Protein AF-0000000066225248 (afdb_homodimer)

Secondary structure (DSSP, 8-state):
-HHHHHHHHHHHHHHHHHHSS--HHHHHHHHHHH-GGGGGGHHHHHHHHHHHHHHHHTS-HHHHHHHHHHHHHS------PPPPPTT--TTT-EEEE---SSS--BHHHHHHHHHHHHHHHHTT-EEEEEE----TTT--HHHHHHHHHHHHHHHHHHHHHH--S--S-SEEEEGGGGHHHHHHHHHHHHHTTSEEEE---HHHHHHHHHHT---GGGG--HHHHHHHHHHHHTT-S-TTT-EEEE---TT-SSGGGSS-EEEEE--S-BTTTBTS--EEE-HHHHHHHHHHHTT-SEEEEEGGGTTHHHHHHHHHHHHTPPP-EEEEE--EEETTB---HHHHHHHHHHTSSS-TT-TTS-BHHHHHHHT--HHHHHHHHHHH-S-SS-EEEPHHHHHHHHHHHHTTTSEEE-EEESEEEEEEET--S-EEEEEESSSS---EEEEEE-SSEEEEEGGGGTT--TT-EEEETTTEEEEEEEE-SSEEEEEE-S-S--TTPEEE--EETTTPEEEEEEEEEETTEEEEEEEEE-GGGGGPPTT-EEEETTTEEEEEEETTTTEEEEEE-/-HHHHHHHHHHHHHHHHHHSS--HHHHHHHHHHH-GGGGGGHHHHHHHHHHHHHHHHTS-HHHHHHHHHHHHHS------PPPPPTT--TTT-EEEE---SSS--BHHHHHHHHHHHHHHHHTT-EEEEEE----TTT--HHHHHHHHHHHHHHHHHHHHHH--S--S-SEEEEGGGGHHHHHHHHHHHHHTTSEEEE---HHHHHHHHHHT---GGGG--HHHHHHHHHHHHTT-S-TTT-EEEE---TT-SSGGGSS-EEEEE--S-BTTTBTS--EEE-HHHHHHHHHHHTT-SEEEEEGGGTTHHHHHHHHHHHHTPPP-EEEEE--EEETTB---HHHHHHHHHHTSSS-TT-TTS-BHHHHHHHT--HHHHHHHHHHH-S-SS-EEEPHHHHHHHHHHHHTTTSEEE-EEESEEEEEEET--S-EEEEEESSSS---EEEEEE-SSEEEEEGGGGTT--TT-EEEETTTEEEEEEEE-SSEEEEEE-S-S--TTPEEE--EETTTPEEEEEEEEEETTEEEEEEEEE-GGGGGPPTT-EEEETTTEEEEEEETTTTEEEEEE-

Nearest PDB structures (foldseek):
  7wrs-assembly1_A  TM=8.836E-01  e=4.972E-48  Gallus gallus
  4h3s-assembly1_A  TM=8.922E-01  e=8.919E-45  Saccharomyces cerevisiae S288C
  8uk6-assembly1_A  TM=8.941E-01  e=6.406E-44  Candida albicans
  7wru-assembly1_A  TM=8.417E-01  e=7.170E-44  Gallus gallus
  1nyl-assembly1_A  TM=8.772E-01  e=3.496E-42  Escherichia coli

Sequence (1138 aa):
MEDVKELIVRLAAENALKYGKADTKAVIGKILYMRPDLKQNVRELIPLVEEAVRAVNEMPKEALEGIVGEVKKEKKEEVRKWPDLPKAERGKVVTRVAPEPNGYPTLGHAKGLLVPFIYARLYDGKFLLRFEDTNPRVERLEYYEAIRNEFSRLLEACEEELGLSPGRWDEEIIESYHLEEMYSLAKKLIEAGKAYVCTCPAAEVRKRRKLGISCDHRDQPIEKNLELWEKMLNGGFREGEAHLRLKTDMSHPNVTMRDPGIFRVIEAEHPIHGDKYRVYPVYDFSVSVMDSLTGVTHAFRSKEFEPHVDVQRHIVRALGLREYEMIQFGRITVEGIPLSKRYIRPLVESGILEGWDDPRIPTLRGLFRRGINPRAIVRFFYELGPSKVDATVNMEAIASINRKILDPIAERYMFVPNPIKAKIEGLTPPVIAQVEVHPDSKRKREIRLDESEVFIASSDLEGLKPGDELRLRGLVNVTIRSVNPDEVSLRVSEEQRVKGVKIIQWAPVRNGVPARLFVPESPYSFRMLGGYGEPALRGIKEGEIVQFVRVGFARLDRRDPLTFILSHDMEDVKELIVRLAAENALKYGKADTKAVIGKILYMRPDLKQNVRELIPLVEEAVRAVNEMPKEALEGIVGEVKKEKKEEVRKWPDLPKAERGKVVTRVAPEPNGYPTLGHAKGLLVPFIYARLYDGKFLLRFEDTNPRVERLEYYEAIRNEFSRLLEACEEELGLSPGRWDEEIIESYHLEEMYSLAKKLIEAGKAYVCTCPAAEVRKRRKLGISCDHRDQPIEKNLELWEKMLNGGFREGEAHLRLKTDMSHPNVTMRDPGIFRVIEAEHPIHGDKYRVYPVYDFSVSVMDSLTGVTHAFRSKEFEPHVDVQRHIVRALGLREYEMIQFGRITVEGIPLSKRYIRPLVESGILEGWDDPRIPTLRGLFRRGINPRAIVRFFYELGPSKVDATVNMEAIASINRKILDPIAERYMFVPNPIKAKIEGLTPPVIAQVEVHPDSKRKREIRLDESEVFIASSDLEGLKPGDELRLRGLVNVTIRSVNPDEVSLRVSEEQRVKGVKIIQWAPVRNGVPARLFVPESPYSFRMLGGYGEPALRGIKEGEIVQFVRVGFARLDRRDPLTFILSHD

pLDDT: mean 91.94, std 10.42, range [29.44, 98.88]

Solvent-accessible surface area (backbone atoms only — not comparable to full-atom values): 59260 Å² total; per-residue (Å²): 112,69,68,56,52,54,49,44,40,40,48,20,26,48,38,16,69,74,66,72,50,33,47,54,68,60,37,49,51,52,44,41,68,76,38,57,82,45,60,86,46,40,82,69,42,49,61,55,40,46,52,35,22,55,54,46,59,69,47,55,70,69,58,35,46,47,57,43,40,51,49,52,59,62,53,40,78,67,67,74,73,74,81,82,65,83,92,64,46,79,57,63,34,18,20,40,33,65,53,54,30,57,49,76,52,29,58,58,49,46,52,55,44,46,50,32,44,52,53,12,44,74,30,58,32,40,31,32,39,31,38,49,57,57,52,35,82,57,38,42,66,68,19,49,54,46,43,54,54,56,50,44,49,39,30,41,22,33,21,72,70,70,66,41,71,73,34,59,67,76,45,80,43,59,50,60,82,44,48,69,60,51,49,51,52,49,52,49,34,26,74,69,65,38,32,31,50,37,63,61,53,65,72,56,50,55,52,27,40,75,70,37,47,83,62,79,46,71,75,52,53,53,68,56,31,54,51,50,49,52,33,47,70,70,62,69,50,55,63,66,45,41,31,36,24,39,62,56,51,42,75,45,87,54,60,66,39,26,42,36,68,33,32,37,39,48,88,44,57,26,73,88,61,36,73,76,58,45,61,31,48,32,68,58,45,47,54,35,50,49,36,34,75,70,53,34,39,42,45,65,43,50,49,88,50,56,74,49,49,62,44,24,51,48,52,28,57,75,68,67,47,62,81,57,45,80,44,58,22,30,49,65,44,44,69,69,42,82,79,47,63,83,65,48,50,58,36,36,76,49,51,57,25,89,40,79,51,29,55,48,40,64,24,46,59,0,33,46,61,16,51,49,48,48,41,24,56,42,51,49,47,60,70,65,48,74,48,61,61,68,41,75,42,51,69,64,61,44,45,53,46,29,45,68,63,40,57,85,70,28,45,45,42,39,50,17,51,46,54,37,47,29,38,35,43,88,54,72,56,72,42,74,23,51,36,64,31,34,94,87,47,90,50,60,45,79,46,79,33,80,53,45,44,32,26,30,34,54,73,74,48,65,93,59,52,68,70,41,61,36,28,41,64,46,68,49,30,28,26,35,64,42,84,50,76,74,41,31,37,30,29,57,39,90,65,68,84,63,86,90,52,57,69,38,60,45,14,46,64,89,60,30,35,64,36,34,36,38,37,63,72,41,71,31,31,36,35,40,37,11,31,30,14,31,58,70,62,77,72,62,52,73,70,42,58,31,26,33,56,100,63,24,33,27,12,30,70,41,72,84,48,34,29,28,24,45,51,45,111,111,68,68,56,52,53,48,43,40,41,47,21,24,47,38,16,69,75,66,73,50,34,48,54,67,60,37,50,51,52,46,42,68,75,38,58,82,44,59,87,48,42,82,68,42,48,62,56,39,47,51,33,24,54,54,46,57,68,46,54,70,68,58,36,44,46,58,42,41,50,51,52,57,61,52,43,78,66,68,76,74,74,81,81,65,83,92,65,47,78,58,64,33,18,20,42,34,66,53,56,30,58,50,77,52,29,59,60,49,46,52,55,44,47,51,35,45,52,52,12,46,76,30,57,33,40,31,31,40,32,38,49,57,55,51,35,81,57,39,41,65,68,19,50,51,46,42,53,53,55,50,43,48,38,30,41,23,33,22,71,70,71,66,42,71,74,35,57,67,74,46,80,43,59,49,59,80,45,48,68,60,52,48,52,52,49,51,52,32,25,74,69,66,38,32,32,51,37,62,59,52,64,71,57,50,56,53,27,39,73,69,37,47,82,62,78,45,71,76,52,54,52,68,57,31,53,51,50,50,51,33,48,72,70,62,70,50,57,62,66,45,44,31,36,23,38,64,57,50,43,76,44,88,53,60,67,41,25,42,36,68,34,32,36,39,48,89,45,58,26,71,86,61,37,74,78,58,45,60,33,50,32,67,60,46,48,55,37,51,48,37,33,77,72,54,34,39,41,43,66,42,50,50,88,50,57,75,49,49,61,43,24,52,48,54,29,57,73,68,69,48,60,82,58,46,79,44,57,21,31,48,67,43,45,69,69,43,82,78,48,61,84,64,49,48,58,36,34,76,49,51,58,26,90,41,78,50,30,55,48,40,63,24,47,59,0,33,46,60,18,49,48,49,49,42,24,56,43,51,48,48,61,72,65,48,74,47,61,61,67,43,76,40,50,71,62,60,45,44,54,46,28,44,67,62,40,58,85,71,28,47,44,44,40,52,16,52,47,54,37,45,29,38,38,44,86,55,71,56,72,42,75,23,51,37,64,30,35,97,86,46,90,51,60,44,78,46,78,33,78,52,45,44,32,28,30,33,52,76,76,51,63,93,61,51,69,70,41,61,37,28,40,63,45,68,49,30,28,27,34,63,41,85,49,74,73,41,30,36,30,29,56,39,89,66,70,83,64,85,90,52,59,70,37,62,47,14,44,65,90,62,31,35,65,35,35,35,38,36,65,74,38,69,32,27,36,34,40,36,10,31,32,15,31,59,72,62,77,73,62,53,73,70,42,58,32,26,32,59,101,62,23,34,29,11,30,70,40,71,86,48,32,30,26,23,46,50,44,111

InterPro domains:
  IPR000924 Glutamyl/glutaminyl-tRNA synthetase [PR00987] (96-108)
  IPR000924 Glutamyl/glutaminyl-tRNA synthetase [PR00987] (110-121)
  IPR000924 Glutamyl/glutaminyl-tRNA synthetase [PR00987] (125-138)
  IPR000924 Glutamyl/glutaminyl-tRNA synthetase [PR00987] (281-291)
  IPR000924 Glutamyl/glutaminyl-tRNA synthetase [PR00987] (297-305)
  IPR001412 Aminoacyl-tRNA synthetase, class I, conserved site [PS00178] (99-110)
  IPR004526 Glutamyl-tRNA synthetase, archaeal/eukaryotic cytosolic [MF_02076] (8-567)
  IPR004526 Glutamyl-tRNA synthetase, archaeal/eukaryotic cytosolic [TIGR00463] (4-560)
  IPR011035 Large ribosomal subunit protein bL25/Gln-tRNA synthetase, anti-codon-binding domain superfamily [SSF50715] (410-560)
  IPR014729 Rossmann-like alpha/beta/alpha sandwich fold [G3DSA:3.40.50.620] (60-413)
  IPR020056 Large ribosomal subunit protein bL25/Gln-tRNA synthetase, N-terminal [G3DSA:2.40.240.10] (419-507)
  IPR020058 Glutamyl/glutaminyl-tRNA synthetase, class Ib, catalytic domain [PF00749] (92-407)
  IPR020059 Glutamyl/glutaminyl-tRNA synthetase, class Ib, anti-codon binding domain [PF03950] (410-487)
  IPR049437 tRNA synthetases class I (E and Q), anti-codon binding domain [PF20974] (503-557)
  IPR050132 Glutamine/Glutamate--tRNA Ligase [PTHR43097] (55-559)

Structure (mmCIF, N/CA/C/O backbone):
data_AF-0000000066225248-model_v1
#
loop_
_entity.id
_entity.type
_entity.pdbx_description
1 polymer 'Glutamate--tRNA ligase'
#
loop_
_atom_site.group_PDB
_atom_site.id
_atom_site.type_symbol
_atom_site.label_atom_id
_atom_site.label_alt_id
_atom_site.label_comp_id
_atom_site.label_asym_id
_atom_site.label_entity_id
_atom_site.label_seq_id
_atom_site.pdbx_PDB_ins_code
_atom_site.Cartn_x
_atom_site.Cartn_y
_atom_site.Cartn_z
_atom_site.occupancy
_atom_site.B_iso_or_equiv
_atom_site.auth_seq_id
_atom_site.auth_comp_id
_atom_site.auth_asym_id
_atom_site.auth_atom_id
_atom_site.pdbx_PDB_model_num
ATOM 1 N N . MET A 1 1 ? 25 -49.719 12.93 1 54.5 1 MET A N 1
ATOM 2 C CA . MET A 1 1 ? 25.766 -49.375 14.117 1 54.5 1 MET A CA 1
ATOM 3 C C . MET A 1 1 ? 26.984 -48.531 13.75 1 54.5 1 MET A C 1
ATOM 5 O O . MET A 1 1 ? 27.391 -47.656 14.516 1 54.5 1 MET A O 1
ATOM 9 N N . GLU A 1 2 ? 27.531 -48.812 12.609 1 56.44 2 GLU A N 1
ATOM 10 C CA . GLU A 1 2 ? 28.734 -48.094 12.211 1 56.44 2 GLU A CA 1
ATOM 11 C C . GLU A 1 2 ? 28.422 -46.625 11.867 1 56.44 2 GLU A C 1
ATOM 13 O O . GLU A 1 2 ? 29.172 -45.719 12.234 1 56.44 2 GLU A O 1
ATOM 18 N N . ASP A 1 3 ? 27.234 -46.375 11.273 1 66.5 3 ASP A N 1
ATOM 19 C CA . ASP A 1 3 ? 26.797 -45.062 10.867 1 66.5 3 ASP A CA 1
ATOM 20 C C . ASP A 1 3 ? 26.5 -44.188 12.078 1 66.5 3 ASP A C 1
ATOM 22 O O . ASP A 1 3 ? 26.766 -42.969 12.062 1 66.5 3 ASP A O 1
ATOM 26 N N . VAL A 1 4 ? 26.109 -44.781 13.086 1 75.69 4 VAL A N 1
ATOM 27 C CA . VAL A 1 4 ? 25.797 -44.031 14.312 1 75.69 4 VAL A CA 1
ATOM 28 C C . VAL A 1 4 ? 27.078 -43.625 15.016 1 75.69 4 VAL A C 1
ATOM 30 O O . VAL A 1 4 ? 27.172 -42.531 15.57 1 75.69 4 VAL A O 1
ATOM 33 N N . LYS A 1 5 ? 28.109 -44.5 14.867 1 80.19 5 LYS A N 1
ATOM 34 C CA . LYS A 1 5 ? 29.391 -44.188 15.508 1 80.19 5 LYS A CA 1
ATOM 35 C C . LYS A 1 5 ? 30.062 -43 14.844 1 80.19 5 LYS A C 1
ATOM 37 O O . LYS A 1 5 ? 30.625 -42.125 15.523 1 80.19 5 LYS A O 1
ATOM 42 N N . GLU A 1 6 ? 29.891 -42.969 13.555 1 77.44 6 GLU A N 1
ATOM 43 C CA . GLU A 1 6 ? 30.469 -41.844 12.844 1 77.44 6 GLU A CA 1
ATOM 44 C C . GLU A 1 6 ? 29.734 -40.531 13.164 1 77.44 6 GLU A C 1
ATOM 46 O O . GLU A 1 6 ? 30.375 -39.5 13.328 1 77.44 6 GLU A O 1
ATOM 51 N N . LEU A 1 7 ? 28.453 -40.656 13.242 1 80.38 7 LEU A N 1
ATOM 52 C CA . LEU A 1 7 ? 27.641 -39.531 13.609 1 80.38 7 LEU A CA 1
ATOM 53 C C . LEU A 1 7 ? 28 -39.031 15.008 1 80.38 7 LEU A C 1
ATOM 55 O O . LEU A 1 7 ? 28.109 -37.812 15.242 1 80.38 7 LEU A O 1
ATOM 59 N N . ILE A 1 8 ? 28.188 -39.906 15.875 1 85.56 8 ILE A N 1
ATOM 60 C CA . ILE A 1 8 ? 28.516 -39.594 17.266 1 85.56 8 ILE A CA 1
ATOM 61 C C . ILE A 1 8 ? 29.844 -38.844 17.312 1 85.56 8 ILE A C 1
ATOM 63 O O . ILE A 1 8 ? 29.953 -37.812 17.969 1 85.56 8 ILE A O 1
ATOM 67 N N . VAL A 1 9 ? 30.797 -39.312 16.547 1 83.75 9 VAL A N 1
ATOM 68 C CA . VAL A 1 9 ? 32.125 -38.719 16.547 1 83.75 9 VAL A CA 1
ATOM 69 C C . VAL A 1 9 ? 32.062 -37.312 15.938 1 83.75 9 VAL A C 1
ATOM 71 O O . VAL A 1 9 ? 32.656 -36.375 16.469 1 83.75 9 VAL A O 1
ATOM 74 N N . ARG A 1 10 ? 31.297 -37.25 14.938 1 80.81 10 ARG A N 1
ATOM 75 C CA . ARG A 1 10 ? 31.156 -35.969 14.25 1 80.81 10 ARG A CA 1
ATOM 76 C C . ARG A 1 10 ? 30.5 -34.938 15.156 1 80.81 10 ARG A C 1
ATOM 78 O O . ARG A 1 10 ? 30.969 -33.812 15.273 1 80.81 10 ARG A O 1
ATOM 85 N N . LEU A 1 11 ? 29.406 -35.281 15.727 1 85.31 11 LEU A N 1
ATOM 86 C CA . LEU A 1 11 ? 28.688 -34.344 16.578 1 85.31 11 LEU A CA 1
ATOM 87 C C . LEU A 1 11 ? 29.5 -34 17.812 1 85.31 11 LEU A C 1
ATOM 89 O O . LEU A 1 11 ? 29.469 -32.844 18.281 1 85.31 11 LEU A O 1
ATOM 93 N N . ALA A 1 12 ? 30.281 -34.906 18.234 1 87.81 12 ALA A N 1
ATOM 94 C CA . ALA A 1 12 ? 31.188 -34.625 19.344 1 87.81 12 ALA A CA 1
ATOM 95 C C . ALA A 1 12 ? 32.281 -33.656 18.953 1 87.81 12 ALA A C 1
ATOM 97 O O . ALA A 1 12 ? 32.625 -32.75 19.703 1 87.81 12 ALA A O 1
ATOM 98 N N . ALA A 1 13 ? 32.812 -33.875 17.719 1 85.5 13 ALA A N 1
ATOM 99 C CA . ALA A 1 13 ? 33.844 -33 17.219 1 85.5 13 ALA A CA 1
ATOM 100 C C . ALA A 1 13 ? 33.312 -31.578 17.016 1 85.5 13 ALA A C 1
ATOM 102 O O . ALA A 1 13 ? 34 -30.594 17.359 1 85.5 13 ALA A O 1
ATOM 103 N N . GLU A 1 14 ? 32.156 -31.469 16.484 1 82.38 14 GLU A N 1
ATOM 104 C CA . GLU A 1 14 ? 31.5 -30.172 16.297 1 82.38 14 GLU A CA 1
ATOM 105 C C . GLU A 1 14 ? 31.281 -29.453 17.625 1 82.38 14 GLU A C 1
ATOM 107 O O . GLU A 1 14 ? 31.516 -28.25 17.734 1 82.38 14 GLU A O 1
ATOM 112 N N . ASN A 1 15 ? 30.844 -30.172 18.531 1 83.19 15 ASN A N 1
ATOM 113 C CA . ASN A 1 15 ? 30.609 -29.625 19.875 1 83.19 15 ASN A CA 1
ATOM 114 C C . ASN A 1 15 ? 31.922 -29.172 20.531 1 83.19 15 ASN A C 1
ATOM 116 O O . ASN A 1 15 ? 31.969 -28.125 21.172 1 83.19 15 ASN A O 1
ATOM 120 N N . ALA A 1 16 ? 32.938 -29.906 20.266 1 86.19 16 ALA A N 1
ATOM 121 C CA . ALA A 1 16 ? 34.25 -29.578 20.812 1 86.19 16 ALA A CA 1
ATOM 122 C C . ALA A 1 16 ? 34.844 -28.328 20.172 1 86.19 16 ALA A C 1
ATOM 124 O O . ALA A 1 16 ? 35.438 -27.484 20.844 1 86.19 16 ALA A O 1
ATOM 125 N N . LEU A 1 17 ? 34.625 -28.266 18.906 1 81.31 17 LEU A N 1
ATOM 126 C CA . LEU A 1 17 ? 35.156 -27.094 18.203 1 81.31 17 LEU A CA 1
ATOM 127 C C . LEU A 1 17 ? 34.406 -25.828 18.609 1 81.31 17 LEU A C 1
ATOM 129 O O . LEU A 1 17 ? 35 -24.75 18.703 1 81.31 17 LEU A O 1
ATOM 133 N N . LYS A 1 18 ? 33.156 -25.969 18.828 1 81.19 18 LYS A N 1
ATOM 134 C CA . LYS A 1 18 ? 32.312 -24.828 19.141 1 81.19 18 LYS A CA 1
ATOM 135 C C . LYS A 1 18 ? 32.5 -24.375 20.594 1 81.19 18 LYS A C 1
ATOM 137 O O . LYS A 1 18 ? 32.5 -23.188 20.875 1 81.19 18 LYS A O 1
ATOM 142 N N . TYR A 1 19 ? 32.719 -25.312 21.469 1 81.81 19 TYR A N 1
ATOM 143 C CA . TYR A 1 19 ? 32.656 -24.953 22.875 1 81.81 19 TYR A CA 1
ATOM 144 C C . TYR A 1 19 ? 34 -25.25 23.562 1 81.81 19 TYR A C 1
ATOM 146 O O . TYR A 1 19 ? 34.125 -25.109 24.781 1 81.81 19 TYR A O 1
ATOM 154 N N . GLY A 1 20 ? 35.031 -25.719 22.641 1 83.88 20 GLY A N 1
ATOM 155 C CA . GLY A 1 20 ? 36.375 -26.016 23.156 1 83.88 20 GLY A CA 1
ATOM 156 C C . GLY A 1 20 ? 36.531 -27.438 23.625 1 83.88 20 GLY A C 1
ATOM 157 O O . GLY A 1 20 ? 37.562 -28.062 23.406 1 83.88 20 GLY A O 1
ATOM 158 N N . LYS A 1 21 ? 35.469 -27.984 24.406 1 83.31 21 LYS A N 1
ATOM 159 C CA . LYS A 1 21 ? 35.375 -29.375 24.844 1 83.31 21 LYS A CA 1
ATOM 160 C C . LYS A 1 21 ? 33.969 -29.922 24.594 1 83.31 21 LYS A C 1
ATOM 162 O O . LYS A 1 21 ? 32.969 -29.234 24.812 1 83.31 21 LYS A O 1
ATOM 167 N N . ALA A 1 22 ? 33.938 -31.234 24.078 1 85.5 22 ALA A N 1
ATOM 168 C CA . ALA A 1 22 ? 32.625 -31.859 23.812 1 85.5 22 ALA A CA 1
ATOM 169 C C . ALA A 1 22 ? 31.953 -32.312 25.109 1 85.5 22 ALA A C 1
ATOM 171 O O . ALA A 1 22 ? 32.625 -32.844 26 1 85.5 22 ALA A O 1
ATOM 172 N N . ASP A 1 23 ? 30.734 -31.984 25.219 1 88.62 23 ASP A N 1
ATOM 173 C CA . ASP A 1 23 ? 29.922 -32.375 26.359 1 88.62 23 ASP A CA 1
ATOM 174 C C . ASP A 1 23 ? 29.031 -33.562 26.016 1 88.62 23 ASP A C 1
ATOM 176 O O . ASP A 1 23 ? 28.328 -33.562 25 1 88.62 23 ASP A O 1
ATOM 180 N N . THR A 1 24 ? 29.156 -34.625 26.828 1 86.88 24 THR A N 1
ATOM 181 C CA . THR A 1 24 ? 28.453 -35.875 26.562 1 86.88 24 THR A CA 1
ATOM 182 C C . THR A 1 24 ? 26.938 -35.656 26.5 1 86.88 24 THR A C 1
ATOM 184 O O . THR A 1 24 ? 26.266 -36.156 25.609 1 86.88 24 THR A O 1
ATOM 187 N N . LYS A 1 25 ? 26.406 -34.812 27.375 1 82.25 25 LYS A N 1
ATOM 188 C CA . LYS A 1 25 ? 24.953 -34.594 27.422 1 82.25 25 LYS A CA 1
ATOM 189 C C . LYS A 1 25 ? 24.5 -33.781 26.203 1 82.25 25 LYS A C 1
ATOM 191 O O . LYS A 1 25 ? 23.453 -34.094 25.609 1 82.25 25 LYS A O 1
ATOM 196 N N . ALA A 1 26 ? 25.281 -32.875 25.844 1 84.5 26 ALA A N 1
ATOM 197 C CA . ALA A 1 26 ? 24.984 -32.062 24.672 1 84.5 26 ALA A CA 1
ATOM 198 C C . ALA A 1 26 ? 25.031 -32.875 23.391 1 84.5 26 ALA A C 1
ATOM 200 O O . ALA A 1 26 ? 24.172 -32.719 22.516 1 84.5 26 ALA A O 1
ATOM 201 N N . VAL A 1 27 ? 25.922 -33.719 23.297 1 86.38 27 VAL A N 1
ATOM 202 C CA . VAL A 1 27 ? 26.094 -34.562 22.109 1 86.38 27 VAL A CA 1
ATOM 203 C C . VAL A 1 27 ? 24.984 -35.594 22.047 1 86.38 27 VAL A C 1
ATOM 205 O O . VAL A 1 27 ? 24.406 -35.844 20.984 1 86.38 27 VAL A O 1
ATOM 208 N N . ILE A 1 28 ? 24.609 -36.156 23.172 1 84.81 28 ILE A N 1
ATOM 209 C CA . ILE A 1 28 ? 23.5 -37.094 23.234 1 84.81 28 ILE A CA 1
ATOM 210 C C . ILE A 1 28 ? 22.203 -36.406 22.828 1 84.81 28 ILE A C 1
ATOM 212 O O . ILE A 1 28 ? 21.422 -36.938 22.016 1 84.81 28 ILE A O 1
ATOM 216 N N . GLY A 1 29 ? 21.984 -35.281 23.344 1 81.19 29 GLY A N 1
ATOM 217 C CA . GLY A 1 29 ? 20.797 -34.531 22.984 1 81.19 29 GLY A CA 1
ATOM 218 C C . GLY A 1 29 ? 20.703 -34.25 21.5 1 81.19 29 GLY A C 1
ATOM 219 O O . GLY A 1 29 ? 19.641 -34.406 20.906 1 81.19 29 GLY A O 1
ATOM 220 N N . LYS A 1 30 ? 21.766 -33.875 20.938 1 81.12 30 LYS A N 1
ATOM 221 C CA . LYS A 1 30 ? 21.797 -33.562 19.516 1 81.12 30 LYS A CA 1
ATOM 222 C C . LYS A 1 30 ? 21.625 -34.812 18.672 1 81.12 30 LYS A C 1
ATOM 224 O O . LYS A 1 30 ? 20.953 -34.781 17.641 1 81.12 30 LYS A O 1
ATOM 229 N N . ILE A 1 31 ? 22.125 -35.938 19.094 1 79.81 31 ILE A N 1
ATOM 230 C CA . ILE A 1 31 ? 21.969 -37.219 18.406 1 79.81 31 ILE A CA 1
ATOM 231 C C . ILE A 1 31 ? 20.516 -37.656 18.453 1 79.81 31 ILE A C 1
ATOM 233 O O . ILE A 1 31 ? 19.938 -38.062 17.453 1 79.81 31 ILE A O 1
ATOM 237 N N . LEU A 1 32 ? 19.969 -37.469 19.625 1 81.19 32 LEU A N 1
ATOM 238 C CA . LEU A 1 32 ? 18.594 -37.875 19.781 1 81.19 32 LEU A CA 1
ATOM 239 C C . LEU A 1 32 ? 17.641 -36.938 19.031 1 81.19 32 LEU A C 1
ATOM 241 O O . LEU A 1 32 ? 16.562 -37.375 18.594 1 81.19 32 LEU A O 1
ATOM 245 N N . TYR A 1 33 ? 18.078 -35.781 18.938 1 78 33 TYR A N 1
ATOM 246 C CA . TYR A 1 33 ? 17.344 -34.812 18.125 1 78 33 TYR A CA 1
ATOM 247 C C . TYR A 1 33 ? 17.422 -35.156 16.656 1 78 33 TYR A C 1
ATOM 249 O O . TYR A 1 33 ? 16.406 -35.125 15.938 1 78 33 TYR A O 1
ATOM 257 N N . MET A 1 34 ? 18.5 -35.656 16.125 1 73.94 34 MET A N 1
ATOM 258 C CA . MET A 1 34 ? 18.75 -35.969 14.727 1 73.94 34 MET A CA 1
ATOM 259 C C . MET A 1 34 ? 18.281 -37.375 14.383 1 73.94 34 MET A C 1
ATOM 261 O O . MET A 1 34 ? 17.859 -37.625 13.258 1 73.94 34 MET A O 1
ATOM 265 N N . ARG A 1 35 ? 18.359 -38.219 15.383 1 75.69 35 ARG A N 1
ATOM 266 C CA . ARG A 1 35 ? 17.969 -39.625 15.219 1 75.69 35 ARG A CA 1
ATOM 267 C C . ARG A 1 35 ? 17.062 -40.094 16.359 1 75.69 35 ARG A C 1
ATOM 269 O O . ARG A 1 35 ? 17.5 -40.75 17.281 1 75.69 35 ARG A O 1
ATOM 276 N N . PRO A 1 36 ? 15.828 -39.75 16.188 1 76.44 36 PRO A N 1
ATOM 277 C CA . PRO A 1 36 ? 14.883 -40.062 17.266 1 76.44 36 PRO A CA 1
ATOM 278 C C . PRO A 1 36 ? 14.695 -41.562 17.438 1 76.44 36 PRO A C 1
ATOM 280 O O . PRO A 1 36 ? 14.266 -42.031 18.5 1 76.44 36 PRO A O 1
ATOM 283 N N . ASP A 1 37 ? 14.977 -42.344 16.453 1 75.69 37 ASP A N 1
ATOM 284 C CA . ASP A 1 37 ? 14.859 -43.781 16.516 1 75.69 37 ASP A CA 1
ATOM 285 C C . ASP A 1 37 ? 15.805 -44.375 17.562 1 75.69 37 ASP A C 1
ATOM 287 O O . ASP A 1 37 ? 15.578 -45.469 18.047 1 75.69 37 ASP A O 1
ATOM 291 N N . LEU A 1 38 ? 16.641 -43.562 17.953 1 77 38 LEU A N 1
ATOM 292 C CA . LEU A 1 38 ? 17.641 -44.094 18.891 1 77 38 LEU A CA 1
ATOM 293 C C . LEU A 1 38 ? 17.234 -43.812 20.328 1 77 38 LEU A C 1
ATOM 295 O O . LEU A 1 38 ? 17.938 -44.156 21.266 1 77 38 LEU A O 1
ATOM 299 N N . LYS A 1 39 ? 16.125 -43.312 20.516 1 77.56 39 LYS A N 1
ATOM 300 C CA . LYS A 1 39 ? 15.602 -43.031 21.844 1 77.56 39 LYS A CA 1
ATOM 301 C C . LYS A 1 39 ? 15.352 -44.281 22.641 1 77.56 39 LYS A C 1
ATOM 303 O O . LYS A 1 39 ? 15.547 -44.312 23.859 1 77.56 39 LYS A O 1
ATOM 308 N N . GLN A 1 40 ? 14.945 -45.312 21.938 1 73.88 40 GLN A N 1
ATOM 309 C CA . GLN A 1 40 ? 14.664 -46.594 22.609 1 73.88 40 GLN A CA 1
ATOM 310 C C . GLN A 1 40 ? 15.945 -47.312 23.031 1 73.88 40 GLN A C 1
ATOM 312 O O . GLN A 1 40 ? 15.938 -48.125 23.938 1 73.88 40 GLN A O 1
ATOM 317 N N . ASN A 1 41 ? 17.078 -46.938 22.469 1 75.38 41 ASN A N 1
ATOM 318 C CA . ASN A 1 41 ? 18.344 -47.594 22.734 1 75.38 41 ASN A CA 1
ATOM 319 C C . ASN A 1 41 ? 19.359 -46.656 23.375 1 75.38 41 ASN A C 1
ATOM 321 O O . ASN A 1 41 ? 20.562 -46.812 23.188 1 75.38 41 ASN A O 1
ATOM 325 N N . VAL A 1 42 ? 18.828 -45.75 24 1 77.5 42 VAL A N 1
ATOM 326 C CA . VAL A 1 42 ? 19.656 -44.656 24.547 1 77.5 42 VAL A CA 1
ATOM 327 C C . VAL A 1 42 ? 20.672 -45.219 25.516 1 77.5 42 VAL A C 1
ATOM 329 O O . VAL A 1 42 ? 21.797 -44.719 25.609 1 77.5 42 VAL A O 1
ATOM 332 N N . ARG A 1 43 ? 20.406 -46.281 26.266 1 80.88 43 ARG A N 1
ATOM 333 C CA . ARG A 1 43 ? 21.281 -46.875 27.266 1 80.88 43 ARG A CA 1
ATOM 334 C C . ARG A 1 43 ? 22.547 -47.438 26.609 1 80.88 43 ARG A C 1
ATOM 336 O O . ARG A 1 43 ? 23.625 -47.406 27.203 1 80.88 43 ARG A O 1
ATOM 343 N N . GLU A 1 44 ? 22.359 -47.875 25.359 1 80.31 44 GLU A N 1
ATOM 344 C CA . GLU A 1 44 ? 23.484 -48.438 24.609 1 80.31 44 GLU A CA 1
ATOM 345 C C . GLU A 1 44 ? 24.281 -47.312 23.922 1 80.31 44 GLU A C 1
ATOM 347 O O . GLU A 1 44 ? 25.469 -47.5 23.625 1 80.31 44 GLU A O 1
ATOM 352 N N . LEU A 1 45 ? 23.594 -46.25 23.781 1 80.75 45 LEU A N 1
ATOM 353 C CA . LEU A 1 45 ? 24.172 -45.094 23.094 1 80.75 45 LEU A CA 1
ATOM 354 C C . LEU A 1 45 ? 25.109 -44.312 24.016 1 80.75 45 LEU A C 1
ATOM 356 O O . LEU A 1 45 ? 26.141 -43.781 23.578 1 80.75 45 LEU A O 1
ATOM 360 N N . ILE A 1 46 ? 24.766 -44.281 25.219 1 82.31 46 ILE A N 1
ATOM 361 C CA . ILE A 1 46 ? 25.438 -43.438 26.188 1 82.31 46 ILE A CA 1
ATOM 362 C C . ILE A 1 46 ? 26.906 -43.844 26.297 1 82.31 46 ILE A C 1
ATOM 364 O O . ILE A 1 46 ? 27.797 -43 26.188 1 82.31 46 ILE A O 1
ATOM 368 N N . PRO A 1 47 ? 27.234 -45.156 26.391 1 84.12 47 PRO A N 1
ATOM 369 C CA . PRO A 1 47 ? 28.656 -45.531 26.469 1 84.12 47 PRO A CA 1
ATOM 370 C C . PRO A 1 47 ? 29.406 -45.188 25.188 1 84.12 47 PRO A C 1
ATOM 372 O O . PRO A 1 47 ? 30.578 -44.781 25.234 1 84.12 47 PRO A O 1
ATOM 375 N N . LEU A 1 48 ? 28.797 -45.219 24.047 1 84 48 LEU A N 1
ATOM 376 C CA . LEU A 1 48 ? 29.422 -44.906 22.766 1 84 48 LEU A CA 1
ATOM 377 C C . LEU A 1 48 ? 29.719 -43.438 22.656 1 84 48 LEU A C 1
ATOM 379 O O . LEU A 1 48 ? 30.781 -43.031 22.156 1 84 48 LEU A O 1
ATOM 383 N N . VAL A 1 49 ? 28.781 -42.656 23.172 1 87.31 49 VAL A N 1
ATOM 384 C CA . VAL A 1 49 ? 28.953 -41.219 23.141 1 87.31 49 VAL A CA 1
ATOM 385 C C . VAL A 1 49 ? 30.047 -40.781 24.109 1 87.31 49 VAL A C 1
ATOM 387 O O . VAL A 1 49 ? 30.891 -39.938 23.781 1 87.31 49 VAL A O 1
ATOM 390 N N . GLU A 1 50 ? 30.031 -41.344 25.203 1 84.75 50 GLU A N 1
ATOM 391 C CA . GLU A 1 50 ? 31.047 -41.031 26.203 1 84.75 50 GLU A CA 1
ATOM 392 C C . GLU A 1 50 ? 32.438 -41.375 25.688 1 84.75 50 GLU A C 1
ATOM 394 O O . GLU A 1 50 ? 33.375 -40.594 25.906 1 84.75 50 GLU A O 1
ATOM 399 N N . GLU A 1 51 ? 32.562 -42.531 25.016 1 84.31 51 GLU A N 1
ATOM 400 C CA . GLU A 1 51 ? 33.844 -42.938 24.438 1 84.31 51 GLU A CA 1
ATOM 401 C C . GLU A 1 51 ? 34.281 -41.969 23.344 1 84.31 51 GLU A C 1
ATOM 403 O O . GLU A 1 51 ? 35.438 -41.562 23.281 1 84.31 51 GLU A O 1
ATOM 408 N N . ALA A 1 52 ? 33.344 -41.562 22.531 1 86.69 52 ALA A N 1
ATOM 409 C CA . ALA A 1 52 ? 33.656 -40.625 21.438 1 86.69 52 ALA A CA 1
ATOM 410 C C . ALA A 1 52 ? 34.031 -39.25 21.984 1 86.69 52 ALA A C 1
ATOM 412 O O . ALA A 1 52 ? 34.969 -38.625 21.484 1 86.69 52 ALA A O 1
ATOM 413 N N . VAL A 1 53 ? 33.312 -38.812 22.969 1 88.88 53 VAL A N 1
ATOM 414 C CA . VAL A 1 53 ? 33.594 -37.5 23.578 1 88.88 53 VAL A CA 1
ATOM 415 C C . VAL A 1 53 ? 34.969 -37.5 24.219 1 88.88 53 VAL A C 1
ATOM 417 O O . VAL A 1 53 ? 35.719 -36.531 24.078 1 88.88 53 VAL A O 1
ATOM 420 N N . ARG A 1 54 ? 35.281 -38.594 24.875 1 84.38 54 ARG A N 1
ATOM 421 C CA . ARG A 1 54 ? 36.625 -38.719 25.469 1 84.38 54 ARG A CA 1
ATOM 422 C C . ARG A 1 54 ? 37.719 -38.688 24.391 1 84.38 54 ARG A C 1
ATOM 424 O O . ARG A 1 54 ? 38.719 -38 24.562 1 84.38 54 ARG A O 1
ATOM 431 N N . ALA A 1 55 ? 37.469 -39.406 23.312 1 84.62 55 ALA A N 1
ATOM 432 C CA . ALA A 1 55 ? 38.469 -39.469 22.234 1 84.62 55 ALA A CA 1
ATOM 433 C C . ALA A 1 55 ? 38.625 -38.094 21.578 1 84.62 55 ALA A C 1
ATOM 435 O O . ALA A 1 55 ? 39.75 -37.656 21.312 1 84.62 55 ALA A O 1
ATOM 436 N N . VAL A 1 56 ? 37.5 -37.406 21.375 1 85.94 56 VAL A N 1
ATOM 437 C CA . VAL A 1 56 ? 37.469 -36.094 20.672 1 85.94 56 VAL A CA 1
ATOM 438 C C . VAL A 1 56 ? 38.125 -35.031 21.562 1 85.94 56 VAL A C 1
ATOM 440 O O . VAL A 1 56 ? 38.844 -34.156 21.062 1 85.94 56 VAL A O 1
ATOM 443 N N . ASN A 1 57 ? 37.875 -35.094 22.797 1 84.44 57 ASN A N 1
ATOM 444 C CA . ASN A 1 57 ? 38.406 -34.094 23.719 1 84.44 57 ASN A CA 1
ATOM 445 C C . ASN A 1 57 ? 39.906 -34.219 23.891 1 84.44 57 ASN A C 1
ATOM 447 O O . ASN A 1 57 ? 40.562 -33.281 24.375 1 84.44 57 ASN A O 1
ATOM 451 N N . GLU A 1 58 ? 40.406 -35.344 23.453 1 81.94 58 GLU A N 1
ATOM 452 C CA . GLU A 1 58 ? 41.844 -35.562 23.531 1 81.94 58 GLU A CA 1
ATOM 453 C C . GLU A 1 58 ? 42.531 -35.25 22.203 1 81.94 58 GLU A C 1
ATOM 455 O O . GLU A 1 58 ? 43.781 -35.25 22.109 1 81.94 58 GLU A O 1
ATOM 460 N N . MET A 1 59 ? 41.812 -34.969 21.172 1 80.5 59 MET A N 1
ATOM 461 C CA . MET A 1 59 ? 42.344 -34.688 19.859 1 80.5 59 MET A CA 1
ATOM 462 C C . MET A 1 59 ? 42.719 -33.188 19.734 1 80.5 59 MET A C 1
ATOM 464 O O . MET A 1 59 ? 42.031 -32.344 20.344 1 80.5 59 MET A O 1
ATOM 468 N N . PRO A 1 60 ? 43.781 -32.906 19.047 1 80.31 60 PRO A N 1
ATOM 469 C CA . PRO A 1 60 ? 44.094 -31.5 18.812 1 80.31 60 PRO A CA 1
ATOM 470 C C . PRO A 1 60 ? 43.094 -30.812 17.906 1 80.31 60 PRO A C 1
ATOM 472 O O . PRO A 1 60 ? 42.375 -31.469 17.141 1 80.31 60 PRO A O 1
ATOM 475 N N . LYS A 1 61 ? 43.031 -29.5 17.969 1 76.81 61 LYS A N 1
ATOM 476 C CA . LYS A 1 61 ? 42.031 -28.688 17.25 1 76.81 61 LYS A CA 1
ATOM 477 C C . LYS A 1 61 ? 42.094 -28.938 15.75 1 76.81 61 LYS A C 1
ATOM 479 O O . LYS A 1 61 ? 41.062 -28.984 15.078 1 76.81 61 LYS A O 1
ATOM 484 N N . GLU A 1 62 ? 43.188 -29.078 15.203 1 74.69 62 GLU A N 1
ATOM 485 C CA . GLU A 1 62 ? 43.375 -29.297 13.773 1 74.69 62 GLU A CA 1
ATOM 486 C C . GLU A 1 62 ? 42.75 -30.625 13.336 1 74.69 62 GLU A C 1
ATOM 488 O O . GLU A 1 62 ? 42.156 -30.703 12.266 1 74.69 62 GLU A O 1
ATOM 493 N N . ALA A 1 63 ? 42.844 -31.672 14.102 1 77.25 63 ALA A N 1
ATOM 494 C CA . ALA A 1 63 ? 42.25 -32.969 13.812 1 77.25 63 ALA A CA 1
ATOM 495 C C . ALA A 1 63 ? 40.719 -32.906 13.922 1 77.25 63 ALA A C 1
ATOM 497 O O . ALA A 1 63 ? 40.031 -33.531 13.125 1 77.25 63 ALA A O 1
ATOM 498 N N . LEU A 1 64 ? 40.312 -32.125 14.883 1 77.56 64 LEU A N 1
ATOM 499 C CA . LEU A 1 64 ? 38.875 -31.922 15.039 1 77.56 64 LEU A CA 1
ATOM 500 C C . LEU A 1 64 ? 38.281 -31.188 13.836 1 77.56 64 LEU A C 1
ATOM 502 O O . LEU A 1 64 ? 37.219 -31.547 13.359 1 77.56 64 LEU A O 1
ATOM 506 N N . GLU A 1 65 ? 39 -30.219 13.391 1 75.62 65 GLU A N 1
ATOM 507 C CA . GLU A 1 65 ? 38.594 -29.5 12.188 1 75.62 65 GLU A CA 1
ATOM 508 C C . GLU A 1 65 ? 38.625 -30.422 10.969 1 75.62 65 GLU A C 1
ATOM 510 O O . GLU A 1 65 ? 37.781 -30.281 10.078 1 75.62 65 GLU A O 1
ATOM 515 N N . GLY A 1 66 ? 39.531 -31.234 10.797 1 70.56 66 GLY A N 1
ATOM 516 C CA . GLY A 1 66 ? 39.562 -32.25 9.766 1 70.56 66 GLY A CA 1
ATOM 517 C C . GLY A 1 66 ? 38.375 -33.188 9.789 1 70.56 66 GLY A C 1
ATOM 518 O O . GLY A 1 66 ? 37.812 -33.531 8.742 1 70.56 66 GLY A O 1
ATOM 519 N N . ILE A 1 67 ? 38.031 -33.656 10.961 1 71.19 67 ILE A N 1
ATOM 520 C CA . ILE A 1 67 ? 36.875 -34.531 11.133 1 71.19 67 ILE A CA 1
ATOM 521 C C . ILE A 1 67 ? 35.594 -33.781 10.758 1 71.19 67 ILE A C 1
ATOM 523 O O . ILE A 1 67 ? 34.719 -34.344 10.086 1 71.19 67 ILE A O 1
ATOM 527 N N . VAL A 1 68 ? 35.594 -32.469 11.258 1 68.38 68 VAL A N 1
ATOM 528 C CA . VAL A 1 68 ? 34.406 -31.656 10.953 1 68.38 68 VAL A CA 1
ATOM 529 C C . VAL A 1 68 ? 34.5 -31.156 9.516 1 68.38 68 VAL A C 1
ATOM 531 O O . VAL A 1 68 ? 33.469 -31.062 8.82 1 68.38 68 VAL A O 1
ATOM 534 N N . GLY A 1 69 ? 35.562 -30.641 9.039 1 56.16 69 GLY A N 1
ATOM 535 C CA . GLY A 1 69 ? 35.812 -30.172 7.684 1 56.16 69 GLY A CA 1
ATOM 536 C C . GLY A 1 69 ? 35.656 -31.266 6.641 1 56.16 69 GLY A C 1
ATOM 537 O O . GLY A 1 69 ? 35.219 -31.016 5.523 1 56.16 69 GLY A O 1
ATOM 538 N N . GLU A 1 70 ? 36.312 -32.375 6.789 1 46.59 70 GLU A N 1
ATOM 539 C CA . GLU A 1 70 ? 36.125 -33.5 5.863 1 46.59 70 GLU A CA 1
ATOM 540 C C . GLU A 1 70 ? 34.625 -33.812 5.652 1 46.59 70 GLU A C 1
ATOM 542 O O . GLU A 1 70 ? 34.219 -34.188 4.555 1 46.59 70 GLU A O 1
ATOM 547 N N . VAL A 1 71 ? 33.938 -33.688 6.684 1 40 71 VAL A N 1
ATOM 548 C CA . VAL A 1 71 ? 32.5 -33.875 6.465 1 40 71 VAL A CA 1
ATOM 549 C C . VAL A 1 71 ? 31.891 -32.656 5.789 1 40 71 VAL A C 1
ATOM 551 O O . VAL A 1 71 ? 30.953 -32.781 5.012 1 40 71 VAL A O 1
ATOM 554 N N . LYS A 1 72 ? 32.281 -31.438 6.125 1 39.44 72 LYS A N 1
ATOM 555 C CA . LYS A 1 72 ? 31.797 -30.281 5.391 1 39.44 72 LYS A CA 1
ATOM 556 C C . LYS A 1 72 ? 32.25 -30.328 3.932 1 39.44 72 LYS A C 1
ATOM 558 O O . LYS A 1 72 ? 31.516 -29.844 3.045 1 39.44 72 LYS A O 1
ATOM 563 N N . LYS A 1 73 ? 33.5 -30.406 3.738 1 38.34 73 LYS A N 1
ATOM 564 C CA . LYS A 1 73 ? 33.969 -30.531 2.363 1 38.34 73 LYS A CA 1
ATOM 565 C C . LYS A 1 73 ? 33.344 -31.75 1.671 1 38.34 73 LYS A C 1
ATOM 567 O O . LYS A 1 73 ? 33.188 -31.75 0.449 1 38.34 73 LYS A O 1
ATOM 572 N N . GLU A 1 74 ? 33.438 -32.781 2.268 1 29.44 74 GLU A N 1
ATOM 573 C CA . GLU A 1 74 ? 32.688 -33.844 1.591 1 29.44 74 GLU A CA 1
ATOM 574 C C . GLU A 1 74 ? 31.203 -33.531 1.55 1 29.44 74 GLU A C 1
ATOM 576 O O . GLU A 1 74 ? 30.391 -34.375 1.129 1 29.44 74 GLU A O 1
ATOM 581 N N . LYS A 1 75 ? 30.734 -32.625 2.545 1 37.59 75 LYS A N 1
ATOM 582 C CA . LYS A 1 75 ? 29.422 -32.281 2.016 1 37.59 75 LYS A CA 1
ATOM 583 C C . LYS A 1 75 ? 29.531 -31.656 0.626 1 37.59 75 LYS A C 1
ATOM 585 O O . LYS A 1 75 ? 29.688 -30.438 0.496 1 37.59 75 LYS A O 1
ATOM 590 N N . LYS A 1 76 ? 30.547 -31.828 0.019 1 34.59 76 LYS A N 1
ATOM 591 C CA . LYS A 1 76 ? 30.375 -31.75 -1.428 1 34.59 76 LYS A CA 1
ATOM 592 C C . LYS A 1 76 ? 28.922 -32 -1.826 1 34.59 76 LYS A C 1
ATOM 594 O O . LYS A 1 76 ? 28.234 -32.812 -1.207 1 34.59 76 LYS A O 1
ATOM 599 N N . GLU A 1 77 ? 28.359 -30.969 -2.477 1 38.81 77 GLU A N 1
ATOM 600 C CA . GLU A 1 77 ? 27.031 -31.016 -3.107 1 38.81 77 GLU A CA 1
ATOM 601 C C . GLU A 1 77 ? 26.688 -32.438 -3.553 1 38.81 77 GLU A C 1
ATOM 603 O O . GLU A 1 77 ? 27.266 -32.938 -4.504 1 38.81 77 GLU A O 1
ATOM 608 N N . GLU A 1 78 ? 26.703 -33.25 -2.65 1 39.75 78 GLU A N 1
ATOM 609 C CA . GLU A 1 78 ? 26.125 -34.5 -3.148 1 39.75 78 GLU A CA 1
ATOM 610 C C . GLU A 1 78 ? 25.062 -34.219 -4.219 1 39.75 78 GLU A C 1
ATOM 612 O O . GLU A 1 78 ? 24 -33.688 -3.924 1 39.75 78 GLU A O 1
ATOM 617 N N . VAL A 1 79 ? 25.531 -33.688 -5.219 1 48.69 79 VAL A N 1
ATOM 618 C CA . VAL A 1 79 ? 24.625 -33.625 -6.367 1 48.69 79 VAL A CA 1
ATOM 619 C C . VAL A 1 79 ? 23.703 -34.844 -6.348 1 48.69 79 VAL A C 1
ATOM 621 O O . VAL A 1 79 ? 24.156 -36 -6.438 1 48.69 79 VAL A O 1
ATOM 624 N N . ARG A 1 80 ? 22.703 -34.719 -5.504 1 63.38 80 ARG A N 1
ATOM 625 C CA . ARG A 1 80 ? 21.656 -35.719 -5.551 1 63.38 80 ARG A CA 1
ATOM 626 C C . ARG A 1 80 ? 21.484 -36.25 -6.965 1 63.38 80 ARG A C 1
ATOM 628 O O . ARG A 1 80 ? 21.141 -35.5 -7.883 1 63.38 80 ARG A O 1
ATOM 635 N N . LYS A 1 81 ? 22.078 -37.344 -7.156 1 80.75 81 LYS A N 1
ATOM 636 C CA . LYS A 1 81 ? 21.875 -38 -8.438 1 80.75 81 LYS A CA 1
ATOM 637 C C . LYS A 1 81 ? 20.422 -38.438 -8.617 1 80.75 81 LYS A C 1
ATOM 639 O O . LYS A 1 81 ? 19.859 -39.094 -7.734 1 80.75 81 LYS A O 1
ATOM 644 N N . TRP A 1 82 ? 19.781 -37.812 -9.672 1 93.38 82 TRP A N 1
ATOM 645 C CA . TRP A 1 82 ? 18.406 -38.188 -10 1 93.38 82 TRP A CA 1
ATOM 646 C C . TRP A 1 82 ? 18.328 -39.656 -10.43 1 93.38 82 TRP A C 1
ATOM 648 O O . TRP A 1 82 ? 19.297 -40.188 -10.969 1 93.38 82 TRP A O 1
ATOM 658 N N . PRO A 1 83 ? 17.297 -40.344 -10.055 1 93.25 83 PRO A N 1
ATOM 659 C CA . PRO A 1 83 ? 17.141 -41.719 -10.508 1 93.25 83 PRO A CA 1
ATOM 660 C C . PRO A 1 83 ? 17.219 -41.844 -12.031 1 93.25 83 PRO A C 1
ATOM 662 O O . PRO A 1 83 ? 16.828 -40.938 -12.758 1 93.25 83 PRO A O 1
ATOM 665 N N . ASP A 1 84 ? 17.641 -43.031 -12.461 1 94.81 84 ASP A N 1
ATOM 666 C CA . ASP A 1 84 ? 17.734 -43.281 -13.898 1 94.81 84 ASP A CA 1
ATOM 667 C C . ASP A 1 84 ? 16.359 -43.438 -14.523 1 94.81 84 ASP A C 1
ATOM 669 O O . ASP A 1 84 ? 15.43 -43.938 -13.883 1 94.81 84 ASP A O 1
ATOM 673 N N . LEU A 1 85 ? 16.297 -43.031 -15.75 1 96.25 85 LEU A N 1
ATOM 674 C CA . LEU A 1 85 ? 15.055 -43.188 -16.5 1 96.25 85 LEU A CA 1
ATOM 675 C C . LEU A 1 85 ? 14.93 -44.625 -17.016 1 96.25 85 LEU A C 1
ATOM 677 O O . LEU A 1 85 ? 15.922 -45.219 -17.453 1 96.25 85 LEU A O 1
ATOM 681 N N . PRO A 1 86 ? 13.758 -45.094 -16.938 1 95.44 86 PRO A N 1
ATOM 682 C CA . PRO A 1 86 ? 13.57 -46.438 -17.484 1 95.44 86 PRO A CA 1
ATOM 683 C C . PRO A 1 86 ? 13.773 -46.5 -19 1 95.44 86 PRO A C 1
ATOM 685 O O . PRO A 1 86 ? 13.266 -45.656 -19.734 1 95.44 86 PRO A O 1
ATOM 688 N N . LYS A 1 87 ? 14.5 -47.469 -19.469 1 95.25 87 LYS A N 1
ATOM 689 C CA . LYS A 1 87 ? 14.688 -47.781 -20.875 1 95.25 87 LYS A CA 1
ATOM 690 C C . LYS A 1 87 ? 15.359 -46.594 -21.609 1 95.25 87 LYS A C 1
ATOM 692 O O . LYS A 1 87 ? 15.203 -46.438 -22.812 1 95.25 87 LYS A O 1
ATOM 697 N N . ALA A 1 88 ? 16.047 -45.812 -20.875 1 96.62 88 ALA A N 1
ATOM 698 C CA . ALA A 1 88 ? 16.656 -44.625 -21.484 1 96.62 88 ALA A CA 1
ATOM 699 C C . ALA A 1 88 ? 18 -44.969 -22.141 1 96.62 88 ALA A C 1
ATOM 701 O O . ALA A 1 88 ? 18.766 -45.781 -21.594 1 96.62 88 ALA A O 1
ATOM 702 N N . GLU A 1 89 ? 18.172 -44.406 -23.359 1 96.12 89 GLU A N 1
ATOM 703 C CA . GLU A 1 89 ? 19.438 -44.469 -24.062 1 96.12 89 GLU A CA 1
ATOM 704 C C . GLU A 1 89 ? 20 -43.094 -24.312 1 96.12 89 GLU A C 1
ATOM 706 O O . GLU A 1 89 ? 19.312 -42.188 -24.828 1 96.12 89 GLU A O 1
ATOM 711 N N . ARG A 1 90 ? 21.266 -43 -23.953 1 96.06 90 ARG A N 1
ATOM 712 C CA . ARG A 1 90 ? 21.906 -41.688 -24.109 1 96.06 90 ARG A CA 1
ATOM 713 C C . ARG A 1 90 ? 21.859 -41.219 -25.562 1 96.06 90 ARG A C 1
ATOM 715 O O . ARG A 1 90 ? 22.094 -42 -26.484 1 96.06 90 ARG A O 1
ATOM 722 N N . GLY A 1 91 ? 21.391 -40.031 -25.703 1 97.06 91 GLY A N 1
ATOM 723 C CA . GLY A 1 91 ? 21.328 -39.438 -27.031 1 97.06 91 GLY A CA 1
ATOM 724 C C . GLY A 1 91 ? 19.984 -39.625 -27.703 1 97.06 91 GLY A C 1
ATOM 725 O O . GLY A 1 91 ? 19.688 -39 -28.719 1 97.06 91 GLY A O 1
ATOM 726 N N . LYS A 1 92 ? 19.141 -40.438 -27.094 1 97.62 92 LYS A N 1
ATOM 727 C CA . LYS A 1 92 ? 17.891 -40.781 -27.766 1 97.62 92 LYS A CA 1
ATOM 728 C C . LYS A 1 92 ? 16.688 -40.344 -26.938 1 97.62 92 LYS A C 1
ATOM 730 O O . LYS A 1 92 ? 15.539 -40.438 -27.391 1 97.62 92 LYS A O 1
ATOM 735 N N . VAL A 1 93 ? 16.938 -39.812 -25.781 1 98.38 93 VAL A N 1
ATOM 736 C CA . VAL A 1 93 ? 15.852 -39.406 -24.906 1 98.38 93 VAL A CA 1
ATOM 737 C C . VAL A 1 93 ? 15.219 -38.125 -25.422 1 98.38 93 VAL A C 1
ATOM 739 O O . VAL A 1 93 ? 15.914 -37.156 -25.719 1 98.38 93 VAL A O 1
ATOM 742 N N . VAL A 1 94 ? 13.914 -38.125 -25.625 1 98.75 94 VAL A N 1
ATOM 743 C CA . VAL A 1 94 ? 13.141 -36.938 -26 1 98.75 94 VAL A CA 1
ATOM 744 C C . VAL A 1 94 ? 12.055 -36.688 -24.953 1 98.75 94 VAL A C 1
ATOM 746 O O . VAL A 1 94 ? 11.219 -37.562 -24.703 1 98.75 94 VAL A O 1
ATOM 749 N N . THR A 1 95 ? 12.164 -35.562 -24.25 1 98.75 95 THR A N 1
ATOM 750 C CA . THR A 1 95 ? 11.133 -35.156 -23.297 1 98.75 95 THR A CA 1
ATOM 751 C C . THR A 1 95 ? 10.484 -33.844 -23.75 1 98.75 95 THR A C 1
ATOM 753 O O . THR A 1 95 ? 10.844 -33.281 -24.781 1 98.75 95 THR A O 1
ATOM 756 N N . ARG A 1 96 ? 9.422 -33.438 -22.984 1 98.69 96 ARG A N 1
ATOM 757 C CA . ARG A 1 96 ? 8.758 -32.188 -23.359 1 98.69 96 ARG A CA 1
ATOM 758 C C . ARG A 1 96 ? 8.047 -31.578 -22.172 1 98.69 96 ARG A C 1
ATOM 760 O O . ARG A 1 96 ? 7.719 -32.25 -21.203 1 98.69 96 ARG A O 1
ATOM 767 N N . VAL A 1 97 ? 7.875 -30.297 -22.266 1 98.44 97 VAL A N 1
ATOM 768 C CA . VAL A 1 97 ? 6.863 -29.578 -21.484 1 98.44 97 VAL A CA 1
ATOM 769 C C . VAL A 1 97 ? 5.707 -29.172 -22.406 1 98.44 97 VAL A C 1
ATOM 771 O O . VAL A 1 97 ? 5.93 -28.75 -23.531 1 98.44 97 VAL A O 1
ATOM 774 N N . ALA A 1 98 ? 4.539 -29.406 -21.891 1 97.81 98 ALA A N 1
ATOM 775 C CA . ALA A 1 98 ? 3.383 -29.219 -22.75 1 97.81 98 ALA A CA 1
ATOM 776 C C . ALA A 1 98 ? 2.334 -28.328 -22.078 1 97.81 98 ALA A C 1
ATOM 778 O O . ALA A 1 98 ? 1.229 -28.797 -21.781 1 97.81 98 ALA A O 1
ATOM 779 N N . PRO A 1 99 ? 2.59 -27.062 -21.953 1 97.44 99 PRO A N 1
ATOM 780 C CA . PRO A 1 99 ? 1.64 -26.156 -21.297 1 97.44 99 PRO A CA 1
ATOM 781 C C . PRO A 1 99 ? 0.457 -25.797 -22.188 1 97.44 99 PRO A C 1
ATOM 783 O O . PRO A 1 99 ? 0.61 -25.703 -23.406 1 97.44 99 PRO A O 1
ATOM 786 N N . GLU A 1 100 ? -0.735 -25.703 -21.609 1 96.75 100 GLU A N 1
ATOM 787 C CA . GLU A 1 100 ? -1.852 -25.016 -22.234 1 96.75 100 GLU A CA 1
ATOM 788 C C . GLU A 1 100 ? -1.735 -23.5 -22.062 1 96.75 100 GLU A C 1
ATOM 790 O O . GLU A 1 100 ? -1.509 -23.016 -20.953 1 96.75 100 GLU A O 1
ATOM 795 N N . PRO A 1 101 ? -1.807 -22.703 -23.172 1 97.75 101 PRO A N 1
ATOM 796 C CA . PRO A 1 101 ? -1.688 -21.25 -23.031 1 97.75 101 PRO A CA 1
ATOM 797 C C . PRO A 1 101 ? -2.965 -20.609 -22.516 1 97.75 101 PRO A C 1
ATOM 799 O O . PRO A 1 101 ? -3.576 -19.781 -23.203 1 97.75 101 PRO A O 1
ATOM 802 N N . ASN A 1 102 ? -3.33 -20.891 -21.328 1 95.62 102 ASN A N 1
ATOM 803 C CA . ASN A 1 102 ? -4.57 -20.422 -20.734 1 95.62 102 ASN A CA 1
ATOM 804 C C . ASN A 1 102 ? -4.301 -19.625 -19.453 1 95.62 102 ASN A C 1
ATOM 806 O O . ASN A 1 102 ? -5.223 -19.359 -18.672 1 95.62 102 ASN A O 1
ATOM 810 N N . GLY A 1 103 ? -3.07 -19.25 -19.219 1 94.94 103 GLY A N 1
ATOM 811 C CA . GLY A 1 103 ? -2.732 -18.484 -18.031 1 94.94 103 GLY A CA 1
ATOM 812 C C . GLY A 1 103 ? -1.239 -18.297 -17.859 1 94.94 103 GLY A C 1
ATOM 813 O O . GLY A 1 103 ? -0.442 -18.797 -18.641 1 94.94 103 GLY A O 1
ATOM 814 N N . TYR A 1 104 ? -0.911 -17.547 -16.781 1 96.81 104 TYR A N 1
ATOM 815 C CA . TYR A 1 104 ? 0.487 -17.297 -16.453 1 96.81 104 TYR A CA 1
ATOM 816 C C . TYR A 1 104 ? 1.064 -18.453 -15.617 1 96.81 104 TYR A C 1
ATOM 818 O O . TYR A 1 104 ? 0.397 -18.969 -14.727 1 96.81 104 TYR A O 1
ATOM 826 N N . PRO A 1 105 ? 2.287 -18.812 -15.953 1 96.94 105 PRO A N 1
ATOM 827 C CA . PRO A 1 105 ? 2.875 -19.938 -15.234 1 96.94 105 PRO A CA 1
ATOM 828 C C . PRO A 1 105 ? 3.133 -19.625 -13.758 1 96.94 105 PRO A C 1
ATOM 830 O O . PRO A 1 105 ? 3.502 -18.5 -13.422 1 96.94 105 PRO A O 1
ATOM 833 N N . THR A 1 106 ? 2.947 -20.578 -12.93 1 95.25 106 THR A N 1
ATOM 834 C CA . THR A 1 106 ? 3.195 -20.5 -11.5 1 95.25 106 THR A CA 1
ATOM 835 C C . THR A 1 106 ? 4.375 -21.391 -11.102 1 95.25 106 THR A C 1
ATOM 837 O O . THR A 1 106 ? 4.992 -22.031 -11.953 1 95.25 106 THR A O 1
ATOM 840 N N . LEU A 1 107 ? 4.648 -21.453 -9.852 1 94.06 107 LEU A N 1
ATOM 841 C CA . LEU A 1 107 ? 5.719 -22.281 -9.312 1 94.06 107 LEU A CA 1
ATOM 842 C C . LEU A 1 107 ? 5.461 -23.75 -9.609 1 94.06 107 LEU A C 1
ATOM 844 O O . LEU A 1 107 ? 6.402 -24.531 -9.812 1 94.06 107 LEU A O 1
ATOM 848 N N . GLY A 1 108 ? 4.227 -24.125 -9.633 1 90.94 108 GLY A N 1
ATOM 849 C CA . GLY A 1 108 ? 3.879 -25.484 -10.008 1 90.94 108 GLY A CA 1
ATOM 850 C C . GLY A 1 108 ? 4.312 -25.844 -11.414 1 90.94 108 GLY A C 1
ATOM 851 O O . GLY A 1 108 ? 4.797 -26.953 -11.656 1 90.94 108 GLY A O 1
ATOM 852 N N . HIS A 1 109 ? 4.191 -24.938 -12.32 1 94.81 109 HIS A N 1
ATOM 853 C CA . HIS A 1 109 ? 4.605 -25.156 -13.703 1 94.81 109 HIS A CA 1
ATOM 854 C C . HIS A 1 109 ? 6.121 -25.297 -13.805 1 94.81 109 HIS A C 1
ATOM 856 O O . HIS A 1 109 ? 6.633 -25.938 -14.727 1 94.81 109 HIS A O 1
ATOM 862 N N . ALA A 1 110 ? 6.781 -24.672 -12.844 1 96.06 110 ALA A N 1
ATOM 863 C CA . ALA A 1 110 ? 8.242 -24.734 -12.859 1 96.06 110 ALA A CA 1
ATOM 864 C C . ALA A 1 110 ? 8.734 -26.172 -12.695 1 96.06 110 ALA A C 1
ATOM 866 O O . ALA A 1 110 ? 9.672 -26.578 -13.383 1 96.06 110 ALA A O 1
ATOM 867 N N . LYS A 1 111 ? 8.125 -26.875 -11.797 1 94.62 111 LYS A N 1
ATOM 868 C CA . LYS A 1 111 ? 8.508 -28.281 -11.625 1 94.62 111 LYS A CA 1
ATOM 869 C C . LYS A 1 111 ? 8.258 -29.078 -12.898 1 94.62 111 LYS A C 1
ATOM 871 O O . LYS A 1 111 ? 9.102 -29.859 -13.32 1 94.62 111 LYS A O 1
ATOM 876 N N . GLY A 1 112 ? 7.094 -28.844 -13.492 1 95.88 112 GLY A N 1
ATOM 877 C CA . GLY A 1 112 ? 6.73 -29.516 -14.727 1 95.88 112 GLY A CA 1
ATOM 878 C C . GLY A 1 112 ? 7.672 -29.203 -15.875 1 95.88 112 GLY A C 1
ATOM 879 O O . GLY A 1 112 ? 7.859 -30.016 -16.766 1 95.88 112 GLY A O 1
ATOM 880 N N . LEU A 1 113 ? 8.266 -28.078 -15.828 1 98.19 113 LEU A N 1
ATOM 881 C CA . LEU A 1 113 ? 9.234 -27.641 -16.828 1 98.19 113 LEU A CA 1
ATOM 882 C C . LEU A 1 113 ? 10.609 -28.234 -16.562 1 98.19 113 LEU A C 1
ATOM 884 O O . LEU A 1 113 ? 11.242 -28.781 -17.469 1 98.19 113 LEU A O 1
ATOM 888 N N . LEU A 1 114 ? 11.039 -28.188 -15.328 1 98.06 114 LEU A N 1
ATOM 889 C CA . LEU A 1 114 ? 12.438 -28.438 -15 1 98.06 114 LEU A CA 1
ATOM 890 C C . LEU A 1 114 ? 12.734 -29.922 -14.961 1 98.06 114 LEU A C 1
ATOM 892 O O . LEU A 1 114 ? 13.82 -30.359 -15.352 1 98.06 114 LEU A O 1
ATOM 896 N N . VAL A 1 115 ? 11.812 -30.734 -14.531 1 97.25 115 VAL A N 1
ATOM 897 C CA . VAL A 1 115 ? 12.055 -32.188 -14.391 1 97.25 115 VAL A CA 1
ATOM 898 C C . VAL A 1 115 ? 12.336 -32.781 -15.766 1 97.25 115 VAL A C 1
ATOM 900 O O . VAL A 1 115 ? 13.398 -33.375 -15.992 1 97.25 115 VAL A O 1
ATOM 903 N N . PRO A 1 116 ? 11.414 -32.594 -16.703 1 98.19 116 PRO A N 1
ATOM 904 C CA . PRO A 1 116 ? 11.719 -33.156 -18.016 1 98.19 116 PRO A CA 1
ATOM 905 C C . PRO A 1 116 ? 12.945 -32.531 -18.672 1 98.19 116 PRO A C 1
ATOM 907 O O . PRO A 1 116 ? 13.703 -33.219 -19.375 1 98.19 116 PRO A O 1
ATOM 910 N N . PHE A 1 117 ? 13.18 -31.25 -18.5 1 98.56 117 PHE A N 1
ATOM 911 C CA . PHE A 1 117 ? 14.328 -30.562 -19.094 1 98.56 117 PHE A CA 1
ATOM 912 C C . PHE A 1 117 ? 15.633 -31.141 -18.562 1 98.56 117 PHE A C 1
ATOM 914 O O . PHE A 1 117 ? 16.531 -31.453 -19.344 1 98.56 117 PHE A O 1
ATOM 921 N N . ILE A 1 118 ? 15.727 -31.25 -17.25 1 98 118 ILE A N 1
ATOM 922 C CA . ILE A 1 118 ? 16.938 -31.75 -16.609 1 98 118 ILE A CA 1
ATOM 923 C C . ILE A 1 118 ? 17.25 -33.156 -17.094 1 98 118 ILE A C 1
ATOM 925 O O . ILE A 1 118 ? 18.391 -33.469 -17.469 1 98 118 ILE A O 1
ATOM 929 N N . TYR A 1 119 ? 16.25 -34 -17.219 1 97.88 119 TYR A N 1
ATOM 930 C CA . TYR A 1 119 ? 16.469 -35.375 -17.703 1 97.88 119 TYR A CA 1
ATOM 931 C C . TYR A 1 119 ? 16.922 -35.375 -19.156 1 97.88 119 TYR A C 1
ATOM 933 O O . TYR A 1 119 ? 17.797 -36.156 -19.516 1 97.88 119 TYR A O 1
ATOM 941 N N . ALA A 1 120 ? 16.281 -34.594 -19.969 1 98.31 120 ALA A N 1
ATOM 942 C CA . ALA A 1 120 ? 16.688 -34.531 -21.375 1 98.31 120 ALA A CA 1
ATOM 943 C C . ALA A 1 120 ? 18.172 -34.188 -21.5 1 98.31 120 ALA A C 1
ATOM 945 O O . ALA A 1 120 ? 18.891 -34.812 -22.281 1 98.31 120 ALA A O 1
ATOM 946 N N . ARG A 1 121 ? 18.578 -33.25 -20.703 1 97.75 121 ARG A N 1
ATOM 947 C CA . ARG A 1 121 ? 19.969 -32.781 -20.781 1 97.75 121 ARG A CA 1
ATOM 948 C C . ARG A 1 121 ? 20.906 -33.812 -20.156 1 97.75 121 ARG A C 1
ATOM 950 O O . ARG A 1 121 ? 22.016 -34.031 -20.656 1 97.75 121 ARG A O 1
ATOM 957 N N . LEU A 1 122 ? 20.5 -34.469 -19.109 1 95.75 122 LEU A N 1
ATOM 958 C CA . LEU A 1 122 ? 21.328 -35.5 -18.453 1 95.75 122 LEU A CA 1
ATOM 959 C C . LEU A 1 122 ? 21.609 -36.656 -19.406 1 95.75 122 LEU A C 1
ATOM 961 O O . LEU A 1 122 ? 22.641 -37.312 -19.297 1 95.75 122 LEU A O 1
ATOM 965 N N . TYR A 1 123 ? 20.75 -36.875 -20.344 1 97.25 123 TYR A N 1
ATOM 966 C CA . TYR A 1 123 ? 20.875 -38 -21.266 1 97.25 123 TYR A CA 1
ATOM 967 C C . TYR A 1 123 ? 21.281 -37.531 -22.656 1 97.25 123 TYR A C 1
ATOM 969 O O . TYR A 1 123 ? 21.172 -38.281 -23.625 1 97.25 123 TYR A O 1
ATOM 977 N N . ASP A 1 124 ? 21.703 -36.312 -22.734 1 97.25 124 ASP A N 1
ATOM 978 C CA . ASP A 1 124 ? 22.125 -35.719 -24 1 97.25 124 ASP A CA 1
ATOM 979 C C . ASP A 1 124 ? 21.031 -35.844 -25.047 1 97.25 124 ASP A C 1
ATOM 981 O O . ASP A 1 124 ? 21.281 -36.219 -26.188 1 97.25 124 ASP A O 1
ATOM 985 N N . GLY A 1 125 ? 19.797 -35.625 -24.562 1 98.19 125 GLY A N 1
ATOM 986 C CA . GLY A 1 125 ? 18.641 -35.781 -25.438 1 98.19 125 GLY A CA 1
ATOM 987 C C . GLY A 1 125 ? 18.062 -34.469 -25.922 1 98.19 125 GLY A C 1
ATOM 988 O O . GLY A 1 125 ? 18.766 -33.469 -26 1 98.19 125 GLY A O 1
ATOM 989 N N . LYS A 1 126 ? 16.781 -34.594 -26.391 1 98.5 126 LYS A N 1
ATOM 990 C CA . LYS A 1 126 ? 16.062 -33.438 -26.922 1 98.5 126 LYS A CA 1
ATOM 991 C C . LYS A 1 126 ? 14.922 -33.031 -26 1 98.5 126 LYS A C 1
ATOM 993 O O . LYS A 1 126 ? 14.273 -33.875 -25.391 1 98.5 126 LYS A O 1
ATOM 998 N N . PHE A 1 127 ? 14.742 -31.688 -25.906 1 98.75 127 PHE A N 1
ATOM 999 C CA . PHE A 1 127 ? 13.672 -31.141 -25.094 1 98.75 127 PHE A CA 1
ATOM 1000 C C . PHE A 1 127 ? 12.742 -30.266 -25.938 1 98.75 127 PHE A C 1
ATOM 1002 O O . PHE A 1 127 ? 13.188 -29.328 -26.578 1 98.75 127 PHE A O 1
ATOM 1009 N N . LEU A 1 128 ? 11.453 -30.594 -25.844 1 98.81 128 LEU A N 1
ATOM 1010 C CA . LEU A 1 128 ? 10.477 -29.891 -26.672 1 98.81 128 LEU A CA 1
ATOM 1011 C C . LEU A 1 128 ? 9.57 -29.016 -25.828 1 98.81 128 LEU A C 1
ATOM 1013 O O . LEU A 1 128 ? 9.18 -29.391 -24.719 1 98.81 128 LEU A O 1
ATOM 1017 N N . LEU A 1 129 ? 9.305 -27.781 -26.297 1 98.88 129 LEU A N 1
ATOM 1018 C CA . LEU A 1 129 ? 8.164 -27 -25.844 1 98.88 129 LEU A CA 1
ATOM 1019 C C . LEU A 1 129 ? 6.965 -27.172 -26.766 1 98.88 129 LEU A C 1
ATOM 1021 O O . LEU A 1 129 ? 7.02 -26.812 -27.938 1 98.88 129 LEU A O 1
ATOM 1025 N N . ARG A 1 130 ? 5.938 -27.75 -26.266 1 98.69 130 ARG A N 1
ATOM 1026 C CA . ARG A 1 130 ? 4.754 -27.969 -27.094 1 98.69 130 ARG A CA 1
ATOM 1027 C C . ARG A 1 130 ? 3.529 -27.297 -26.469 1 98.69 130 ARG A C 1
ATOM 1029 O O . ARG A 1 130 ? 3.08 -27.703 -25.391 1 98.69 130 ARG A O 1
ATOM 1036 N N . PHE A 1 131 ? 2.963 -26.328 -27.156 1 98.62 131 PHE A N 1
ATOM 1037 C CA . PHE A 1 131 ? 1.743 -25.703 -26.672 1 98.62 131 PHE A CA 1
ATOM 1038 C C . PHE A 1 131 ? 0.529 -26.578 -26.953 1 98.62 131 PHE A C 1
ATOM 1040 O O . PHE A 1 131 ? 0.271 -26.938 -28.094 1 98.62 131 PHE A O 1
ATOM 1047 N N . GLU A 1 132 ? -0.129 -26.938 -25.906 1 97.69 132 GLU A N 1
ATOM 1048 C CA . GLU A 1 132 ? -1.369 -27.703 -26.016 1 97.69 132 GLU A CA 1
ATOM 1049 C C . GLU A 1 132 ? -2.576 -26.766 -26.141 1 97.69 132 GLU A C 1
ATOM 1051 O O . GLU A 1 132 ? -3.354 -26.625 -25.203 1 97.69 132 GLU A O 1
ATOM 1056 N N . ASP A 1 133 ? -2.816 -26.266 -27.312 1 97.88 133 ASP A N 1
ATOM 1057 C CA . ASP A 1 133 ? -3.811 -25.219 -27.531 1 97.88 133 ASP A CA 1
ATOM 1058 C C . ASP A 1 133 ? -5.02 -25.766 -28.297 1 97.88 133 ASP A C 1
ATOM 1060 O O . ASP A 1 133 ? -5.371 -25.234 -29.359 1 97.88 133 ASP A O 1
ATOM 1064 N N . THR A 1 134 ? -5.707 -26.734 -27.656 1 97.44 134 THR A N 1
ATOM 1065 C CA . THR A 1 134 ? -6.863 -27.344 -28.312 1 97.44 134 THR A CA 1
ATOM 1066 C C . THR A 1 134 ? -8.148 -26.938 -27.594 1 97.44 134 THR A C 1
ATOM 1068 O O . THR A 1 134 ? -9.188 -27.578 -27.766 1 97.44 134 THR A O 1
ATOM 1071 N N . ASN A 1 135 ? -8.117 -25.969 -26.734 1 97 135 ASN A N 1
ATOM 1072 C CA . ASN A 1 135 ? -9.289 -25.391 -26.094 1 97 135 ASN A CA 1
ATOM 1073 C C . ASN A 1 135 ? -9.367 -23.875 -26.328 1 97 135 ASN A C 1
ATOM 1075 O O . ASN A 1 135 ? -9.047 -23.094 -25.438 1 97 135 ASN A O 1
ATOM 1079 N N . PRO A 1 136 ? -9.961 -23.5 -27.406 1 96.69 136 PRO A N 1
ATOM 1080 C CA . PRO A 1 136 ? -9.945 -22.094 -27.812 1 96.69 136 PRO A CA 1
ATOM 1081 C C . PRO A 1 136 ? -10.703 -21.188 -26.828 1 96.69 136 PRO A C 1
ATOM 1083 O O . PRO A 1 136 ? -10.547 -19.969 -26.859 1 96.69 136 PRO A O 1
ATOM 1086 N N . ARG A 1 137 ? -11.445 -21.734 -25.906 1 94.75 137 ARG A N 1
ATOM 1087 C CA . ARG A 1 137 ? -12.258 -20.938 -24.984 1 94.75 137 ARG A CA 1
ATOM 1088 C C . ARG A 1 137 ? -11.375 -20.156 -24 1 94.75 137 ARG A C 1
ATOM 1090 O O . ARG A 1 137 ? -11.742 -19.062 -23.562 1 94.75 137 ARG A O 1
ATOM 1097 N N . VAL A 1 138 ? -10.242 -20.688 -23.625 1 94.38 138 VAL A N 1
ATOM 1098 C CA . VAL A 1 138 ? -9.5 -20.125 -22.516 1 94.38 138 VAL A CA 1
ATOM 1099 C C . VAL A 1 138 ? -8.102 -19.734 -22.969 1 94.38 138 VAL A C 1
ATOM 1101 O O . VAL A 1 138 ? -7.328 -19.141 -22.203 1 94.38 138 VAL A O 1
ATOM 1104 N N . GLU A 1 139 ? -7.789 -20.047 -24.188 1 96.81 139 GLU A N 1
ATOM 1105 C CA . GLU A 1 139 ? -6.449 -19.781 -24.703 1 96.81 139 GLU A CA 1
ATOM 1106 C C . GLU A 1 139 ? -6.348 -18.359 -25.25 1 96.81 139 GLU A C 1
ATOM 1108 O O . GLU A 1 139 ? -7.297 -17.859 -25.844 1 96.81 139 GLU A O 1
ATOM 1113 N N . ARG A 1 140 ? -5.195 -17.734 -24.969 1 96.5 140 ARG A N 1
ATOM 1114 C CA . ARG A 1 140 ? -4.945 -16.359 -25.438 1 96.5 140 ARG A CA 1
ATOM 1115 C C . ARG A 1 140 ? -3.496 -16.203 -25.891 1 96.5 140 ARG A C 1
ATOM 1117 O O . ARG A 1 140 ? -2.592 -16.828 -25.328 1 96.5 140 ARG A O 1
ATOM 1124 N N . LEU A 1 141 ? -3.281 -15.281 -26.859 1 97.81 141 LEU A N 1
ATOM 1125 C CA . LEU A 1 141 ? -1.946 -15.039 -27.391 1 97.81 141 LEU A CA 1
ATOM 1126 C C . LEU A 1 141 ? -0.999 -14.555 -26.297 1 97.81 141 LEU A C 1
ATOM 1128 O O . LEU A 1 141 ? 0.181 -14.914 -26.281 1 97.81 141 LEU A O 1
ATOM 1132 N N . GLU A 1 142 ? -1.483 -13.828 -25.359 1 97.12 142 GLU A N 1
ATOM 1133 C CA . GLU A 1 142 ? -0.662 -13.281 -24.281 1 97.12 142 GLU A CA 1
ATOM 1134 C C . GLU A 1 142 ? -0.055 -14.398 -23.438 1 97.12 142 GLU A C 1
ATOM 1136 O O . GLU A 1 142 ? 1.054 -14.258 -22.922 1 97.12 142 GLU A O 1
ATOM 1141 N N . TYR A 1 143 ? -0.758 -15.477 -23.359 1 97.69 143 TYR A N 1
ATOM 1142 C CA . TYR A 1 143 ? -0.284 -16.562 -22.516 1 97.69 143 TYR A CA 1
ATOM 1143 C C . TYR A 1 143 ? 0.827 -17.344 -23.203 1 97.69 143 TYR A C 1
ATOM 1145 O O . TYR A 1 143 ? 1.747 -17.844 -22.547 1 97.69 143 TYR A O 1
ATOM 1153 N N . TYR A 1 144 ? 0.818 -17.438 -24.562 1 98.38 144 TYR A N 1
ATOM 1154 C CA . TYR A 1 144 ? 1.932 -18.031 -25.297 1 98.38 144 TYR A CA 1
ATOM 1155 C C . TYR A 1 144 ? 3.236 -17.312 -24.984 1 98.38 144 TYR A C 1
ATOM 1157 O O . TYR A 1 144 ? 4.242 -17.938 -24.656 1 98.38 144 TYR A O 1
ATOM 1165 N N . GLU A 1 145 ? 3.104 -16.062 -25.078 1 98.12 145 GLU A N 1
ATOM 1166 C CA . GLU A 1 145 ? 4.281 -15.219 -24.891 1 98.12 145 GLU A CA 1
ATOM 1167 C C . GLU A 1 145 ? 4.781 -15.289 -23.438 1 98.12 145 GLU A C 1
ATOM 1169 O O . GLU A 1 145 ? 5.988 -15.359 -23.203 1 98.12 145 GLU A O 1
ATOM 1174 N N . ALA A 1 146 ? 3.852 -15.242 -22.531 1 97.81 146 ALA A N 1
ATOM 1175 C CA . ALA A 1 146 ? 4.223 -15.312 -21.109 1 97.81 146 ALA A CA 1
ATOM 1176 C C . ALA A 1 146 ? 4.949 -16.609 -20.797 1 97.81 146 ALA A C 1
ATOM 1178 O O . ALA A 1 146 ? 5.969 -16.609 -20.109 1 97.81 146 ALA A O 1
ATOM 1179 N N . ILE A 1 147 ? 4.445 -17.656 -21.328 1 98.5 147 ILE A N 1
ATOM 1180 C CA . ILE A 1 147 ? 5.027 -18.984 -21.094 1 98.5 147 ILE A CA 1
ATOM 1181 C C . ILE A 1 147 ? 6.43 -19.031 -21.703 1 98.5 147 ILE A C 1
ATOM 1183 O O . ILE A 1 147 ? 7.383 -19.453 -21.047 1 98.5 147 ILE A O 1
ATOM 1187 N N . ARG A 1 148 ? 6.574 -18.516 -22.938 1 98.5 148 ARG A N 1
ATOM 1188 C CA . ARG A 1 148 ? 7.879 -18.469 -23.594 1 98.5 148 ARG A CA 1
ATOM 1189 C C . ARG A 1 148 ? 8.891 -17.703 -22.75 1 98.5 148 ARG A C 1
ATOM 1191 O O . ARG A 1 148 ? 10 -18.188 -22.516 1 98.5 148 ARG A O 1
ATOM 1198 N N . ASN A 1 149 ? 8.469 -16.594 -22.281 1 98.12 149 ASN A N 1
ATOM 1199 C CA . ASN A 1 149 ? 9.367 -15.703 -21.562 1 98.12 149 ASN A CA 1
ATOM 1200 C C . ASN A 1 149 ? 9.789 -16.297 -20.219 1 98.12 149 ASN A C 1
ATOM 1202 O O . ASN A 1 149 ? 10.984 -16.359 -19.906 1 98.12 149 ASN A O 1
ATOM 1206 N N . GLU A 1 150 ? 8.859 -16.75 -19.438 1 98.31 150 GLU A N 1
ATOM 1207 C CA . GLU A 1 150 ? 9.148 -17.25 -18.094 1 98.31 150 GLU A CA 1
ATOM 1208 C C . GLU A 1 150 ? 9.914 -18.562 -18.141 1 98.31 150 GLU A C 1
ATOM 1210 O O . GLU A 1 150 ? 10.852 -18.781 -17.375 1 98.31 150 GLU A O 1
ATOM 1215 N N . PHE A 1 151 ? 9.5 -19.422 -19.078 1 98.75 151 PHE A N 1
ATOM 1216 C CA . PHE A 1 151 ? 10.18 -20.703 -19.219 1 98.75 151 PHE A CA 1
ATOM 1217 C C . PHE A 1 151 ? 11.617 -20.5 -19.703 1 98.75 151 PHE A C 1
ATOM 1219 O O . PHE A 1 151 ? 12.531 -21.172 -19.219 1 98.75 151 PHE A O 1
ATOM 1226 N N . SER A 1 152 ? 11.789 -19.562 -20.641 1 98.62 152 SER A N 1
ATOM 1227 C CA . SER A 1 152 ? 13.133 -19.297 -21.141 1 98.62 152 SER A CA 1
ATOM 1228 C C . SER A 1 152 ? 14.055 -18.828 -20.016 1 98.62 152 SER A C 1
ATOM 1230 O O . SER A 1 152 ? 15.211 -19.266 -19.938 1 98.62 152 SER A O 1
ATOM 1232 N N . ARG A 1 153 ? 13.555 -18.047 -19.125 1 98.12 153 ARG A N 1
ATOM 1233 C CA . ARG A 1 153 ? 14.352 -17.547 -18.016 1 98.12 153 ARG A CA 1
ATOM 1234 C C . ARG A 1 153 ? 14.781 -18.688 -17.094 1 98.12 153 ARG A C 1
ATOM 1236 O O . ARG A 1 153 ? 15.93 -18.719 -16.641 1 98.12 153 ARG A O 1
ATOM 1243 N N . LEU A 1 154 ? 13.906 -19.578 -16.844 1 98.56 154 LEU A N 1
ATOM 1244 C CA . LEU A 1 154 ? 14.219 -20.719 -15.977 1 98.56 154 LEU A CA 1
ATOM 1245 C C . LEU A 1 154 ? 15.234 -21.641 -16.641 1 98.56 154 LEU A C 1
ATOM 1247 O O . LEU A 1 154 ? 16.141 -22.156 -15.977 1 98.56 154 LEU A O 1
ATOM 1251 N N . LEU A 1 155 ? 15.094 -21.859 -17.922 1 98.69 155 LEU A N 1
ATOM 1252 C CA . LEU A 1 155 ? 16 -22.766 -18.625 1 98.69 155 LEU A CA 1
ATOM 1253 C C . LEU A 1 155 ? 17.391 -22.172 -18.719 1 98.69 155 LEU A C 1
ATOM 1255 O O . LEU A 1 155 ? 18.391 -22.875 -18.578 1 98.69 155 LEU A O 1
ATOM 1259 N N . GLU A 1 156 ? 17.438 -20.859 -18.953 1 98.44 156 GLU A N 1
ATOM 1260 C CA . GLU A 1 156 ? 18.734 -20.188 -18.922 1 98.44 156 GLU A CA 1
ATOM 1261 C C . GLU A 1 156 ? 19.375 -20.312 -17.531 1 98.44 156 GLU A C 1
ATOM 1263 O O . GLU A 1 156 ? 20.578 -20.562 -17.438 1 98.44 156 GLU A O 1
ATOM 1268 N N . ALA A 1 157 ? 18.594 -20.188 -16.562 1 98.12 157 ALA A N 1
ATOM 1269 C CA . ALA A 1 157 ? 19.078 -20.312 -15.18 1 98.12 157 ALA A CA 1
ATOM 1270 C C . ALA A 1 157 ? 19.547 -21.734 -14.898 1 98.12 157 ALA A C 1
ATOM 1272 O O . ALA A 1 157 ? 20.469 -21.938 -14.117 1 98.12 157 ALA A O 1
ATOM 1273 N N . CYS A 1 158 ? 18.859 -22.641 -15.492 1 97.56 158 CYS A N 1
ATOM 1274 C CA . CYS A 1 158 ? 19.25 -24.031 -15.312 1 97.56 158 CYS A CA 1
ATOM 1275 C C . CYS A 1 158 ? 20.656 -24.281 -15.875 1 97.56 158 CYS A C 1
ATOM 1277 O O . CYS A 1 158 ? 21.453 -24.984 -15.258 1 97.56 158 CYS A O 1
ATOM 1279 N N . GLU A 1 159 ? 20.906 -23.734 -17.031 1 97.38 159 GLU A N 1
ATOM 1280 C CA . GLU A 1 159 ? 22.234 -23.844 -17.609 1 97.38 159 GLU A CA 1
ATOM 1281 C C . GLU A 1 159 ? 23.297 -23.219 -16.703 1 97.38 159 GLU A C 1
ATOM 1283 O O . GLU A 1 159 ? 24.359 -23.797 -16.469 1 97.38 159 GLU A O 1
ATOM 1288 N N . GLU A 1 160 ? 22.984 -22.094 -16.156 1 96.25 160 GLU A N 1
ATOM 1289 C CA . GLU A 1 160 ? 23.906 -21.375 -15.289 1 96.25 160 GLU A CA 1
ATOM 1290 C C . GLU A 1 160 ? 24.141 -22.109 -13.969 1 96.25 160 GLU A C 1
ATOM 1292 O O . GLU A 1 160 ? 25.266 -22.203 -13.492 1 96.25 160 GLU A O 1
ATOM 1297 N N . GLU A 1 161 ? 23.047 -22.625 -13.391 1 95.62 161 GLU A N 1
ATOM 1298 C CA . GLU A 1 161 ? 23.078 -23.172 -12.039 1 95.62 161 GLU A CA 1
ATOM 1299 C C . GLU A 1 161 ? 23.562 -24.625 -12.039 1 95.62 161 GLU A C 1
ATOM 1301 O O . GLU A 1 161 ? 24.312 -25.031 -11.148 1 95.62 161 GLU A O 1
ATOM 1306 N N . LEU A 1 162 ? 23.172 -25.391 -13.109 1 96 162 LEU A N 1
ATOM 1307 C CA . LEU A 1 162 ? 23.438 -26.828 -13.094 1 96 162 LEU A CA 1
ATOM 1308 C C . LEU A 1 162 ? 24.422 -27.203 -14.203 1 96 162 LEU A C 1
ATOM 1310 O O . LEU A 1 162 ? 24.859 -28.359 -14.281 1 96 162 LEU A O 1
ATOM 1314 N N . GLY A 1 163 ? 24.734 -26.312 -15.078 1 95.62 163 GLY A N 1
ATOM 1315 C CA . GLY A 1 163 ? 25.656 -26.594 -16.172 1 95.62 163 GLY A CA 1
ATOM 1316 C C . GLY A 1 163 ? 25.031 -27.422 -17.281 1 95.62 163 GLY A C 1
ATOM 1317 O O . GLY A 1 163 ? 25.734 -28.094 -18.047 1 95.62 163 GLY A O 1
ATOM 1318 N N . LEU A 1 164 ? 23.719 -27.391 -17.312 1 94.88 164 LEU A N 1
ATOM 1319 C CA . LEU A 1 164 ? 23 -28.172 -18.312 1 94.88 164 LEU A CA 1
ATOM 1320 C C . LEU A 1 164 ? 22.734 -27.359 -19.562 1 94.88 164 LEU A C 1
ATOM 1322 O O . LEU A 1 164 ? 21.891 -26.469 -19.562 1 94.88 164 LEU A O 1
ATOM 1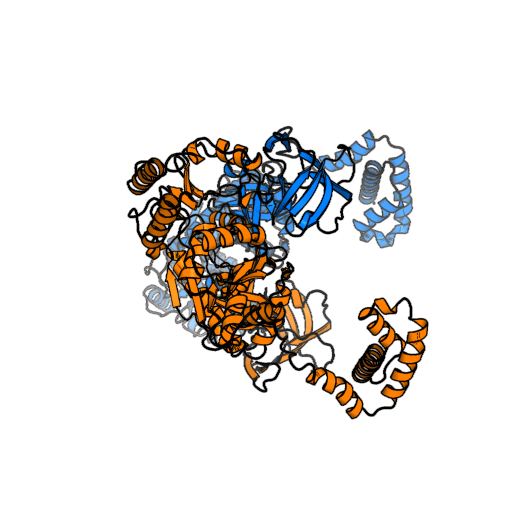326 N N . SER A 1 165 ? 23.453 -27.703 -20.641 1 94.56 165 SER A N 1
ATOM 1327 C CA . SER A 1 165 ? 23.406 -26.938 -21.875 1 94.56 165 SER A CA 1
ATOM 1328 C C . SER A 1 165 ? 22.844 -27.75 -23.031 1 94.56 165 SER A C 1
ATOM 1330 O O . SER A 1 165 ? 23.078 -28.969 -23.109 1 94.56 165 SER A O 1
ATOM 1332 N N . PRO A 1 166 ? 22.094 -27.031 -23.953 1 96.38 166 PRO A N 1
ATOM 1333 C CA . PRO A 1 166 ? 21.703 -25.625 -23.953 1 96.38 166 PRO A CA 1
ATOM 1334 C C . PRO A 1 166 ? 20.5 -25.359 -23.047 1 96.38 166 PRO A C 1
ATOM 1336 O O . PRO A 1 166 ? 19.609 -26.203 -22.922 1 96.38 166 PRO A O 1
ATOM 1339 N N . GLY A 1 167 ? 20.484 -24.266 -22.422 1 97.75 167 GLY A N 1
ATOM 1340 C CA . GLY A 1 167 ? 19.391 -23.844 -21.562 1 97.75 167 GLY A CA 1
ATOM 1341 C C . GLY A 1 167 ? 18.203 -23.297 -22.312 1 97.75 167 GLY A C 1
ATOM 1342 O O . GLY A 1 167 ? 17.766 -22.172 -22.062 1 97.75 167 GLY A O 1
ATOM 1343 N N . ARG A 1 168 ? 17.734 -23.984 -23.219 1 98.44 168 ARG A N 1
ATOM 1344 C CA . ARG A 1 168 ? 16.594 -23.641 -24.062 1 98.44 168 ARG A CA 1
ATOM 1345 C C . ARG A 1 168 ? 15.945 -24.906 -24.625 1 98.44 168 ARG A C 1
ATOM 1347 O O . ARG A 1 168 ? 16.5 -26 -24.531 1 98.44 168 ARG A O 1
ATOM 1354 N N . TRP A 1 169 ? 14.742 -24.812 -25.094 1 98.75 169 TRP A N 1
ATOM 1355 C CA . TRP A 1 169 ? 14.141 -25.938 -25.797 1 98.75 169 TRP A CA 1
ATOM 1356 C C . TRP A 1 169 ? 14.75 -26.109 -27.172 1 98.75 169 TRP A C 1
ATOM 1358 O O . TRP A 1 169 ? 15.25 -25.156 -27.766 1 98.75 169 TRP A O 1
ATOM 1368 N N . ASP A 1 170 ? 14.727 -27.344 -27.656 1 98.5 170 ASP A N 1
ATOM 1369 C CA . ASP A 1 170 ? 15.305 -27.672 -28.953 1 98.5 170 ASP A CA 1
ATOM 1370 C C . ASP A 1 170 ? 14.312 -27.375 -30.078 1 98.5 170 ASP A C 1
ATOM 1372 O O . ASP A 1 170 ? 14.719 -27.062 -31.203 1 98.5 170 ASP A O 1
ATOM 1376 N N . GLU A 1 171 ? 13.109 -27.547 -29.828 1 98.38 171 GLU A N 1
ATOM 1377 C CA . GLU A 1 171 ? 12.047 -27.344 -30.812 1 98.38 171 GLU A CA 1
ATOM 1378 C C . GLU A 1 171 ? 10.75 -26.891 -30.125 1 98.38 171 GLU A C 1
ATOM 1380 O O . GLU A 1 171 ? 10.438 -27.344 -29.016 1 98.38 171 GLU A O 1
ATOM 1385 N N . GLU A 1 172 ? 10.078 -25.922 -30.703 1 98.56 172 GLU A N 1
ATOM 1386 C CA . GLU A 1 172 ? 8.75 -25.484 -30.266 1 98.56 172 GLU A CA 1
ATOM 1387 C C . GLU A 1 172 ? 7.668 -26.016 -31.203 1 98.56 172 GLU A C 1
ATOM 1389 O O . GLU A 1 172 ? 7.793 -25.906 -32.438 1 98.56 172 GLU A O 1
ATOM 1394 N N . ILE A 1 173 ? 6.715 -26.625 -30.641 1 98.5 173 ILE A N 1
ATOM 1395 C CA . ILE A 1 173 ? 5.605 -27.172 -31.422 1 98.5 173 ILE A CA 1
ATOM 1396 C C . ILE A 1 173 ? 4.289 -26.562 -30.938 1 98.5 173 ILE A C 1
ATOM 1398 O O . ILE A 1 173 ? 4.07 -26.406 -29.734 1 98.5 173 ILE A O 1
ATOM 1402 N N . ILE A 1 174 ? 3.469 -26.172 -31.859 1 98.38 174 ILE A N 1
ATOM 1403 C CA . ILE A 1 174 ? 2.111 -25.719 -31.562 1 98.38 174 ILE A CA 1
ATOM 1404 C C . ILE A 1 174 ? 1.107 -26.781 -32.031 1 98.38 174 ILE A C 1
ATOM 1406 O O . ILE A 1 174 ? 0.986 -27.031 -33.219 1 98.38 174 ILE A O 1
ATOM 1410 N N . GLU A 1 175 ? 0.454 -27.312 -31.125 1 97.88 175 GLU A N 1
ATOM 1411 C CA . GLU A 1 175 ? -0.37 -28.5 -31.359 1 97.88 175 GLU A CA 1
ATOM 1412 C C . GLU A 1 175 ? -1.489 -28.203 -32.344 1 97.88 175 GLU A C 1
ATOM 1414 O O . GLU A 1 175 ? -1.861 -29.062 -33.156 1 97.88 175 GLU A O 1
ATOM 1419 N N . SER A 1 176 ? -2.043 -27.016 -32.344 1 97.75 176 SER A N 1
ATOM 1420 C CA . SER A 1 176 ? -3.189 -26.656 -33.156 1 97.75 176 SER A CA 1
ATOM 1421 C C . SER A 1 176 ? -2.828 -26.688 -34.656 1 97.75 176 SER A C 1
ATOM 1423 O O . SER A 1 176 ? -3.707 -26.797 -35.5 1 97.75 176 SER A O 1
ATOM 1425 N N . TYR A 1 177 ? -1.631 -26.609 -34.969 1 97.88 177 TYR A N 1
ATOM 1426 C CA . TYR A 1 177 ? -1.201 -26.719 -36.375 1 97.88 177 TYR A CA 1
ATOM 1427 C C . TYR A 1 177 ? -1.279 -28.156 -36.875 1 97.88 177 TYR A C 1
ATOM 1429 O O . TYR A 1 177 ? -1.175 -28.406 -38.062 1 97.88 177 TYR A O 1
ATOM 1437 N N . HIS A 1 178 ? -1.506 -29.109 -36 1 98.12 178 HIS A N 1
ATOM 1438 C CA . HIS A 1 178 ? -1.537 -30.516 -36.344 1 98.12 178 HIS A CA 1
ATOM 1439 C C . HIS A 1 178 ? -2.957 -31.078 -36.281 1 98.12 178 HIS A C 1
ATOM 1441 O O . HIS A 1 178 ? -3.152 -32.281 -36.219 1 98.12 178 HIS A O 1
ATOM 1447 N N . LEU A 1 179 ? -3.955 -30.25 -36.281 1 98.25 179 LEU A N 1
ATOM 1448 C CA . LEU A 1 179 ? -5.344 -30.672 -36.156 1 98.25 179 LEU A CA 1
ATOM 1449 C C . LEU A 1 179 ? -5.75 -31.562 -37.312 1 98.25 179 LEU A C 1
ATOM 1451 O O . LEU A 1 179 ? -6.43 -32.562 -37.125 1 98.25 179 LEU A O 1
ATOM 1455 N N . GLU A 1 180 ? -5.367 -31.25 -38.562 1 97.88 180 GLU A N 1
ATOM 1456 C CA . GLU A 1 180 ? -5.73 -32.031 -39.719 1 97.88 180 GLU A CA 1
ATOM 1457 C C . GLU A 1 180 ? -5.152 -33.438 -39.625 1 97.88 180 GLU A C 1
ATOM 1459 O O . GLU A 1 180 ? -5.805 -34.406 -40.031 1 97.88 180 GLU A O 1
ATOM 1464 N N . GLU A 1 181 ? -3.945 -33.5 -39.156 1 98.06 181 GLU A N 1
ATOM 1465 C CA . GLU A 1 181 ? -3.342 -34.812 -38.906 1 98.06 181 GLU A CA 1
ATOM 1466 C C . GLU A 1 181 ? -4.133 -35.594 -37.875 1 98.06 181 GLU A C 1
ATOM 1468 O O . GLU A 1 181 ? -4.34 -36.812 -38.031 1 98.06 181 GLU A O 1
ATOM 1473 N N . MET A 1 182 ? -4.551 -35 -36.875 1 98.44 182 MET A N 1
ATOM 1474 C CA .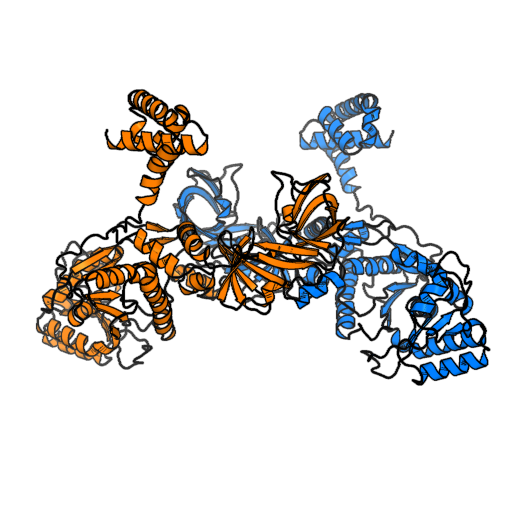 MET A 1 182 ? -5.336 -35.656 -35.812 1 98.44 182 MET A CA 1
ATOM 1475 C C . MET A 1 182 ? -6.699 -36.094 -36.344 1 98.44 182 MET A C 1
ATOM 1477 O O . MET A 1 182 ? -7.223 -37.125 -35.969 1 98.44 182 MET A O 1
ATOM 1481 N N . TYR A 1 183 ? -7.262 -35.281 -37.312 1 98.56 183 TYR A N 1
ATOM 1482 C CA . TYR A 1 183 ? -8.516 -35.656 -37.969 1 98.56 183 TYR A CA 1
ATOM 1483 C C . TYR A 1 183 ? -8.344 -36.938 -38.75 1 98.56 183 TYR A C 1
ATOM 1485 O O . TYR A 1 183 ? -9.211 -37.812 -38.719 1 98.56 183 TYR A O 1
ATOM 1493 N N . SER A 1 184 ? -7.281 -36.969 -39.406 1 98.5 184 SER A N 1
ATOM 1494 C CA . SER A 1 184 ? -7.008 -38.156 -40.219 1 98.5 184 SER A CA 1
ATOM 1495 C C . SER A 1 184 ? -6.895 -39.406 -39.344 1 98.5 184 SER A C 1
ATOM 1497 O O . SER A 1 184 ? -7.371 -40.469 -39.719 1 98.5 184 SER A O 1
ATOM 1499 N N . LEU A 1 185 ? -6.258 -39.281 -38.281 1 98.69 185 LEU A N 1
ATOM 1500 C CA . LEU A 1 185 ? -6.109 -40.406 -37.344 1 98.69 185 LEU A CA 1
ATOM 1501 C C . LEU A 1 185 ? -7.453 -40.781 -36.75 1 98.69 185 LEU A C 1
ATOM 1503 O O . LEU A 1 185 ? -7.723 -41.969 -36.5 1 98.69 185 LEU A O 1
ATOM 1507 N N . ALA A 1 186 ? -8.242 -39.781 -36.469 1 98.5 186 ALA A N 1
ATOM 1508 C CA . ALA A 1 186 ? -9.594 -40.062 -35.969 1 98.5 186 ALA A CA 1
ATOM 1509 C C . ALA A 1 186 ? -10.391 -40.844 -37 1 98.5 186 ALA A C 1
ATOM 1511 O O . ALA A 1 186 ? -11.094 -41.812 -36.656 1 98.5 186 ALA A O 1
ATOM 1512 N N . LYS A 1 187 ? -10.312 -40.438 -38.25 1 98.44 187 LYS A N 1
ATOM 1513 C CA . LYS A 1 187 ? -10.984 -41.156 -39.344 1 98.44 187 LYS A CA 1
ATOM 1514 C C . LYS A 1 187 ? -10.531 -42.594 -39.406 1 98.44 187 LYS A C 1
ATOM 1516 O O . LYS A 1 187 ? -11.344 -43.5 -39.625 1 98.44 187 LYS A O 1
ATOM 1521 N N . LYS A 1 188 ? -9.258 -42.812 -39.188 1 98.31 188 LYS A N 1
ATOM 1522 C CA . LYS A 1 188 ? -8.711 -44.156 -39.188 1 98.31 188 LYS A CA 1
ATOM 1523 C C . LYS A 1 188 ? -9.336 -45 -38.094 1 98.31 188 LYS A C 1
ATOM 1525 O O . LYS A 1 188 ? -9.602 -46.188 -38.281 1 98.31 188 LYS A O 1
ATOM 1530 N N . LEU A 1 189 ? -9.492 -44.469 -37 1 98.56 189 LEU A N 1
ATOM 1531 C CA . LEU A 1 189 ? -10.125 -45.188 -35.875 1 98.56 189 LEU A CA 1
ATOM 1532 C C . LEU A 1 189 ? -11.562 -45.562 -36.219 1 98.56 189 LEU A C 1
ATOM 1534 O O . LEU A 1 189 ? -12.008 -46.656 -35.938 1 98.56 189 LEU A O 1
ATOM 1538 N N . ILE A 1 190 ? -12.273 -44.625 -36.875 1 98.5 190 ILE A N 1
ATOM 1539 C CA . ILE A 1 190 ? -13.648 -44.875 -37.25 1 98.5 190 ILE A CA 1
ATOM 1540 C C . ILE A 1 190 ? -13.68 -46.031 -38.281 1 98.5 190 ILE A C 1
ATOM 1542 O O . ILE A 1 190 ? -14.461 -46.969 -38.125 1 98.5 190 ILE A O 1
ATOM 1546 N N . GLU A 1 191 ? -12.844 -45.969 -39.219 1 98.25 191 GLU A N 1
ATOM 1547 C CA . GLU A 1 191 ? -12.789 -46.969 -40.25 1 98.25 191 GLU A CA 1
ATOM 1548 C C . GLU A 1 191 ? -12.438 -48.344 -39.688 1 98.25 191 GLU A C 1
ATOM 1550 O O . GLU A 1 191 ? -12.867 -49.344 -40.25 1 98.25 191 GLU A O 1
ATOM 1555 N N . ALA A 1 192 ? -11.703 -48.344 -38.625 1 97.62 192 ALA A N 1
ATOM 1556 C CA . ALA A 1 192 ? -11.289 -49.594 -38 1 97.62 192 ALA A CA 1
ATOM 1557 C C . ALA A 1 192 ? -12.359 -50.094 -37.031 1 97.62 192 ALA A C 1
ATOM 1559 O O . ALA A 1 192 ? -12.188 -51.125 -36.375 1 97.62 192 ALA A O 1
ATOM 1560 N N . GLY A 1 193 ? -13.375 -49.344 -36.875 1 97.06 193 GLY A N 1
ATOM 1561 C CA . GLY A 1 193 ? -14.453 -49.719 -35.969 1 97.06 193 GLY A CA 1
ATOM 1562 C C . GLY A 1 193 ? -14.125 -49.469 -34.531 1 97.06 193 GLY A C 1
ATOM 1563 O O . GLY A 1 193 ? -14.727 -50.062 -33.625 1 97.06 193 GLY A O 1
ATOM 1564 N N . LYS A 1 194 ? -13.172 -48.625 -34.312 1 97.75 194 LYS A N 1
ATOM 1565 C CA . LYS A 1 194 ? -12.68 -48.406 -32.969 1 97.75 194 LYS A CA 1
ATOM 1566 C C . LYS A 1 194 ? -13.164 -47.062 -32.406 1 97.75 194 LYS A C 1
ATOM 1568 O O . LYS A 1 194 ? -12.797 -46.688 -31.297 1 97.75 194 LYS A O 1
ATOM 1573 N N . ALA A 1 195 ? -13.945 -46.312 -33.156 1 98.38 195 ALA A N 1
ATOM 1574 C CA . ALA A 1 195 ? -14.531 -45.031 -32.688 1 98.38 195 ALA A CA 1
ATOM 1575 C C . ALA A 1 195 ? -15.914 -44.844 -33.312 1 98.38 195 ALA A C 1
ATOM 1577 O O . ALA A 1 195 ? -16.234 -45.406 -34.344 1 98.38 195 ALA A O 1
ATOM 1578 N N . TYR A 1 196 ? -16.719 -44.094 -32.625 1 98.38 196 TYR A N 1
ATOM 1579 C CA . TYR A 1 196 ? -18.078 -43.812 -33.094 1 98.38 196 TYR A CA 1
ATOM 1580 C C . TYR A 1 196 ? -18.516 -42.406 -32.688 1 98.38 196 TYR A C 1
ATOM 1582 O O . TYR A 1 196 ? -18.016 -41.875 -31.688 1 98.38 196 TYR A O 1
ATOM 1590 N N . VAL A 1 197 ? -19.438 -41.812 -33.438 1 98.44 197 VAL A N 1
ATOM 1591 C CA . VAL A 1 197 ? -19.984 -40.5 -33.094 1 98.44 197 VAL A CA 1
ATOM 1592 C C . VAL A 1 197 ? -21.203 -40.688 -32.219 1 98.44 197 VAL A C 1
ATOM 1594 O O . VAL A 1 197 ? -22.156 -41.375 -32.562 1 98.44 197 VAL A O 1
ATOM 1597 N N . CYS A 1 198 ? -21.094 -40.125 -31.062 1 97.88 198 CYS A N 1
ATOM 1598 C CA . CYS A 1 198 ? -22.172 -40.188 -30.078 1 97.88 198 CYS A CA 1
ATOM 1599 C C . CYS A 1 198 ? -22.922 -38.844 -30.031 1 97.88 198 CYS A C 1
ATOM 1601 O O . CYS A 1 198 ? -22.312 -37.781 -29.859 1 97.88 198 CYS A O 1
ATOM 1603 N N . THR A 1 199 ? -24.219 -38.844 -30.125 1 96.94 199 THR A N 1
ATOM 1604 C CA . THR A 1 199 ? -25.031 -37.656 -30.078 1 96.94 199 THR A CA 1
ATOM 1605 C C . THR A 1 199 ? -25.906 -37.625 -28.828 1 96.94 199 THR A C 1
ATOM 1607 O O . THR A 1 199 ? -26.875 -36.875 -28.75 1 96.94 199 THR A O 1
ATOM 1610 N N . CYS A 1 200 ? -25.562 -38.438 -27.844 1 96.19 200 CYS A N 1
ATOM 1611 C CA . CYS A 1 200 ? -26.281 -38.469 -26.578 1 96.19 200 CYS A CA 1
ATOM 1612 C C . CYS A 1 200 ? -26 -37.188 -25.781 1 96.19 200 CYS A C 1
ATOM 1614 O O . CYS A 1 200 ? -24.906 -36.625 -25.859 1 96.19 200 CYS A O 1
ATOM 1616 N N . PRO A 1 201 ? -27.094 -36.75 -25.047 1 94.06 201 PRO A N 1
ATOM 1617 C CA . PRO A 1 201 ? -26.828 -35.625 -24.156 1 94.06 201 PRO A CA 1
ATOM 1618 C C . PRO A 1 201 ? -25.75 -35.938 -23.109 1 94.06 201 PRO A C 1
ATOM 1620 O O . PRO A 1 201 ? -25.672 -37.062 -22.625 1 94.06 201 PRO A O 1
ATOM 1623 N N . ALA A 1 202 ? -25.031 -34.875 -22.766 1 91.69 202 ALA A N 1
ATOM 1624 C CA . ALA A 1 202 ? -23.875 -35.031 -21.875 1 91.69 202 ALA A CA 1
ATOM 1625 C C . ALA A 1 202 ? -24.281 -35.719 -20.562 1 91.69 202 ALA A C 1
ATOM 1627 O O . ALA A 1 202 ? -23.531 -36.531 -20.031 1 91.69 202 ALA A O 1
ATOM 1628 N N . ALA A 1 203 ? -25.406 -35.344 -19.984 1 93.25 203 ALA A N 1
ATOM 1629 C CA . ALA A 1 203 ? -25.875 -35.906 -18.719 1 93.25 203 ALA A CA 1
ATOM 1630 C C . ALA A 1 203 ? -26.109 -37.406 -18.844 1 93.25 203 ALA A C 1
ATOM 1632 O O . ALA A 1 203 ? -25.781 -38.188 -17.922 1 93.25 203 ALA A O 1
ATOM 1633 N N . GLU A 1 204 ? -26.625 -37.812 -19.938 1 93.56 204 GLU A N 1
ATOM 1634 C CA . GLU A 1 204 ? -26.875 -39.219 -20.188 1 93.56 204 GLU A CA 1
ATOM 1635 C C . GLU A 1 204 ? -25.578 -40 -20.359 1 93.56 204 GLU A C 1
ATOM 1637 O O . GLU A 1 204 ? -25.438 -41.125 -19.859 1 93.56 204 GLU A O 1
ATOM 1642 N N . VAL A 1 205 ? -24.703 -39.5 -21.062 1 93.44 205 VAL A N 1
ATOM 1643 C CA . VAL A 1 205 ? -23.391 -40.125 -21.281 1 93.44 205 VAL A CA 1
ATOM 1644 C C . VAL A 1 205 ? -22.703 -40.375 -19.938 1 93.44 205 VAL A C 1
ATOM 1646 O O . VAL A 1 205 ? -22.188 -41.438 -19.688 1 93.44 205 VAL A O 1
ATOM 1649 N N . ARG A 1 206 ? -22.672 -39.344 -19.078 1 93.06 206 ARG A N 1
ATOM 1650 C CA . ARG A 1 206 ? -22.031 -39.438 -17.766 1 93.06 206 ARG A CA 1
ATOM 1651 C C . ARG A 1 206 ? -22.641 -40.562 -16.953 1 93.06 206 ARG A C 1
ATOM 1653 O O . ARG A 1 206 ? -21.922 -41.344 -16.328 1 93.06 206 ARG A O 1
ATOM 1660 N N . LYS A 1 207 ? -23.953 -40.594 -16.969 1 94.06 207 LYS A N 1
ATOM 1661 C CA . LYS A 1 207 ? -24.672 -41.625 -16.219 1 94.06 207 LYS A CA 1
ATOM 1662 C C . LYS A 1 207 ? -24.344 -43 -16.766 1 94.06 207 LYS A C 1
ATOM 1664 O O . LYS A 1 207 ? -24.047 -43.938 -15.984 1 94.06 207 LYS A O 1
ATOM 1669 N N . ARG A 1 208 ? -24.375 -43.188 -18.016 1 94 208 ARG A N 1
ATOM 1670 C CA . ARG A 1 208 ? -24.141 -44.469 -18.641 1 94 208 ARG A CA 1
ATOM 1671 C C . ARG A 1 208 ? -22.703 -44.938 -18.422 1 94 208 ARG A C 1
ATOM 1673 O O . ARG A 1 208 ? -22.469 -46.125 -18.172 1 94 208 ARG A O 1
ATOM 1680 N N . ARG A 1 209 ? -21.797 -44.094 -18.562 1 94 209 ARG A N 1
ATOM 1681 C CA . ARG A 1 209 ? -20.391 -44.438 -18.359 1 94 209 ARG A CA 1
ATOM 1682 C C . ARG A 1 209 ? -20.156 -44.906 -16.922 1 94 209 ARG A C 1
ATOM 1684 O O . ARG A 1 209 ? -19.422 -45.875 -16.688 1 94 209 ARG A O 1
ATOM 1691 N N . LYS A 1 210 ? -20.797 -44.219 -15.992 1 94.25 210 LYS A N 1
ATOM 1692 C CA . LYS A 1 210 ? -20.672 -44.594 -14.586 1 94.25 210 LYS A CA 1
ATOM 1693 C C . LYS A 1 210 ? -21.234 -46 -14.336 1 94.25 210 LYS A C 1
ATOM 1695 O O . LYS A 1 210 ? -20.672 -46.75 -13.539 1 94.25 210 LYS A O 1
ATOM 1700 N N . LEU A 1 211 ? -22.266 -46.281 -15.102 1 94.5 211 LEU A N 1
ATOM 1701 C CA . LEU A 1 211 ? -22.938 -47.562 -14.906 1 94.5 211 LEU A CA 1
ATOM 1702 C C . LEU A 1 211 ? -22.328 -48.625 -15.797 1 94.5 211 LEU A C 1
ATOM 1704 O O . LEU A 1 211 ? -22.656 -49.812 -15.656 1 94.5 211 LEU A O 1
ATOM 1708 N N . GLY A 1 212 ? -21.531 -48.281 -16.719 1 94.25 212 GLY A N 1
ATOM 1709 C CA . GLY A 1 212 ? -20.906 -49.25 -17.625 1 94.25 212 GLY A CA 1
ATOM 1710 C C . GLY A 1 212 ? -21.844 -49.719 -18.719 1 94.25 212 GLY A C 1
ATOM 1711 O O . GLY A 1 212 ? -21.766 -50.875 -19.125 1 94.25 212 GLY A O 1
ATOM 1712 N N . ILE A 1 213 ? -22.734 -48.875 -19.094 1 94.56 213 ILE A N 1
ATOM 1713 C CA . ILE A 1 213 ? -23.734 -49.219 -20.094 1 94.56 213 ILE A CA 1
ATOM 1714 C C . ILE A 1 213 ? -23.453 -48.469 -21.406 1 94.56 213 ILE A C 1
ATOM 1716 O O . ILE A 1 213 ? -23.203 -47.281 -21.391 1 94.56 213 ILE A O 1
ATOM 1720 N N . SER A 1 214 ? -23.469 -49.25 -22.469 1 93.44 214 SER A N 1
ATOM 1721 C CA . SER A 1 214 ? -23.219 -48.656 -23.781 1 93.44 214 SER A CA 1
ATOM 1722 C C . SER A 1 214 ? -24.438 -47.906 -24.297 1 93.44 214 SER A C 1
ATOM 1724 O O . SER A 1 214 ? -25.578 -48.219 -23.922 1 93.44 214 SER A O 1
ATOM 1726 N N . CYS A 1 215 ? -24.172 -46.875 -25.094 1 92.5 215 CYS A N 1
ATOM 1727 C CA . CYS A 1 215 ? -25.281 -46.25 -25.781 1 92.5 215 CYS A CA 1
ATOM 1728 C C . CYS A 1 215 ? -25.516 -46.875 -27.141 1 92.5 215 CYS A C 1
ATOM 1730 O O . CYS A 1 215 ? -24.688 -47.688 -27.609 1 92.5 215 CYS A O 1
ATOM 1732 N N . ASP A 1 216 ? -26.625 -46.5 -27.797 1 90.56 216 ASP A N 1
ATOM 1733 C CA . ASP A 1 216 ? -27.047 -47.125 -29.062 1 90.56 216 ASP A CA 1
ATOM 1734 C C . ASP A 1 216 ? -26.109 -46.719 -30.203 1 90.56 216 ASP A C 1
ATOM 1736 O O . ASP A 1 216 ? -25.969 -47.438 -31.172 1 90.56 216 ASP A O 1
ATOM 1740 N N . HIS A 1 217 ? -25.516 -45.656 -30.047 1 95.75 217 HIS A N 1
ATOM 1741 C CA . HIS A 1 217 ? -24.656 -45.156 -31.125 1 95.75 217 HIS A CA 1
ATOM 1742 C C . HIS A 1 217 ? -23.391 -46.031 -31.266 1 95.75 217 HIS A C 1
ATOM 1744 O O . HIS A 1 217 ? -22.719 -45.969 -32.281 1 95.75 217 HIS A O 1
ATOM 1750 N N . ARG A 1 218 ? -23.031 -46.719 -30.266 1 95.62 218 ARG A N 1
ATOM 1751 C CA . ARG A 1 218 ? -21.812 -47.531 -30.219 1 95.62 218 ARG A CA 1
ATOM 1752 C C . ARG A 1 218 ? -21.812 -48.562 -31.328 1 95.62 218 ARG A C 1
ATOM 1754 O O . ARG A 1 218 ? -20.766 -48.906 -31.875 1 95.62 218 ARG A O 1
ATOM 1761 N N . ASP A 1 219 ? -22.984 -49.062 -31.688 1 92.94 219 ASP A N 1
ATOM 1762 C CA . ASP A 1 219 ? -23.094 -50.156 -32.656 1 92.94 219 ASP A CA 1
ATOM 1763 C C . ASP A 1 219 ? -23.484 -49.656 -34.031 1 92.94 219 ASP A C 1
ATOM 1765 O O . ASP A 1 219 ? -23.812 -50.438 -34.906 1 92.94 219 ASP A O 1
ATOM 1769 N N . GLN A 1 220 ? -23.406 -48.375 -34.156 1 94.5 220 GLN A N 1
ATOM 1770 C CA . GLN A 1 220 ? -23.641 -47.781 -35.469 1 94.5 220 GLN A CA 1
ATOM 1771 C C . GLN A 1 220 ? -22.625 -48.312 -36.5 1 94.5 220 GLN A C 1
ATOM 1773 O O . GLN A 1 220 ? -21.469 -48.562 -36.156 1 94.5 220 GLN A O 1
ATOM 1778 N N . PRO A 1 221 ? -23.141 -48.438 -37.75 1 96.88 221 PRO A N 1
ATOM 1779 C CA . PRO A 1 221 ? -22.203 -48.875 -38.781 1 96.88 221 PRO A CA 1
ATOM 1780 C C . PRO A 1 221 ? -21.094 -47.875 -39.062 1 96.88 221 PRO A C 1
ATOM 1782 O O . PRO A 1 221 ? -21.297 -46.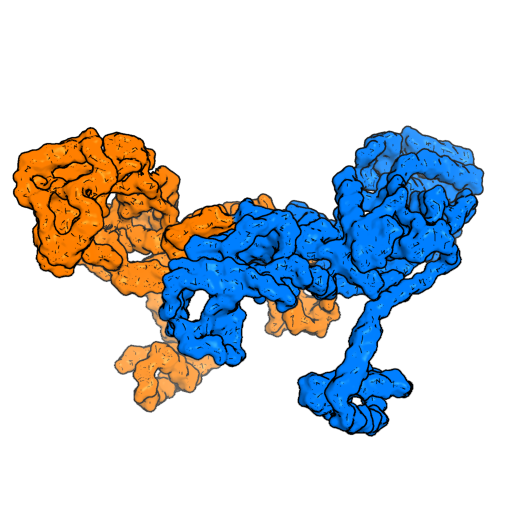656 -38.844 1 96.88 221 PRO A O 1
ATOM 1785 N N . ILE A 1 222 ? -20.062 -48.344 -39.5 1 98 222 ILE A N 1
ATOM 1786 C CA . ILE A 1 222 ? -18.875 -47.562 -39.812 1 98 222 ILE A CA 1
ATOM 1787 C C . ILE A 1 222 ? -19.25 -46.406 -40.75 1 98 222 ILE A C 1
ATOM 1789 O O . ILE A 1 222 ? -18.844 -45.281 -40.562 1 98 222 ILE A O 1
ATOM 1793 N N . GLU A 1 223 ? -20.062 -46.719 -41.75 1 97.88 223 GLU A N 1
ATOM 1794 C CA . GLU A 1 223 ? -20.453 -45.75 -42.75 1 97.88 223 GLU A CA 1
ATOM 1795 C C . GLU A 1 223 ? -21.219 -44.594 -42.125 1 97.88 223 GLU A C 1
ATOM 1797 O O . GLU A 1 223 ? -21.016 -43.438 -42.5 1 97.88 223 GLU A O 1
ATOM 1802 N N . LYS A 1 224 ? -22.031 -44.969 -41.25 1 97.75 224 LYS A N 1
ATOM 1803 C CA . LYS A 1 224 ? -22.797 -43.938 -40.594 1 97.75 224 LYS A CA 1
ATOM 1804 C C . LYS A 1 224 ? -21.906 -43.031 -39.719 1 97.75 224 LYS A C 1
ATOM 1806 O O . LYS A 1 224 ? -22.094 -41.812 -39.688 1 97.75 224 LYS A O 1
ATOM 1811 N N . ASN A 1 225 ? -21.016 -43.656 -39.062 1 98.31 225 ASN A N 1
ATOM 1812 C CA . ASN A 1 225 ? -20.078 -42.875 -38.25 1 98.31 225 ASN A CA 1
ATOM 1813 C C . ASN A 1 225 ? -19.219 -41.969 -39.094 1 98.31 225 ASN A C 1
ATOM 1815 O O . ASN A 1 225 ? -18.922 -40.844 -38.688 1 98.31 225 ASN A O 1
ATOM 1819 N N . LEU A 1 226 ? -18.797 -42.406 -40.219 1 98.5 226 LEU A N 1
ATOM 1820 C CA . LEU A 1 226 ? -18.016 -41.562 -41.125 1 98.5 226 LEU A CA 1
ATOM 1821 C C . LEU A 1 226 ? -18.828 -40.375 -41.625 1 98.5 226 LEU A C 1
ATOM 1823 O O . LEU A 1 226 ? -18.312 -39.25 -41.719 1 98.5 226 LEU A O 1
ATOM 1827 N N . GLU A 1 227 ? -20.094 -40.625 -41.875 1 98.19 227 GLU A N 1
ATOM 1828 C CA . GLU A 1 227 ? -20.984 -39.562 -42.25 1 98.19 227 GLU A CA 1
ATOM 1829 C C . GLU A 1 227 ? -21.141 -38.531 -41.156 1 98.19 227 GLU A C 1
ATOM 1831 O O . GLU A 1 227 ? -21.062 -37.312 -41.406 1 98.19 227 GLU A O 1
ATOM 1836 N N . LEU A 1 228 ? -21.344 -38.969 -40 1 98.31 228 LEU A N 1
ATOM 1837 C CA . LEU A 1 228 ? -21.547 -38.094 -38.875 1 98.31 228 LEU A CA 1
ATOM 1838 C C . LEU A 1 228 ? -20.266 -37.312 -38.562 1 98.31 228 LEU A C 1
ATOM 1840 O O . LEU A 1 228 ? -20.312 -36.156 -38.156 1 98.31 228 LEU A O 1
ATOM 1844 N N . TRP A 1 229 ? -19.125 -38 -38.688 1 98.44 229 TRP A N 1
ATOM 1845 C CA . TRP A 1 229 ? -17.828 -37.344 -38.5 1 98.44 229 TRP A CA 1
ATOM 1846 C C . TRP A 1 229 ? -17.641 -36.188 -39.469 1 98.44 229 TRP A C 1
ATOM 1848 O O . TRP A 1 229 ? -17.25 -35.094 -39.062 1 98.44 229 TRP A O 1
ATOM 1858 N N . GLU A 1 230 ? -17.969 -36.406 -40.719 1 98 230 GLU A N 1
ATOM 1859 C CA . GLU A 1 230 ? -17.891 -35.344 -41.719 1 98 230 GLU A CA 1
ATOM 1860 C C . GLU A 1 230 ? -18.844 -34.219 -41.375 1 98 230 GLU A C 1
ATOM 1862 O O . GLU A 1 230 ? -18.516 -33.031 -41.594 1 98 230 GLU A O 1
ATOM 1867 N N . LYS A 1 231 ? -19.953 -34.531 -40.906 1 98 231 LYS A N 1
ATOM 1868 C CA . LYS A 1 231 ? -20.938 -33.531 -40.469 1 98 231 LYS A CA 1
ATOM 1869 C C . LYS A 1 231 ? -20.375 -32.688 -39.344 1 98 231 LYS A C 1
ATOM 1871 O O . LYS A 1 231 ? -20.594 -31.469 -39.281 1 98 231 LYS A O 1
ATOM 1876 N N . MET A 1 232 ? -19.734 -33.312 -38.406 1 98 232 MET A N 1
ATOM 1877 C CA . MET A 1 232 ? -19.094 -32.625 -37.281 1 98 232 MET A CA 1
ATOM 1878 C C . MET A 1 232 ? -18.078 -31.594 -37.812 1 98 232 MET A C 1
ATOM 1880 O O . MET A 1 232 ? -18.094 -30.438 -37.375 1 98 232 MET A O 1
ATOM 1884 N N . LEU A 1 233 ? -17.281 -32 -38.75 1 97.56 233 LEU A N 1
ATOM 1885 C CA . LEU A 1 233 ? -16.203 -31.188 -39.281 1 97.56 233 LEU A CA 1
ATOM 1886 C C . LEU A 1 233 ? -16.766 -30.031 -40.094 1 97.56 233 LEU A C 1
ATOM 1888 O O . LEU A 1 233 ? -16.156 -28.953 -40.156 1 97.56 233 LEU A O 1
ATOM 1892 N N . ASN A 1 234 ? -17.984 -30.203 -40.625 1 95.94 234 ASN A N 1
ATOM 1893 C CA . ASN A 1 234 ? -18.547 -29.234 -41.562 1 95.94 234 ASN A CA 1
ATOM 1894 C C . ASN A 1 234 ? -19.578 -28.344 -40.875 1 95.94 234 ASN A C 1
ATOM 1896 O O . ASN A 1 234 ? -20.391 -27.703 -41.562 1 95.94 234 ASN A O 1
ATOM 1900 N N . GLY A 1 235 ? -19.656 -28.422 -39.594 1 95.12 235 GLY A N 1
ATOM 1901 C CA . GLY A 1 235 ? -20.484 -27.484 -38.875 1 95.12 235 GLY A CA 1
ATOM 1902 C C . GLY A 1 235 ? -21.922 -27.969 -38.719 1 95.12 235 GLY A C 1
ATOM 1903 O O . GLY A 1 235 ? -22.828 -27.172 -38.438 1 95.12 235 GLY A O 1
ATOM 1904 N N . GLY A 1 236 ? -22.109 -29.172 -38.844 1 96.62 236 GLY A N 1
ATOM 1905 C CA . GLY A 1 236 ? -23.469 -29.719 -38.812 1 96.62 236 GLY A CA 1
ATOM 1906 C C . GLY A 1 236 ? -23.969 -29.922 -37.375 1 96.62 236 GLY A C 1
ATOM 1907 O O . GLY A 1 236 ? -25.141 -30.203 -37.188 1 96.62 236 GLY A O 1
ATOM 1908 N N . PHE A 1 237 ? -23.125 -29.797 -36.438 1 97.38 237 PHE A N 1
ATOM 1909 C CA . PHE A 1 237 ? -23.5 -29.953 -35.031 1 97.38 237 PHE A CA 1
ATOM 1910 C C . PHE A 1 237 ? -23.078 -28.734 -34.219 1 97.38 237 PHE A C 1
ATOM 1912 O O . PHE A 1 237 ? -22.031 -28.141 -34.469 1 97.38 237 PHE A O 1
ATOM 1919 N N . ARG A 1 238 ? -23.953 -28.406 -33.219 1 96.25 238 ARG A N 1
ATOM 1920 C CA . ARG A 1 238 ? -23.594 -27.375 -32.25 1 96.25 238 ARG A CA 1
ATOM 1921 C C . ARG A 1 238 ? -22.781 -27.969 -31.109 1 96.25 238 ARG A C 1
ATOM 1923 O O . ARG A 1 238 ? -22.672 -29.188 -30.984 1 96.25 238 ARG A O 1
ATOM 1930 N N . GLU A 1 239 ? -22.109 -27.062 -30.422 1 96.06 239 GLU A N 1
ATOM 1931 C CA . GLU A 1 239 ? -21.344 -27.5 -29.25 1 96.06 239 GLU A CA 1
ATOM 1932 C C . GLU A 1 239 ? -22.203 -28.312 -28.297 1 96.06 239 GLU A C 1
ATOM 1934 O O . GLU A 1 239 ? -23.312 -27.906 -27.938 1 96.06 239 GLU A O 1
ATOM 1939 N N . GLY A 1 240 ? -21.703 -29.469 -27.969 1 95 240 GLY A N 1
ATOM 1940 C CA . GLY A 1 240 ? -22.391 -30.328 -27.016 1 95 240 GLY A CA 1
ATOM 1941 C C . GLY A 1 240 ? -23.312 -31.344 -27.688 1 95 240 GLY A C 1
ATOM 1942 O O . GLY A 1 240 ? -23.75 -32.281 -27.047 1 95 240 GLY A O 1
ATOM 1943 N N . GLU A 1 241 ? -23.531 -31.312 -28.969 1 96.38 241 GLU A N 1
ATOM 1944 C CA . GLU A 1 241 ? -24.5 -32.156 -29.656 1 96.38 241 GLU A CA 1
ATOM 1945 C C . GLU A 1 241 ? -23.891 -33.469 -30.125 1 96.38 241 GLU A C 1
ATOM 1947 O O . GLU A 1 241 ? -24.594 -34.438 -30.297 1 96.38 241 GLU A O 1
ATOM 1952 N N . ALA A 1 242 ? -22.641 -33.406 -30.328 1 97.19 242 ALA A N 1
ATOM 1953 C CA . ALA A 1 242 ? -21.969 -34.594 -30.844 1 97.19 242 ALA A CA 1
ATOM 1954 C C . ALA A 1 242 ? -20.547 -34.688 -30.312 1 97.19 242 ALA A C 1
ATOM 1956 O O . ALA A 1 242 ? -19.844 -33.688 -30.188 1 97.19 242 ALA A O 1
ATOM 1957 N N . HIS A 1 243 ? -20.141 -35.938 -30.031 1 97.75 243 HIS A N 1
ATOM 1958 C CA . HIS A 1 243 ? -18.781 -36.281 -29.609 1 97.75 243 HIS A CA 1
ATOM 1959 C C . HIS A 1 243 ? -18.281 -37.531 -30.312 1 97.75 243 HIS A C 1
ATOM 1961 O O . HIS A 1 243 ? -19.062 -38.438 -30.562 1 97.75 243 HIS A O 1
ATOM 1967 N N . LEU A 1 244 ? -17.031 -37.438 -30.734 1 98.44 244 LEU A N 1
ATOM 1968 C CA . LEU A 1 244 ? -16.406 -38.688 -31.172 1 98.44 244 LEU A CA 1
ATOM 1969 C C . LEU A 1 244 ? -15.844 -39.469 -29.984 1 98.44 244 LEU A C 1
ATOM 1971 O O . LEU A 1 244 ? -15.094 -38.906 -29.172 1 98.44 244 LEU A O 1
ATOM 1975 N N . ARG A 1 245 ? -16.188 -40.688 -29.859 1 98.19 245 ARG A N 1
ATOM 1976 C CA . ARG A 1 245 ? -15.766 -41.469 -28.719 1 98.19 245 ARG A CA 1
ATOM 1977 C C . ARG A 1 245 ? -14.953 -42.688 -29.156 1 98.19 245 ARG A C 1
ATOM 1979 O O . ARG A 1 245 ? -15.188 -43.25 -30.25 1 98.19 245 ARG A O 1
ATOM 1986 N N . LEU A 1 246 ? -14 -43.031 -28.344 1 97.5 246 LEU A N 1
ATOM 1987 C CA . LEU A 1 246 ? -13.211 -44.25 -28.547 1 97.5 246 LEU A CA 1
ATOM 1988 C C . LEU A 1 246 ? -13.961 -45.469 -28.016 1 97.5 246 LEU A C 1
ATOM 1990 O O . LEU A 1 246 ? -14.539 -45.438 -26.922 1 97.5 246 LEU A O 1
ATOM 1994 N N . LYS A 1 247 ? -13.977 -46.5 -28.828 1 96.19 247 LYS A N 1
ATOM 1995 C CA . LYS A 1 247 ? -14.602 -47.75 -28.375 1 96.19 247 LYS A CA 1
ATOM 1996 C C . LYS A 1 247 ? -13.641 -48.562 -27.516 1 96.19 247 LYS A C 1
ATOM 1998 O O . LYS A 1 247 ? -12.602 -49.031 -28 1 96.19 247 LYS A O 1
ATOM 2003 N N . THR A 1 248 ? -13.953 -48.688 -26.328 1 94.81 248 THR A N 1
ATOM 2004 C CA . THR A 1 248 ? -13.156 -49.469 -25.406 1 94.81 248 THR A CA 1
ATOM 2005 C C . THR A 1 248 ? -14.047 -50.438 -24.625 1 94.81 248 THR A C 1
ATOM 2007 O O . THR A 1 248 ? -15.07 -50.906 -25.125 1 94.81 248 THR A O 1
ATOM 2010 N N . ASP A 1 249 ? -13.578 -50.906 -23.469 1 93.44 249 ASP A N 1
ATOM 2011 C CA . ASP A 1 249 ? -14.352 -51.812 -22.625 1 93.44 249 ASP A CA 1
ATOM 2012 C C . ASP A 1 249 ? -15.219 -51.031 -21.625 1 93.44 249 ASP A C 1
ATOM 2014 O O . ASP A 1 249 ? -14.703 -50.469 -20.672 1 93.44 249 ASP A O 1
ATOM 2018 N N . MET A 1 250 ? -16.516 -51.031 -21.828 1 94.94 250 MET A N 1
ATOM 2019 C CA . MET A 1 250 ? -17.453 -50.281 -21 1 94.94 250 MET A CA 1
ATOM 2020 C C . MET A 1 250 ? -17.516 -50.875 -19.594 1 94.94 250 MET A C 1
ATOM 2022 O O . MET A 1 250 ? -18.031 -50.219 -18.672 1 94.94 250 MET A O 1
ATOM 2026 N N . SER A 1 251 ? -16.922 -52.031 -19.375 1 93.44 251 SER A N 1
ATOM 2027 C CA . SER A 1 251 ? -16.906 -52.656 -18.062 1 93.44 251 SER A CA 1
ATOM 2028 C C . SER A 1 251 ? -15.578 -52.469 -17.344 1 93.44 251 SER A C 1
ATOM 2030 O O . SER A 1 251 ? -15.367 -52.969 -16.25 1 93.44 251 SER A O 1
ATOM 2032 N N . HIS A 1 252 ? -14.766 -51.719 -17.953 1 94.06 252 HIS A N 1
ATOM 2033 C CA . HIS A 1 252 ? -13.445 -51.5 -17.375 1 94.06 252 HIS A CA 1
ATOM 2034 C C . HIS A 1 252 ? -13.547 -50.875 -15.984 1 94.06 252 HIS A C 1
ATOM 2036 O O . HIS A 1 252 ? -14.375 -50 -15.75 1 94.06 252 HIS A O 1
ATOM 2042 N N . PRO A 1 253 ? -12.75 -51.25 -15.008 1 93.44 253 PRO A N 1
ATOM 2043 C CA . PRO A 1 253 ? -12.789 -50.688 -13.656 1 93.44 253 PRO A CA 1
ATOM 2044 C C . PRO A 1 253 ? -12.398 -49.219 -13.617 1 93.44 253 PRO A C 1
ATOM 2046 O O . PRO A 1 253 ? -12.898 -48.469 -12.773 1 93.44 253 PRO A O 1
ATOM 2049 N N . ASN A 1 254 ? -11.516 -48.906 -14.438 1 93.44 254 ASN A N 1
ATOM 2050 C CA . ASN A 1 254 ? -11.172 -47.5 -14.625 1 93.44 254 ASN A CA 1
ATOM 2051 C C . ASN A 1 254 ? -12.203 -46.75 -15.484 1 93.44 254 ASN A C 1
ATOM 2053 O O . ASN A 1 254 ? -12.234 -46.938 -16.703 1 93.44 254 ASN A O 1
ATOM 2057 N N . VAL A 1 255 ? -12.961 -45.875 -14.898 1 92.06 255 VAL A N 1
ATOM 2058 C CA . VAL A 1 255 ? -14.086 -45.219 -15.547 1 92.06 255 VAL A CA 1
ATOM 2059 C C . VAL A 1 255 ? -13.578 -44.375 -16.719 1 92.06 255 VAL A C 1
ATOM 2061 O O . VAL A 1 255 ? -14.266 -44.25 -17.734 1 92.06 255 VAL A O 1
ATOM 2064 N N . THR A 1 256 ? -12.383 -43.875 -16.656 1 92.19 256 THR A N 1
ATOM 2065 C CA . THR A 1 256 ? -11.82 -43.062 -17.703 1 92.19 256 THR A CA 1
ATOM 2066 C C . THR A 1 256 ? -11.664 -43.875 -19 1 92.19 256 THR A C 1
ATOM 2068 O O . THR A 1 256 ? -11.633 -43.281 -20.094 1 92.19 256 THR A O 1
ATOM 2071 N N . MET A 1 257 ? -11.633 -45.156 -18.891 1 94.75 257 MET A N 1
ATOM 2072 C CA . MET A 1 257 ? -11.43 -46.031 -20.031 1 94.75 257 MET A CA 1
ATOM 2073 C C . MET A 1 257 ? -12.75 -46.344 -20.734 1 94.75 257 MET A C 1
ATOM 2075 O O . MET A 1 257 ? -12.766 -46.844 -21.859 1 94.75 257 MET A O 1
ATOM 2079 N N . ARG A 1 258 ? -13.82 -46.062 -20.094 1 96.19 258 ARG A N 1
ATOM 2080 C CA . ARG A 1 258 ? -15.133 -46.438 -20.625 1 96.19 258 ARG A CA 1
ATOM 2081 C C . ARG A 1 258 ? -15.562 -45.469 -21.719 1 96.19 258 ARG A C 1
ATOM 2083 O O . ARG A 1 258 ? -16.297 -44.531 -21.469 1 96.19 258 ARG A O 1
ATOM 2090 N N . ASP A 1 259 ? -15.273 -45.844 -22.938 1 96.56 259 ASP A N 1
ATOM 2091 C CA . ASP A 1 259 ? -15.57 -45.125 -24.172 1 96.56 259 ASP A CA 1
ATOM 2092 C C . ASP A 1 259 ? -15.352 -43.625 -23.984 1 96.56 259 ASP A C 1
ATOM 2094 O O . ASP A 1 259 ? -16.281 -42.812 -24.203 1 96.56 259 ASP A O 1
ATOM 2098 N N . PRO A 1 260 ? -14.133 -43.219 -23.672 1 96.44 260 PRO A N 1
ATOM 2099 C CA . PRO A 1 260 ? -13.836 -41.812 -23.484 1 96.44 260 PRO A CA 1
ATOM 2100 C C . PRO A 1 260 ? -14.055 -41 -24.766 1 96.44 260 PRO A C 1
ATOM 2102 O O . PRO A 1 260 ? -13.883 -41.5 -25.859 1 96.44 260 PRO A O 1
ATOM 2105 N N . GLY A 1 261 ? -14.5 -39.75 -24.547 1 96.31 261 GLY A N 1
ATOM 2106 C CA . GLY A 1 261 ? -14.516 -38.812 -25.672 1 96.31 261 GLY A CA 1
ATOM 2107 C C . GLY A 1 261 ? -13.133 -38.5 -26.188 1 96.31 261 GLY A C 1
ATOM 2108 O O . GLY A 1 261 ? -12.188 -38.344 -25.406 1 96.31 261 GLY A O 1
ATOM 2109 N N . ILE A 1 262 ? -13.023 -38.375 -27.5 1 98.12 262 ILE A N 1
ATOM 2110 C CA . ILE A 1 262 ? -11.703 -38.062 -28.047 1 98.12 262 ILE A CA 1
ATOM 2111 C C . ILE A 1 262 ? -11.773 -36.781 -28.875 1 98.12 262 ILE A C 1
ATOM 2113 O O . ILE A 1 262 ? -10.758 -36.125 -29.094 1 98.12 262 ILE A O 1
ATOM 2117 N N . PHE A 1 263 ? -12.914 -36.438 -29.375 1 98.62 263 PHE A N 1
ATOM 2118 C CA . PHE A 1 263 ? -13.125 -35.156 -30.047 1 98.62 263 PHE A CA 1
ATOM 2119 C C . PHE A 1 263 ? -14.461 -34.531 -29.641 1 98.62 263 PHE A C 1
ATOM 2121 O O . PHE A 1 263 ? -15.406 -35.25 -29.328 1 98.62 263 PHE A O 1
ATOM 2128 N N . ARG A 1 264 ? -14.516 -33.188 -29.75 1 97.94 264 ARG A N 1
ATOM 2129 C CA . ARG A 1 264 ? -15.719 -32.438 -29.422 1 97.94 264 ARG A CA 1
ATOM 2130 C C . ARG A 1 264 ? -15.836 -31.172 -30.281 1 97.94 264 ARG A C 1
ATOM 2132 O O . ARG A 1 264 ? -14.836 -30.703 -30.828 1 97.94 264 ARG A O 1
ATOM 2139 N N . VAL A 1 265 ? -17.047 -30.734 -30.375 1 97.75 265 VAL A N 1
ATOM 2140 C CA . VAL A 1 265 ? -17.297 -29.469 -31.047 1 97.75 265 VAL A CA 1
ATOM 2141 C C . VAL A 1 265 ? -17.172 -28.312 -30.062 1 97.75 265 VAL A C 1
ATOM 2143 O O . VAL A 1 265 ? -17.734 -28.359 -28.969 1 97.75 265 VAL A O 1
ATOM 2146 N N . ILE A 1 266 ? -16.359 -27.312 -30.344 1 97.5 266 ILE A N 1
ATOM 2147 C CA . ILE A 1 266 ? -16.234 -26.094 -29.547 1 97.5 266 ILE A CA 1
ATOM 2148 C C . ILE A 1 266 ? -16.547 -24.875 -30.406 1 97.5 266 ILE A C 1
ATOM 2150 O O . ILE A 1 266 ? -15.938 -24.672 -31.453 1 97.5 266 ILE A O 1
ATOM 2154 N N . GLU A 1 267 ? -17.484 -24.062 -29.922 1 96 267 GLU A N 1
ATOM 2155 C CA . GLU A 1 267 ? -17.859 -22.844 -30.625 1 96 267 GLU A CA 1
ATOM 2156 C C . GLU A 1 267 ? -17.141 -21.625 -30.047 1 96 267 GLU A C 1
ATOM 2158 O O . GLU A 1 267 ? -17.75 -20.844 -29.312 1 96 267 GLU A O 1
ATOM 2163 N N . ALA A 1 268 ? -15.922 -21.438 -30.312 1 96.62 268 ALA A N 1
ATOM 2164 C CA . ALA A 1 268 ? -15.086 -20.312 -29.875 1 96.62 268 ALA A CA 1
ATOM 2165 C C . ALA A 1 268 ? -13.969 -20.047 -30.891 1 96.62 268 ALA A C 1
ATOM 2167 O O . ALA A 1 268 ? -13.492 -20.953 -31.562 1 96.62 268 ALA A O 1
ATOM 2168 N N . GLU A 1 269 ? -13.633 -18.797 -30.984 1 96.69 269 GLU A N 1
ATOM 2169 C CA . GLU A 1 269 ? -12.547 -18.422 -31.891 1 96.69 269 GLU A CA 1
ATOM 2170 C C . GLU A 1 269 ? -11.195 -18.812 -31.297 1 96.69 269 GLU A C 1
ATOM 2172 O O . GLU A 1 269 ? -10.898 -18.5 -30.141 1 96.69 269 GLU A O 1
ATOM 2177 N N . HIS A 1 270 ? -10.438 -19.547 -32.062 1 97.62 270 HIS A N 1
ATOM 2178 C CA . HIS A 1 270 ? -9.086 -19.891 -31.656 1 97.62 270 HIS A CA 1
ATOM 2179 C C . HIS A 1 270 ? -8.141 -18.703 -31.797 1 97.62 270 HIS A C 1
ATOM 2181 O O . HIS A 1 270 ? -8.227 -17.953 -32.781 1 97.62 270 HIS A O 1
ATOM 2187 N N . PRO A 1 271 ? -7.199 -18.453 -30.859 1 97.38 271 PRO A N 1
ATOM 2188 C CA . PRO A 1 271 ? -6.332 -17.266 -30.938 1 97.38 271 PRO A CA 1
ATOM 2189 C C . PRO A 1 271 ? -5.445 -17.266 -32.188 1 97.38 271 PRO A C 1
ATOM 2191 O O . PRO A 1 271 ? -5.098 -16.203 -32.688 1 97.38 271 PRO A O 1
ATOM 2194 N N . ILE A 1 272 ? -5.105 -18.469 -32.656 1 97.62 272 ILE A N 1
ATOM 2195 C CA . ILE A 1 272 ? -4.195 -18.562 -33.812 1 97.62 272 ILE A CA 1
ATOM 2196 C C . ILE A 1 272 ? -4.988 -18.781 -35.094 1 97.62 272 ILE A C 1
ATOM 2198 O O . ILE A 1 272 ? -4.715 -18.141 -36.094 1 97.62 272 ILE A O 1
ATOM 2202 N N . HIS A 1 273 ? -6.066 -19.609 -35.062 1 97.56 273 HIS A N 1
ATOM 2203 C CA . HIS A 1 273 ? -6.699 -20.094 -36.312 1 97.56 273 HIS A CA 1
ATOM 2204 C C . HIS A 1 273 ? -8.055 -19.438 -36.5 1 97.56 273 HIS A C 1
ATOM 2206 O O . HIS A 1 273 ? -8.719 -19.688 -37.531 1 97.56 273 HIS A O 1
ATOM 2212 N N . GLY A 1 274 ? -8.477 -18.594 -35.594 1 97 274 GLY A N 1
ATOM 2213 C CA . GLY A 1 274 ? -9.797 -18 -35.719 1 97 274 GLY A CA 1
ATOM 2214 C C . GLY A 1 274 ? -10.914 -19.031 -35.719 1 97 274 GLY A C 1
ATOM 2215 O O . GLY A 1 274 ? -10.977 -19.906 -34.844 1 97 274 GLY A O 1
ATOM 2216 N N . ASP A 1 275 ? -11.727 -19 -36.812 1 95.44 275 ASP A N 1
ATOM 2217 C CA . ASP A 1 275 ? -12.891 -19.891 -36.875 1 95.44 275 ASP A CA 1
ATOM 2218 C C . ASP A 1 275 ? -12.656 -21 -37.906 1 95.44 275 ASP A C 1
ATOM 2220 O O . ASP A 1 275 ? -13.602 -21.641 -38.344 1 95.44 275 ASP A O 1
ATOM 2224 N N . LYS A 1 276 ? -11.391 -21.25 -38.219 1 96.31 276 LYS A N 1
ATOM 2225 C CA . LYS A 1 276 ? -11.062 -22.266 -39.219 1 96.31 276 LYS A CA 1
ATOM 2226 C C . LYS A 1 276 ? -11.508 -23.641 -38.781 1 96.31 276 LYS A C 1
ATOM 2228 O O . LYS A 1 276 ? -11.945 -24.453 -39.594 1 96.31 276 LYS A O 1
ATOM 2233 N N . TYR A 1 277 ? -11.312 -23.891 -37.531 1 97.06 277 TYR A N 1
ATOM 2234 C CA . TYR A 1 277 ? -11.656 -25.203 -36.969 1 97.06 277 TYR A CA 1
ATOM 2235 C C . TYR A 1 277 ? -12.781 -25.078 -35.938 1 97.06 277 TYR A C 1
ATOM 2237 O O . TYR A 1 277 ? -12.977 -24.016 -35.344 1 97.06 277 TYR A O 1
ATOM 2245 N N . ARG A 1 278 ? -13.539 -26.172 -35.781 1 96.69 278 ARG A N 1
ATOM 2246 C CA . ARG A 1 278 ? -14.625 -26.172 -34.781 1 96.69 278 ARG A CA 1
ATOM 2247 C C . ARG A 1 278 ? -14.633 -27.469 -33.969 1 96.69 278 ARG A C 1
ATOM 2249 O O . ARG A 1 278 ? -15.32 -27.562 -32.969 1 96.69 278 ARG A O 1
ATOM 2256 N N . VAL A 1 279 ? -13.922 -28.438 -34.531 1 98.38 279 VAL A N 1
ATOM 2257 C CA . VAL A 1 279 ? -13.82 -29.719 -33.812 1 98.38 279 VAL A CA 1
ATOM 2258 C C . VAL A 1 279 ? -12.422 -29.875 -33.25 1 98.38 279 VAL A C 1
ATOM 2260 O O . VAL A 1 279 ? -11.422 -29.781 -33.969 1 98.38 279 VAL A O 1
ATOM 2263 N N . TYR A 1 280 ? -12.359 -30.094 -31.938 1 98.62 280 TYR A N 1
ATOM 2264 C CA . TYR A 1 280 ? -11.078 -30.156 -31.25 1 98.62 280 TYR A CA 1
ATOM 2265 C C . TYR A 1 280 ? -10.938 -31.453 -30.469 1 98.62 280 TYR A C 1
ATOM 2267 O O . TYR A 1 280 ? -11.906 -31.938 -29.891 1 98.62 280 TYR A O 1
ATOM 2275 N N . PRO A 1 281 ? -9.742 -32.031 -30.5 1 98.5 281 PRO A N 1
ATOM 2276 C CA . PRO A 1 281 ? -9.5 -33.219 -29.688 1 98.5 281 PRO A CA 1
ATOM 2277 C C . PRO A 1 281 ? -9.523 -32.906 -28.188 1 98.5 281 PRO A C 1
ATOM 2279 O O . PRO A 1 281 ? -9.242 -31.781 -27.766 1 98.5 281 PRO A O 1
ATOM 2282 N N . VAL A 1 282 ? -9.898 -33.875 -27.438 1 97.25 282 VAL A N 1
ATOM 2283 C CA . VAL A 1 282 ? -9.789 -33.781 -25.984 1 97.25 282 VAL A CA 1
ATOM 2284 C C . VAL A 1 282 ? -8.359 -34.094 -25.547 1 97.25 282 VAL A C 1
ATOM 2286 O O . VAL A 1 282 ? -7.562 -34.594 -2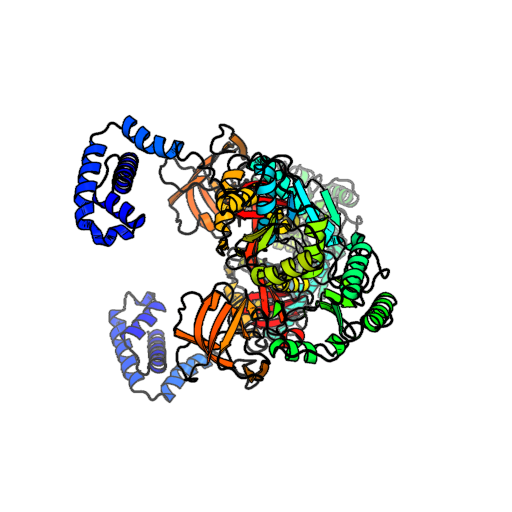6.344 1 97.25 282 VAL A O 1
ATOM 2289 N N . TYR A 1 283 ? -8.031 -33.812 -24.391 1 96.25 283 TYR A N 1
ATOM 2290 C CA . TYR A 1 283 ? -6.676 -33.844 -23.844 1 96.25 283 TYR A CA 1
ATOM 2291 C C . TYR A 1 283 ? -6.027 -35.219 -24.078 1 96.25 283 TYR A C 1
ATOM 2293 O O . TYR A 1 283 ? -4.934 -35.312 -24.641 1 96.25 283 TYR A O 1
ATOM 2301 N N . ASP A 1 284 ? -6.633 -36.25 -23.719 1 96.88 284 ASP A N 1
ATOM 2302 C CA . ASP A 1 284 ? -6.035 -37.594 -23.766 1 96.88 284 ASP A CA 1
ATOM 2303 C C . ASP A 1 284 ? -5.68 -37.969 -25.203 1 96.88 284 ASP A C 1
ATOM 2305 O O . ASP A 1 284 ? -4.66 -38.625 -25.438 1 96.88 284 ASP A O 1
ATOM 2309 N N . PHE A 1 285 ? -6.539 -37.625 -26.141 1 98.31 285 PHE A N 1
ATOM 2310 C CA . PHE A 1 285 ? -6.266 -37.969 -27.547 1 98.31 285 PHE A CA 1
ATOM 2311 C C . PHE A 1 285 ? -5.098 -37.125 -28.062 1 98.31 285 PHE A C 1
ATOM 2313 O O . PHE A 1 285 ? -4.148 -37.688 -28.625 1 98.31 285 PHE A O 1
ATOM 2320 N N . SER A 1 286 ? -5.195 -35.875 -27.891 1 97.75 286 SER A N 1
ATOM 2321 C CA . SER A 1 286 ? -4.207 -34.969 -28.469 1 97.75 286 SER A CA 1
ATOM 2322 C C . SER A 1 286 ? -2.818 -35.219 -27.906 1 97.75 286 SER A C 1
ATOM 2324 O O . SER A 1 286 ? -1.84 -35.312 -28.641 1 97.75 286 SER A O 1
ATOM 2326 N N . VAL A 1 287 ? -2.695 -35.406 -26.594 1 97.19 287 VAL A N 1
ATOM 2327 C CA . VAL A 1 287 ? -1.39 -35.531 -25.953 1 97.19 287 VAL A CA 1
ATOM 2328 C C . VAL A 1 287 ? -0.759 -36.875 -26.359 1 97.19 287 VAL A C 1
ATOM 2330 O O . VAL A 1 287 ? 0.448 -36.938 -26.609 1 97.19 287 VAL A O 1
ATOM 2333 N N . SER A 1 288 ? -1.522 -37.938 -26.422 1 97.38 288 SER A N 1
ATOM 2334 C CA . SER A 1 288 ? -1.002 -39.25 -26.766 1 97.38 288 SER A CA 1
ATOM 2335 C C . SER A 1 288 ? -0.493 -39.281 -28.203 1 97.38 288 SER A C 1
ATOM 2337 O O . SER A 1 288 ? 0.604 -39.781 -28.469 1 97.38 288 SER A O 1
ATOM 2339 N N . VAL A 1 289 ? -1.305 -38.75 -29.047 1 98.25 289 VAL A N 1
ATOM 2340 C CA . VAL A 1 289 ? -0.964 -38.75 -30.469 1 98.25 289 VAL A CA 1
ATOM 2341 C C . VAL A 1 289 ? 0.277 -37.875 -30.703 1 98.25 289 VAL A C 1
ATOM 2343 O O . VAL A 1 289 ? 1.223 -38.312 -31.359 1 98.25 289 VAL A O 1
ATOM 2346 N N . MET A 1 290 ? 0.281 -36.719 -30.125 1 98.44 290 MET A N 1
ATOM 2347 C CA . MET A 1 290 ? 1.364 -35.781 -30.375 1 98.44 290 MET A CA 1
ATOM 2348 C C . MET A 1 290 ? 2.666 -36.25 -29.734 1 98.44 290 MET A C 1
ATOM 2350 O O . MET A 1 290 ? 3.746 -36.031 -30.281 1 98.44 290 MET A O 1
ATOM 2354 N N . ASP A 1 291 ? 2.58 -36.844 -28.516 1 98.56 291 ASP A N 1
ATOM 2355 C CA . ASP A 1 291 ? 3.787 -37.406 -27.922 1 98.56 291 ASP A CA 1
ATOM 2356 C C . ASP A 1 291 ? 4.414 -38.469 -28.828 1 98.56 291 ASP A C 1
ATOM 2358 O O . ASP A 1 291 ? 5.633 -38.469 -29.016 1 98.56 291 ASP A O 1
ATOM 2362 N N . SER A 1 292 ? 3.613 -39.281 -29.375 1 98.31 292 SER A N 1
ATOM 2363 C CA . SER A 1 292 ? 4.109 -40.312 -30.281 1 98.31 292 SER A CA 1
ATOM 2364 C C . SER A 1 292 ? 4.68 -39.688 -31.562 1 98.31 292 SER A C 1
ATOM 2366 O O . SER A 1 292 ? 5.816 -39.969 -31.938 1 98.31 292 SER A O 1
ATOM 2368 N N . LEU A 1 293 ? 3.941 -38.812 -32.188 1 97.88 293 LEU A N 1
ATOM 2369 C CA . LEU A 1 293 ? 4.293 -38.25 -33.5 1 97.88 293 LEU A CA 1
ATOM 2370 C C . LEU A 1 293 ? 5.543 -37.375 -33.406 1 97.88 293 LEU A C 1
ATOM 2372 O O . LEU A 1 293 ? 6.312 -37.281 -34.344 1 97.88 293 LEU A O 1
ATOM 2376 N N . THR A 1 294 ? 5.754 -36.75 -32.25 1 97.88 294 THR A N 1
ATOM 2377 C CA . THR A 1 294 ? 6.867 -35.812 -32.125 1 97.88 294 THR A CA 1
ATOM 2378 C C . THR A 1 294 ? 8.086 -36.5 -31.531 1 97.88 294 THR A C 1
ATOM 2380 O O . THR A 1 294 ? 9.078 -35.844 -31.203 1 97.88 294 THR A O 1
ATOM 2383 N N . GLY A 1 295 ? 7.992 -37.781 -31.281 1 97.62 295 GLY A N 1
ATOM 2384 C CA . GLY A 1 295 ? 9.164 -38.594 -30.938 1 97.62 295 GLY A CA 1
ATOM 2385 C C . GLY A 1 295 ? 9.453 -38.594 -29.438 1 97.62 295 GLY A C 1
ATOM 2386 O O . GLY A 1 295 ? 10.531 -39 -29.016 1 97.62 295 GLY A O 1
ATOM 2387 N N . VAL A 1 296 ? 8.57 -38.188 -28.641 1 98.69 296 VAL A N 1
ATOM 2388 C CA . VAL A 1 296 ? 8.758 -38.219 -27.203 1 98.69 296 VAL A CA 1
ATOM 2389 C C . VAL A 1 296 ? 8.992 -39.656 -26.719 1 98.69 296 VAL A C 1
ATOM 2391 O O . VAL A 1 296 ? 8.234 -40.562 -27.078 1 98.69 296 VAL A O 1
ATOM 2394 N N . THR A 1 297 ? 10.07 -39.844 -26 1 98.62 297 THR A N 1
ATOM 2395 C CA . THR A 1 297 ? 10.375 -41.156 -25.453 1 98.62 297 THR A CA 1
ATOM 2396 C C . THR A 1 297 ? 9.898 -41.281 -24.016 1 98.62 297 THR A C 1
ATOM 2398 O O . THR A 1 297 ? 9.547 -42.375 -23.562 1 98.62 297 THR A O 1
ATOM 2401 N N . HIS A 1 298 ? 9.992 -40.156 -23.297 1 98.5 298 HIS A N 1
ATOM 2402 C CA . HIS A 1 298 ? 9.578 -40.094 -21.891 1 98.5 298 HIS A CA 1
ATOM 2403 C C . HIS A 1 298 ? 8.703 -38.875 -21.641 1 98.5 298 HIS A C 1
ATOM 2405 O O . HIS A 1 298 ? 9.188 -37.75 -21.672 1 98.5 298 HIS A O 1
ATOM 2411 N N . ALA A 1 299 ? 7.457 -39.125 -21.344 1 98.06 299 ALA A N 1
ATOM 2412 C CA . ALA A 1 299 ? 6.523 -38.062 -21.016 1 98.06 299 ALA A CA 1
ATOM 2413 C C . ALA A 1 299 ? 6.324 -37.938 -19.516 1 98.06 299 ALA A C 1
ATOM 2415 O O . ALA A 1 299 ? 5.883 -38.906 -18.859 1 98.06 299 ALA A O 1
ATOM 2416 N N . PHE A 1 300 ? 6.633 -36.719 -18.969 1 96.88 300 PHE A N 1
ATOM 2417 C CA . PHE A 1 300 ? 6.477 -36.5 -17.547 1 96.88 300 PHE A CA 1
ATOM 2418 C C . PHE A 1 300 ? 5.188 -35.719 -17.266 1 96.88 300 PHE A C 1
ATOM 2420 O O . PHE A 1 300 ? 4.863 -34.75 -17.969 1 96.88 300 PHE A O 1
ATOM 2427 N N . ARG A 1 301 ? 4.445 -36.219 -16.281 1 93.44 301 ARG A N 1
ATOM 2428 C CA . ARG A 1 301 ? 3.234 -35.531 -15.844 1 93.44 301 ARG A CA 1
ATOM 2429 C C . ARG A 1 301 ? 3.057 -35.625 -14.336 1 93.44 301 ARG A C 1
ATOM 2431 O O . ARG A 1 301 ? 3.67 -36.5 -13.688 1 93.44 301 ARG A O 1
ATOM 2438 N N . SER A 1 302 ? 2.219 -34.719 -13.781 1 92.19 302 SER A N 1
ATOM 2439 C CA . SER A 1 302 ? 1.899 -34.812 -12.359 1 92.19 302 SER A CA 1
ATOM 2440 C C . SER A 1 302 ? 1.077 -36.062 -12.039 1 92.19 302 SER A C 1
ATOM 2442 O O . SER A 1 302 ? 0.4 -36.594 -12.922 1 92.19 302 SER A O 1
ATOM 2444 N N . LYS A 1 303 ? 1.064 -36.438 -10.867 1 91.12 303 LYS A N 1
ATOM 2445 C CA . LYS A 1 303 ? 0.455 -37.688 -10.414 1 91.12 303 LYS A CA 1
ATOM 2446 C C . LYS A 1 303 ? -1.057 -37.656 -10.617 1 91.12 303 LYS A C 1
ATOM 2448 O O . LYS A 1 303 ? -1.688 -38.719 -10.742 1 91.12 303 LYS A O 1
ATOM 2453 N N . GLU A 1 304 ? -1.639 -36.531 -10.742 1 87.31 304 GLU A N 1
ATOM 2454 C CA . GLU A 1 304 ? -3.082 -36.438 -10.914 1 87.31 304 GLU A CA 1
ATOM 2455 C C . GLU A 1 304 ? -3.518 -37 -12.266 1 87.31 304 GLU A C 1
ATOM 2457 O O . GLU A 1 304 ? -4.699 -37.281 -12.469 1 87.31 304 GLU A O 1
ATOM 2462 N N . PHE A 1 305 ? -2.588 -37.25 -13.133 1 89.94 305 PHE A N 1
ATOM 2463 C CA . PHE A 1 305 ? -2.902 -37.719 -14.477 1 89.94 305 PHE A CA 1
ATOM 2464 C C . PHE A 1 305 ? -2.701 -39.219 -14.578 1 89.94 305 PHE A C 1
ATOM 2466 O O . PHE A 1 305 ? -2.885 -39.812 -15.641 1 89.94 305 PHE A O 1
ATOM 2473 N N . GLU A 1 306 ? -2.432 -39.844 -13.492 1 89.31 306 GLU A N 1
ATOM 2474 C CA . GLU A 1 306 ? -2.162 -41.281 -13.477 1 89.31 306 GLU A CA 1
ATOM 2475 C C . GLU A 1 306 ? -3.342 -42.094 -14.047 1 89.31 306 GLU A C 1
ATOM 2477 O O . GLU A 1 306 ? -3.152 -43 -14.828 1 89.31 306 GLU A O 1
ATOM 2482 N N . PRO A 1 307 ? -4.551 -41.719 -13.742 1 89.81 307 PRO A N 1
ATOM 2483 C CA . PRO A 1 307 ? -5.68 -42.469 -14.305 1 89.81 307 PRO A CA 1
ATOM 2484 C C . PRO A 1 307 ? -5.785 -42.312 -15.82 1 89.81 307 PRO A C 1
ATOM 2486 O O . PRO A 1 307 ? -6.457 -43.125 -16.469 1 89.81 307 PRO A O 1
ATOM 2489 N N . HIS A 1 308 ? -5.145 -41.344 -16.375 1 94.56 308 HIS A N 1
ATOM 2490 C CA . HIS A 1 308 ? -5.246 -41.094 -17.812 1 94.56 308 HIS A CA 1
ATOM 2491 C C . HIS A 1 308 ? -4.242 -41.906 -18.594 1 94.56 308 HIS A C 1
ATOM 2493 O O . HIS A 1 308 ? -4.348 -42.031 -19.812 1 94.56 308 HIS A O 1
ATOM 2499 N N . VAL A 1 309 ? -3.32 -42.531 -17.891 1 94.69 309 VAL A N 1
ATOM 2500 C CA . VAL A 1 309 ? -2.252 -43.281 -18.547 1 94.69 309 VAL A CA 1
ATOM 2501 C C . VAL A 1 309 ? -2.846 -44.438 -19.344 1 94.69 309 VAL A C 1
ATOM 2503 O O . VAL A 1 309 ? -2.447 -44.656 -20.484 1 94.69 309 VAL A O 1
ATOM 2506 N N . ASP A 1 310 ? -3.828 -45.062 -18.812 1 94.88 310 ASP A N 1
ATOM 2507 C CA . ASP A 1 310 ? -4.441 -46.219 -19.453 1 94.88 310 ASP A CA 1
ATOM 2508 C C . ASP A 1 310 ? -5.109 -45.812 -20.766 1 94.88 310 ASP A C 1
ATOM 2510 O O . ASP A 1 310 ? -4.949 -46.5 -21.797 1 94.88 310 ASP A O 1
ATOM 2514 N N . VAL A 1 311 ? -5.82 -44.781 -20.688 1 96.31 311 VAL A N 1
ATOM 2515 C CA . VAL A 1 311 ? -6.527 -44.281 -21.875 1 96.31 311 VAL A CA 1
ATOM 2516 C C . VAL A 1 311 ? -5.516 -43.875 -22.938 1 96.31 311 VAL A C 1
ATOM 2518 O O . VAL A 1 311 ? -5.68 -44.188 -24.109 1 96.31 311 VAL A O 1
ATOM 2521 N N . GLN A 1 312 ? -4.508 -43.219 -22.578 1 97.12 312 GLN A N 1
ATOM 2522 C CA . GLN A 1 312 ? -3.498 -42.719 -23.516 1 97.12 312 GLN A CA 1
ATOM 2523 C C . GLN A 1 312 ? -2.75 -43.875 -24.172 1 97.12 312 GLN A C 1
ATOM 2525 O O . GLN A 1 312 ? -2.521 -43.844 -25.391 1 97.12 312 GLN A O 1
ATOM 2530 N N . ARG A 1 313 ? -2.428 -44.844 -23.406 1 96.62 313 ARG A N 1
ATOM 2531 C CA . ARG A 1 313 ? -1.788 -46.031 -23.969 1 96.62 313 ARG A CA 1
ATOM 2532 C C . ARG A 1 313 ? -2.705 -46.75 -24.953 1 96.62 313 ARG A C 1
ATOM 2534 O O . ARG A 1 313 ? -2.254 -47.219 -26 1 96.62 313 ARG A O 1
ATOM 2541 N N . HIS A 1 314 ? -3.918 -46.844 -24.594 1 97.19 314 HIS A N 1
ATOM 2542 C CA . HIS A 1 314 ? -4.891 -47.5 -25.469 1 97.19 314 HIS A CA 1
ATOM 2543 C C . HIS A 1 314 ? -5.008 -46.781 -26.797 1 97.19 314 HIS A C 1
ATOM 2545 O O . HIS A 1 314 ? -5.098 -47.406 -27.859 1 97.19 314 HIS A O 1
ATOM 2551 N N . ILE A 1 315 ? -5.059 -45.469 -26.75 1 98.06 315 ILE A N 1
ATOM 2552 C CA . ILE A 1 315 ? -5.16 -44.656 -27.969 1 98.06 315 ILE A CA 1
ATOM 2553 C C . ILE A 1 315 ? -3.957 -44.938 -28.875 1 98.06 315 ILE A C 1
ATOM 2555 O O . ILE A 1 315 ? -4.113 -45.188 -30.062 1 98.06 315 ILE A O 1
ATOM 2559 N N . VAL A 1 316 ? -2.795 -44.938 -28.344 1 98.12 316 VAL A N 1
ATOM 2560 C CA . VAL A 1 316 ? -1.556 -45.156 -29.078 1 98.12 316 VAL A CA 1
ATOM 2561 C C . VAL A 1 316 ? -1.568 -46.531 -29.719 1 98.12 316 VAL A C 1
ATOM 2563 O O . VAL A 1 316 ? -1.25 -46.688 -30.906 1 98.12 316 VAL A O 1
ATOM 2566 N N . ARG A 1 317 ? -1.97 -47.531 -28.984 1 97.31 317 ARG A N 1
ATOM 2567 C CA . ARG A 1 317 ? -2.006 -48.906 -29.484 1 97.31 317 ARG A CA 1
ATOM 2568 C C . ARG A 1 317 ? -3.068 -49.062 -30.562 1 97.31 317 ARG A C 1
ATOM 2570 O O . ARG A 1 317 ? -2.826 -49.719 -31.578 1 97.31 317 ARG A O 1
ATOM 2577 N N . ALA A 1 318 ? -4.199 -48.469 -30.312 1 97.56 318 ALA A N 1
ATOM 2578 C CA . ALA A 1 318 ? -5.301 -48.562 -31.266 1 97.56 318 ALA A CA 1
ATOM 2579 C C . ALA A 1 318 ? -4.914 -47.969 -32.594 1 97.56 318 ALA A C 1
ATOM 2581 O O . ALA A 1 318 ? -5.379 -48.406 -33.656 1 97.56 318 ALA A O 1
ATOM 2582 N N . LEU A 1 319 ? -4.07 -46.969 -32.594 1 98.25 319 LEU A N 1
ATOM 2583 C CA . LEU A 1 319 ? -3.67 -46.281 -33.781 1 98.25 319 LEU A CA 1
ATOM 2584 C C . LEU A 1 319 ? -2.389 -46.875 -34.375 1 98.25 319 LEU A C 1
ATOM 2586 O O . LEU A 1 319 ? -1.948 -46.469 -35.469 1 98.25 319 LEU A O 1
ATOM 2590 N N . GLY A 1 320 ? -1.809 -47.781 -33.625 1 97.56 320 GLY A N 1
ATOM 2591 C CA . GLY A 1 320 ? -0.559 -48.375 -34.062 1 97.56 320 GLY A CA 1
ATOM 2592 C C . GLY A 1 320 ? 0.604 -47.406 -34.062 1 97.56 320 GLY A C 1
ATOM 2593 O O . GLY A 1 320 ? 1.487 -47.469 -34.906 1 97.56 320 GLY A O 1
ATOM 2594 N N . LEU A 1 321 ? 0.567 -46.5 -33.188 1 98.06 321 LEU A N 1
ATOM 2595 C CA . LEU A 1 321 ? 1.622 -45.5 -33.062 1 98.06 321 LEU A CA 1
ATOM 2596 C C . LEU A 1 321 ? 2.729 -45.969 -32.125 1 98.06 321 LEU A C 1
ATOM 2598 O O . LEU A 1 321 ? 2.553 -46.938 -31.406 1 98.06 321 LEU A O 1
ATOM 2602 N N . ARG A 1 322 ? 3.836 -45.219 -32.219 1 97.69 322 ARG A N 1
ATOM 2603 C CA . ARG A 1 322 ? 4.977 -45.562 -31.359 1 97.69 322 ARG A CA 1
ATOM 2604 C C . ARG A 1 322 ? 4.664 -45.312 -29.891 1 97.69 322 ARG A C 1
ATOM 2606 O O . ARG A 1 322 ? 4.148 -44.281 -29.531 1 97.69 322 ARG A O 1
ATOM 2613 N N . GLU A 1 323 ? 4.988 -46.312 -29.047 1 97.06 323 GLU A N 1
ATOM 2614 C CA . GLU A 1 323 ? 4.773 -46.188 -27.609 1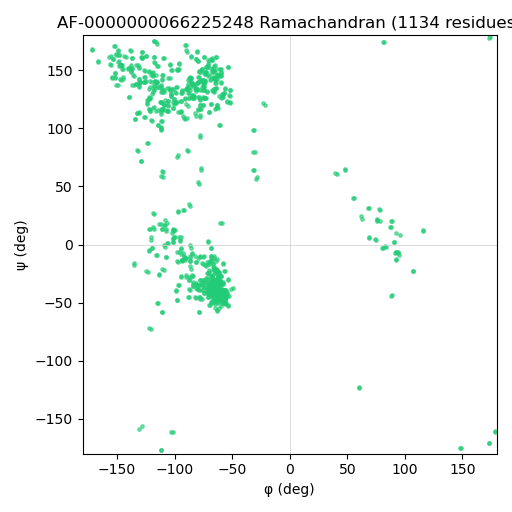 97.06 323 GLU A CA 1
ATOM 2615 C C . GLU A 1 323 ? 5.906 -45.406 -26.969 1 97.06 323 GLU A C 1
ATOM 2617 O O . GLU A 1 323 ? 6.98 -45.25 -27.547 1 97.06 323 GLU A O 1
ATOM 2622 N N . TYR A 1 324 ? 5.75 -44.875 -25.875 1 97.62 324 TYR A N 1
ATOM 2623 C CA . TYR A 1 324 ? 6.707 -44.125 -25.078 1 97.62 324 TYR A CA 1
ATOM 2624 C C . TYR A 1 324 ? 6.434 -44.281 -23.594 1 97.62 324 TYR A C 1
ATOM 2626 O O . TYR A 1 324 ? 5.387 -44.812 -23.203 1 97.62 324 TYR A O 1
ATOM 2634 N N . GLU A 1 325 ? 7.363 -43.875 -22.75 1 97.19 325 GLU A N 1
ATOM 2635 C CA . GLU A 1 325 ? 7.227 -44.031 -21.297 1 97.19 325 GLU A CA 1
ATOM 2636 C C . GLU A 1 325 ? 6.48 -42.844 -20.703 1 97.19 325 GLU A C 1
ATOM 2638 O O . GLU A 1 325 ? 6.688 -41.688 -21.109 1 97.19 325 GLU A O 1
ATOM 2643 N N . MET A 1 326 ? 5.551 -43.125 -19.828 1 96.62 326 MET A N 1
ATOM 2644 C CA . MET A 1 326 ? 4.828 -42.094 -19.078 1 96.62 326 MET A CA 1
ATOM 2645 C C . MET A 1 326 ? 5.195 -42.156 -17.609 1 96.62 326 MET A C 1
ATOM 2647 O O . MET A 1 326 ? 4.941 -43.156 -16.922 1 96.62 326 MET A O 1
ATOM 2651 N N . ILE A 1 327 ? 5.809 -41.062 -17.156 1 95.62 327 ILE A N 1
ATOM 2652 C CA . ILE A 1 327 ? 6.355 -41 -15.805 1 95.62 327 ILE A CA 1
ATOM 2653 C C . ILE A 1 327 ? 5.645 -39.906 -15.008 1 95.62 327 ILE A C 1
ATOM 2655 O O . ILE A 1 327 ? 5.438 -38.812 -15.508 1 95.62 327 ILE A O 1
ATOM 2659 N N . GLN A 1 328 ? 5.246 -40.281 -13.797 1 94.62 328 GLN A N 1
ATOM 2660 C CA . GLN A 1 328 ? 4.535 -39.312 -12.961 1 94.62 328 GLN A CA 1
ATOM 2661 C C . GLN A 1 328 ? 5.438 -38.75 -11.859 1 94.62 328 GLN A C 1
ATOM 2663 O O . GLN A 1 328 ? 6.332 -39.469 -11.383 1 94.62 328 GLN A O 1
ATOM 2668 N N . PHE A 1 329 ? 5.305 -37.531 -11.531 1 93.56 329 PHE A N 1
ATOM 2669 C CA . PHE A 1 329 ? 5.934 -36.906 -10.359 1 93.56 329 PHE A CA 1
ATOM 2670 C C . PHE A 1 329 ? 4.891 -36.25 -9.477 1 93.56 329 PHE A C 1
ATOM 2672 O O . PHE A 1 329 ? 3.75 -36.031 -9.898 1 93.56 329 PHE A O 1
ATOM 2679 N N . GLY A 1 330 ? 5.293 -36 -8.266 1 92.06 330 GLY A N 1
ATOM 2680 C CA . GLY A 1 330 ? 4.371 -35.438 -7.285 1 92.06 330 GLY A CA 1
ATOM 2681 C C . GLY A 1 330 ? 4.02 -34 -7.555 1 92.06 330 GLY A C 1
ATOM 2682 O O . GLY A 1 330 ? 4.844 -33.219 -8.07 1 92.06 330 GLY A O 1
ATOM 2683 N N . ARG A 1 331 ? 2.838 -33.625 -7.09 1 89.56 331 ARG A N 1
ATOM 2684 C CA . ARG A 1 331 ? 2.398 -32.25 -7.184 1 89.56 331 ARG A CA 1
ATOM 2685 C C . ARG A 1 331 ? 3.02 -31.391 -6.078 1 89.56 331 ARG A C 1
ATOM 2687 O O . ARG A 1 331 ? 3.436 -31.906 -5.047 1 89.56 331 ARG A O 1
ATOM 2694 N N . ILE A 1 332 ? 3.021 -30.047 -6.414 1 89.19 332 ILE A N 1
ATOM 2695 C CA . ILE A 1 332 ? 3.535 -29.141 -5.387 1 89.19 332 ILE A CA 1
ATOM 2696 C C . ILE A 1 332 ? 2.432 -28.188 -4.945 1 89.19 332 ILE A C 1
ATOM 2698 O O . ILE A 1 332 ? 1.59 -27.781 -5.754 1 89.19 332 ILE A O 1
ATOM 2702 N N . THR A 1 333 ? 2.41 -27.938 -3.701 1 87.31 333 THR A N 1
ATOM 2703 C CA . THR A 1 333 ? 1.593 -26.891 -3.115 1 87.31 333 THR A CA 1
ATOM 2704 C C . THR A 1 333 ? 2.461 -25.891 -2.348 1 87.31 333 THR A C 1
ATOM 2706 O O . THR A 1 333 ? 3.576 -26.219 -1.938 1 87.31 333 THR A O 1
ATOM 2709 N N . VAL A 1 334 ? 2.014 -24.656 -2.336 1 87.75 334 VAL A N 1
ATOM 2710 C CA . VAL A 1 334 ? 2.723 -23.656 -1.562 1 87.75 334 VAL A CA 1
ATOM 2711 C C . VAL A 1 334 ? 1.951 -23.344 -0.278 1 87.75 334 VAL A C 1
ATOM 2713 O O . VAL A 1 334 ? 0.742 -23.109 -0.314 1 87.75 334 VAL A O 1
ATOM 2716 N N . GLU A 1 335 ? 2.645 -23.328 0.735 1 82.69 335 GLU A N 1
ATOM 2717 C CA . GLU A 1 335 ? 2.018 -23.109 2.035 1 82.69 335 GLU A CA 1
ATOM 2718 C C . GLU A 1 335 ? 1.361 -21.734 2.111 1 82.69 335 GLU A C 1
ATOM 2720 O O . GLU A 1 335 ? 2.025 -20.719 1.926 1 82.69 335 GLU A O 1
ATOM 2725 N N . GLY A 1 336 ? 0.098 -21.75 2.332 1 77.94 336 GLY A N 1
ATOM 2726 C CA . GLY A 1 336 ? -0.625 -20.531 2.611 1 77.94 336 GLY A CA 1
ATOM 2727 C C . GLY A 1 336 ? -0.963 -19.734 1.36 1 77.94 336 GLY A C 1
ATOM 2728 O O . GLY A 1 336 ? -1.551 -18.656 1.443 1 77.94 336 GLY A O 1
ATOM 2729 N N . ILE A 1 337 ? -0.539 -20.188 0.277 1 81.25 337 ILE A N 1
ATOM 2730 C CA . ILE A 1 337 ? -0.777 -19.469 -0.968 1 81.25 337 ILE A CA 1
ATOM 2731 C C . ILE A 1 337 ? -1.325 -20.422 -2.023 1 81.25 337 ILE A C 1
ATOM 2733 O O . ILE A 1 337 ? -0.605 -21.297 -2.514 1 81.25 337 ILE A O 1
ATOM 2737 N N . PRO A 1 338 ? -2.441 -20.219 -2.357 1 77.5 338 PRO A N 1
ATOM 2738 C CA . PRO A 1 338 ? -2.975 -21.094 -3.408 1 77.5 338 PRO A CA 1
ATOM 2739 C C . PRO A 1 338 ? -2.312 -20.859 -4.762 1 77.5 338 PRO A C 1
ATOM 2741 O O . PRO A 1 338 ? -2.039 -19.703 -5.129 1 77.5 338 PRO A O 1
ATOM 2744 N N . LEU A 1 339 ? -2.1 -21.922 -5.5 1 78.12 339 LEU A N 1
ATOM 2745 C CA . LEU A 1 339 ? -1.419 -21.859 -6.789 1 78.12 339 LEU A CA 1
ATOM 2746 C C . LEU A 1 339 ? -2.428 -21.828 -7.934 1 78.12 339 LEU A C 1
ATOM 2748 O O . LEU A 1 339 ? -2.084 -21.438 -9.055 1 78.12 339 LEU A O 1
ATOM 2752 N N . SER A 1 340 ? -3.592 -22.125 -7.66 1 83 340 SER A N 1
ATOM 2753 C CA . SER A 1 340 ? -4.559 -22.328 -8.734 1 83 340 SER A CA 1
ATOM 2754 C C . SER A 1 340 ? -5 -20.984 -9.328 1 83 340 SER A C 1
ATOM 2756 O O . SER A 1 340 ? -5.172 -20.016 -8.602 1 83 340 SER A O 1
ATOM 2758 N N . LYS A 1 341 ? -5.156 -21.016 -10.609 1 86 341 LYS A N 1
ATOM 2759 C CA . LYS A 1 341 ? -5.637 -19.844 -11.336 1 86 341 LYS A CA 1
ATOM 2760 C C . LYS A 1 341 ? -7.031 -19.438 -10.867 1 86 341 LYS A C 1
ATOM 2762 O O . LYS A 1 341 ? -7.363 -18.25 -10.836 1 86 341 LYS A O 1
ATOM 2767 N N . ARG A 1 342 ? -7.762 -20.438 -10.531 1 83.38 342 ARG A N 1
ATOM 2768 C CA . ARG A 1 342 ? -9.133 -20.203 -10.078 1 83.38 342 ARG A CA 1
ATOM 2769 C C . ARG A 1 342 ? -9.156 -19.359 -8.805 1 83.38 342 ARG A C 1
ATOM 2771 O O . ARG A 1 342 ? -10.109 -18.625 -8.555 1 83.38 342 ARG A O 1
ATOM 2778 N N . TYR A 1 343 ? -8.102 -19.438 -8.055 1 86.25 343 TYR A N 1
ATOM 2779 C CA . TYR A 1 343 ? -7.973 -18.672 -6.828 1 86.25 343 TYR A CA 1
ATOM 2780 C C . TYR A 1 343 ? -7.391 -17.297 -7.109 1 86.25 343 TYR A C 1
ATOM 2782 O O . TYR A 1 343 ? -7.867 -16.297 -6.566 1 86.25 343 TYR A O 1
ATOM 2790 N N . ILE A 1 344 ? -6.461 -17.172 -7.988 1 91.81 344 ILE A N 1
ATOM 2791 C CA . ILE A 1 344 ? -5.699 -15.938 -8.211 1 91.81 344 ILE A CA 1
ATOM 2792 C C . ILE A 1 344 ? -6.508 -14.984 -9.086 1 91.81 344 ILE A C 1
ATOM 2794 O O . ILE A 1 344 ? -6.508 -13.773 -8.852 1 91.81 344 ILE A O 1
ATOM 2798 N N . ARG A 1 345 ? -7.199 -15.492 -10.008 1 92.06 345 ARG A N 1
ATOM 2799 C CA . ARG A 1 345 ? -7.891 -14.688 -11.008 1 92.06 345 ARG A CA 1
ATOM 2800 C C . ARG A 1 345 ? -8.867 -13.727 -10.344 1 92.06 345 ARG A C 1
ATOM 2802 O O . ARG A 1 345 ? -8.836 -12.516 -10.609 1 92.06 345 ARG A O 1
ATOM 2809 N N . PRO A 1 346 ? -9.719 -14.234 -9.43 1 91.75 346 PRO A N 1
ATOM 2810 C CA . PRO A 1 346 ? -10.648 -13.305 -8.789 1 91.75 346 PRO A CA 1
ATOM 2811 C C . PRO A 1 346 ? -9.938 -12.195 -8.016 1 91.75 346 PRO A C 1
ATOM 2813 O O . PRO A 1 346 ? -10.445 -11.07 -7.926 1 91.75 346 PRO A O 1
ATOM 2816 N N . LEU A 1 347 ? -8.805 -12.469 -7.473 1 95.12 347 LEU A N 1
ATOM 2817 C CA . LEU A 1 347 ? -8.047 -11.477 -6.719 1 95.12 347 LEU A CA 1
ATOM 2818 C C . LEU A 1 347 ? -7.5 -10.391 -7.637 1 95.12 347 LEU A C 1
ATOM 2820 O O . LEU A 1 347 ? -7.473 -9.211 -7.27 1 95.12 347 LEU A O 1
ATOM 2824 N N . VAL A 1 348 ? -7.098 -10.781 -8.828 1 95.69 348 VAL A N 1
ATOM 2825 C CA . VAL A 1 348 ? -6.605 -9.836 -9.812 1 95.69 348 VAL A CA 1
ATOM 2826 C C . VAL A 1 348 ? -7.766 -8.992 -10.344 1 95.69 348 VAL A C 1
ATOM 2828 O O . VAL A 1 348 ? -7.68 -7.762 -10.391 1 95.69 348 VAL A O 1
ATOM 2831 N N . GLU A 1 349 ? -8.852 -9.625 -10.656 1 94.12 349 GLU A N 1
ATOM 2832 C CA . GLU A 1 349 ? -10.008 -8.961 -11.25 1 94.12 349 GLU A CA 1
ATOM 2833 C C . GLU A 1 349 ? -10.656 -7.988 -10.266 1 94.12 349 GLU A C 1
ATOM 2835 O O . GLU A 1 349 ? -11.195 -6.957 -10.664 1 94.12 349 GLU A O 1
ATOM 2840 N N . SER A 1 350 ? -10.602 -8.32 -8.969 1 94.62 350 SER A N 1
ATOM 2841 C CA . SER A 1 350 ? -11.227 -7.496 -7.938 1 94.62 350 SER A CA 1
ATOM 2842 C C . SER A 1 350 ? -10.336 -6.324 -7.551 1 94.62 350 SER A C 1
ATOM 2844 O O . SER A 1 350 ? -10.773 -5.406 -6.852 1 94.62 350 SER A O 1
ATOM 2846 N N . GLY A 1 351 ? -9.086 -6.395 -7.938 1 95.38 351 GLY A N 1
ATOM 2847 C CA . GLY A 1 351 ? -8.156 -5.324 -7.617 1 95.38 351 GLY A CA 1
ATOM 2848 C C . GLY A 1 351 ? -7.438 -5.531 -6.297 1 95.38 351 GLY A C 1
ATOM 2849 O O . GLY A 1 351 ? -6.668 -4.676 -5.859 1 95.38 351 GLY A O 1
ATOM 2850 N N . ILE A 1 352 ? -7.695 -6.652 -5.629 1 96.38 352 ILE A N 1
ATOM 2851 C CA . ILE A 1 352 ? -6.941 -6.984 -4.426 1 96.38 352 ILE A CA 1
ATOM 2852 C C . ILE A 1 352 ? -5.465 -7.168 -4.777 1 96.38 352 ILE A C 1
ATOM 2854 O O . ILE A 1 352 ? -4.586 -6.711 -4.047 1 96.38 352 ILE A O 1
ATOM 2858 N N . LEU A 1 353 ? -5.281 -7.812 -5.949 1 97.06 353 LEU A N 1
ATOM 2859 C CA . LEU A 1 353 ? -3.945 -7.902 -6.531 1 97.06 353 LEU A CA 1
ATOM 2860 C C . LEU A 1 353 ? -3.783 -6.906 -7.676 1 97.06 353 LEU A C 1
ATOM 2862 O O . LEU A 1 353 ? -4.75 -6.59 -8.375 1 97.06 353 LEU A O 1
ATOM 2866 N N . GLU A 1 354 ? -2.539 -6.418 -7.891 1 95 354 GLU A N 1
ATOM 2867 C CA . GLU A 1 354 ? -2.27 -5.465 -8.961 1 95 354 GLU A CA 1
ATOM 2868 C C . GLU A 1 354 ? -2.318 -6.141 -10.328 1 95 354 GLU A C 1
ATOM 2870 O O . GLU A 1 354 ? -2.707 -5.52 -11.32 1 95 354 GLU A O 1
ATOM 2875 N N . GLY A 1 355 ? -1.964 -7.332 -10.383 1 96.06 355 GLY A N 1
ATOM 2876 C CA . GLY A 1 355 ? -1.888 -8.102 -11.617 1 96.06 355 GLY A CA 1
ATOM 2877 C C . GLY A 1 355 ? -1.266 -9.469 -11.43 1 96.06 355 GLY A C 1
ATOM 2878 O O . GLY A 1 355 ? -1.078 -9.922 -10.297 1 96.06 355 GLY A O 1
ATOM 2879 N N . TRP A 1 356 ? -1.018 -10.086 -12.523 1 96 356 TRP A N 1
ATOM 2880 C CA . TRP A 1 356 ? -0.489 -11.445 -12.469 1 96 356 TRP A CA 1
ATOM 2881 C C . TRP A 1 356 ? 1.002 -11.438 -12.148 1 96 356 TRP A C 1
ATOM 2883 O O . TRP A 1 356 ? 1.589 -12.492 -11.875 1 96 356 TRP A O 1
ATOM 2893 N N . ASP A 1 357 ? 1.627 -10.234 -12.188 1 97.38 357 ASP A N 1
ATOM 2894 C CA . ASP A 1 357 ? 3.031 -10.086 -11.812 1 97.38 357 ASP A CA 1
ATOM 2895 C C . ASP A 1 357 ? 3.168 -9.555 -10.383 1 97.38 357 ASP A C 1
ATOM 2897 O O . ASP A 1 357 ? 4.242 -9.094 -9.992 1 97.38 357 ASP A O 1
ATOM 2901 N N . ASP A 1 358 ? 2.051 -9.562 -9.641 1 97.81 358 ASP A N 1
ATOM 2902 C CA . ASP A 1 358 ? 2.086 -9.109 -8.258 1 97.81 358 ASP A CA 1
ATOM 2903 C C . ASP A 1 358 ? 3.094 -9.914 -7.438 1 97.81 358 ASP A C 1
ATOM 2905 O O . ASP A 1 358 ? 3.055 -11.141 -7.43 1 97.81 358 ASP A O 1
ATOM 2909 N N . PRO A 1 359 ? 3.963 -9.234 -6.719 1 97.62 359 PRO A N 1
ATOM 2910 C CA . PRO A 1 359 ? 5.027 -9.93 -5.984 1 97.62 359 PRO A CA 1
ATOM 2911 C C . PRO A 1 359 ? 4.496 -10.758 -4.816 1 97.62 359 PRO A C 1
ATOM 2913 O O . PRO A 1 359 ? 5.254 -11.5 -4.188 1 97.62 359 PRO A O 1
ATOM 2916 N N . ARG A 1 360 ? 3.223 -10.766 -4.492 1 96.31 360 ARG A N 1
ATOM 2917 C CA . ARG A 1 360 ? 2.627 -11.469 -3.357 1 96.31 360 ARG A CA 1
ATOM 2918 C C . ARG A 1 360 ? 2.193 -12.875 -3.748 1 96.31 360 ARG A C 1
ATOM 2920 O O . ARG A 1 360 ? 1.866 -13.688 -2.883 1 96.31 360 ARG A O 1
ATOM 2927 N N . ILE A 1 361 ? 2.189 -13.141 -5.023 1 94.94 361 ILE A N 1
ATOM 2928 C CA . ILE A 1 361 ? 1.661 -14.43 -5.441 1 94.94 361 ILE A CA 1
ATOM 2929 C C . ILE A 1 361 ? 2.76 -15.242 -6.125 1 94.94 361 ILE A C 1
ATOM 2931 O O . ILE A 1 361 ? 3.754 -14.68 -6.594 1 94.94 361 ILE A O 1
ATOM 2935 N N . PRO A 1 362 ? 2.572 -16.531 -6.219 1 94.06 362 PRO A N 1
ATOM 2936 C CA . PRO A 1 362 ? 3.646 -17.422 -6.656 1 94.06 362 PRO A CA 1
ATOM 2937 C C . PRO A 1 362 ? 3.627 -17.672 -8.156 1 94.06 362 PRO A C 1
ATOM 2939 O O . PRO A 1 362 ? 3.881 -18.797 -8.602 1 94.06 362 PRO A O 1
ATOM 2942 N N . THR A 1 363 ? 3.16 -16.719 -8.969 1 96.31 363 THR A N 1
ATOM 2943 C CA . THR A 1 363 ? 3.467 -16.766 -10.398 1 96.31 363 THR A CA 1
ATOM 2944 C C . THR A 1 363 ? 4.961 -16.562 -10.633 1 96.31 363 THR A C 1
ATOM 2946 O O . THR A 1 363 ? 5.641 -15.914 -9.828 1 96.31 363 THR A O 1
ATOM 2949 N N . LEU A 1 364 ? 5.43 -17.156 -11.664 1 97.81 364 LEU A N 1
ATOM 2950 C CA . LEU A 1 364 ? 6.852 -16.984 -11.945 1 97.81 364 LEU A CA 1
ATOM 2951 C C . LEU A 1 364 ? 7.195 -15.508 -12.125 1 97.81 364 LEU A C 1
ATOM 2953 O O . LEU A 1 364 ? 8.18 -15.023 -11.562 1 97.81 364 LEU A O 1
ATOM 2957 N N . ARG A 1 365 ? 6.383 -14.797 -12.938 1 97.62 365 ARG A N 1
ATOM 2958 C CA . ARG A 1 365 ? 6.625 -13.375 -13.148 1 97.62 365 ARG A CA 1
ATOM 2959 C C . ARG A 1 365 ? 6.562 -12.609 -11.828 1 97.62 365 ARG A C 1
ATOM 2961 O O . ARG A 1 365 ? 7.332 -11.672 -11.617 1 97.62 365 ARG A O 1
ATOM 2968 N N . GLY A 1 366 ? 5.637 -12.945 -10.961 1 97.31 366 GLY A N 1
ATOM 2969 C CA . GLY A 1 366 ? 5.562 -12.32 -9.648 1 97.31 366 GLY A CA 1
ATOM 2970 C C . GLY A 1 366 ? 6.793 -12.578 -8.797 1 97.31 366 GLY A C 1
ATOM 2971 O O . GLY A 1 366 ? 7.297 -11.664 -8.141 1 97.31 366 GLY A O 1
ATOM 2972 N N . LEU A 1 367 ? 7.238 -13.781 -8.82 1 97.5 367 LEU A N 1
ATOM 2973 C CA . LEU A 1 367 ? 8.422 -14.148 -8.047 1 97.5 367 LEU A CA 1
ATOM 2974 C C . LEU A 1 367 ? 9.656 -13.438 -8.57 1 97.5 367 LEU A C 1
ATOM 2976 O O . LEU A 1 367 ? 10.492 -12.977 -7.793 1 97.5 367 LEU A O 1
ATOM 2980 N N . PHE A 1 368 ? 9.766 -13.383 -9.875 1 98.06 368 PHE A N 1
ATOM 2981 C CA . PHE A 1 368 ? 10.883 -12.672 -10.477 1 98.06 368 PHE A CA 1
ATOM 2982 C C . PHE A 1 368 ? 10.844 -11.195 -10.109 1 98.06 368 PHE A C 1
ATOM 2984 O O . PHE A 1 368 ? 11.867 -10.617 -9.734 1 98.06 368 PHE A O 1
ATOM 2991 N N . ARG A 1 369 ? 9.68 -10.594 -10.203 1 98.12 369 ARG A N 1
ATOM 2992 C CA . ARG A 1 369 ? 9.523 -9.188 -9.852 1 98.12 369 ARG A CA 1
ATOM 2993 C C . ARG A 1 369 ? 9.859 -8.945 -8.383 1 98.12 369 ARG A C 1
ATOM 2995 O O . ARG A 1 369 ? 10.422 -7.91 -8.031 1 98.12 369 ARG A O 1
ATOM 3002 N N . ARG A 1 370 ? 9.539 -9.906 -7.57 1 98 370 ARG A N 1
ATOM 3003 C CA . ARG A 1 370 ? 9.812 -9.82 -6.141 1 98 370 ARG A CA 1
ATOM 3004 C C . ARG A 1 370 ? 11.312 -9.844 -5.867 1 98 370 ARG A C 1
ATOM 3006 O O . ARG A 1 370 ? 11.766 -9.352 -4.832 1 98 370 ARG A O 1
ATOM 3013 N N . GLY A 1 371 ? 12.047 -10.469 -6.727 1 97.81 371 GLY A N 1
ATOM 3014 C CA . GLY A 1 371 ? 13.492 -10.539 -6.551 1 97.81 371 GLY A CA 1
ATOM 3015 C C . GLY A 1 371 ? 14 -11.945 -6.324 1 97.81 371 GLY A C 1
ATOM 3016 O O . GLY A 1 371 ? 15.141 -12.141 -5.891 1 97.81 371 GLY A O 1
ATOM 3017 N N . ILE A 1 372 ? 13.188 -12.922 -6.559 1 98.12 372 ILE A N 1
ATOM 3018 C CA . ILE A 1 372 ? 13.648 -14.305 -6.508 1 98.12 372 ILE A CA 1
ATOM 3019 C C . ILE A 1 372 ? 14.422 -14.641 -7.785 1 98.12 372 ILE A C 1
ATOM 3021 O O . ILE A 1 372 ? 13.867 -14.57 -8.883 1 98.12 372 ILE A O 1
ATOM 3025 N N . ASN A 1 373 ? 15.625 -14.922 -7.605 1 97.94 373 ASN A N 1
ATOM 3026 C CA . ASN A 1 373 ? 16.469 -15.297 -8.742 1 97.94 373 ASN A CA 1
ATOM 3027 C C . ASN A 1 373 ? 16.016 -16.625 -9.359 1 97.94 373 ASN A C 1
ATOM 3029 O O . ASN A 1 373 ? 15.789 -17.594 -8.648 1 97.94 373 ASN A O 1
ATOM 3033 N N . PRO A 1 374 ? 15.859 -16.688 -10.68 1 98.12 374 PRO A N 1
ATOM 3034 C CA . PRO A 1 374 ? 15.453 -17.938 -11.312 1 98.12 374 PRO A CA 1
ATOM 3035 C C . PRO A 1 374 ? 16.359 -19.109 -10.93 1 98.12 374 PRO A C 1
ATOM 3037 O O . PRO A 1 374 ? 15.883 -20.25 -10.828 1 98.12 374 PRO A O 1
ATOM 3040 N N . ARG A 1 375 ? 17.609 -18.875 -10.648 1 98.19 375 ARG A N 1
ATOM 3041 C CA . ARG A 1 375 ? 18.547 -19.922 -10.242 1 98.19 375 ARG A CA 1
ATOM 3042 C C . ARG A 1 375 ? 18.109 -20.562 -8.922 1 98.19 375 ARG A C 1
ATOM 3044 O O . ARG A 1 375 ? 18.328 -21.75 -8.695 1 98.19 375 ARG A O 1
ATOM 3051 N N . ALA A 1 376 ? 17.5 -19.703 -8.07 1 98.06 376 ALA A N 1
ATOM 3052 C CA . ALA A 1 376 ? 17.016 -20.234 -6.793 1 98.06 376 ALA A CA 1
ATOM 3053 C C . ALA A 1 376 ? 15.891 -21.234 -7 1 98.06 376 ALA A C 1
ATOM 3055 O O . ALA A 1 376 ? 15.844 -22.266 -6.328 1 98.06 376 ALA A O 1
ATOM 3056 N N . ILE A 1 377 ? 15.047 -20.953 -7.93 1 97.94 377 ILE A N 1
ATOM 3057 C CA . ILE A 1 377 ? 13.938 -21.844 -8.25 1 97.94 377 ILE A CA 1
ATOM 3058 C C . ILE A 1 377 ? 14.484 -23.141 -8.844 1 97.94 377 ILE A C 1
ATOM 3060 O O . ILE A 1 377 ? 14.055 -24.234 -8.461 1 97.94 377 ILE A O 1
ATOM 3064 N N . VAL A 1 378 ? 15.469 -23.031 -9.742 1 98.12 378 VAL A N 1
ATOM 3065 C CA . VAL A 1 378 ? 16.094 -24.203 -10.375 1 98.12 378 VAL A CA 1
ATOM 3066 C C . VAL A 1 378 ? 16.734 -25.078 -9.312 1 98.12 378 VAL A C 1
ATOM 3068 O O . VAL A 1 378 ? 16.484 -26.297 -9.266 1 98.12 378 VAL A O 1
ATOM 3071 N N . ARG A 1 379 ? 17.484 -24.438 -8.43 1 97.25 379 ARG A N 1
ATOM 3072 C CA . ARG A 1 379 ? 18.172 -25.188 -7.379 1 97.25 379 ARG A CA 1
ATOM 3073 C C . ARG A 1 379 ? 17.172 -25.859 -6.449 1 97.25 379 ARG A C 1
ATOM 3075 O O . ARG A 1 379 ? 17.375 -27.016 -6.055 1 97.25 379 ARG A O 1
ATOM 3082 N N . PHE A 1 380 ? 16.188 -25.156 -6.105 1 96.62 380 PHE A N 1
ATOM 3083 C CA . PHE A 1 380 ? 15.164 -25.703 -5.219 1 96.62 380 PHE A CA 1
ATOM 3084 C C . PHE A 1 380 ? 14.578 -26.984 -5.789 1 96.62 380 PHE A C 1
ATOM 3086 O O . PHE A 1 380 ? 14.531 -28.016 -5.109 1 96.62 380 PHE A O 1
ATOM 3093 N N . PHE A 1 381 ? 14.148 -26.984 -7.055 1 95.94 381 PHE A N 1
ATOM 3094 C CA . PHE A 1 381 ? 13.477 -28.125 -7.641 1 95.94 381 PHE A CA 1
ATOM 3095 C C . PHE A 1 381 ? 14.477 -29.234 -7.957 1 95.94 381 PHE A C 1
ATOM 3097 O O . PHE A 1 381 ? 14.133 -30.422 -7.91 1 95.94 381 PHE A O 1
ATOM 3104 N N . TYR A 1 382 ? 15.703 -28.844 -8.266 1 96.44 382 TYR A N 1
ATOM 3105 C CA . TYR A 1 382 ? 16.719 -29.875 -8.438 1 96.44 382 TYR A CA 1
ATOM 3106 C C . TYR A 1 382 ? 16.922 -30.672 -7.156 1 96.44 382 TYR A C 1
ATOM 3108 O O . TYR A 1 382 ? 17 -31.906 -7.188 1 96.44 382 TYR A O 1
ATOM 3116 N N . GLU A 1 383 ? 16.969 -29.938 -6.051 1 94.12 383 GLU A N 1
ATOM 3117 C CA . GLU A 1 383 ? 17.156 -30.578 -4.754 1 94.12 383 GLU A CA 1
ATOM 3118 C C . GLU A 1 383 ? 15.938 -31.375 -4.348 1 94.12 383 GLU A C 1
ATOM 3120 O O . GLU A 1 383 ? 16.062 -32.406 -3.701 1 94.12 383 GLU A O 1
ATOM 3125 N N . LEU A 1 384 ? 14.781 -30.859 -4.664 1 91.94 384 LEU A N 1
ATOM 3126 C CA . LEU A 1 384 ? 13.547 -31.578 -4.371 1 91.94 384 LEU A CA 1
ATOM 3127 C C . LEU A 1 384 ? 13.5 -32.906 -5.137 1 91.94 384 LEU A C 1
ATOM 3129 O O . LEU A 1 384 ? 13.031 -33.906 -4.609 1 91.94 384 LEU A O 1
ATOM 3133 N N . GLY A 1 385 ? 13.969 -32.875 -6.398 1 92 385 GLY A N 1
ATOM 3134 C CA . GLY A 1 385 ? 14.031 -34.094 -7.207 1 92 385 GLY A CA 1
ATOM 3135 C C . GLY A 1 385 ? 12.703 -34.438 -7.852 1 92 385 GLY A C 1
ATOM 3136 O O . GLY A 1 385 ? 11.695 -33.781 -7.617 1 92 385 GLY A O 1
ATOM 3137 N N . PRO A 1 386 ? 12.75 -35.469 -8.688 1 92.25 386 PRO A N 1
ATOM 3138 C CA . PRO A 1 386 ? 11.57 -35.875 -9.445 1 92.25 386 PRO A CA 1
ATOM 3139 C C . PRO A 1 386 ? 10.688 -36.875 -8.672 1 92.25 386 PRO A C 1
ATOM 3141 O O . PRO A 1 386 ? 9.969 -37.656 -9.281 1 92.25 386 PRO A O 1
ATOM 3144 N N . SER A 1 387 ? 10.578 -36.781 -7.445 1 88.56 387 SER A N 1
ATOM 3145 C CA . SER A 1 387 ? 9.859 -37.75 -6.598 1 88.56 387 SER A CA 1
ATOM 3146 C C . SER A 1 387 ? 8.367 -37.719 -6.914 1 88.56 387 SER A C 1
ATOM 3148 O O . SER A 1 387 ? 7.816 -36.688 -7.312 1 88.56 387 SER A O 1
ATOM 3150 N N . LYS A 1 388 ? 7.676 -38.875 -6.691 1 89.94 388 LYS A N 1
ATOM 3151 C CA . LYS A 1 388 ? 6.242 -39.031 -6.91 1 89.94 388 LYS A CA 1
ATOM 3152 C C . LYS A 1 388 ? 5.445 -38.562 -5.703 1 89.94 388 LYS A C 1
ATOM 3154 O O . LYS A 1 388 ? 4.227 -38.375 -5.785 1 89.94 388 LYS A O 1
ATOM 3159 N N . VAL A 1 389 ? 6.152 -38.281 -4.73 1 88.94 389 VAL A N 1
ATOM 3160 C CA . VAL A 1 389 ? 5.484 -37.844 -3.51 1 88.94 389 VAL A CA 1
ATOM 3161 C C . VAL A 1 389 ? 5.145 -36.344 -3.607 1 88.94 389 VAL A C 1
ATOM 3163 O O . VAL A 1 389 ? 5.98 -35.531 -4.016 1 88.94 389 VAL A O 1
ATOM 3166 N N . ASP A 1 390 ? 3.906 -36.062 -3.227 1 89.75 390 ASP A N 1
ATOM 3167 C CA . ASP A 1 390 ? 3.496 -34.656 -3.193 1 89.75 390 ASP A CA 1
ATOM 3168 C C . ASP A 1 390 ? 4.316 -33.875 -2.174 1 89.75 390 ASP A C 1
ATOM 3170 O O . ASP A 1 390 ? 4.75 -34.438 -1.159 1 89.75 390 ASP A O 1
ATOM 3174 N N . ALA A 1 391 ? 4.562 -32.625 -2.545 1 87.75 391 ALA A N 1
ATOM 3175 C CA . ALA A 1 391 ? 5.359 -31.797 -1.646 1 87.75 391 ALA A CA 1
ATOM 3176 C C . ALA A 1 391 ? 4.695 -30.453 -1.403 1 87.75 391 ALA A C 1
ATOM 3178 O O . ALA A 1 391 ? 4.086 -29.875 -2.311 1 87.75 391 ALA A O 1
ATOM 3179 N N . THR A 1 392 ? 4.758 -30 -0.136 1 87.88 392 THR A N 1
ATOM 3180 C CA . THR A 1 392 ? 4.359 -28.641 0.218 1 87.88 392 THR A CA 1
ATOM 3181 C C . THR A 1 392 ? 5.578 -27.734 0.348 1 87.88 392 THR A C 1
ATOM 3183 O O . THR A 1 392 ? 6.473 -28 1.155 1 87.88 392 THR A O 1
ATOM 3186 N N . VAL A 1 393 ? 5.539 -26.734 -0.433 1 88.25 393 VAL A N 1
ATOM 3187 C CA . VAL A 1 393 ? 6.684 -25.828 -0.502 1 88.25 393 VAL A CA 1
ATOM 3188 C C . VAL A 1 393 ? 6.477 -24.656 0.458 1 88.25 393 VAL A C 1
ATOM 3190 O O . VAL A 1 393 ? 5.395 -24.062 0.502 1 88.25 393 VAL A O 1
ATOM 3193 N N . ASN A 1 394 ? 7.512 -24.391 1.215 1 87.75 394 ASN A N 1
ATOM 3194 C CA . ASN A 1 394 ? 7.613 -23.188 2.029 1 87.75 394 ASN A CA 1
ATOM 3195 C C . ASN A 1 394 ? 8.445 -22.109 1.34 1 87.75 394 ASN A C 1
ATOM 3197 O O . ASN A 1 394 ? 9.609 -22.328 1.017 1 87.75 394 ASN A O 1
ATOM 3201 N N . MET A 1 395 ? 7.875 -21 1.159 1 90.88 395 MET A N 1
ATOM 3202 C CA . MET A 1 395 ? 8.578 -19.922 0.471 1 90.88 395 MET A CA 1
ATOM 3203 C C . MET A 1 395 ? 9.891 -19.594 1.172 1 90.88 395 MET A C 1
ATOM 3205 O O . MET A 1 395 ? 10.82 -19.094 0.545 1 90.88 395 MET A O 1
ATOM 3209 N N . GLU A 1 396 ? 9.977 -19.922 2.432 1 92.56 396 GLU A N 1
ATOM 3210 C CA . GLU A 1 396 ? 11.211 -19.688 3.182 1 92.56 396 GLU A CA 1
ATOM 3211 C C . GLU A 1 396 ? 12.344 -20.562 2.664 1 92.56 396 GLU A C 1
ATOM 3213 O O . GLU A 1 396 ? 13.508 -20.156 2.691 1 92.56 396 GLU A O 1
ATOM 3218 N N . ALA A 1 397 ? 11.961 -21.734 2.223 1 93.94 397 ALA A N 1
ATOM 3219 C CA . ALA A 1 397 ? 12.969 -22.625 1.65 1 93.94 397 ALA A CA 1
ATOM 3220 C C . ALA A 1 397 ? 13.578 -22.031 0.387 1 93.94 397 ALA A C 1
ATOM 3222 O O . ALA A 1 397 ? 14.797 -22.031 0.213 1 93.94 397 ALA A O 1
ATOM 3223 N N . ILE A 1 398 ? 12.766 -21.469 -0.398 1 95.5 398 ILE A N 1
ATOM 3224 C CA . ILE A 1 398 ? 13.242 -20.812 -1.617 1 95.5 398 ILE A CA 1
ATOM 3225 C C . ILE A 1 398 ? 14.039 -19.562 -1.261 1 95.5 398 ILE A C 1
ATOM 3227 O O . ILE A 1 398 ? 15.086 -19.297 -1.856 1 95.5 398 ILE A O 1
ATOM 3231 N N . ALA A 1 399 ? 13.555 -18.875 -0.264 1 96.62 399 ALA A N 1
ATOM 3232 C CA . ALA A 1 399 ? 14.227 -17.656 0.19 1 96.62 399 ALA A CA 1
ATOM 3233 C C . ALA A 1 399 ? 15.633 -17.969 0.701 1 96.62 399 ALA A C 1
ATOM 3235 O O . ALA A 1 399 ? 16.562 -17.203 0.465 1 96.62 399 ALA A O 1
ATOM 3236 N N . SER A 1 400 ? 15.758 -19.047 1.374 1 96.75 400 SER A N 1
ATOM 3237 C CA . SER A 1 400 ? 17.062 -19.453 1.896 1 96.75 400 SER A CA 1
ATOM 3238 C C . SER A 1 400 ? 18.047 -19.734 0.768 1 96.75 400 SER A C 1
ATOM 3240 O O . SER A 1 400 ? 19.203 -19.328 0.836 1 96.75 400 SER A O 1
ATOM 3242 N N . ILE A 1 401 ? 17.578 -20.422 -0.201 1 97.12 401 ILE A N 1
ATOM 3243 C CA . ILE A 1 401 ? 18.422 -20.688 -1.366 1 97.12 401 ILE A CA 1
ATOM 3244 C C . ILE A 1 401 ? 18.734 -19.375 -2.08 1 97.12 401 ILE A C 1
ATOM 3246 O O . ILE A 1 401 ? 19.891 -19.141 -2.479 1 97.12 401 ILE A O 1
ATOM 3250 N N . ASN A 1 402 ? 17.719 -18.547 -2.209 1 98.06 402 ASN A N 1
ATOM 3251 C CA . ASN A 1 402 ? 17.891 -17.25 -2.859 1 98.06 402 ASN A CA 1
ATOM 3252 C C . ASN A 1 402 ? 18.922 -16.391 -2.141 1 98.06 402 ASN A C 1
ATOM 3254 O O . ASN A 1 402 ? 19.719 -15.711 -2.781 1 98.06 402 ASN A O 1
ATOM 3258 N N . ARG A 1 403 ? 18.922 -16.469 -0.856 1 96.94 403 ARG A N 1
ATOM 3259 C CA . ARG A 1 403 ? 19.891 -15.734 -0.05 1 96.94 403 ARG A CA 1
ATOM 3260 C C . ARG A 1 403 ? 21.312 -16.156 -0.39 1 96.94 403 ARG A C 1
ATOM 3262 O O . ARG A 1 403 ? 22.188 -15.305 -0.572 1 96.94 403 ARG A O 1
ATOM 3269 N N . LYS A 1 404 ? 21.516 -17.422 -0.528 1 95.19 404 LYS A N 1
ATOM 3270 C CA . LYS A 1 404 ? 22.844 -17.938 -0.84 1 95.19 404 LYS A CA 1
ATOM 3271 C C . LYS A 1 404 ? 23.328 -17.453 -2.203 1 95.19 404 LYS A C 1
ATOM 3273 O O . LYS A 1 404 ? 24.516 -17.188 -2.389 1 95.19 404 LYS A O 1
ATOM 3278 N N . ILE A 1 405 ? 22.391 -17.281 -3.047 1 96.06 405 ILE A N 1
ATOM 3279 C CA . ILE A 1 405 ? 22.719 -16.844 -4.398 1 96.06 405 ILE A CA 1
ATOM 3280 C C . ILE A 1 405 ? 22.969 -15.336 -4.41 1 96.06 405 ILE A C 1
ATOM 3282 O O . ILE A 1 405 ? 23.891 -14.852 -5.078 1 96.06 405 ILE A O 1
ATOM 3286 N N . LEU A 1 406 ? 22.188 -14.594 -3.637 1 95.75 406 LEU A N 1
ATOM 3287 C CA . LEU A 1 406 ? 22.203 -13.133 -3.701 1 95.75 406 LEU A CA 1
ATOM 3288 C C . LEU A 1 406 ? 23.297 -12.562 -2.82 1 95.75 406 LEU A C 1
ATOM 3290 O O . LEU A 1 406 ? 23.844 -11.492 -3.111 1 95.75 406 LEU A O 1
ATOM 3294 N N . ASP A 1 407 ? 23.688 -13.234 -1.812 1 92.56 407 ASP A N 1
ATOM 3295 C CA . ASP A 1 407 ? 24.609 -12.734 -0.805 1 92.56 407 ASP A CA 1
ATOM 3296 C C . ASP A 1 407 ? 25.922 -12.281 -1.447 1 92.56 407 ASP A C 1
ATOM 3298 O O . ASP A 1 407 ? 26.406 -11.18 -1.165 1 92.56 407 ASP A O 1
ATOM 3302 N N . PRO A 1 408 ? 26.469 -13.078 -2.328 1 90.56 408 PRO A N 1
ATOM 3303 C CA . PRO A 1 408 ? 27.766 -12.688 -2.908 1 90.56 408 PRO A CA 1
ATOM 3304 C C . PRO A 1 408 ? 27.625 -11.586 -3.951 1 90.56 408 PRO A C 1
ATOM 3306 O O . PRO A 1 408 ? 28.625 -10.938 -4.297 1 90.56 408 PRO A O 1
ATOM 3309 N N . ILE A 1 409 ? 26.453 -11.32 -4.461 1 90.25 409 ILE A N 1
ATOM 3310 C CA . ILE A 1 409 ? 26.359 -10.445 -5.625 1 90.25 409 ILE A CA 1
ATOM 3311 C C . ILE A 1 409 ? 25.641 -9.156 -5.246 1 90.25 409 ILE A C 1
ATOM 3313 O O . ILE A 1 409 ? 25.844 -8.117 -5.875 1 90.25 409 ILE A O 1
ATOM 3317 N N . ALA A 1 410 ? 24.781 -9.148 -4.227 1 94.69 410 ALA A N 1
ATOM 3318 C CA . ALA A 1 410 ? 24 -7.965 -3.857 1 94.69 410 ALA A CA 1
ATOM 3319 C C . ALA A 1 410 ? 24.812 -7.035 -2.965 1 94.69 410 ALA A C 1
ATOM 3321 O O . ALA A 1 410 ? 25.344 -7.457 -1.932 1 94.69 410 ALA A O 1
ATOM 3322 N N . GLU A 1 411 ? 24.922 -5.801 -3.334 1 95.19 411 GLU A N 1
ATOM 3323 C CA . GLU A 1 411 ? 25.609 -4.82 -2.504 1 95.19 411 GLU A CA 1
ATOM 3324 C C . GLU A 1 411 ? 24.734 -4.375 -1.333 1 95.19 411 GLU A C 1
ATOM 3326 O O . GLU A 1 411 ? 23.516 -4.328 -1.446 1 95.19 411 GLU A O 1
ATOM 3331 N N . ARG A 1 412 ? 25.422 -4.059 -0.24 1 96.06 412 ARG A N 1
ATOM 3332 C CA . ARG A 1 412 ? 24.719 -3.607 0.959 1 96.06 412 ARG A CA 1
ATOM 3333 C C . ARG A 1 412 ? 24.531 -2.096 0.949 1 96.06 412 ARG A C 1
ATOM 3335 O O . ARG A 1 412 ? 25.438 -1.352 0.59 1 96.06 412 ARG A O 1
ATOM 3342 N N . TYR A 1 413 ? 23.344 -1.672 1.272 1 97.31 413 TYR A N 1
ATOM 3343 C CA . TYR A 1 413 ? 23.016 -0.254 1.371 1 97.31 413 TYR A CA 1
ATOM 3344 C C . TYR A 1 413 ? 22.297 0.051 2.682 1 97.31 413 TYR A C 1
ATOM 3346 O O . TYR A 1 413 ? 21.625 -0.812 3.242 1 97.31 413 TYR A O 1
ATOM 3354 N N . MET A 1 414 ? 22.438 1.24 3.158 1 97.62 414 MET A N 1
ATOM 3355 C CA . MET A 1 414 ? 21.688 1.713 4.312 1 97.62 414 MET A CA 1
ATOM 3356 C C . MET A 1 414 ? 20.312 2.219 3.895 1 97.62 414 MET A C 1
ATOM 3358 O O . MET A 1 414 ? 20.188 2.969 2.924 1 97.62 414 MET A O 1
ATOM 3362 N N . PHE A 1 415 ? 19.297 1.761 4.496 1 98.31 415 PHE A N 1
ATOM 3363 C CA . PHE A 1 415 ? 17.922 2.23 4.367 1 98.31 415 PHE A CA 1
ATOM 3364 C C . PHE A 1 415 ? 17.219 2.254 5.727 1 98.31 415 PHE A C 1
ATOM 3366 O O . PHE A 1 415 ? 17.234 1.26 6.453 1 98.31 415 PHE A O 1
ATOM 3373 N N . VAL A 1 416 ? 16.672 3.385 6.051 1 98.56 416 VAL A N 1
ATOM 3374 C CA . VAL A 1 416 ? 16.047 3.572 7.352 1 98.56 416 VAL A CA 1
ATOM 3375 C C . VAL A 1 416 ? 14.531 3.721 7.18 1 98.56 416 VAL A C 1
ATOM 3377 O O . VAL A 1 416 ? 14.047 4.801 6.836 1 98.56 416 VAL A O 1
ATOM 3380 N N . PRO A 1 417 ? 13.781 2.635 7.434 1 97.94 417 PRO A N 1
ATOM 3381 C CA . PRO A 1 417 ? 12.32 2.762 7.406 1 97.94 417 PRO A CA 1
ATOM 3382 C C . PRO A 1 417 ? 11.773 3.512 8.617 1 97.94 417 PRO A C 1
ATOM 3384 O O . PRO A 1 417 ? 12.344 3.43 9.711 1 97.94 417 PRO A O 1
ATOM 3387 N N . ASN A 1 418 ? 10.672 4.277 8.414 1 95.81 418 ASN A N 1
ATOM 3388 C CA . ASN A 1 418 ? 10.031 5.027 9.492 1 95.81 418 ASN A CA 1
ATOM 3389 C C . ASN A 1 418 ? 11.055 5.816 10.305 1 95.81 418 ASN A C 1
ATOM 3391 O O . ASN A 1 418 ? 11.18 5.613 11.516 1 95.81 418 ASN A O 1
ATOM 3395 N N . PRO A 1 419 ? 11.656 6.746 9.664 1 95.94 419 PRO A N 1
ATOM 3396 C CA . PRO A 1 419 ? 12.812 7.438 10.25 1 95.94 419 PRO A CA 1
ATOM 3397 C C . PRO A 1 419 ? 12.414 8.453 11.32 1 95.94 419 PRO A C 1
ATOM 3399 O O . PRO A 1 419 ? 11.305 8.992 11.281 1 95.94 419 PRO A O 1
ATOM 3402 N N . ILE A 1 420 ? 13.266 8.664 12.25 1 93.25 420 ILE A N 1
ATOM 3403 C CA . ILE A 1 420 ? 13.234 9.766 13.203 1 93.25 420 ILE A CA 1
ATOM 3404 C C . ILE A 1 420 ? 14.57 10.5 13.188 1 93.25 420 ILE A C 1
ATOM 3406 O O . ILE A 1 420 ? 15.625 9.867 13.07 1 93.25 420 ILE A O 1
ATOM 3410 N N . LYS A 1 421 ? 14.555 11.789 13.266 1 93.25 421 LYS A N 1
ATOM 3411 C CA . LYS A 1 421 ? 15.773 12.586 13.266 1 93.25 421 LYS A CA 1
ATOM 3412 C C . LYS A 1 421 ? 16.5 12.484 14.602 1 93.25 421 LYS A C 1
ATOM 3414 O O . LYS A 1 421 ? 15.875 12.586 15.656 1 93.25 421 LYS A O 1
ATOM 3419 N N . ALA A 1 422 ? 17.781 12.258 14.5 1 96.19 422 ALA A N 1
ATOM 3420 C CA . ALA A 1 422 ? 18.625 12.195 15.695 1 96.19 422 ALA A CA 1
ATOM 3421 C C . ALA A 1 422 ? 19.766 13.195 15.609 1 96.19 422 ALA A C 1
ATOM 3423 O O . ALA A 1 422 ? 20.531 13.203 14.633 1 96.19 422 ALA A O 1
ATOM 3424 N N . LYS A 1 423 ? 19.844 14.031 16.609 1 96.56 423 LYS A N 1
ATOM 3425 C CA . LYS A 1 423 ? 20.969 14.961 16.719 1 96.56 423 LYS A CA 1
ATOM 3426 C C . LYS A 1 423 ? 22.109 14.352 17.516 1 96.56 423 LYS A C 1
ATOM 3428 O O . LYS A 1 423 ? 21.891 13.797 18.594 1 96.56 423 LYS A O 1
ATOM 3433 N N . ILE A 1 424 ? 23.25 14.508 16.969 1 96.94 424 ILE A N 1
ATOM 3434 C CA . ILE A 1 424 ? 24.406 13.898 17.625 1 96.94 424 ILE A CA 1
ATOM 3435 C C . ILE A 1 424 ? 25.312 14.984 18.188 1 96.94 424 ILE A C 1
ATOM 3437 O O . ILE A 1 424 ? 26.094 15.602 17.453 1 96.94 424 ILE A O 1
ATOM 3441 N N . GLU A 1 425 ? 25.266 15.094 19.469 1 95.75 425 GLU A N 1
ATOM 3442 C CA . GLU A 1 425 ? 26.156 16.031 20.141 1 95.75 425 GLU A CA 1
ATOM 3443 C C . GLU A 1 425 ? 27.578 15.516 20.188 1 95.75 425 GLU A C 1
ATOM 3445 O O . GLU A 1 425 ? 27.812 14.328 20.438 1 95.75 425 GLU A O 1
ATOM 3450 N N . GLY A 1 426 ? 28.562 16.359 19.969 1 94.19 426 GLY A N 1
ATOM 3451 C CA . GLY A 1 426 ? 29.969 15.969 20.031 1 94.19 426 GLY A CA 1
ATOM 3452 C C . GLY A 1 426 ? 30.531 15.547 18.688 1 94.19 426 GLY A C 1
ATOM 3453 O O . GLY A 1 426 ? 31.734 15.305 18.562 1 94.19 426 GLY A O 1
ATOM 3454 N N . LEU A 1 427 ? 29.641 15.469 17.719 1 94 427 LEU A N 1
ATOM 3455 C CA . LEU A 1 427 ? 30.094 15.148 16.375 1 94 427 LEU A CA 1
ATOM 3456 C C . LEU A 1 427 ? 30.484 16.422 15.617 1 94 427 LEU A C 1
ATOM 3458 O O . LEU A 1 427 ? 29.719 17.391 15.594 1 94 427 LEU A O 1
ATOM 3462 N N . THR A 1 428 ? 31.656 16.469 15 1 93.19 428 THR A N 1
ATOM 3463 C CA . THR A 1 428 ? 32.125 17.625 14.25 1 93.19 428 THR A CA 1
ATOM 3464 C C . THR A 1 428 ? 32.188 17.312 12.758 1 93.19 428 THR A C 1
ATOM 3466 O O . THR A 1 428 ? 33.188 16.766 12.281 1 93.19 428 THR A O 1
ATOM 3469 N N . PRO A 1 429 ? 31.25 17.703 12.055 1 93.19 429 PRO A N 1
ATOM 3470 C CA . PRO A 1 429 ? 31.266 17.469 10.609 1 93.19 429 PRO A CA 1
ATOM 3471 C C . PRO A 1 429 ? 32.312 18.328 9.875 1 93.19 429 PRO A C 1
ATOM 3473 O O . PRO A 1 429 ? 32.75 19.344 10.414 1 93.19 429 PRO A O 1
ATOM 3476 N N . PRO A 1 430 ? 32.75 17.953 8.656 1 94.62 430 PRO A N 1
ATOM 3477 C CA . PRO A 1 430 ? 32.312 16.766 7.934 1 94.62 430 PRO A CA 1
ATOM 3478 C C . PRO A 1 430 ? 33 15.492 8.438 1 94.62 430 PRO A C 1
ATOM 3480 O O . PRO A 1 430 ? 34.156 15.531 8.852 1 94.62 430 PRO A O 1
ATOM 3483 N N . VAL A 1 431 ? 32.281 14.438 8.547 1 95.19 431 VAL A N 1
ATOM 3484 C CA . VAL A 1 431 ? 32.812 13.125 8.898 1 95.19 431 VAL A CA 1
ATOM 3485 C C . VAL A 1 431 ? 32.531 12.133 7.777 1 95.19 431 VAL A C 1
ATOM 3487 O O . VAL A 1 431 ? 31.469 12.195 7.141 1 95.19 431 VAL A O 1
ATOM 3490 N N . ILE A 1 432 ? 33.438 11.297 7.484 1 95.81 432 ILE A N 1
ATOM 3491 C CA . ILE A 1 432 ? 33.25 10.281 6.453 1 95.81 432 ILE A CA 1
ATOM 3492 C C . ILE A 1 432 ? 33.062 8.914 7.105 1 95.81 432 ILE A C 1
ATOM 3494 O O . ILE A 1 432 ? 33.969 8.414 7.793 1 95.81 432 ILE A O 1
ATOM 3498 N N . ALA A 1 433 ? 31.906 8.375 6.922 1 95 433 ALA A N 1
ATOM 3499 C CA . ALA A 1 433 ? 31.625 7.027 7.406 1 95 433 ALA A CA 1
ATOM 3500 C C . ALA A 1 433 ? 32.031 5.977 6.375 1 95 433 ALA A C 1
ATOM 3502 O O . ALA A 1 433 ? 31.922 6.203 5.168 1 95 433 ALA A O 1
ATOM 3503 N N . GLN A 1 434 ? 32.531 4.883 6.836 1 93.12 434 GLN A N 1
ATOM 3504 C CA . GLN A 1 434 ? 32.875 3.754 5.98 1 93.12 434 GLN A CA 1
ATOM 3505 C C . GLN A 1 434 ? 32 2.541 6.281 1 93.12 434 GLN A C 1
ATOM 3507 O O . GLN A 1 434 ? 32.031 1.997 7.387 1 93.12 434 GLN A O 1
ATOM 3512 N N . VAL A 1 435 ? 31.234 2.211 5.25 1 92.44 435 VAL A N 1
ATOM 3513 C CA . VAL A 1 435 ? 30.312 1.097 5.445 1 92.44 435 VAL A CA 1
ATOM 3514 C C . VAL A 1 435 ? 30.688 -0.047 4.5 1 92.44 435 VAL A C 1
ATOM 3516 O O . VAL A 1 435 ? 31 0.184 3.332 1 92.44 435 VAL A O 1
ATOM 3519 N N . GLU A 1 436 ? 30.625 -1.238 4.961 1 89 436 GLU A N 1
ATOM 3520 C CA . GLU A 1 436 ? 30.969 -2.416 4.164 1 89 436 GLU A CA 1
ATOM 3521 C C . GLU A 1 436 ? 29.906 -2.688 3.105 1 89 436 GLU A C 1
ATOM 3523 O O . GLU A 1 436 ? 28.703 -2.623 3.393 1 89 436 GLU A O 1
ATOM 3528 N N . VAL A 1 437 ? 30.297 -2.893 1.879 1 89.81 437 VAL A N 1
ATOM 3529 C CA . VAL A 1 437 ? 29.406 -3.154 0.763 1 89.81 437 VAL A CA 1
ATOM 3530 C C . VAL A 1 437 ? 29.094 -4.648 0.685 1 89.81 437 VAL A C 1
ATOM 3532 O O . VAL A 1 437 ? 28.094 -5.055 0.083 1 89.81 437 VAL A O 1
ATOM 3535 N N . HIS A 1 438 ? 30 -5.508 1.145 1 84.69 438 HIS A N 1
ATOM 3536 C CA . HIS A 1 438 ? 29.812 -6.953 1.201 1 84.69 438 HIS A CA 1
ATOM 3537 C C . HIS A 1 438 ? 30.5 -7.543 2.43 1 84.69 438 HIS A C 1
ATOM 3539 O O . HIS A 1 438 ? 31.531 -7.027 2.885 1 84.69 438 HIS A O 1
ATOM 3545 N N . PRO A 1 439 ? 29.891 -8.531 2.992 1 68 439 PRO A N 1
ATOM 3546 C CA . PRO A 1 439 ? 30.5 -9.102 4.191 1 68 439 PRO A CA 1
ATOM 3547 C C . PRO A 1 439 ? 31.938 -9.57 3.951 1 68 439 PRO A C 1
ATOM 3549 O O . PRO A 1 439 ? 32.781 -9.461 4.844 1 68 439 PRO A O 1
ATOM 3552 N N . ASP A 1 440 ? 32.188 -10.172 2.754 1 66.94 440 ASP A N 1
ATOM 3553 C CA . ASP A 1 440 ? 33.5 -10.758 2.494 1 66.94 440 ASP A CA 1
ATOM 3554 C C . ASP A 1 440 ? 34.406 -9.758 1.788 1 66.94 440 ASP A C 1
ATOM 3556 O O . ASP A 1 440 ? 35.594 -10.023 1.598 1 66.94 440 ASP A O 1
ATOM 3560 N N . SER A 1 441 ? 33.781 -8.656 1.274 1 64.88 441 SER A N 1
ATOM 3561 C CA . SER A 1 441 ? 34.594 -7.762 0.457 1 64.88 441 SER A CA 1
ATOM 3562 C C . SER A 1 441 ? 35.281 -6.703 1.312 1 64.88 441 SER A C 1
ATOM 3564 O O . SER A 1 441 ? 34.75 -6.324 2.369 1 64.88 441 SER A O 1
ATOM 3566 N N . LYS A 1 442 ? 36.469 -6.449 1.074 1 70.75 442 LYS A N 1
ATOM 3567 C CA . LYS A 1 442 ? 37.25 -5.363 1.645 1 70.75 442 LYS A CA 1
ATOM 3568 C C . LYS A 1 442 ? 36.812 -4.012 1.109 1 70.75 442 LYS A C 1
ATOM 3570 O O . LYS A 1 442 ? 37.219 -2.965 1.597 1 70.75 442 LYS A O 1
ATOM 3575 N N . ARG A 1 443 ? 35.719 -4.117 0.248 1 85.5 443 ARG A N 1
ATOM 3576 C CA . ARG A 1 443 ? 35.281 -2.859 -0.341 1 85.5 443 ARG A CA 1
ATOM 3577 C C . ARG A 1 443 ? 34.344 -2.109 0.608 1 85.5 443 ARG A C 1
ATOM 3579 O O . ARG A 1 443 ? 33.438 -2.697 1.184 1 85.5 443 ARG A O 1
ATOM 3586 N N . LYS A 1 444 ? 34.688 -0.97 0.847 1 90.06 444 LYS A N 1
ATOM 3587 C CA . LYS A 1 444 ? 33.906 -0.079 1.69 1 90.06 444 LYS A CA 1
ATOM 3588 C C . LYS A 1 444 ? 33.375 1.112 0.894 1 90.06 444 LYS A C 1
ATOM 3590 O O . LYS A 1 444 ? 34 1.55 -0.068 1 90.06 444 LYS A O 1
ATOM 3595 N N . ARG A 1 445 ? 32.188 1.495 1.151 1 92.88 445 ARG A N 1
ATOM 3596 C CA . ARG A 1 445 ? 31.609 2.713 0.598 1 92.88 445 ARG A CA 1
ATOM 3597 C C . ARG A 1 445 ? 31.672 3.859 1.601 1 92.88 445 ARG A C 1
ATOM 3599 O O . ARG A 1 445 ? 31.453 3.66 2.797 1 92.88 445 ARG A O 1
ATOM 3606 N N . GLU A 1 446 ? 32.062 4.984 1.069 1 94.88 446 GLU A N 1
ATOM 3607 C CA . GLU A 1 446 ? 32.188 6.176 1.907 1 94.88 446 GLU A CA 1
ATOM 3608 C C . GLU A 1 446 ? 30.891 7.008 1.863 1 94.88 446 GLU A C 1
ATOM 3610 O O . GLU A 1 446 ? 30.344 7.242 0.789 1 94.88 446 GLU A O 1
ATOM 3615 N N . ILE A 1 447 ? 30.406 7.371 3.035 1 95.81 447 ILE A N 1
ATOM 3616 C CA . ILE A 1 447 ? 29.266 8.266 3.15 1 95.81 447 ILE A CA 1
ATOM 3617 C C . ILE A 1 447 ? 29.672 9.539 3.887 1 95.81 447 ILE A C 1
ATOM 3619 O O . ILE A 1 447 ? 30.047 9.492 5.062 1 95.81 447 ILE A O 1
ATOM 3623 N N . ARG A 1 448 ? 29.578 10.609 3.252 1 95.31 448 ARG A N 1
ATOM 3624 C CA . ARG A 1 448 ? 29.938 11.898 3.84 1 95.31 448 ARG A CA 1
ATOM 3625 C C . ARG A 1 448 ? 28.766 12.484 4.633 1 95.31 448 ARG A C 1
ATOM 3627 O O . ARG A 1 448 ? 27.656 12.562 4.129 1 95.31 448 ARG A O 1
ATOM 3634 N N . LEU A 1 449 ? 29.031 12.805 5.816 1 95.38 449 LEU A N 1
ATOM 3635 C CA . LEU A 1 449 ? 28.062 13.477 6.672 1 95.38 449 LEU A CA 1
ATOM 3636 C C . LEU A 1 449 ? 28.484 14.922 6.945 1 95.38 449 LEU A C 1
ATOM 3638 O O . LEU A 1 449 ? 29.5 15.156 7.621 1 95.38 449 LEU A O 1
ATOM 3642 N N . ASP A 1 450 ? 27.703 15.883 6.488 1 94.62 450 ASP A N 1
ATOM 3643 C CA . ASP A 1 450 ? 28.062 17.297 6.578 1 94.62 450 ASP A CA 1
ATOM 3644 C C . ASP A 1 450 ? 27.328 17.969 7.734 1 94.62 450 ASP A C 1
ATOM 3646 O O . ASP A 1 450 ? 27.438 19.188 7.922 1 94.62 450 ASP A O 1
ATOM 3650 N N . GLU A 1 451 ? 26.547 17.25 8.484 1 95 451 GLU A N 1
ATOM 3651 C CA . GLU A 1 451 ? 25.797 17.75 9.625 1 95 451 GLU A CA 1
ATOM 3652 C C . GLU A 1 451 ? 25.844 16.781 10.797 1 95 451 GLU A C 1
ATOM 3654 O O . GLU A 1 451 ? 26.281 15.641 10.648 1 95 451 GLU A O 1
ATOM 3659 N N . SER A 1 452 ? 25.438 17.25 11.945 1 95.94 452 SER A N 1
ATOM 3660 C CA . SER A 1 452 ? 25.484 16.422 13.148 1 95.94 452 SER A CA 1
ATOM 3661 C C . SER A 1 452 ? 24.125 15.773 13.422 1 95.94 452 SER A C 1
ATOM 3663 O O . SER A 1 452 ? 23.719 15.641 14.578 1 95.94 452 SER A O 1
ATOM 3665 N N . GLU A 1 453 ? 23.359 15.523 12.375 1 96.44 453 GLU A N 1
ATOM 3666 C CA . GLU A 1 453 ? 22.062 14.859 12.492 1 96.44 453 GLU A CA 1
ATOM 3667 C C . GLU A 1 453 ? 21.938 13.711 11.5 1 96.44 453 GLU A C 1
ATOM 3669 O O . GLU A 1 453 ? 22.453 13.797 10.375 1 96.44 453 GLU A O 1
ATOM 3674 N N . VAL A 1 454 ? 21.297 12.656 11.961 1 97.5 454 VAL A N 1
ATOM 3675 C CA . VAL A 1 454 ? 21.062 11.5 11.094 1 97.5 454 VAL A CA 1
ATOM 3676 C C . VAL A 1 454 ? 19.641 10.992 11.297 1 97.5 454 VAL A C 1
ATOM 3678 O O . VAL A 1 454 ? 18.984 11.336 12.281 1 97.5 454 VAL A O 1
ATOM 3681 N N . PHE A 1 455 ? 19.156 10.227 10.305 1 97.06 455 PHE A N 1
ATOM 3682 C CA . PHE A 1 455 ? 17.938 9.461 10.469 1 97.06 455 PHE A CA 1
ATOM 3683 C C . PHE A 1 455 ? 18.234 8.078 11.039 1 97.06 455 PHE A C 1
ATOM 3685 O O . PHE A 1 455 ? 19.172 7.418 10.609 1 97.06 455 PHE A O 1
ATOM 3692 N N . ILE A 1 456 ? 17.516 7.672 11.984 1 97.12 456 ILE A N 1
ATOM 3693 C CA . ILE A 1 456 ? 17.516 6.297 12.469 1 97.12 456 ILE A CA 1
ATOM 3694 C C . ILE A 1 456 ? 16.078 5.766 12.531 1 97.12 456 ILE A C 1
ATOM 3696 O O . ILE A 1 456 ? 15.125 6.539 12.461 1 97.12 456 ILE A O 1
ATOM 3700 N N . ALA A 1 457 ? 15.93 4.48 12.578 1 96.06 457 ALA A N 1
ATOM 3701 C CA . ALA A 1 457 ? 14.586 3.896 12.625 1 96.06 457 ALA A CA 1
ATOM 3702 C C . ALA A 1 457 ? 13.961 4.074 14 1 96.06 457 ALA A C 1
ATOM 3704 O O . ALA A 1 457 ? 14.609 3.83 15.023 1 96.06 457 ALA A O 1
ATOM 3705 N N . SER A 1 458 ? 12.734 4.461 14.039 1 92.06 458 SER A N 1
ATOM 3706 C CA . SER A 1 458 ? 12.031 4.625 15.312 1 92.06 458 SER A CA 1
ATOM 3707 C C . SER A 1 458 ? 12.016 3.324 16.109 1 92.06 458 SER A C 1
ATOM 3709 O O . SER A 1 458 ? 12.078 3.342 17.328 1 92.06 458 SER A O 1
ATOM 3711 N N . SER A 1 459 ? 11.938 2.227 15.383 1 92.94 459 SER A N 1
ATOM 3712 C CA . SER A 1 459 ? 11.875 0.914 16.016 1 92.94 459 SER A CA 1
ATOM 3713 C C . SER A 1 459 ? 13.164 0.602 16.766 1 92.94 459 SER A C 1
ATOM 3715 O O . SER A 1 459 ? 13.172 -0.225 17.688 1 92.94 459 SER A O 1
ATOM 3717 N N . ASP A 1 460 ? 14.273 1.226 16.375 1 94.19 460 ASP A N 1
ATOM 3718 C CA . ASP A 1 460 ? 15.562 0.962 17 1 94.19 460 ASP A CA 1
ATOM 3719 C C . ASP A 1 460 ? 15.617 1.538 18.422 1 94.19 460 ASP A C 1
ATOM 3721 O O . ASP A 1 460 ? 16.484 1.17 19.219 1 94.19 460 ASP A O 1
ATOM 3725 N N . LEU A 1 461 ? 14.703 2.406 18.688 1 91.69 461 LEU A N 1
ATOM 3726 C CA . LEU A 1 461 ? 14.695 3.076 19.984 1 91.69 461 LEU A CA 1
ATOM 3727 C C . LEU A 1 461 ? 13.789 2.34 20.969 1 91.69 461 LEU A C 1
ATOM 3729 O O . LEU A 1 461 ? 13.773 2.658 22.156 1 91.69 461 LEU A O 1
ATOM 3733 N N . GLU A 1 462 ? 12.984 1.431 20.453 1 88.38 462 GLU A N 1
ATOM 3734 C CA . GLU A 1 462 ? 12.055 0.699 21.312 1 88.38 462 GLU A CA 1
ATOM 3735 C C . GLU A 1 462 ? 12.797 -0.041 22.422 1 88.38 462 GLU A C 1
ATOM 3737 O O . GLU A 1 462 ? 13.75 -0.776 22.156 1 88.38 462 GLU A O 1
ATOM 3742 N N . GLY A 1 463 ? 12.398 0.164 23.641 1 85.69 463 GLY A N 1
ATOM 3743 C CA . GLY A 1 463 ? 12.977 -0.519 24.781 1 85.69 463 GLY A CA 1
ATOM 3744 C C . GLY A 1 463 ? 14.25 0.131 25.281 1 85.69 463 GLY A C 1
ATOM 3745 O O . GLY A 1 463 ? 14.859 -0.344 26.25 1 85.69 463 GLY A O 1
ATOM 3746 N N . LEU A 1 464 ? 14.688 1.18 24.641 1 87.94 464 LEU A N 1
ATOM 3747 C CA . LEU A 1 464 ? 15.906 1.857 25.047 1 87.94 464 LEU A CA 1
ATOM 3748 C C . LEU A 1 464 ? 15.586 3.076 25.906 1 87.94 464 LEU A C 1
ATOM 3750 O O . LEU A 1 464 ? 14.5 3.65 25.797 1 87.94 464 LEU A O 1
ATOM 3754 N N . LYS A 1 465 ? 16.484 3.404 26.797 1 89.06 465 LYS A N 1
ATOM 3755 C CA . LYS A 1 465 ? 16.344 4.527 27.719 1 89.06 465 LYS A CA 1
ATOM 3756 C C . LYS A 1 465 ? 17.578 5.43 27.672 1 89.06 465 LYS A C 1
ATOM 3758 O O . LYS A 1 465 ? 18.625 5.027 27.156 1 89.06 465 LYS A O 1
ATOM 3763 N N . PRO A 1 466 ? 17.375 6.676 28.156 1 92.31 466 PRO A N 1
ATOM 3764 C CA . PRO A 1 466 ? 18.562 7.523 28.25 1 92.31 466 PRO A CA 1
ATOM 3765 C C . PRO A 1 466 ? 19.719 6.844 29 1 92.31 466 PRO A C 1
ATOM 3767 O O . PRO A 1 466 ? 19.5 6.184 30.016 1 92.31 466 PRO A O 1
ATOM 3770 N N . GLY A 1 467 ? 20.875 6.918 28.438 1 92.06 467 GLY A N 1
ATOM 3771 C CA . GLY A 1 467 ? 22.031 6.254 29 1 92.06 467 GLY A CA 1
ATOM 3772 C C . GLY A 1 467 ? 22.469 5.023 28.219 1 92.06 467 GLY A C 1
ATOM 3773 O O . GLY A 1 467 ? 23.625 4.609 28.297 1 92.06 467 GLY A O 1
ATOM 3774 N N . ASP A 1 468 ? 21.547 4.461 27.484 1 92.25 468 ASP A N 1
ATOM 3775 C CA . ASP A 1 468 ? 21.875 3.287 26.688 1 92.25 468 ASP A CA 1
ATOM 3776 C C . ASP A 1 468 ? 22.781 3.658 25.516 1 92.25 468 ASP A C 1
ATOM 3778 O O . ASP A 1 468 ? 22.812 4.812 25.078 1 92.25 468 ASP A O 1
ATOM 3782 N N . GLU A 1 469 ? 23.531 2.686 25.062 1 92.75 469 GLU A N 1
ATOM 3783 C CA . GLU A 1 469 ? 24.484 2.93 24 1 92.75 469 GLU A CA 1
ATOM 3784 C C . GLU A 1 469 ? 24.062 2.236 22.703 1 92.75 469 GLU A C 1
ATOM 3786 O O . GLU A 1 469 ? 23.438 1.178 22.734 1 92.75 469 GLU A O 1
ATOM 3791 N N . LEU A 1 470 ? 24.375 2.879 21.578 1 93.69 470 LEU A N 1
ATOM 3792 C CA . LEU A 1 470 ? 24.172 2.379 20.219 1 93.69 470 LEU A CA 1
ATOM 3793 C C . LEU A 1 470 ? 25.391 2.666 19.344 1 93.69 470 LEU A C 1
ATOM 3795 O O . LEU A 1 470 ? 26.141 3.598 19.625 1 93.69 470 LEU A O 1
ATOM 3799 N N . ARG A 1 471 ? 25.562 1.847 18.422 1 95.31 471 ARG A N 1
ATOM 3800 C CA . ARG A 1 471 ? 26.578 2.131 17.422 1 95.31 471 ARG A CA 1
ATOM 3801 C C . ARG A 1 471 ? 25.953 2.439 16.062 1 95.31 471 ARG A C 1
ATOM 3803 O O . ARG A 1 471 ? 25.156 1.65 15.547 1 95.31 471 ARG A O 1
ATOM 3810 N N . LEU A 1 472 ? 26.234 3.562 15.555 1 96.56 472 LEU A N 1
ATOM 3811 C CA . LEU A 1 472 ? 25.875 3.877 14.18 1 96.56 472 LEU A CA 1
ATOM 3812 C C . LEU A 1 472 ? 26.875 3.244 13.203 1 96.56 472 LEU A C 1
ATOM 3814 O O . LEU A 1 472 ? 28.062 3.596 13.203 1 96.56 472 LEU A O 1
ATOM 3818 N N . ARG A 1 473 ? 26.375 2.389 12.438 1 94.94 473 ARG A N 1
ATOM 3819 C CA . ARG A 1 473 ? 27.203 1.541 11.586 1 94.94 473 ARG A CA 1
ATOM 3820 C C . ARG A 1 473 ? 28.172 2.379 10.758 1 94.94 473 ARG A C 1
ATOM 3822 O O . ARG A 1 473 ? 27.75 3.234 9.977 1 94.94 473 ARG A O 1
ATOM 3829 N N . GLY A 1 474 ? 29.484 2.088 10.922 1 93.12 474 GLY A N 1
ATOM 3830 C CA . GLY A 1 474 ? 30.531 2.713 10.117 1 93.12 474 GLY A CA 1
ATOM 3831 C C . GLY A 1 474 ? 30.797 4.152 10.508 1 93.12 474 GLY A C 1
ATOM 3832 O O . GLY A 1 474 ? 31.641 4.82 9.906 1 93.12 474 GLY A O 1
ATOM 3833 N N . LEU A 1 475 ? 30.141 4.691 11.594 1 94.25 475 LEU A N 1
ATOM 3834 C CA . LEU A 1 475 ? 30.266 6.109 11.922 1 94.25 475 LEU A CA 1
ATOM 3835 C C . LEU A 1 475 ? 30.812 6.297 13.336 1 94.25 475 LEU A C 1
ATOM 3837 O O . LEU A 1 475 ? 32 6.562 13.508 1 94.25 475 LEU A O 1
ATOM 3841 N N . VAL A 1 476 ? 29.953 5.996 14.414 1 93.62 476 VAL A N 1
ATOM 3842 C CA . VAL A 1 476 ? 30.406 6.273 15.766 1 93.62 476 VAL A CA 1
ATOM 3843 C C . VAL A 1 476 ? 29.5 5.582 16.781 1 93.62 476 VAL A C 1
ATOM 3845 O O . VAL A 1 476 ? 28.344 5.27 16.469 1 93.62 476 VAL A O 1
ATOM 3848 N N . ASN A 1 477 ? 30.047 5.352 17.984 1 95.06 477 ASN A N 1
ATOM 3849 C CA . ASN A 1 477 ? 29.219 4.961 19.125 1 95.06 477 ASN A CA 1
ATOM 3850 C C . ASN A 1 477 ? 28.562 6.172 19.781 1 95.06 477 ASN A C 1
ATOM 3852 O O . ASN A 1 477 ? 29.203 7.215 19.938 1 95.06 477 ASN A O 1
ATOM 3856 N N . VAL A 1 478 ? 27.312 5.992 20.125 1 95.69 478 VAL A N 1
ATOM 3857 C CA . VAL A 1 478 ? 26.594 7.117 20.703 1 95.69 478 VAL A CA 1
ATOM 3858 C C . VAL A 1 478 ? 25.828 6.656 21.953 1 95.69 478 VAL A C 1
ATOM 3860 O O . VAL A 1 478 ? 25.516 5.473 22.078 1 95.69 478 VAL A O 1
ATOM 3863 N N . THR A 1 479 ? 25.578 7.562 22.828 1 94.69 479 THR A N 1
ATOM 3864 C CA . THR A 1 479 ? 24.75 7.367 24.016 1 94.69 479 THR A CA 1
ATOM 3865 C C . THR A 1 479 ? 23.453 8.172 23.891 1 94.69 479 THR A C 1
ATOM 3867 O O . THR A 1 479 ? 23.469 9.328 23.469 1 94.69 479 THR A O 1
ATOM 3870 N N . ILE A 1 480 ? 22.375 7.562 24.219 1 95.12 480 ILE A N 1
ATOM 3871 C CA . ILE A 1 480 ? 21.078 8.227 24.125 1 95.12 480 ILE A CA 1
ATOM 3872 C C . ILE A 1 480 ? 20.953 9.25 25.25 1 95.12 480 ILE A C 1
ATOM 3874 O O . ILE A 1 480 ? 21.109 8.906 26.438 1 95.12 480 ILE A O 1
ATOM 3878 N N . ARG A 1 481 ? 20.672 10.438 24.922 1 94.75 481 ARG A N 1
ATOM 3879 C CA . ARG A 1 481 ? 20.469 11.492 25.906 1 94.75 481 ARG A CA 1
ATOM 3880 C C . ARG A 1 481 ? 18.984 11.711 26.188 1 94.75 481 ARG A C 1
ATOM 3882 O O . ARG A 1 481 ? 18.578 11.812 27.344 1 94.75 481 ARG A O 1
ATOM 3889 N N . SER A 1 482 ? 18.266 11.812 25.141 1 92.31 482 SER A N 1
ATOM 3890 C CA . SER A 1 482 ? 16.812 11.977 25.266 1 92.31 482 SER A CA 1
ATOM 3891 C C . SER A 1 482 ? 16.078 11.406 24.062 1 92.31 482 SER A C 1
ATOM 3893 O O . SER A 1 482 ? 16.625 11.398 22.953 1 92.31 482 SER A O 1
ATOM 3895 N N . VAL A 1 483 ? 14.93 10.844 24.422 1 86.12 483 VAL A N 1
ATOM 3896 C CA . VAL A 1 483 ? 14.062 10.312 23.375 1 86.12 483 VAL A CA 1
ATOM 3897 C C . VAL A 1 483 ? 12.711 11.016 23.406 1 86.12 483 VAL A C 1
ATOM 3899 O O . VAL A 1 483 ? 11.945 10.852 24.359 1 86.12 483 VAL A O 1
ATOM 3902 N N . ASN A 1 484 ? 12.539 11.844 22.453 1 78.56 484 ASN A N 1
ATOM 3903 C CA . ASN A 1 484 ? 11.234 12.477 22.25 1 78.56 484 ASN A CA 1
ATOM 3904 C C . ASN A 1 484 ? 10.547 11.953 21 1 78.56 484 ASN A C 1
ATOM 3906 O O . ASN A 1 484 ? 11.195 11.391 20.109 1 78.56 484 ASN A O 1
ATOM 3910 N N . PRO A 1 485 ? 9.305 12.109 20.906 1 71.38 485 PRO A N 1
ATOM 3911 C CA . PRO A 1 485 ? 8.57 11.57 19.766 1 71.38 485 PRO A CA 1
ATOM 3912 C C . PRO A 1 485 ? 9.016 12.172 18.438 1 71.38 485 PRO A C 1
ATOM 3914 O O . PRO A 1 485 ? 8.906 11.523 17.391 1 71.38 485 PRO A O 1
ATOM 3917 N N . ASP A 1 486 ? 9.578 13.352 18.484 1 73.06 486 ASP A N 1
ATOM 3918 C CA . ASP A 1 486 ? 9.883 14.008 17.219 1 73.06 486 ASP A CA 1
ATOM 3919 C C . ASP A 1 486 ? 11.383 14.047 16.969 1 73.06 486 ASP A C 1
ATOM 3921 O O . ASP A 1 486 ? 11.828 14.273 15.836 1 73.06 486 ASP A O 1
ATOM 3925 N N . GLU A 1 487 ? 12.094 13.93 18.047 1 81.5 487 GLU A N 1
ATOM 3926 C CA . GLU A 1 487 ? 13.547 14.047 17.906 1 81.5 487 GLU A CA 1
ATOM 3927 C C . GLU A 1 487 ? 14.273 13.297 19.016 1 81.5 487 GLU A C 1
ATOM 3929 O O . GLU A 1 487 ? 13.773 13.211 20.141 1 81.5 487 GLU A O 1
ATOM 3934 N N . VAL A 1 488 ? 15.398 12.742 18.516 1 91.44 488 VAL A N 1
ATOM 3935 C CA . VAL A 1 488 ? 16.25 12.023 19.469 1 91.44 488 VAL A CA 1
ATOM 3936 C C . VAL A 1 488 ? 17.594 12.75 19.609 1 91.44 488 VAL A C 1
ATOM 3938 O O . VAL A 1 488 ? 18.141 13.258 18.625 1 91.44 488 VAL A O 1
ATOM 3941 N N . SER A 1 489 ? 18 12.867 20.875 1 95.44 489 SER A N 1
ATOM 3942 C CA . SER A 1 489 ? 19.297 13.461 21.141 1 95.44 489 SER A CA 1
ATOM 3943 C C . SER A 1 489 ? 20.312 12.391 21.547 1 95.44 489 SER A C 1
ATOM 3945 O O . SER A 1 489 ? 20.078 11.625 22.484 1 95.44 489 SER A O 1
ATOM 3947 N N . LEU A 1 490 ? 21.359 12.375 20.781 1 96.12 490 LEU A N 1
ATOM 3948 C CA . LEU A 1 490 ? 22.453 11.43 21.016 1 96.12 490 LEU A CA 1
ATOM 3949 C C . LEU A 1 490 ? 23.75 12.164 21.344 1 96.12 490 LEU A C 1
ATOM 3951 O O . LEU A 1 490 ? 23.875 13.352 21.031 1 96.12 490 LEU A O 1
ATOM 3955 N N . ARG A 1 491 ? 24.641 11.484 22.031 1 95.81 491 ARG A N 1
ATOM 3956 C CA . ARG A 1 491 ? 25.984 12 22.297 1 95.81 491 ARG A CA 1
ATOM 3957 C C . ARG A 1 491 ? 27.047 10.977 21.953 1 95.81 491 ARG A C 1
ATOM 3959 O O . ARG A 1 491 ? 26.891 9.781 22.219 1 95.81 491 ARG A O 1
ATOM 3966 N N . VAL A 1 492 ? 28.125 11.508 21.266 1 94.75 492 VAL A N 1
ATOM 3967 C CA . VAL A 1 492 ? 29.234 10.609 20.953 1 94.75 492 VAL A CA 1
ATOM 3968 C C . VAL A 1 492 ? 29.797 10 22.234 1 94.75 492 VAL A C 1
ATOM 3970 O O . VAL A 1 492 ? 30.078 10.719 23.188 1 94.75 492 VAL A O 1
ATOM 3973 N N . SER A 1 493 ? 29.875 8.719 22.109 1 88.75 493 SER A N 1
ATOM 3974 C CA . SER A 1 493 ? 30.391 8.039 23.281 1 88.75 493 SER A CA 1
ATOM 3975 C C . SER A 1 493 ? 31.891 8.258 23.438 1 88.75 493 SER A C 1
ATOM 3977 O O . SER A 1 493 ? 32.594 8.414 22.438 1 88.75 493 SER A O 1
ATOM 3979 N N . GLU A 1 494 ? 32.312 8.289 24.641 1 76.69 494 GLU A N 1
ATOM 3980 C CA . GLU A 1 494 ? 33.719 8.414 24.922 1 76.69 494 GLU A CA 1
ATOM 3981 C C . GLU A 1 494 ? 34.469 7.152 24.516 1 76.69 494 GLU A C 1
ATOM 3983 O O . GLU A 1 494 ? 35.562 7.234 23.938 1 76.69 494 GLU A O 1
ATOM 3988 N N . GLU A 1 495 ? 33.844 6.059 24.828 1 70.19 495 GLU A N 1
ATOM 3989 C CA . GLU A 1 495 ? 34.438 4.773 24.484 1 70.19 495 GLU A CA 1
ATOM 3990 C C . GLU A 1 495 ? 33.875 4.25 23.156 1 70.19 495 GLU A C 1
ATOM 3992 O O . GLU A 1 495 ? 32.688 3.998 23.031 1 70.19 495 GLU A O 1
ATOM 3997 N N . GLN A 1 496 ? 34.656 4.16 22.172 1 67.81 496 GLN A N 1
ATOM 3998 C CA . GLN A 1 496 ? 34.188 3.781 20.828 1 67.81 496 GLN A CA 1
ATOM 3999 C C . GLN A 1 496 ? 34.281 2.271 20.625 1 67.81 496 GLN A C 1
ATOM 4001 O O . GLN A 1 496 ? 33.719 1.729 19.688 1 67.81 496 GLN A O 1
ATOM 4006 N N . ARG A 1 497 ? 34.938 1.562 21.547 1 60.72 497 ARG A N 1
ATOM 4007 C CA . ARG A 1 497 ? 35.094 0.115 21.406 1 60.72 497 ARG A CA 1
ATOM 4008 C C . ARG A 1 497 ? 34.281 -0.619 22.469 1 60.72 497 ARG A C 1
ATOM 4010 O O . ARG A 1 497 ? 34.781 -0.964 23.531 1 60.72 497 ARG A O 1
ATOM 4017 N N . VAL A 1 498 ? 32.969 -0.348 22.438 1 61.88 498 VAL A N 1
ATOM 4018 C CA . VAL A 1 498 ? 32.156 -1.054 23.406 1 61.88 498 VAL A CA 1
ATOM 4019 C C . VAL A 1 498 ? 31.578 -2.322 22.781 1 61.88 498 VAL A C 1
ATOM 4021 O O . VAL A 1 498 ? 31.062 -2.291 21.656 1 61.88 498 VAL A O 1
ATOM 4024 N N . LYS A 1 499 ? 31.812 -3.527 23.359 1 68.25 499 LYS A N 1
ATOM 4025 C CA . LYS A 1 499 ? 31.312 -4.824 22.938 1 68.25 499 LYS A CA 1
ATOM 4026 C C . LYS A 1 499 ? 29.844 -4.992 23.312 1 68.25 499 LYS A C 1
ATOM 4028 O O . LYS A 1 499 ? 29.406 -4.527 24.375 1 68.25 499 LYS A O 1
ATOM 4033 N N . GLY A 1 500 ? 28.984 -5.527 22.438 1 78.5 500 GLY A N 1
ATOM 4034 C CA . GLY A 1 500 ? 27.625 -5.945 22.75 1 78.5 500 GLY A CA 1
ATOM 4035 C C . GLY A 1 500 ? 26.594 -4.863 22.5 1 78.5 500 GLY A C 1
ATOM 4036 O O . GLY A 1 500 ? 25.453 -4.957 22.969 1 78.5 500 GLY A O 1
ATOM 4037 N N . VAL A 1 501 ? 27.062 -3.768 21.828 1 85.69 501 VAL A N 1
ATOM 4038 C CA . VAL A 1 501 ? 26.125 -2.682 21.594 1 85.69 501 VAL A CA 1
ATOM 4039 C C . VAL A 1 501 ? 25.375 -2.934 20.281 1 85.69 501 VAL A C 1
ATOM 4041 O O . VAL A 1 501 ? 25.922 -3.498 19.344 1 85.69 501 VAL A O 1
ATOM 4044 N N . LYS A 1 502 ? 24.109 -2.6 20.297 1 92.06 502 LYS A N 1
ATOM 4045 C CA . LYS A 1 502 ? 23.281 -2.738 19.094 1 92.06 502 LYS A CA 1
ATOM 4046 C C . LYS A 1 502 ? 23.781 -1.838 17.969 1 92.06 502 LYS A C 1
ATOM 4048 O O . LYS A 1 502 ? 23.922 -0.626 18.156 1 92.06 502 LYS A O 1
ATOM 4053 N N . ILE A 1 503 ? 24.188 -2.422 16.844 1 94.81 503 ILE A N 1
ATOM 4054 C CA . ILE A 1 503 ? 24.641 -1.671 15.68 1 94.81 503 ILE A CA 1
ATOM 4055 C C . ILE A 1 503 ? 23.469 -1.397 14.75 1 94.81 503 ILE A C 1
ATOM 4057 O O . ILE A 1 503 ? 22.766 -2.322 14.344 1 94.81 503 ILE A O 1
ATOM 4061 N N . ILE A 1 504 ? 23.234 -0.16 14.398 1 97.06 504 ILE A N 1
ATOM 4062 C CA . ILE A 1 504 ? 22.062 0.165 13.602 1 97.06 504 ILE A CA 1
ATOM 4063 C C . ILE A 1 504 ? 22.484 0.941 12.359 1 97.06 504 ILE A C 1
ATOM 4065 O O . ILE A 1 504 ? 23.531 1.586 12.344 1 97.06 504 ILE A O 1
ATOM 4069 N N . GLN A 1 505 ? 21.703 0.766 11.289 1 97.62 505 GLN A N 1
ATOM 4070 C CA . GLN A 1 505 ? 21.891 1.572 10.086 1 97.62 505 GLN A CA 1
ATOM 4071 C C . GLN A 1 505 ? 21.375 2.988 10.289 1 97.62 505 GLN A C 1
ATOM 4073 O O . GLN A 1 505 ? 20.594 3.242 11.211 1 97.62 505 GLN A O 1
ATOM 4078 N N . TRP A 1 506 ? 21.797 3.895 9.484 1 97.88 506 TRP A N 1
ATOM 4079 C CA . TRP A 1 506 ? 21.422 5.301 9.523 1 97.88 506 TRP A CA 1
ATOM 4080 C C . TRP A 1 506 ? 21.484 5.922 8.133 1 97.88 506 TRP A C 1
ATOM 4082 O O . TRP A 1 506 ? 22.031 5.328 7.203 1 97.88 506 TRP A O 1
ATOM 4092 N N . ALA A 1 507 ? 20.844 7.098 7.938 1 98.12 507 ALA A N 1
ATOM 4093 C CA . ALA A 1 507 ? 20.891 7.875 6.703 1 98.12 507 ALA A CA 1
ATOM 4094 C C . ALA A 1 507 ? 21.109 9.359 6.992 1 98.12 507 ALA A C 1
ATOM 4096 O O . ALA A 1 507 ? 20.625 9.875 8.008 1 98.12 507 ALA A O 1
ATOM 4097 N N . PRO A 1 508 ? 21.844 10.031 6.129 1 97.44 508 PRO A N 1
ATOM 4098 C CA . PRO A 1 508 ? 22 11.469 6.32 1 97.44 508 PRO A CA 1
ATOM 4099 C C . PRO A 1 508 ? 20.688 12.242 6.125 1 97.44 508 PRO A C 1
ATOM 4101 O O . PRO A 1 508 ? 19.875 11.867 5.281 1 97.44 508 PRO A O 1
ATOM 4104 N N . VAL A 1 509 ? 20.547 13.328 6.848 1 94.75 509 VAL A N 1
ATOM 4105 C CA . VAL A 1 509 ? 19.328 14.125 6.746 1 94.75 509 VAL A CA 1
ATOM 4106 C C . VAL A 1 509 ? 19.359 14.977 5.484 1 94.75 509 VAL A C 1
ATOM 4108 O O . VAL A 1 509 ? 18.406 14.992 4.703 1 94.75 509 VAL A O 1
ATOM 4111 N N . ARG A 1 510 ? 20.438 15.617 5.203 1 92.25 510 ARG A N 1
ATOM 4112 C CA . ARG A 1 510 ? 20.547 16.578 4.113 1 92.25 510 ARG A CA 1
ATOM 4113 C C . ARG A 1 510 ? 20.594 15.875 2.764 1 92.25 510 ARG A C 1
ATOM 4115 O O . ARG A 1 510 ? 19.906 16.266 1.819 1 92.25 510 ARG A O 1
ATOM 4122 N N . ASN A 1 511 ? 21.328 14.773 2.65 1 93.75 511 ASN A N 1
ATOM 4123 C CA . ASN A 1 511 ? 21.5 14.148 1.346 1 93.75 511 ASN A CA 1
ATOM 4124 C C . ASN A 1 511 ? 20.953 12.727 1.322 1 93.75 511 ASN A C 1
ATOM 4126 O O . ASN A 1 511 ? 21.312 11.93 0.448 1 93.75 511 ASN A O 1
ATOM 4130 N N . GLY A 1 512 ? 20.172 12.438 2.332 1 96.44 512 GLY A N 1
ATOM 4131 C CA . GLY A 1 512 ? 19.484 11.156 2.303 1 96.44 512 GLY A CA 1
ATOM 4132 C C . GLY A 1 512 ? 18.531 11.023 1.136 1 96.44 512 GLY A C 1
ATOM 4133 O O . GLY A 1 512 ? 17.938 12.016 0.689 1 96.44 512 GLY A O 1
ATOM 4134 N N . VAL A 1 513 ? 18.375 9.867 0.596 1 97.75 513 VAL A N 1
ATOM 4135 C CA . VAL A 1 513 ? 17.531 9.617 -0.565 1 97.75 513 VAL A CA 1
ATOM 4136 C C . VAL A 1 513 ? 16.203 9.008 -0.117 1 97.75 513 VAL A C 1
ATOM 4138 O O . VAL A 1 513 ? 16.188 7.934 0.498 1 97.75 513 VAL A O 1
ATOM 4141 N N . PRO A 1 514 ? 15.078 9.688 -0.361 1 97.94 514 PRO A N 1
ATOM 4142 C CA . PRO A 1 514 ? 13.789 9.086 -0.028 1 97.94 514 PRO A CA 1
ATOM 4143 C C . PRO A 1 514 ? 13.484 7.84 -0.853 1 97.94 514 PRO A C 1
ATOM 4145 O O . PRO A 1 514 ? 13.797 7.793 -2.047 1 97.94 514 PRO A O 1
ATOM 4148 N N . ALA A 1 515 ? 12.945 6.852 -0.198 1 98.38 515 ALA A N 1
ATOM 4149 C CA . ALA A 1 515 ? 12.617 5.598 -0.877 1 98.38 515 ALA A CA 1
ATOM 4150 C C . ALA A 1 515 ? 11.469 4.883 -0.179 1 98.38 515 ALA A C 1
ATOM 4152 O O . ALA A 1 515 ? 11.141 5.188 0.972 1 98.38 515 ALA A O 1
ATOM 4153 N N . ARG A 1 516 ? 10.836 4.004 -0.931 1 98.38 516 ARG A N 1
ATOM 4154 C CA . ARG A 1 516 ? 9.758 3.158 -0.43 1 98.38 516 ARG A CA 1
ATOM 4155 C C . ARG A 1 516 ? 10.117 1.682 -0.551 1 98.38 516 ARG A C 1
ATOM 4157 O O . ARG A 1 516 ? 10.852 1.29 -1.456 1 98.38 516 ARG A O 1
ATOM 4164 N N . LEU A 1 517 ? 9.617 0.927 0.365 1 98.69 517 LEU A N 1
ATOM 4165 C CA . LEU A 1 517 ? 9.812 -0.519 0.357 1 98.69 517 LEU A CA 1
ATOM 4166 C C . LEU A 1 517 ? 8.477 -1.247 0.44 1 98.69 517 LEU A C 1
ATOM 4168 O O . LEU A 1 517 ? 7.766 -1.14 1.443 1 98.69 517 LEU A O 1
ATOM 4172 N N . PHE A 1 518 ? 8.125 -1.871 -0.67 1 98.69 518 PHE A N 1
ATOM 4173 C CA . PHE A 1 518 ? 6.953 -2.74 -0.717 1 98.69 518 PHE A CA 1
ATOM 4174 C C . PHE A 1 518 ? 7.242 -4.074 -0.038 1 98.69 518 PHE A C 1
ATOM 4176 O O . PHE A 1 518 ? 8.148 -4.801 -0.447 1 98.69 518 PHE A O 1
ATOM 4183 N N . VAL A 1 519 ? 6.484 -4.422 1.01 1 98.56 519 VAL A N 1
ATOM 4184 C CA . VAL A 1 519 ? 6.695 -5.648 1.771 1 98.56 519 VAL A CA 1
ATOM 4185 C C . VAL A 1 519 ? 5.5 -6.582 1.594 1 98.56 519 VAL A C 1
ATOM 4187 O O . VAL A 1 519 ? 4.449 -6.375 2.207 1 98.56 519 VAL A O 1
ATOM 4190 N N . PRO A 1 520 ? 5.652 -7.645 0.743 1 96.94 520 PRO A N 1
ATOM 4191 C CA . PRO A 1 520 ? 4.555 -8.609 0.624 1 96.94 520 PRO A CA 1
ATOM 4192 C C . PRO A 1 520 ? 4.281 -9.359 1.928 1 96.94 520 PRO A C 1
ATOM 4194 O O . PRO A 1 520 ? 5.219 -9.789 2.605 1 96.94 520 PRO A O 1
ATOM 4197 N N . GLU A 1 521 ? 3.027 -9.477 2.295 1 94.94 521 GLU A N 1
ATOM 4198 C CA . GLU A 1 521 ? 2.664 -10.18 3.521 1 94.94 521 GLU A CA 1
ATOM 4199 C C . GLU A 1 521 ? 1.861 -11.445 3.217 1 94.94 521 GLU A C 1
ATOM 4201 O O . GLU A 1 521 ? 2.109 -12.5 3.803 1 94.94 521 GLU A O 1
ATOM 4206 N N . SER A 1 522 ? 0.855 -11.367 2.438 1 93.31 522 SER A N 1
ATOM 4207 C CA . SER A 1 522 ? -0.016 -12.438 1.971 1 93.31 522 SER A CA 1
ATOM 4208 C C . SER A 1 522 ? -0.622 -12.109 0.611 1 93.31 522 SER A C 1
ATOM 4210 O O . SER A 1 522 ? -0.479 -10.984 0.119 1 93.31 522 SER A O 1
ATOM 4212 N N . PRO A 1 523 ? -1.254 -13.023 0.006 1 94.25 523 PRO A N 1
ATOM 4213 C CA . PRO A 1 523 ? -1.915 -12.688 -1.257 1 94.25 523 PRO A CA 1
ATOM 4214 C C . PRO A 1 523 ? -2.936 -11.562 -1.107 1 94.25 523 PRO A C 1
ATOM 4216 O O . PRO A 1 523 ? -3.33 -10.945 -2.1 1 94.25 523 PRO A O 1
ATOM 4219 N N . TYR A 1 524 ? -3.334 -11.281 0.172 1 96.38 524 TYR A N 1
ATOM 4220 C CA . TYR A 1 524 ? -4.398 -10.312 0.395 1 96.38 524 TYR A CA 1
ATOM 4221 C C . TYR A 1 524 ? -3.846 -9.016 0.972 1 96.38 524 TYR A C 1
ATOM 4223 O O . TYR A 1 524 ? -4.555 -8.016 1.054 1 96.38 524 TYR A O 1
ATOM 4231 N N . SER A 1 525 ? -2.547 -9.039 1.4 1 97.31 525 SER A N 1
ATOM 4232 C CA . SER A 1 525 ? -2.107 -7.875 2.156 1 97.31 525 SER A CA 1
ATOM 4233 C C . SER A 1 525 ? -0.646 -7.547 1.867 1 97.31 525 SER A C 1
ATOM 4235 O O . SER A 1 525 ? 0.128 -8.43 1.48 1 97.31 525 SER A O 1
ATOM 4237 N N . PHE A 1 526 ? -0.292 -6.301 1.976 1 98.19 526 PHE A N 1
ATOM 4238 C CA . PHE A 1 526 ? 1.084 -5.82 1.917 1 98.19 526 PHE A CA 1
ATOM 4239 C C . PHE A 1 526 ? 1.265 -4.59 2.797 1 98.19 526 PHE A C 1
ATOM 4241 O O . PHE A 1 526 ? 0.286 -4.004 3.264 1 98.19 526 PHE A O 1
ATOM 4248 N N . ARG A 1 527 ? 2.494 -4.332 3.062 1 97.88 527 ARG A N 1
ATOM 4249 C CA . ARG A 1 527 ? 2.881 -3.121 3.777 1 97.88 527 ARG A CA 1
ATOM 4250 C C . ARG A 1 527 ? 3.779 -2.24 2.916 1 97.88 527 ARG A C 1
ATOM 4252 O O . ARG A 1 527 ? 4.625 -2.744 2.176 1 97.88 527 ARG A O 1
ATOM 4259 N N . MET A 1 528 ? 3.557 -0.979 2.895 1 98.44 528 MET A N 1
ATOM 4260 C CA . MET A 1 528 ? 4.453 -0.006 2.273 1 98.44 528 MET A CA 1
ATOM 4261 C C . MET A 1 528 ? 5.223 0.776 3.332 1 98.44 528 MET A C 1
ATOM 4263 O O . MET A 1 528 ? 4.621 1.441 4.176 1 98.44 528 MET A O 1
ATOM 4267 N N . LEU A 1 529 ? 6.539 0.678 3.291 1 98.31 529 LEU A N 1
ATOM 4268 C CA . LEU A 1 529 ? 7.402 1.381 4.234 1 98.31 529 LEU A CA 1
ATOM 4269 C C . LEU A 1 529 ? 8.156 2.514 3.543 1 98.31 529 LEU A C 1
ATOM 4271 O O . LEU A 1 529 ? 8.836 2.289 2.541 1 98.31 529 LEU A O 1
ATOM 4275 N N . GLY A 1 530 ? 7.953 3.691 3.988 1 98.06 530 GLY A N 1
ATOM 4276 C CA . GLY A 1 530 ? 8.742 4.82 3.523 1 98.06 530 GLY A CA 1
ATOM 4277 C C . GLY A 1 530 ? 9.914 5.145 4.434 1 98.06 530 GLY A C 1
ATOM 4278 O O . GLY A 1 530 ? 9.891 4.82 5.621 1 98.06 530 GLY A O 1
ATOM 4279 N N . GLY A 1 531 ? 10.898 5.758 3.867 1 97.88 531 GLY A N 1
ATOM 4280 C CA . GLY A 1 531 ? 12.062 6.148 4.641 1 97.88 531 GLY A CA 1
ATOM 4281 C C . GLY A 1 531 ? 13.133 6.828 3.809 1 97.88 531 GLY A C 1
ATOM 4282 O O . GLY A 1 531 ? 12.836 7.418 2.768 1 97.88 531 GLY A O 1
ATOM 4283 N N . TYR A 1 532 ? 14.359 6.832 4.387 1 98.19 532 TYR A N 1
ATOM 4284 C CA . TYR A 1 532 ? 15.508 7.453 3.727 1 98.19 532 TYR A CA 1
ATOM 4285 C C . TYR A 1 532 ? 16.703 6.504 3.695 1 98.19 532 TYR A C 1
ATOM 4287 O O . TYR A 1 532 ? 16.938 5.766 4.652 1 98.19 532 TYR A O 1
ATOM 4295 N N . GLY A 1 533 ? 17.359 6.516 2.611 1 98.12 533 GLY A N 1
ATOM 4296 C CA . GLY A 1 533 ? 18.578 5.73 2.465 1 98.12 533 GLY A CA 1
ATOM 4297 C C . GLY A 1 533 ? 19.812 6.578 2.197 1 98.12 533 GLY A C 1
ATOM 4298 O O . GLY A 1 533 ? 19.719 7.805 2.145 1 98.12 533 GLY A O 1
ATOM 4299 N N . GLU A 1 534 ? 20.969 5.898 2.16 1 97.88 534 GLU A N 1
ATOM 4300 C CA . GLU A 1 534 ? 22.234 6.57 1.857 1 97.88 534 GLU A CA 1
ATOM 4301 C C . GLU A 1 534 ? 22.234 7.125 0.437 1 97.88 534 GLU A C 1
ATOM 4303 O O . GLU A 1 534 ? 21.453 6.684 -0.41 1 97.88 534 GLU A O 1
ATOM 4308 N N . PRO A 1 535 ? 23.125 8.07 0.134 1 97.44 535 PRO A N 1
ATOM 4309 C CA . PRO A 1 535 ? 23.125 8.766 -1.158 1 97.44 535 PRO A CA 1
ATOM 4310 C C . PRO A 1 535 ? 23.359 7.812 -2.332 1 97.44 535 PRO A C 1
ATOM 4312 O O . PRO A 1 535 ? 22.859 8.047 -3.432 1 97.44 535 PRO A O 1
ATOM 4315 N N . ALA A 1 536 ? 24 6.727 -2.143 1 97.12 536 ALA A N 1
ATOM 4316 C CA . ALA A 1 536 ? 24.359 5.805 -3.217 1 97.12 536 ALA A CA 1
ATOM 4317 C C . ALA A 1 536 ? 23.125 5.125 -3.803 1 97.12 536 ALA A C 1
ATOM 4319 O O . ALA A 1 536 ? 23.203 4.523 -4.875 1 97.12 536 ALA A O 1
ATOM 4320 N N . LEU A 1 537 ? 21.984 5.184 -3.154 1 97.56 537 LEU A N 1
ATOM 4321 C CA . LEU A 1 537 ? 20.75 4.594 -3.658 1 97.56 537 LEU A CA 1
ATOM 4322 C C . LEU A 1 537 ? 20.359 5.207 -5 1 97.56 537 LEU A C 1
ATOM 4324 O O . LEU A 1 537 ? 19.688 4.566 -5.809 1 97.56 537 LEU A O 1
ATOM 4328 N N . ARG A 1 538 ? 20.75 6.418 -5.27 1 96.5 538 ARG A N 1
ATOM 4329 C CA . ARG A 1 538 ? 20.422 7.141 -6.492 1 96.5 538 ARG A CA 1
ATOM 4330 C C . ARG A 1 538 ? 20.969 6.426 -7.719 1 96.5 538 ARG A C 1
ATOM 4332 O O . ARG A 1 538 ? 20.438 6.559 -8.82 1 96.5 538 ARG A O 1
ATOM 4339 N N . GLY A 1 539 ? 21.984 5.664 -7.516 1 96.88 539 GLY A N 1
ATOM 4340 C CA . GLY A 1 539 ? 22.672 5.055 -8.641 1 96.88 539 GLY A CA 1
ATOM 4341 C C . GLY A 1 539 ? 22.188 3.656 -8.961 1 96.88 539 GLY A C 1
ATOM 4342 O O . GLY A 1 539 ? 22.594 3.059 -9.953 1 96.88 539 GLY A O 1
ATOM 4343 N N . ILE A 1 540 ? 21.25 3.166 -8.141 1 97.19 540 ILE A N 1
ATOM 4344 C CA . ILE A 1 540 ? 20.766 1.806 -8.352 1 97.19 540 ILE A CA 1
ATOM 4345 C C . ILE A 1 540 ? 19.875 1.762 -9.578 1 97.19 540 ILE A C 1
ATOM 4347 O O . ILE A 1 540 ? 19.047 2.662 -9.789 1 97.19 540 ILE A O 1
ATOM 4351 N N . LYS A 1 541 ? 19.953 0.74 -10.383 1 97.38 541 LYS A N 1
ATOM 4352 C CA . LYS A 1 541 ? 19.172 0.599 -11.602 1 97.38 541 LYS A CA 1
ATOM 4353 C C . LYS A 1 541 ? 17.922 -0.257 -11.367 1 97.38 541 LYS A C 1
ATOM 4355 O O . LYS A 1 541 ? 17.938 -1.138 -10.5 1 97.38 541 LYS A O 1
ATOM 4360 N N . GLU A 1 542 ? 16.859 0 -12.125 1 97.69 542 GLU A N 1
ATOM 4361 C CA . GLU A 1 542 ? 15.656 -0.816 -12.039 1 97.69 542 GLU A CA 1
ATOM 4362 C C . GLU A 1 542 ? 15.969 -2.289 -12.289 1 97.69 542 GLU A C 1
ATOM 4364 O O . GLU A 1 542 ? 16.719 -2.623 -13.211 1 97.69 542 GLU A O 1
ATOM 4369 N N . GLY A 1 543 ? 15.438 -3.135 -11.461 1 97.38 543 GLY A N 1
ATOM 4370 C CA . GLY A 1 543 ? 15.664 -4.566 -11.594 1 97.38 543 GLY A CA 1
ATOM 4371 C C . GLY A 1 543 ? 16.844 -5.059 -10.773 1 97.38 543 GLY A C 1
ATOM 4372 O O . GLY A 1 543 ? 16.984 -6.266 -10.555 1 97.38 543 GLY A O 1
ATOM 4373 N N . GLU A 1 544 ? 17.672 -4.16 -10.266 1 97.5 544 GLU A N 1
ATOM 4374 C CA . GLU A 1 544 ? 18.844 -4.535 -9.477 1 97.5 544 GLU A CA 1
ATOM 4375 C C . GLU A 1 544 ? 18.438 -4.992 -8.078 1 97.5 544 GLU A C 1
ATOM 4377 O O . GLU A 1 544 ? 17.562 -4.398 -7.457 1 97.5 544 GLU A O 1
ATOM 4382 N N . ILE A 1 545 ? 19.094 -6.047 -7.602 1 97.88 545 ILE A N 1
ATOM 4383 C CA . ILE A 1 545 ? 18.844 -6.566 -6.262 1 97.88 545 ILE A CA 1
ATOM 4384 C C . ILE A 1 545 ? 19.906 -6.051 -5.297 1 97.88 545 ILE A C 1
ATOM 4386 O O . ILE A 1 545 ? 21.109 -6.113 -5.594 1 97.88 545 ILE A O 1
ATOM 4390 N N . VAL A 1 546 ? 19.453 -5.531 -4.18 1 97.75 546 VAL A N 1
ATOM 4391 C CA . VAL A 1 546 ? 20.359 -5.012 -3.158 1 97.75 546 VAL A CA 1
ATOM 4392 C C . VAL A 1 546 ? 20.016 -5.633 -1.805 1 97.75 546 VAL A C 1
ATOM 4394 O O . VAL A 1 546 ? 19 -6.305 -1.663 1 97.75 546 VAL A O 1
ATOM 4397 N N . GLN A 1 547 ? 20.891 -5.504 -0.875 1 97.31 547 GLN A N 1
ATOM 4398 C CA . GLN A 1 547 ? 20.609 -5.875 0.507 1 97.31 547 GLN A CA 1
ATOM 4399 C C . GLN A 1 547 ? 20.547 -4.641 1.406 1 97.31 547 GLN A C 1
ATOM 4401 O O . GLN A 1 547 ? 21.547 -3.949 1.582 1 97.31 547 GLN A O 1
ATOM 4406 N N . PHE A 1 548 ? 19.422 -4.316 1.923 1 97.88 548 PHE A N 1
ATOM 4407 C CA . PHE A 1 548 ? 19.312 -3.277 2.941 1 97.88 548 PHE A CA 1
ATOM 4408 C C . PHE A 1 548 ? 19.75 -3.807 4.301 1 97.88 548 PHE A C 1
ATOM 4410 O O . PHE A 1 548 ? 19.219 -4.809 4.785 1 97.88 548 PHE A O 1
ATOM 4417 N N . VAL A 1 549 ? 20.656 -3.152 4.871 1 96.31 549 VAL A N 1
ATOM 4418 C CA . VAL A 1 549 ? 21.234 -3.559 6.148 1 96.31 549 VAL A CA 1
ATOM 4419 C C . VAL A 1 549 ? 20.125 -3.744 7.18 1 96.31 549 VAL A C 1
ATOM 4421 O O . VAL A 1 549 ? 19.312 -2.842 7.395 1 96.31 549 VAL A O 1
ATOM 4424 N N . ARG A 1 550 ? 20.031 -4.977 7.785 1 95.94 550 ARG A N 1
ATOM 4425 C CA . ARG A 1 550 ? 19.125 -5.355 8.875 1 95.94 550 ARG A CA 1
ATOM 4426 C C . ARG A 1 550 ? 17.688 -5.391 8.398 1 95.94 550 ARG A C 1
ATOM 4428 O O . ARG A 1 550 ? 16.75 -5.465 9.211 1 95.94 550 ARG A O 1
ATOM 4435 N N . VAL A 1 551 ? 17.406 -5.215 7.094 1 96.75 551 VAL A N 1
ATOM 4436 C CA . VAL A 1 551 ? 16.047 -5.238 6.539 1 96.75 551 VAL A CA 1
ATOM 4437 C C . VAL A 1 551 ? 15.875 -6.48 5.668 1 96.75 551 VAL A C 1
ATOM 4439 O O . VAL A 1 551 ? 15.016 -7.32 5.945 1 96.75 551 VAL A O 1
ATOM 4442 N N . GLY A 1 552 ? 16.688 -6.629 4.66 1 97.5 552 GLY A N 1
ATOM 4443 C CA . GLY A 1 552 ? 16.609 -7.781 3.779 1 97.5 552 GLY A CA 1
ATOM 4444 C C . GLY A 1 552 ? 17.016 -7.473 2.352 1 97.5 552 GLY A C 1
ATOM 4445 O O . GLY A 1 552 ? 17.547 -6.395 2.072 1 97.5 552 GLY A O 1
ATOM 4446 N N . PHE A 1 553 ? 16.859 -8.484 1.518 1 98.38 553 PHE A N 1
ATOM 4447 C CA . PHE A 1 553 ? 17.125 -8.312 0.094 1 98.38 553 PHE A CA 1
ATOM 4448 C C . PHE A 1 553 ? 15.945 -7.652 -0.606 1 98.38 553 PHE A C 1
ATOM 4450 O O . PHE A 1 553 ? 14.789 -7.977 -0.328 1 98.38 553 PHE A O 1
ATOM 4457 N N . ALA A 1 554 ? 16.234 -6.66 -1.426 1 98.62 554 ALA A N 1
ATOM 4458 C CA . ALA A 1 554 ? 15.188 -5.922 -2.115 1 98.62 554 ALA A CA 1
ATOM 4459 C C . ALA A 1 554 ? 15.562 -5.656 -3.57 1 98.62 554 ALA A C 1
ATOM 4461 O O . ALA A 1 554 ? 16.75 -5.535 -3.896 1 98.62 554 ALA A O 1
ATOM 4462 N N . ARG A 1 555 ? 14.57 -5.594 -4.383 1 98.69 555 ARG A N 1
ATOM 4463 C CA . ARG A 1 555 ? 14.742 -5.285 -5.797 1 98.69 555 ARG A CA 1
ATOM 4464 C C . ARG A 1 555 ? 14.148 -3.92 -6.137 1 98.69 555 ARG A C 1
ATOM 4466 O O . ARG A 1 555 ? 13.031 -3.602 -5.723 1 98.69 555 ARG A O 1
ATOM 4473 N N . LEU A 1 556 ? 14.922 -3.064 -6.852 1 98.75 556 LEU A N 1
ATOM 4474 C CA . LEU A 1 556 ? 14.352 -1.793 -7.285 1 98.75 556 LEU A CA 1
ATOM 4475 C C . LEU A 1 556 ? 13.305 -2.008 -8.375 1 98.75 556 LEU A C 1
ATOM 4477 O O . LEU A 1 556 ? 13.625 -2.498 -9.461 1 98.75 556 LEU A O 1
ATOM 4481 N N . ASP A 1 557 ? 12.094 -1.713 -8.07 1 98.31 557 ASP A N 1
ATOM 4482 C CA . ASP A 1 557 ? 10.984 -1.926 -8.992 1 98.31 557 ASP A CA 1
ATOM 4483 C C . ASP A 1 557 ? 10.789 -0.716 -9.906 1 98.31 557 ASP A C 1
ATOM 4485 O O . ASP A 1 557 ? 10.602 -0.868 -11.109 1 98.31 557 ASP A O 1
ATOM 4489 N N . ARG A 1 558 ? 10.82 0.482 -9.344 1 96.75 558 ARG A N 1
ATOM 4490 C CA . ARG A 1 558 ? 10.656 1.727 -10.086 1 96.75 558 ARG A CA 1
ATOM 4491 C C . ARG A 1 558 ? 11.484 2.848 -9.461 1 96.75 558 ARG A C 1
ATOM 4493 O O . ARG A 1 558 ? 11.672 2.883 -8.242 1 96.75 558 ARG A O 1
ATOM 4500 N N . ARG A 1 559 ? 11.844 3.807 -10.242 1 94.56 559 ARG A N 1
ATOM 4501 C CA . ARG A 1 559 ? 12.742 4.859 -9.781 1 94.56 559 ARG A CA 1
ATOM 4502 C C . ARG A 1 559 ? 11.953 6.07 -9.289 1 94.56 559 ARG A C 1
ATOM 4504 O O . ARG A 1 559 ? 12.414 6.801 -8.406 1 94.56 559 ARG A O 1
ATOM 4511 N N . ASP A 1 560 ? 10.75 6.344 -9.766 1 91.69 560 ASP A N 1
ATOM 4512 C CA . ASP A 1 560 ? 9.992 7.531 -9.383 1 91.69 560 ASP A CA 1
ATOM 4513 C C . ASP A 1 560 ? 8.539 7.18 -9.062 1 91.69 560 ASP A C 1
ATOM 4515 O O . ASP A 1 560 ? 7.734 6.984 -9.977 1 91.69 560 ASP A O 1
ATOM 4519 N N . PRO A 1 561 ? 8.266 7.238 -7.84 1 94.19 561 PRO A N 1
ATOM 4520 C CA . PRO A 1 561 ? 9.141 7.297 -6.668 1 94.19 561 PRO A CA 1
ATOM 4521 C C . PRO A 1 561 ? 10.062 6.082 -6.562 1 94.19 561 PRO A C 1
ATOM 4523 O O . PRO A 1 561 ? 9.734 5.008 -7.078 1 94.19 561 PRO A O 1
ATOM 4526 N N . LEU A 1 562 ? 11.227 6.281 -5.953 1 97.44 562 LEU A N 1
ATOM 4527 C CA . LEU A 1 562 ? 12.156 5.18 -5.742 1 97.44 562 LEU A CA 1
ATOM 4528 C C . LEU A 1 562 ? 11.539 4.098 -4.871 1 97.44 562 LEU A C 1
ATOM 4530 O O . LEU A 1 562 ? 11.422 4.262 -3.654 1 97.44 562 LEU A O 1
ATOM 4534 N N . THR A 1 563 ? 11.102 2.99 -5.535 1 98.5 563 THR A N 1
ATOM 4535 C CA . THR A 1 563 ? 10.328 1.957 -4.855 1 98.5 563 THR A CA 1
ATOM 4536 C C . THR A 1 563 ? 11 0.595 -4.996 1 98.5 563 THR A C 1
ATOM 4538 O O . THR A 1 563 ? 11.234 0.124 -6.113 1 98.5 563 THR A O 1
ATOM 4541 N N . PHE A 1 564 ? 11.297 0.041 -3.855 1 98.75 564 PHE A N 1
ATOM 4542 C CA . PHE A 1 564 ? 11.883 -1.296 -3.805 1 98.75 564 PHE A CA 1
ATOM 4543 C C . PHE A 1 564 ? 10.836 -2.322 -3.377 1 98.75 564 PHE A C 1
ATOM 4545 O O . PHE A 1 564 ? 9.844 -1.979 -2.73 1 98.75 564 PHE A O 1
ATOM 4552 N N . ILE A 1 565 ? 10.992 -3.562 -3.742 1 98.81 565 ILE A N 1
ATOM 4553 C CA . ILE A 1 565 ? 10.195 -4.691 -3.275 1 98.81 565 ILE A CA 1
ATOM 4554 C C . ILE A 1 565 ? 11.062 -5.613 -2.416 1 98.81 565 ILE A C 1
ATOM 4556 O O . ILE A 1 565 ? 12.125 -6.062 -2.854 1 98.81 565 ILE A O 1
ATOM 4560 N N . LEU A 1 566 ? 10.641 -5.844 -1.191 1 98.75 566 LEU A N 1
ATOM 4561 C CA . LEU A 1 566 ? 11.359 -6.773 -0.327 1 98.75 566 LEU A CA 1
ATOM 4562 C C . LEU A 1 566 ? 11.219 -8.203 -0.836 1 98.75 566 LEU A C 1
ATOM 4564 O O . LEU A 1 566 ? 10.109 -8.711 -0.986 1 98.75 566 LEU A O 1
ATOM 4568 N N . SER A 1 567 ? 12.281 -8.805 -1.12 1 98.06 567 SER A N 1
ATOM 4569 C CA . SER A 1 567 ? 12.266 -10.211 -1.519 1 98.06 567 SER A CA 1
ATOM 4570 C C . SER A 1 567 ? 12.125 -11.125 -0.309 1 98.06 567 SER A C 1
ATOM 4572 O O . SER A 1 567 ? 11.164 -11.898 -0.219 1 98.06 567 SER A O 1
ATOM 4574 N N . HIS A 1 568 ? 13.023 -11.008 0.581 1 95.5 568 HIS A N 1
ATOM 4575 C CA . HIS A 1 568 ? 13.047 -11.742 1.842 1 95.5 568 HIS A CA 1
ATOM 4576 C C . HIS A 1 568 ? 14.148 -11.227 2.758 1 95.5 568 HIS A C 1
ATOM 4578 O O . HIS A 1 568 ? 15 -10.445 2.334 1 95.5 568 HIS A O 1
ATOM 4584 N N . ASP A 1 569 ? 14.109 -11.648 4.039 1 90.94 569 ASP A N 1
ATOM 4585 C CA . ASP A 1 569 ? 15.109 -11.219 5.012 1 90.94 569 ASP A CA 1
ATOM 4586 C C . ASP A 1 569 ? 16.391 -12.039 4.871 1 90.94 569 ASP A C 1
ATOM 4588 O O . ASP A 1 569 ? 16.359 -13.195 4.449 1 90.94 569 ASP A O 1
ATOM 4592 N N . MET B 1 1 ? -11.797 17.75 52.969 1 53.81 1 MET B N 1
ATOM 4593 C CA . MET B 1 1 ? -12.211 16.516 53.625 1 53.81 1 MET B CA 1
ATOM 4594 C C . MET B 1 1 ? -13.586 16.078 53.125 1 53.81 1 MET B C 1
ATOM 4596 O O . MET B 1 1 ? -13.867 14.883 53 1 53.81 1 MET B O 1
ATOM 4600 N N . GLU B 1 2 ? -14.422 17.047 52.844 1 56.19 2 GLU B N 1
ATOM 4601 C CA . GLU B 1 2 ? -15.781 16.719 52.438 1 56.19 2 GLU B CA 1
ATOM 4602 C C . GLU B 1 2 ? -15.797 16.109 51.031 1 56.19 2 GLU B C 1
ATOM 4604 O O . GLU B 1 2 ? -16.516 15.141 50.75 1 56.19 2 GLU B O 1
ATOM 4609 N N . ASP B 1 3 ? -14.891 16.594 50.156 1 65.69 3 ASP B N 1
ATOM 4610 C CA . ASP B 1 3 ? -14.781 16.141 48.781 1 65.69 3 ASP B CA 1
ATOM 4611 C C . ASP B 1 3 ? -14.258 14.703 48.719 1 65.69 3 ASP B C 1
ATOM 4613 O O . ASP B 1 3 ? -14.688 13.922 47.844 1 65.69 3 ASP B O 1
ATOM 4617 N N . VAL B 1 4 ? -13.508 14.367 49.594 1 75.44 4 VAL B N 1
ATOM 4618 C CA . VAL B 1 4 ? -12.938 13.023 49.656 1 75.44 4 VAL B CA 1
ATOM 4619 C C . VAL B 1 4 ? -13.992 12.031 50.125 1 75.44 4 VAL B C 1
ATOM 4621 O O . VAL B 1 4 ? -14.062 10.906 49.625 1 75.44 4 VAL B O 1
ATOM 4624 N N . LYS B 1 5 ? -14.891 12.516 51 1 80.19 5 LYS B N 1
ATOM 4625 C CA . LYS B 1 5 ? -15.945 11.648 51.531 1 80.19 5 LYS B CA 1
ATOM 4626 C C . LYS B 1 5 ? -16.953 11.297 50.438 1 80.19 5 LYS B C 1
ATOM 4628 O O . LYS B 1 5 ? -17.391 10.148 50.312 1 80.19 5 LYS B O 1
ATOM 4633 N N . GLU B 1 6 ? -17.188 12.305 49.625 1 77.31 6 GLU B N 1
ATOM 4634 C CA . GLU B 1 6 ? -18.125 12.047 48.531 1 77.31 6 GLU B CA 1
ATOM 4635 C C . GLU B 1 6 ? -17.516 11.102 47.5 1 77.31 6 GLU B C 1
ATOM 4637 O O . GLU B 1 6 ? -18.203 10.219 46.969 1 77.31 6 GLU B O 1
ATOM 4642 N N . LEU B 1 7 ? -16.266 11.312 47.25 1 79.81 7 LEU B N 1
ATOM 4643 C CA . LEU B 1 7 ? -15.547 10.438 46.344 1 79.81 7 LEU B CA 1
ATOM 4644 C C . LEU B 1 7 ? -15.516 9.008 46.875 1 79.81 7 LEU B C 1
ATOM 4646 O O . LEU B 1 7 ? -15.719 8.055 46.125 1 79.81 7 LEU B O 1
ATOM 4650 N N . ILE B 1 8 ? -15.305 8.867 48.094 1 85.31 8 ILE B N 1
ATOM 4651 C CA . ILE B 1 8 ? -15.234 7.559 48.719 1 85.31 8 ILE B CA 1
ATOM 4652 C C . ILE B 1 8 ? -16.578 6.848 48.594 1 85.31 8 ILE B C 1
ATOM 4654 O O . ILE B 1 8 ? -16.625 5.68 48.219 1 85.31 8 ILE B O 1
ATOM 4658 N N . VAL B 1 9 ? -17.641 7.594 48.812 1 83.62 9 VAL B N 1
ATOM 4659 C CA . VAL B 1 9 ? -18.969 7.004 48.75 1 83.62 9 VAL B CA 1
ATOM 4660 C C . VAL B 1 9 ? -19.297 6.609 47.312 1 83.62 9 VAL B C 1
ATOM 4662 O O . VAL B 1 9 ? -19.844 5.527 47.062 1 83.62 9 VAL B O 1
ATOM 4665 N N . ARG B 1 10 ? -18.906 7.453 46.438 1 80.62 10 ARG B N 1
ATOM 4666 C CA . ARG B 1 10 ? -19.172 7.188 45.031 1 80.62 10 ARG B CA 1
ATOM 4667 C C . ARG B 1 10 ? -18.406 5.949 44.562 1 80.62 10 ARG B C 1
ATOM 4669 O O . ARG B 1 10 ? -18.984 5.078 43.906 1 80.62 10 ARG B O 1
ATOM 4676 N N . LEU B 1 11 ? -17.172 5.898 44.844 1 85 11 LEU B N 1
ATOM 4677 C CA . LEU B 1 11 ? -16.359 4.773 44.406 1 85 11 LEU B CA 1
ATOM 4678 C C . LEU B 1 11 ? -16.797 3.482 45.094 1 85 11 LEU B C 1
ATOM 4680 O O . LEU B 1 11 ? -16.797 2.418 44.469 1 85 11 LEU B O 1
ATOM 4684 N N . ALA B 1 12 ? -17.281 3.617 46.25 1 87.69 12 ALA B N 1
ATOM 4685 C CA . ALA B 1 12 ? -17.812 2.459 46.938 1 87.69 12 ALA B CA 1
ATOM 4686 C C . ALA B 1 12 ? -19.125 1.988 46.312 1 87.69 12 ALA B C 1
ATOM 4688 O O . ALA B 1 12 ? -19.328 0.787 46.125 1 87.69 12 ALA B O 1
ATOM 4689 N N . ALA B 1 13 ? -19.953 2.973 45.938 1 85.38 13 ALA B N 1
ATOM 4690 C CA . ALA B 1 13 ? -21.219 2.635 45.281 1 85.38 13 ALA B CA 1
ATOM 4691 C C . ALA B 1 13 ? -20.984 1.979 43.906 1 85.38 13 ALA B C 1
ATOM 4693 O O . ALA B 1 13 ? -21.641 1.001 43.562 1 85.38 13 ALA B O 1
ATOM 4694 N N . GLU B 1 14 ? -20.047 2.49 43.188 1 82 14 GLU B N 1
ATOM 4695 C CA . GLU B 1 14 ? -19.688 1.926 41.906 1 82 14 GLU B CA 1
ATOM 4696 C C . GLU B 1 14 ? -19.172 0.494 42.031 1 82 14 GLU B C 1
ATOM 4698 O O . GLU B 1 14 ? -19.531 -0.382 41.25 1 82 14 GLU B O 1
ATOM 4703 N N . ASN B 1 15 ? -18.375 0.328 42.969 1 83 15 ASN B N 1
ATOM 4704 C CA . ASN B 1 15 ? -17.828 -0.997 43.25 1 83 15 ASN B CA 1
ATOM 4705 C C . ASN B 1 15 ? -18.922 -1.979 43.688 1 83 15 ASN B C 1
ATOM 4707 O O . ASN B 1 15 ? -18.922 -3.131 43.25 1 83 15 ASN B O 1
ATOM 4711 N N . ALA B 1 16 ? -19.875 -1.493 44.406 1 86 16 ALA B N 1
ATOM 4712 C CA . ALA B 1 16 ? -20.984 -2.324 44.844 1 86 16 ALA B CA 1
ATOM 4713 C C . ALA B 1 16 ? -21.906 -2.699 43.688 1 86 16 ALA B C 1
ATOM 4715 O O . ALA B 1 16 ? -22.375 -3.836 43.625 1 86 16 ALA B O 1
ATOM 4716 N N . LEU B 1 17 ? -22.094 -1.754 42.875 1 81.25 17 LEU B N 1
ATOM 4717 C CA . LEU B 1 17 ? -22.969 -2.02 41.75 1 81.25 17 LEU B CA 1
ATOM 4718 C C . LEU B 1 17 ? -22.328 -3.014 40.781 1 81.25 17 LEU B C 1
ATOM 4720 O O . LEU B 1 17 ? -23.016 -3.844 40.188 1 81.25 17 LEU B O 1
ATOM 4724 N N . LYS B 1 18 ? -21.078 -2.92 40.656 1 80.62 18 LYS B N 1
ATOM 4725 C CA . LYS B 1 18 ? -20.344 -3.746 39.688 1 80.62 18 LYS B CA 1
ATOM 4726 C C . LYS B 1 18 ? -20.125 -5.156 40.219 1 80.62 18 LYS B C 1
ATOM 4728 O O . LYS B 1 18 ? -20.219 -6.133 39.469 1 80.62 18 LYS B O 1
ATOM 4733 N N . TYR B 1 19 ? -19.922 -5.254 41.5 1 81.75 19 TYR B N 1
ATOM 4734 C CA . TYR B 1 19 ? -19.5 -6.547 42.031 1 81.75 19 TYR B CA 1
ATOM 4735 C C . TYR B 1 19 ? -20.5 -7.078 43.062 1 81.75 19 TYR B C 1
ATOM 4737 O O . TYR B 1 19 ? -20.281 -8.117 43.688 1 81.75 19 TYR B O 1
ATOM 4745 N N . GLY B 1 20 ? -21.703 -6.27 43.188 1 83.81 20 GLY B N 1
ATOM 4746 C CA . GLY B 1 20 ? -22.75 -6.684 44.094 1 83.81 20 GLY B CA 1
ATOM 4747 C C . GLY B 1 20 ? -22.547 -6.16 45.5 1 83.81 20 GLY B C 1
ATOM 4748 O O . GLY B 1 20 ? -23.5 -5.766 46.188 1 83.81 20 GLY B O 1
ATOM 4749 N N . LYS B 1 21 ? -21.266 -6.234 46.062 1 83.31 21 LYS B N 1
ATOM 4750 C CA . LYS B 1 21 ? -20.844 -5.68 47.344 1 83.31 21 LYS B CA 1
ATOM 4751 C C . LYS B 1 21 ? -19.516 -4.918 47.219 1 83.31 21 LYS B C 1
ATOM 4753 O O . LYS B 1 21 ? -18.609 -5.363 46.5 1 83.31 21 LYS B O 1
ATOM 4758 N N . ALA B 1 22 ? -19.422 -3.709 47.906 1 85.31 22 ALA B N 1
ATOM 4759 C CA . ALA B 1 22 ? -18.203 -2.908 47.812 1 85.31 22 ALA B CA 1
ATOM 4760 C C . ALA B 1 22 ? -17.109 -3.5 48.719 1 85.31 22 ALA B C 1
ATOM 4762 O O . ALA B 1 22 ? -17.375 -3.947 49.812 1 85.31 22 ALA B O 1
ATOM 4763 N N . ASP B 1 23 ? -15.969 -3.611 48.156 1 88.38 23 ASP B N 1
ATOM 4764 C CA . ASP B 1 23 ? -14.789 -4.109 48.844 1 88.38 23 ASP B CA 1
ATOM 4765 C C . ASP B 1 23 ? -13.891 -2.957 49.281 1 88.38 23 ASP B C 1
ATOM 4767 O O . ASP B 1 23 ? -13.555 -2.082 48.5 1 88.38 23 ASP B O 1
ATOM 4771 N N . THR B 1 24 ? -13.602 -2.932 50.562 1 86.81 24 THR B N 1
ATOM 4772 C CA . THR B 1 24 ? -12.836 -1.84 51.156 1 86.81 24 THR B CA 1
ATOM 4773 C C . THR B 1 24 ? -11.469 -1.706 50.5 1 86.81 24 THR B C 1
ATOM 4775 O O . THR B 1 24 ? -11.039 -0.598 50.188 1 86.81 24 THR B O 1
ATOM 4778 N N . LYS B 1 25 ? -10.828 -2.799 50.25 1 82.31 25 LYS B N 1
ATOM 4779 C CA . LYS B 1 25 ? -9.492 -2.762 49.656 1 82.31 25 LYS B CA 1
ATOM 4780 C C . LYS B 1 25 ? -9.547 -2.258 48.219 1 82.31 25 LYS B C 1
ATOM 4782 O O . LYS B 1 25 ? -8.703 -1.459 47.781 1 82.31 25 LYS B O 1
ATOM 4787 N N . ALA B 1 26 ? -10.531 -2.686 47.531 1 84.31 26 ALA B N 1
ATOM 4788 C CA . ALA B 1 26 ? -10.711 -2.273 46.156 1 84.31 26 ALA B CA 1
ATOM 4789 C C . ALA B 1 26 ? -11.039 -0.785 46.062 1 84.31 26 ALA B C 1
ATOM 4791 O O . ALA B 1 26 ? -10.516 -0.08 45.188 1 84.31 26 ALA B O 1
ATOM 4792 N N . VAL B 1 27 ? -11.766 -0.328 46.938 1 86.38 27 VAL B N 1
ATOM 4793 C CA . VAL B 1 27 ? -12.18 1.071 46.938 1 86.38 27 VAL B CA 1
ATOM 4794 C C . VAL B 1 27 ? -11.008 1.951 47.375 1 86.38 27 VAL B C 1
ATOM 4796 O O . VAL B 1 27 ? -10.758 2.998 46.75 1 86.38 27 VAL B O 1
ATOM 4799 N N . ILE B 1 28 ? -10.227 1.498 48.281 1 84.75 28 ILE B N 1
ATOM 4800 C CA . ILE B 1 28 ? -9.031 2.221 48.719 1 84.75 28 ILE B CA 1
ATOM 4801 C C . ILE B 1 28 ? -8.039 2.297 47.562 1 84.75 28 ILE B C 1
ATOM 4803 O O . ILE B 1 28 ? -7.484 3.363 47.281 1 84.75 28 ILE B O 1
ATOM 4807 N N . GLY B 1 29 ? -7.852 1.232 46.969 1 81.12 29 GLY B N 1
ATOM 4808 C CA . GLY B 1 29 ? -6.957 1.212 45.812 1 81.12 29 GLY B CA 1
ATOM 4809 C C . GLY B 1 29 ? -7.367 2.182 44.719 1 81.12 29 GLY B C 1
ATOM 4810 O O . GLY B 1 29 ? -6.523 2.896 44.188 1 81.12 29 GLY B O 1
ATOM 4811 N N . LYS B 1 30 ? -8.562 2.201 44.438 1 81.31 30 LYS B N 1
ATOM 4812 C CA . LYS B 1 30 ? -9.086 3.08 43.406 1 81.31 30 LYS B CA 1
ATOM 4813 C C . LYS B 1 30 ? -9.008 4.543 43.812 1 81.31 30 LYS B C 1
ATOM 4815 O O . LYS B 1 30 ? -8.688 5.414 43 1 81.31 30 LYS B O 1
ATOM 4820 N N . ILE B 1 31 ? -9.188 4.855 45.062 1 79.69 31 ILE B N 1
ATOM 4821 C CA . ILE B 1 31 ? -9.078 6.211 45.594 1 79.69 31 ILE B CA 1
ATOM 4822 C C . ILE B 1 31 ? -7.625 6.672 45.531 1 79.69 31 ILE B C 1
ATOM 4824 O O . ILE B 1 31 ? -7.34 7.789 45.094 1 79.69 31 ILE B O 1
ATOM 4828 N N . LEU B 1 32 ? -6.781 5.75 45.875 1 81.12 32 LEU B N 1
ATOM 4829 C CA . LEU B 1 32 ? -5.367 6.105 45.875 1 81.12 32 LEU B CA 1
ATOM 4830 C C . LEU B 1 32 ? -4.84 6.242 44.469 1 81.12 32 LEU B C 1
ATOM 4832 O O . LEU B 1 32 ? -3.904 7.004 44.188 1 81.12 32 LEU B O 1
ATOM 4836 N N . TYR B 1 33 ? -5.449 5.516 43.656 1 78.19 33 TYR B N 1
ATOM 4837 C CA . TYR B 1 33 ? -5.137 5.641 42.219 1 78.19 33 TYR B CA 1
ATOM 4838 C C . TYR B 1 33 ? -5.617 6.977 41.688 1 78.19 33 TYR B C 1
ATOM 4840 O O . TYR B 1 33 ? -4.895 7.648 40.938 1 78.19 33 TYR B O 1
ATOM 4848 N N . MET B 1 34 ? -6.723 7.512 42.094 1 73.81 34 MET B N 1
ATOM 4849 C CA . MET B 1 34 ? -7.348 8.742 41.594 1 73.81 34 MET B CA 1
ATOM 4850 C C . MET B 1 34 ? -6.809 9.953 42.344 1 73.81 34 MET B C 1
ATOM 4852 O O . MET B 1 34 ? -6.723 11.047 41.781 1 73.81 34 MET B O 1
ATOM 4856 N N . ARG B 1 35 ? -6.449 9.711 43.594 1 75.81 35 ARG B N 1
ATOM 4857 C CA . ARG B 1 35 ? -5.941 10.773 44.469 1 75.81 35 ARG B CA 1
ATOM 4858 C C . ARG B 1 35 ? -4.668 10.328 45.156 1 75.81 35 ARG B C 1
ATOM 4860 O O . ARG B 1 35 ? -4.703 9.992 46.344 1 75.81 35 ARG B O 1
ATOM 4867 N N . PRO B 1 36 ? -3.605 10.422 44.438 1 76.25 36 PRO B N 1
ATOM 4868 C CA . PRO B 1 36 ? -2.34 9.969 45 1 76.25 36 PRO B CA 1
ATOM 4869 C C . PRO B 1 36 ? -1.897 10.82 46.188 1 76.25 36 PRO B C 1
ATOM 4871 O O . PRO B 1 36 ? -1.101 10.359 47.031 1 76.25 36 PRO B O 1
ATOM 4874 N N . ASP B 1 37 ? -2.359 11.977 46.312 1 75.75 37 ASP B N 1
ATOM 4875 C CA . ASP B 1 37 ? -2.025 12.867 47.406 1 75.75 37 ASP B CA 1
ATOM 4876 C C . ASP B 1 37 ? -2.5 12.297 48.75 1 75.75 37 ASP B C 1
ATOM 4878 O O . ASP B 1 37 ? -1.979 12.656 49.781 1 75.75 37 ASP B O 1
ATOM 4882 N N . LEU B 1 38 ? -3.289 11.375 48.625 1 77.06 38 LEU B N 1
ATOM 4883 C CA . LEU B 1 38 ? -3.867 10.82 49.844 1 77.06 38 LEU B CA 1
ATOM 4884 C C . LEU B 1 38 ? -3.074 9.609 50.312 1 77.06 38 LEU B C 1
ATOM 4886 O O . LEU B 1 38 ? -3.402 9.016 51.344 1 77.06 38 LEU B O 1
ATOM 4890 N N . LYS B 1 39 ? -2.043 9.344 49.719 1 77.69 39 LYS B N 1
ATOM 4891 C CA . LYS B 1 39 ? -1.183 8.227 50.094 1 77.69 39 LYS B CA 1
ATOM 4892 C C . LYS B 1 39 ? -0.523 8.453 51.438 1 77.69 39 LYS B C 1
ATOM 4894 O O . LYS B 1 39 ? -0.325 7.508 52.188 1 77.69 39 LYS B O 1
ATOM 4899 N N . GLN B 1 40 ? -0.188 9.68 51.719 1 73.62 40 GLN B N 1
ATOM 4900 C CA . GLN B 1 40 ? 0.471 10.016 52.969 1 73.62 40 GLN B CA 1
ATOM 4901 C C . GLN B 1 40 ? -0.507 9.938 54.125 1 73.62 40 GLN B C 1
ATOM 4903 O O . GLN B 1 40 ? -0.097 9.781 55.281 1 73.62 40 GLN B O 1
ATOM 4908 N N . ASN B 1 41 ? -1.803 9.961 53.875 1 75 41 ASN B N 1
ATOM 4909 C CA . ASN B 1 41 ? -2.82 9.984 54.938 1 75 41 ASN B CA 1
ATOM 4910 C C . ASN B 1 41 ? -3.715 8.75 54.875 1 75 41 ASN B C 1
ATOM 4912 O O . ASN B 1 41 ? -4.887 8.805 55.25 1 75 41 ASN B O 1
ATOM 4916 N N . VAL B 1 42 ? -3.172 7.785 54.375 1 77.25 42 VAL B N 1
ATOM 4917 C CA . VAL B 1 42 ? -3.928 6.57 54.094 1 77.25 42 VAL B CA 1
ATOM 4918 C C . VAL B 1 42 ? -4.512 6.023 55.406 1 77.25 42 VAL B C 1
ATOM 4920 O O . VAL B 1 42 ? -5.609 5.469 55.406 1 77.25 42 VAL B O 1
ATOM 4923 N N . ARG B 1 43 ? -3.881 6.145 56.531 1 80.75 43 ARG B N 1
ATOM 4924 C CA . ARG B 1 43 ? -4.316 5.625 57.812 1 80.75 43 ARG B CA 1
ATOM 4925 C C . ARG B 1 43 ? -5.613 6.285 58.281 1 80.75 43 ARG B C 1
ATOM 4927 O O . ARG B 1 43 ? -6.445 5.656 58.906 1 80.75 43 ARG B O 1
ATOM 4934 N N . GLU B 1 44 ? -5.75 7.555 57.844 1 80.12 44 GLU B N 1
ATOM 4935 C CA . GLU B 1 44 ? -6.965 8.289 58.188 1 80.12 44 GLU B CA 1
ATOM 4936 C C . GLU B 1 44 ? -8.078 8 57.156 1 80.12 44 GLU B C 1
ATOM 4938 O O . GLU B 1 44 ? -9.258 8.148 57.5 1 80.12 44 GLU B O 1
ATOM 4943 N N . LEU B 1 45 ? -7.645 7.516 56.062 1 80.56 45 LEU B N 1
ATOM 4944 C CA . LEU B 1 45 ? -8.57 7.238 54.969 1 80.56 45 LEU B CA 1
ATOM 4945 C C . LEU B 1 45 ? -9.266 5.895 55.188 1 80.56 45 LEU B C 1
ATOM 4947 O O . LEU B 1 45 ? -10.445 5.75 54.844 1 80.56 45 LEU B O 1
ATOM 4951 N N . ILE B 1 46 ? -8.578 5.031 55.75 1 82.19 46 ILE B N 1
ATOM 4952 C CA . ILE B 1 46 ? -9.039 3.65 55.844 1 82.19 46 ILE B CA 1
ATOM 4953 C C . ILE B 1 46 ? -10.336 3.598 56.656 1 82.19 46 ILE B C 1
ATOM 4955 O O . ILE B 1 46 ? -11.328 3.014 56.219 1 82.19 46 ILE B O 1
ATOM 4959 N N . PRO B 1 47 ? -10.43 4.289 57.812 1 84.06 47 PRO B N 1
ATOM 4960 C CA . PRO B 1 47 ? -11.695 4.238 58.562 1 84.06 47 PRO B CA 1
ATOM 4961 C C . PRO B 1 47 ? -12.844 4.898 57.812 1 84.06 47 PRO B C 1
ATOM 4963 O O . PRO B 1 47 ? -13.984 4.43 57.875 1 84.06 47 PRO B O 1
ATOM 4966 N N . LEU B 1 48 ? -12.602 5.891 57 1 84 48 LEU B N 1
ATOM 4967 C CA . LEU B 1 48 ? -13.625 6.578 56.219 1 84 48 LEU B CA 1
ATOM 4968 C C . LEU B 1 48 ? -14.148 5.68 55.125 1 84 48 LEU B C 1
ATOM 4970 O O . LEU B 1 48 ? -15.359 5.648 54.844 1 84 48 LEU B O 1
ATOM 4974 N N . VAL B 1 49 ? -13.219 4.941 54.531 1 87.25 49 VAL B N 1
ATOM 4975 C CA . VAL B 1 49 ? -13.602 4.035 53.438 1 87.25 49 VAL B CA 1
ATOM 4976 C C . VAL B 1 49 ? -14.391 2.861 54.031 1 87.25 49 VAL B C 1
ATOM 4978 O O . VAL B 1 49 ? -15.414 2.461 53.438 1 87.25 49 VAL B O 1
ATOM 4981 N N . GLU B 1 50 ? -13.961 2.385 55.062 1 84.75 50 GLU B N 1
ATOM 4982 C CA . GLU B 1 50 ? -14.656 1.267 55.719 1 84.75 50 GLU B CA 1
ATOM 4983 C C . GLU B 1 50 ? -16.078 1.649 56.094 1 84.75 50 GLU B C 1
ATOM 4985 O O . GLU B 1 50 ? -17.016 0.864 55.906 1 84.75 50 GLU B O 1
ATOM 4990 N N . GLU B 1 51 ? -16.234 2.879 56.625 1 84.25 51 GLU B N 1
ATOM 4991 C CA . GLU B 1 51 ? -17.562 3.377 56.969 1 84.25 51 GLU B CA 1
ATOM 4992 C C . GLU B 1 51 ? -18.453 3.531 55.75 1 84.25 51 GLU B C 1
ATOM 4994 O O . GLU B 1 51 ? -19.625 3.16 55.781 1 84.25 51 GLU B O 1
ATOM 4999 N N . ALA B 1 52 ? -17.891 4.047 54.688 1 86.56 52 ALA B N 1
ATOM 5000 C CA . ALA B 1 52 ? -18.641 4.25 53.469 1 86.56 52 ALA B CA 1
ATOM 5001 C C . ALA B 1 52 ? -19.031 2.914 52.844 1 86.56 52 ALA B C 1
ATOM 5003 O O . ALA B 1 52 ? -20.156 2.746 52.344 1 86.56 52 ALA B O 1
ATOM 5004 N N . VAL B 1 53 ? -18.125 1.99 52.844 1 88.5 53 VAL B N 1
ATOM 5005 C CA . VAL B 1 53 ? -18.375 0.668 52.281 1 88.5 53 VAL B CA 1
ATOM 5006 C C . VAL B 1 53 ? -19.469 -0.034 53.062 1 88.5 53 VAL B C 1
ATOM 5008 O O . VAL B 1 53 ? -20.359 -0.651 52.5 1 88.5 53 VAL B O 1
ATOM 5011 N N . ARG B 1 54 ? -19.406 0.109 54.375 1 84.38 54 ARG B N 1
ATOM 5012 C CA . ARG B 1 54 ? -20.453 -0.472 55.219 1 84.38 54 ARG B CA 1
ATOM 5013 C C . ARG B 1 54 ? -21.812 0.147 54.906 1 84.38 54 ARG B C 1
ATOM 5015 O O . ARG B 1 54 ? -22.812 -0.565 54.75 1 84.38 54 ARG B O 1
ATOM 5022 N N . ALA B 1 55 ? -21.828 1.467 54.75 1 84.56 55 ALA B N 1
ATOM 5023 C CA . ALA B 1 55 ? -23.078 2.17 54.469 1 84.56 55 ALA B CA 1
ATOM 5024 C C . ALA B 1 55 ? -23.625 1.784 53.094 1 84.56 55 ALA B C 1
ATOM 5026 O O . ALA B 1 55 ? -24.828 1.54 52.938 1 84.56 55 ALA B O 1
ATOM 5027 N N . VAL B 1 56 ? -22.734 1.677 52.094 1 85.69 56 VAL B N 1
ATOM 5028 C CA . VAL B 1 56 ? -23.109 1.402 50.719 1 85.69 56 VAL B CA 1
ATOM 5029 C C . VAL B 1 56 ? -23.578 -0.043 50.594 1 85.69 56 VAL B C 1
ATOM 5031 O O . VAL B 1 56 ? -24.547 -0.326 49.875 1 85.69 56 VAL B O 1
ATOM 5034 N N . ASN B 1 57 ? -22.984 -0.921 51.281 1 84.5 57 ASN B N 1
ATOM 5035 C CA . ASN B 1 57 ? -23.344 -2.334 51.188 1 84.5 57 ASN B CA 1
ATOM 5036 C C . ASN B 1 57 ? -24.688 -2.617 51.844 1 84.5 57 ASN B C 1
ATOM 5038 O O . ASN B 1 57 ? -25.281 -3.668 51.625 1 84.5 57 ASN B O 1
ATOM 5042 N N . GLU B 1 58 ? -25.125 -1.646 52.625 1 81.81 58 GLU B N 1
ATOM 5043 C CA . GLU B 1 58 ? -26.438 -1.794 53.25 1 81.81 58 GLU B CA 1
ATOM 5044 C C . GLU B 1 58 ? -27.531 -1.096 52.469 1 81.81 58 GLU B C 1
ATOM 5046 O O . GLU B 1 58 ? -28.703 -1.196 52.812 1 81.81 58 GLU B O 1
ATOM 5051 N N . MET B 1 59 ? -27.203 -0.358 51.438 1 80.44 59 MET B N 1
ATOM 5052 C CA . MET B 1 59 ? -28.172 0.374 50.625 1 80.44 59 MET B CA 1
ATOM 5053 C C . MET B 1 59 ? -28.75 -0.522 49.531 1 80.44 59 MET B C 1
ATOM 5055 O O . MET B 1 59 ? -28.062 -1.417 49.031 1 80.44 59 MET B O 1
ATOM 5059 N N . PRO B 1 60 ? -30.016 -0.34 49.25 1 80.31 60 PRO B N 1
ATOM 5060 C CA . PRO B 1 60 ? -30.609 -1.101 48.156 1 80.31 60 PRO B CA 1
ATOM 5061 C C . PRO B 1 60 ? -30.031 -0.69 46.781 1 80.31 60 PRO B C 1
ATOM 5063 O O . PRO B 1 60 ? -29.5 0.413 46.656 1 80.31 60 PRO B O 1
ATOM 5066 N N . LYS B 1 61 ? -30.156 -1.562 45.812 1 76.69 61 LYS B N 1
ATOM 5067 C CA . LYS B 1 61 ? -29.562 -1.391 44.5 1 76.69 61 LYS B CA 1
ATOM 5068 C C . LYS B 1 61 ? -30.031 -0.094 43.844 1 76.69 61 LYS B C 1
ATOM 5070 O O . LYS B 1 61 ? -29.25 0.597 43.188 1 76.69 61 LYS B O 1
ATOM 5075 N N . GLU B 1 62 ? -31.172 0.267 43.938 1 74.44 62 GLU B N 1
ATOM 5076 C CA . GLU B 1 62 ? -31.766 1.469 43.375 1 74.44 62 GLU B CA 1
ATOM 5077 C C . GLU B 1 62 ? -31.109 2.73 43.938 1 74.44 62 GLU B C 1
ATOM 5079 O O . GLU B 1 62 ? -30.859 3.688 43.188 1 74.44 62 GLU B O 1
ATOM 5084 N N . ALA B 1 63 ? -30.828 2.783 45.219 1 77.19 63 ALA B N 1
ATOM 5085 C CA . ALA B 1 63 ? -30.172 3.91 45.875 1 77.19 63 ALA B CA 1
ATOM 5086 C C . ALA B 1 63 ? -28.719 4.027 45.438 1 77.19 63 ALA B C 1
ATOM 5088 O O . ALA B 1 63 ? -28.203 5.137 45.219 1 77.19 63 ALA B O 1
ATOM 5089 N N . LEU B 1 64 ? -28.141 2.863 45.219 1 77.38 64 LEU B N 1
ATOM 5090 C CA . LEU B 1 64 ? -26.766 2.834 44.719 1 77.38 64 LEU B CA 1
ATOM 5091 C C . LEU B 1 64 ? -26.688 3.389 43.312 1 77.38 64 LEU B C 1
ATOM 5093 O O . LEU B 1 64 ? -25.766 4.148 43 1 77.38 64 LEU B O 1
ATOM 5097 N N . GLU B 1 65 ? -27.625 3.006 42.531 1 75.56 65 GLU B N 1
ATOM 5098 C CA . GLU B 1 65 ? -27.719 3.533 41.188 1 75.56 65 GLU B CA 1
ATOM 5099 C C . GLU B 1 65 ? -27.984 5.039 41.188 1 75.56 65 GLU B C 1
ATOM 5101 O O . GLU B 1 65 ? -27.469 5.762 40.312 1 75.56 65 GLU B O 1
ATOM 5106 N N . GLY B 1 66 ? -28.75 5.539 42 1 70.5 66 GLY B N 1
ATOM 5107 C CA . GLY B 1 66 ? -28.969 6.961 42.219 1 70.5 66 GLY B CA 1
ATOM 5108 C C . GLY B 1 66 ? -27.719 7.719 42.562 1 70.5 66 GLY B C 1
ATOM 5109 O O . GLY B 1 66 ? -27.469 8.805 42.062 1 70.5 66 GLY B O 1
ATOM 5110 N N . ILE B 1 67 ? -26.969 7.164 43.469 1 71.19 67 ILE B N 1
ATOM 5111 C CA . ILE B 1 67 ? -25.703 7.762 43.906 1 71.19 67 ILE B CA 1
ATOM 5112 C C . ILE B 1 67 ? -24.734 7.777 42.719 1 71.19 67 ILE B C 1
ATOM 5114 O O . ILE B 1 67 ? -24.031 8.773 42.5 1 71.19 67 ILE B O 1
ATOM 5118 N N . VAL B 1 68 ? -24.719 6.574 42 1 68.5 68 VAL B N 1
ATOM 5119 C CA . VAL B 1 68 ? -23.828 6.477 40.844 1 68.5 68 VAL B CA 1
ATOM 5120 C C . VAL B 1 68 ? -24.422 7.25 39.656 1 68.5 68 VAL B C 1
ATOM 5122 O O . VAL B 1 68 ? -23.688 7.879 38.906 1 68.5 68 VAL B O 1
ATOM 5125 N N . GLY B 1 69 ? -25.625 7.129 39.312 1 56.19 69 GLY B N 1
ATOM 5126 C CA . GLY B 1 69 ? -26.344 7.832 38.281 1 56.19 69 GLY B CA 1
ATOM 5127 C C . GLY B 1 69 ? -26.375 9.336 38.469 1 56.19 69 GLY B C 1
ATOM 5128 O O . GLY B 1 69 ? -26.312 10.094 37.5 1 56.19 69 GLY B O 1
ATOM 5129 N N . GLU B 1 70 ? -26.734 9.812 39.594 1 46.72 70 GLU B N 1
ATOM 5130 C CA . GLU B 1 70 ? -26.688 11.25 39.875 1 46.72 70 GLU B CA 1
ATOM 5131 C C . GLU B 1 70 ? -25.312 11.828 39.531 1 46.72 70 GLU B C 1
ATOM 5133 O O . GLU B 1 70 ? -25.219 12.969 39.094 1 46.72 70 GLU B O 1
ATOM 5138 N N . VAL B 1 71 ? -24.359 11.062 39.812 1 40.22 71 VAL B N 1
ATOM 5139 C CA . VAL B 1 71 ? -23.062 11.586 39.438 1 40.22 71 VAL B CA 1
ATOM 5140 C C . VAL B 1 71 ? -22.875 11.43 37.938 1 40.22 71 VAL B C 1
ATOM 5142 O O . VAL B 1 71 ? -22.203 12.25 37.281 1 40.22 71 VAL B O 1
ATOM 5145 N N . LYS B 1 72 ? -23.297 10.344 37.312 1 39.75 72 LYS B N 1
ATOM 5146 C CA . LYS B 1 72 ? -23.234 10.266 35.844 1 39.75 72 LYS B CA 1
ATOM 5147 C C . LYS B 1 72 ? -24.094 11.344 35.188 1 39.75 72 LYS B C 1
ATOM 5149 O O . LYS B 1 72 ? -23.766 11.844 34.125 1 39.75 72 LYS B O 1
ATOM 5154 N N . LYS B 1 73 ? -25.312 11.359 35.562 1 38.22 73 LYS B N 1
ATOM 5155 C CA . LYS B 1 73 ? -26.172 12.406 35.031 1 38.22 73 LYS B CA 1
ATOM 5156 C C . LYS B 1 73 ? -25.625 13.797 35.344 1 38.22 73 LYS B C 1
ATOM 5158 O O . LYS B 1 73 ? -25.875 14.758 34.625 1 38.22 73 LYS B O 1
ATOM 5163 N N . GLU B 1 74 ? -25.344 13.969 36.5 1 29.7 74 GLU B N 1
ATOM 5164 C CA . GLU B 1 74 ? -24.719 15.281 36.688 1 29.7 74 GLU B CA 1
ATOM 5165 C C . GLU B 1 74 ? -23.406 15.367 35.938 1 29.7 74 GLU B C 1
ATOM 5167 O O . GLU B 1 74 ? -22.672 16.359 36.062 1 29.7 74 GLU B O 1
ATOM 5172 N N . LYS B 1 75 ? -22.797 14.117 35.625 1 38.31 75 LYS B N 1
ATOM 5173 C CA . LYS B 1 75 ? -21.781 14.516 34.656 1 38.31 75 LYS B CA 1
ATOM 5174 C C . LYS B 1 75 ? -22.422 15.164 33.438 1 38.31 75 LYS B C 1
ATOM 5176 O O . LYS B 1 75 ? -22.766 14.469 32.469 1 38.31 75 LYS B O 1
ATOM 5181 N N . LYS B 1 76 ? -23.531 15.578 33.531 1 35.09 76 LYS B N 1
ATOM 5182 C CA . LYS B 1 76 ? -23.891 16.625 32.594 1 35.09 76 LYS B CA 1
ATOM 5183 C C . LYS B 1 76 ? -22.641 17.359 32.094 1 35.09 76 LYS B C 1
ATOM 5185 O O . LYS B 1 76 ? -21.688 17.562 32.844 1 35.09 76 LYS B O 1
ATOM 5190 N N . GLU B 1 77 ? -22.469 17.328 30.75 1 39.03 77 GLU B N 1
ATOM 5191 C CA . GLU B 1 77 ? -21.469 18.047 29.969 1 39.03 77 GLU B CA 1
ATOM 5192 C C . GLU B 1 77 ? -21.078 19.359 30.641 1 39.03 77 GLU B C 1
ATOM 5194 O O . GLU B 1 77 ? -21.875 20.297 30.656 1 39.03 77 GLU B O 1
ATOM 5199 N N . GLU B 1 78 ? -20.672 19.25 31.766 1 39.62 78 GLU B N 1
ATOM 5200 C CA . GLU B 1 78 ? -20.125 20.531 32.219 1 39.62 78 GLU B CA 1
ATOM 5201 C C . GLU B 1 78 ? -19.516 21.297 31.031 1 39.62 78 GLU B C 1
ATOM 5203 O O . GLU B 1 78 ? -18.484 20.891 30.5 1 39.62 78 GLU B O 1
ATOM 5208 N N . VAL B 1 79 ? -20.312 21.625 30.172 1 48.56 79 VAL B N 1
ATOM 5209 C CA . VAL B 1 79 ? -19.844 22.578 29.172 1 48.56 79 VAL B CA 1
ATOM 5210 C C . VAL B 1 79 ? -18.781 23.5 29.797 1 48.56 79 VAL B C 1
ATOM 5212 O O . VAL B 1 79 ? -19.078 24.234 30.734 1 48.56 79 VAL B O 1
ATOM 5215 N N . ARG B 1 80 ? -17.609 22.922 29.859 1 63.5 80 ARG B N 1
ATOM 5216 C CA . ARG B 1 80 ? -16.484 23.781 30.266 1 63.5 80 ARG B CA 1
ATOM 5217 C C . ARG B 1 80 ? -16.688 25.203 29.797 1 63.5 80 ARG B C 1
ATOM 5219 O O . ARG B 1 80 ? -16.812 25.469 28.594 1 63.5 80 ARG B O 1
ATOM 5226 N N . LYS B 1 81 ? -17.141 25.984 30.672 1 80.75 81 LYS B N 1
ATOM 5227 C CA . LYS B 1 81 ? -17.266 27.406 30.359 1 80.75 81 LYS B CA 1
ATOM 5228 C C . LYS B 1 81 ? -15.891 28.016 30.109 1 80.75 81 LYS B C 1
ATOM 5230 O O . LYS B 1 81 ? -14.969 27.859 30.922 1 80.75 81 LYS B O 1
ATOM 5235 N N . TRP B 1 82 ? -15.727 28.516 28.828 1 93.38 82 TRP B N 1
ATOM 5236 C CA . TRP B 1 82 ? -14.492 29.203 28.469 1 93.38 82 TRP B CA 1
ATOM 5237 C C . TRP B 1 82 ? -14.328 30.484 29.281 1 93.38 82 TRP B C 1
ATOM 5239 O O . TRP B 1 82 ? -15.32 31.094 29.703 1 93.38 82 TRP B O 1
ATOM 5249 N N . PRO B 1 83 ? -13.148 30.812 29.688 1 93.19 83 PRO B N 1
ATOM 5250 C CA . PRO B 1 83 ? -12.93 32.062 30.406 1 93.19 83 PRO B CA 1
ATOM 5251 C C . PRO B 1 83 ? -13.461 33.281 29.641 1 93.19 83 PRO B C 1
ATOM 5253 O O . PRO B 1 83 ? -13.469 33.281 28.406 1 93.19 83 PRO B O 1
ATOM 5256 N N . ASP B 1 84 ? -13.82 34.312 30.391 1 94.75 84 ASP B N 1
ATOM 5257 C CA . ASP B 1 84 ? -14.336 35.531 29.766 1 94.75 84 ASP B CA 1
ATOM 5258 C C . ASP B 1 84 ? -13.219 36.312 29.078 1 94.75 84 ASP B C 1
ATOM 5260 O O . ASP B 1 84 ? -12.07 36.281 29.531 1 94.75 84 ASP B O 1
ATOM 5264 N N . LEU B 1 85 ? -13.609 36.969 28.031 1 96.25 85 LEU B N 1
ATOM 5265 C CA . LEU B 1 85 ? -12.672 37.844 27.328 1 96.25 85 LEU B CA 1
ATOM 5266 C C . LEU B 1 85 ? -12.5 39.156 28.062 1 96.25 85 LEU B C 1
ATOM 5268 O O . LEU B 1 85 ? -13.469 39.719 28.578 1 96.25 85 LEU B O 1
ATOM 5272 N N . PRO B 1 86 ? -11.312 39.594 28.078 1 95.5 86 PRO B N 1
ATOM 5273 C CA . PRO B 1 86 ? -11.102 40.906 28.703 1 95.5 86 PRO B CA 1
ATOM 5274 C C . PRO B 1 86 ? -11.773 42.031 27.922 1 95.5 86 PRO B C 1
ATOM 5276 O O . PRO B 1 86 ? -11.664 42.094 26.703 1 95.5 86 PRO B O 1
ATOM 5279 N N . LYS B 1 87 ? -12.453 42.875 28.609 1 95.38 87 LYS B N 1
ATOM 5280 C CA . LYS B 1 87 ? -13.039 44.125 28.062 1 95.38 87 LYS B CA 1
ATOM 5281 C C . LYS B 1 87 ? -14.07 43.812 27 1 95.38 87 LYS B C 1
ATOM 5283 O O . LYS B 1 87 ? -14.336 44.625 26.125 1 95.38 87 LYS B O 1
ATOM 5288 N N . ALA B 1 88 ? -14.594 42.625 27.047 1 96.56 88 ALA B N 1
ATOM 5289 C CA . ALA B 1 88 ? -15.539 42.25 26 1 96.56 88 ALA B CA 1
ATOM 5290 C C . ALA B 1 88 ? -16.953 42.75 26.312 1 96.56 88 ALA B C 1
ATOM 5292 O O . ALA B 1 88 ? -17.375 42.75 27.469 1 96.56 88 ALA B O 1
ATOM 5293 N N . GLU B 1 89 ? -17.578 43.25 25.234 1 96.12 89 GLU B N 1
ATOM 5294 C CA . GLU B 1 89 ? -18.984 43.656 25.281 1 96.12 89 GLU B CA 1
ATOM 5295 C C . GLU B 1 89 ? -19.812 42.844 24.281 1 96.12 89 GLU B C 1
ATOM 5297 O O . GLU B 1 89 ? -19.453 42.75 23.109 1 96.12 89 GLU B O 1
ATOM 5302 N N . ARG B 1 90 ? -20.891 42.312 24.828 1 96.06 90 ARG B N 1
ATOM 5303 C CA . ARG B 1 90 ? -21.75 41.5 23.969 1 96.06 90 ARG B CA 1
ATOM 5304 C C . ARG B 1 90 ? -22.219 42.312 22.75 1 96.06 90 ARG B C 1
ATOM 5306 O O . ARG B 1 90 ? -22.641 43.469 22.891 1 96.06 90 ARG B O 1
ATOM 5313 N N . GLY B 1 91 ? -22.031 41.688 21.641 1 97 91 GLY B N 1
ATOM 5314 C CA . GLY B 1 91 ? -22.469 42.312 20.391 1 97 91 GLY B CA 1
ATOM 5315 C C . GLY B 1 91 ? -21.391 43.156 19.734 1 97 91 GLY B C 1
ATOM 5316 O O . GLY B 1 91 ? -21.547 43.562 18.578 1 97 91 GLY B O 1
ATOM 5317 N N . LYS B 1 92 ? -20.297 43.344 20.422 1 97.62 92 LYS B N 1
ATOM 5318 C CA . LYS B 1 92 ? -19.297 44.25 19.875 1 97.62 92 LYS B CA 1
ATOM 5319 C C . LYS B 1 92 ? -17.969 43.531 19.641 1 97.62 92 LYS B C 1
ATOM 5321 O O . LYS B 1 92 ? -17.031 44.094 19.078 1 97.62 92 LYS B O 1
ATOM 5326 N N . VAL B 1 93 ? -17.906 42.281 20.016 1 98.38 93 VAL B N 1
ATOM 5327 C CA . VAL B 1 93 ? -16.672 41.531 19.875 1 98.38 93 VAL B CA 1
ATOM 5328 C C . VAL B 1 93 ? -16.438 41.188 18.406 1 98.38 93 VAL B C 1
ATOM 5330 O O . VAL B 1 93 ? -17.328 40.656 17.734 1 98.38 93 VAL B O 1
ATOM 5333 N N . VAL B 1 94 ? -15.297 41.531 17.859 1 98.81 94 VAL B N 1
ATOM 5334 C CA . VAL B 1 94 ? -14.867 41.156 16.516 1 98.81 94 VAL B CA 1
ATOM 5335 C C . VAL B 1 94 ? -13.555 40.375 16.594 1 98.81 94 VAL B C 1
ATOM 5337 O O . VAL B 1 94 ? -12.555 40.875 17.125 1 98.81 94 VAL B O 1
ATOM 5340 N N . THR B 1 95 ? -13.602 39.125 16.203 1 98.75 95 THR B N 1
ATOM 5341 C CA . THR B 1 95 ? -12.398 38.281 16.109 1 98.75 95 THR B CA 1
ATOM 5342 C C . THR B 1 95 ? -12.133 37.875 14.672 1 98.75 95 THR B C 1
ATOM 5344 O O . THR B 1 95 ? -12.891 38.25 13.766 1 98.75 95 THR B O 1
ATOM 5347 N N . ARG B 1 96 ? -10.945 37.219 14.477 1 98.69 96 ARG B N 1
ATOM 5348 C CA . ARG B 1 96 ? -10.641 36.781 13.117 1 98.69 96 ARG B CA 1
ATOM 5349 C C . ARG B 1 96 ? -9.68 35.594 13.109 1 98.69 96 ARG B C 1
ATOM 5351 O O . ARG B 1 96 ? -8.961 35.375 14.086 1 98.69 96 ARG B O 1
ATOM 5358 N N . VAL B 1 97 ? -9.758 34.844 12.055 1 98.44 97 VAL B N 1
ATOM 5359 C CA . VAL B 1 97 ? -8.68 33.969 11.648 1 98.44 97 VAL B CA 1
ATOM 5360 C C . VAL B 1 97 ? -7.949 34.562 10.445 1 98.44 97 VAL B C 1
ATOM 5362 O O . VAL B 1 97 ? -8.578 35.094 9.539 1 98.44 97 VAL B O 1
ATOM 5365 N N . ALA B 1 98 ? -6.641 34.5 10.555 1 97.81 98 ALA B N 1
ATOM 5366 C CA . ALA B 1 98 ? -5.867 35.219 9.531 1 97.81 98 ALA B CA 1
ATOM 5367 C C . ALA B 1 98 ? -4.801 34.281 8.93 1 97.81 98 ALA B C 1
ATOM 5369 O O . ALA B 1 98 ? -3.604 34.531 9.086 1 97.81 98 ALA B O 1
ATOM 5370 N N . PRO B 1 99 ? -5.199 33.312 8.141 1 97.44 99 PRO B N 1
ATOM 5371 C CA . PRO B 1 99 ? -4.238 32.406 7.543 1 97.44 99 PRO B CA 1
ATOM 5372 C C . PRO B 1 99 ?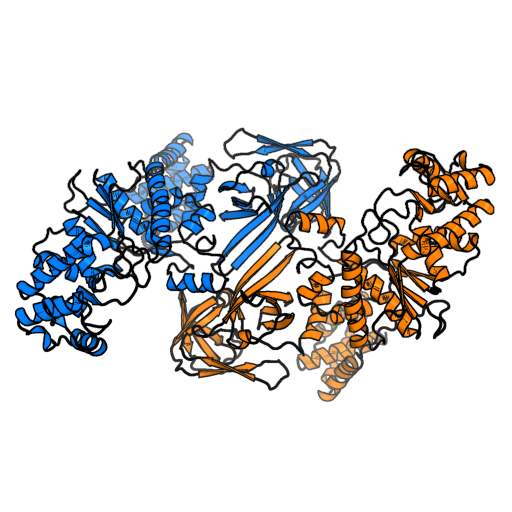 -3.473 33 6.371 1 97.44 99 PRO B C 1
ATOM 5374 O O . PRO B 1 99 ? -4.023 33.844 5.633 1 97.44 99 PRO B O 1
ATOM 5377 N N . GLU B 1 100 ? -2.18 32.688 6.27 1 96.75 100 GLU B N 1
ATOM 5378 C CA . GLU B 1 100 ? -1.445 32.875 5.023 1 96.75 100 GLU B CA 1
ATOM 5379 C C . GLU B 1 100 ? -1.725 31.766 4.035 1 96.75 100 GLU B C 1
ATOM 5381 O O . GLU B 1 100 ? -1.649 30.578 4.398 1 96.75 100 GLU B O 1
ATOM 5386 N N . PRO B 1 101 ? -2.131 32.062 2.775 1 97.75 101 PRO B N 1
ATOM 5387 C CA . PRO B 1 101 ? -2.42 31.016 1.804 1 97.75 101 PRO B CA 1
ATOM 5388 C C . PRO B 1 101 ? -1.154 30.391 1.215 1 97.75 101 PRO B C 1
ATOM 5390 O O . PRO B 1 101 ? -0.926 30.484 0.005 1 97.75 101 PRO B O 1
ATOM 5393 N N . ASN B 1 102 ? -0.4 29.766 1.998 1 95.62 102 ASN B N 1
ATOM 5394 C CA . ASN B 1 102 ? 0.877 29.188 1.59 1 95.62 102 ASN B CA 1
ATOM 5395 C C . ASN B 1 102 ? 0.917 27.688 1.826 1 95.62 102 ASN B C 1
ATOM 5397 O O . ASN B 1 102 ? 1.986 27.078 1.79 1 95.62 102 ASN B O 1
ATOM 5401 N N . GLY B 1 103 ? -0.207 27.078 2.088 1 94.94 103 GLY B N 1
ATOM 5402 C CA . GLY B 1 103 ? -0.262 25.656 2.309 1 94.94 103 GLY B CA 1
ATOM 5403 C C . GLY B 1 103 ? -1.632 25.172 2.746 1 94.94 103 GLY B C 1
ATOM 5404 O O . GLY B 1 103 ? -2.551 25.969 2.924 1 94.94 103 GLY B O 1
ATOM 5405 N N . TYR B 1 104 ? -1.704 23.828 2.928 1 96.75 104 TYR B N 1
ATOM 5406 C CA . TYR B 1 104 ? -2.943 23.203 3.381 1 96.75 104 TYR B CA 1
ATOM 5407 C C . TYR B 1 104 ? -3.047 23.25 4.902 1 96.75 104 TYR B C 1
ATOM 5409 O O . TYR B 1 104 ? -2.057 23.016 5.602 1 96.75 104 TYR B O 1
ATOM 5417 N N . PRO B 1 105 ? -4.246 23.547 5.371 1 96.94 105 PRO B N 1
ATOM 5418 C CA . PRO B 1 105 ? -4.395 23.641 6.824 1 96.94 105 PRO B CA 1
ATOM 5419 C C . PRO B 1 105 ? -4.207 22.297 7.527 1 96.94 105 PRO B C 1
ATOM 5421 O O . PRO B 1 105 ? -4.613 21.266 6.996 1 96.94 105 PRO B O 1
ATOM 5424 N N . THR B 1 106 ? -3.627 22.328 8.664 1 95.25 106 THR B N 1
ATOM 5425 C CA . THR B 1 106 ? -3.412 21.172 9.516 1 95.25 106 THR B CA 1
ATOM 5426 C C . THR B 1 106 ? -4.258 21.266 10.781 1 95.25 106 THR B C 1
ATOM 5428 O O . THR B 1 106 ? -5.012 22.219 10.961 1 95.25 106 THR B O 1
ATOM 5431 N N . LEU B 1 107 ? -4.105 20.328 11.641 1 94.12 107 LEU B N 1
ATOM 5432 C CA . LEU B 1 107 ? -4.809 20.297 12.922 1 94.12 107 LEU B CA 1
ATOM 5433 C C . LEU B 1 107 ? -4.441 21.516 13.766 1 94.12 107 LEU B C 1
ATOM 5435 O O . LEU B 1 107 ? -5.27 22.016 14.523 1 94.12 107 LEU B O 1
ATOM 5439 N N . GLY B 1 108 ? -3.242 21.969 13.633 1 90.81 108 GLY B N 1
ATOM 5440 C CA . GLY B 1 108 ? -2.828 23.188 14.328 1 90.81 108 GLY B CA 1
ATOM 5441 C C . GLY B 1 108 ? -3.627 24.406 13.922 1 90.81 108 GLY B C 1
ATOM 5442 O O . GLY B 1 108 ? -3.984 25.234 14.766 1 90.81 108 GLY B O 1
ATOM 5443 N N . HIS B 1 109 ? -3.939 24.516 12.68 1 94.81 109 HIS B N 1
ATOM 5444 C CA . HIS B 1 109 ? -4.734 25.625 12.172 1 94.81 109 HIS B CA 1
ATOM 5445 C C . HIS B 1 109 ? -6.168 25.562 12.695 1 94.81 109 HIS B C 1
ATOM 5447 O O . HIS B 1 109 ? -6.844 26.594 12.789 1 94.81 109 HIS B O 1
ATOM 5453 N N . ALA B 1 110 ? -6.562 24.344 13 1 96.06 110 ALA B N 1
ATOM 5454 C CA . ALA B 1 110 ? -7.926 24.172 13.5 1 96.06 110 ALA B CA 1
ATOM 5455 C C . ALA B 1 110 ? -8.117 24.906 14.828 1 96.06 110 ALA B C 1
ATOM 5457 O O . ALA B 1 110 ? -9.156 25.547 15.039 1 96.06 110 ALA B O 1
ATOM 5458 N N . LYS B 1 111 ? -7.156 24.781 15.688 1 94.56 111 LYS B N 1
ATOM 5459 C CA . LYS B 1 111 ? -7.254 25.5 16.953 1 94.56 111 LYS B CA 1
ATOM 5460 C C . LYS B 1 111 ? -7.297 27.016 16.734 1 94.56 111 LYS B C 1
ATOM 5462 O O . LYS B 1 111 ? -8.102 27.703 17.344 1 94.56 111 LYS B O 1
ATOM 5467 N N . GLY B 1 112 ? -6.438 27.469 15.836 1 95.81 112 GLY B N 1
ATOM 5468 C CA . GLY B 1 112 ? -6.395 28.891 15.5 1 95.81 112 GLY B CA 1
ATOM 5469 C C . GLY B 1 112 ? -7.688 29.406 14.898 1 95.81 112 GLY B C 1
ATOM 5470 O O . GLY B 1 112 ? -8.023 30.578 15.047 1 95.81 112 GLY B O 1
ATOM 5471 N N . LEU B 1 113 ? -8.406 28.547 14.273 1 98.19 113 LEU B N 1
ATOM 5472 C CA . LEU B 1 113 ? -9.695 28.875 13.672 1 98.19 113 LEU B CA 1
ATOM 5473 C C . LEU B 1 113 ? -10.805 28.844 14.719 1 98.19 113 LEU B C 1
ATOM 5475 O O . LEU B 1 113 ? -11.602 29.781 14.797 1 98.19 113 LEU B O 1
ATOM 5479 N N . LEU B 1 114 ? -10.812 27.844 15.539 1 98.06 114 LEU B N 1
ATOM 5480 C CA . LEU B 1 114 ? -11.984 27.531 16.359 1 98.06 114 LEU B CA 1
ATOM 5481 C C . LEU B 1 114 ? -12.023 28.422 17.594 1 98.06 114 LEU B C 1
ATOM 5483 O O . LEU B 1 114 ? -13.102 28.844 18.031 1 98.06 114 LEU B O 1
ATOM 5487 N N . VAL B 1 115 ? -10.898 28.781 18.156 1 97.19 115 VAL B N 1
ATOM 5488 C CA . VAL B 1 115 ? -10.867 29.562 19.391 1 97.19 115 VAL B CA 1
ATOM 5489 C C . VAL B 1 115 ? -11.477 30.938 19.125 1 97.19 115 VAL B C 1
ATOM 5491 O O . VAL B 1 115 ? -12.453 31.328 19.766 1 97.19 115 VAL B O 1
ATOM 5494 N N . PRO B 1 116 ? -10.945 31.656 18.125 1 98.19 116 PRO B N 1
ATOM 5495 C CA . PRO B 1 116 ? -11.562 32.969 17.891 1 98.19 116 PRO B CA 1
ATOM 5496 C C . PRO B 1 116 ? -13.016 32.875 17.422 1 98.19 116 PRO B C 1
ATOM 5498 O O . PRO B 1 116 ? -13.844 33.719 17.766 1 98.19 116 PRO B O 1
ATOM 5501 N N . PHE B 1 117 ? -13.367 31.859 16.641 1 98.56 117 PHE B N 1
ATOM 5502 C CA . PHE B 1 117 ? -14.734 31.688 16.156 1 98.56 117 PHE B CA 1
ATOM 5503 C C . PHE B 1 117 ? -15.695 31.469 17.312 1 98.56 117 PHE B C 1
ATOM 5505 O O . PHE B 1 117 ? -16.75 32.125 17.391 1 98.56 117 PHE B O 1
ATOM 5512 N N . ILE B 1 118 ? -15.352 30.547 18.188 1 97.94 118 ILE B N 1
ATOM 5513 C CA . ILE B 1 118 ? -16.203 30.203 19.328 1 97.94 118 ILE B CA 1
ATOM 5514 C C . ILE B 1 118 ? -16.438 31.438 20.188 1 97.94 118 ILE B C 1
ATOM 5516 O O . ILE B 1 118 ? -17.562 31.75 20.562 1 97.94 118 ILE B O 1
ATOM 5520 N N . TYR B 1 119 ? -15.422 32.25 20.438 1 97.88 119 TYR B N 1
ATOM 5521 C CA . TYR B 1 119 ? -15.562 33.438 21.25 1 97.88 119 TYR B CA 1
ATOM 5522 C C . TYR B 1 119 ? -16.453 34.469 20.547 1 97.88 119 TYR B C 1
ATOM 5524 O O . TYR B 1 119 ? -17.281 35.125 21.203 1 97.88 119 TYR B O 1
ATOM 5532 N N . ALA B 1 120 ? -16.234 34.656 19.281 1 98.31 120 ALA B N 1
ATOM 5533 C CA . ALA B 1 120 ? -17.062 35.594 18.547 1 98.31 120 ALA B CA 1
ATOM 5534 C C . ALA B 1 120 ? -18.547 35.25 18.703 1 98.31 120 ALA B C 1
ATOM 5536 O O . ALA B 1 120 ? -19.375 36.156 18.938 1 98.31 120 ALA B O 1
ATOM 5537 N N . ARG B 1 121 ? -18.828 33.969 18.578 1 97.75 121 ARG B N 1
ATOM 5538 C CA . ARG B 1 121 ? -20.219 33.562 18.656 1 97.75 121 ARG B CA 1
ATOM 5539 C C . ARG B 1 121 ? -20.734 33.594 20.078 1 97.75 121 ARG B C 1
ATOM 5541 O O . ARG B 1 121 ? -21.891 33.969 20.312 1 97.75 121 ARG B O 1
ATOM 5548 N N . LEU B 1 122 ? -19.922 33.281 21.062 1 95.75 122 LEU B N 1
ATOM 5549 C CA . LEU B 1 122 ? -20.328 33.344 22.453 1 95.75 122 LEU B CA 1
ATOM 5550 C C . LEU B 1 122 ? -20.719 34.75 22.859 1 95.75 122 LEU B C 1
ATOM 5552 O O . LEU B 1 122 ? -21.562 34.969 23.734 1 95.75 122 LEU B O 1
ATOM 5556 N N . TYR B 1 123 ? -20.188 35.75 22.203 1 97.31 123 TYR B N 1
ATOM 5557 C CA . TYR B 1 123 ? -20.422 37.156 22.547 1 97.31 123 TYR B CA 1
ATOM 5558 C C . TYR B 1 123 ? -21.328 37.844 21.531 1 97.31 123 TYR B C 1
ATOM 5560 O O . TYR B 1 123 ? -21.406 39.062 21.484 1 97.31 123 TYR B O 1
ATOM 5568 N N . ASP B 1 124 ? -21.922 37.031 20.688 1 97.25 124 ASP B N 1
ATOM 5569 C CA . ASP B 1 124 ? -22.812 37.531 19.641 1 97.25 124 ASP B CA 1
ATOM 5570 C C . ASP B 1 124 ? -22.094 38.562 18.766 1 97.25 124 ASP B C 1
ATOM 5572 O O . ASP B 1 124 ? -22.656 39.625 18.469 1 97.25 124 ASP B O 1
ATOM 5576 N N . GLY B 1 125 ? -20.828 38.25 18.5 1 98.19 125 GLY B N 1
ATOM 5577 C CA . GLY B 1 125 ? -20 39.156 17.75 1 98.19 125 GLY B CA 1
ATOM 5578 C C . GLY B 1 125 ? -19.812 38.781 16.297 1 98.19 125 GLY B C 1
ATOM 5579 O O . GLY B 1 125 ? -20.656 38.062 15.727 1 98.19 125 GLY B O 1
ATOM 5580 N N . LYS B 1 126 ? -18.75 39.375 15.695 1 98.5 126 LYS B N 1
ATOM 5581 C CA . LYS B 1 126 ? -18.422 39.156 14.289 1 98.5 126 LYS B CA 1
ATOM 5582 C C . LYS B 1 126 ? -17.125 38.344 14.164 1 98.5 126 LYS B C 1
ATOM 5584 O O . LYS B 1 126 ? -16.188 38.562 14.938 1 98.5 126 LYS B O 1
ATOM 5589 N N . PHE B 1 127 ? -17.125 37.438 13.172 1 98.75 127 PHE B N 1
ATOM 5590 C CA . PHE B 1 127 ? -15.945 36.625 12.891 1 98.75 127 PHE B CA 1
ATOM 5591 C C . PHE B 1 127 ? -15.477 36.844 11.453 1 98.75 127 PHE B C 1
ATOM 5593 O O . PHE B 1 127 ? -16.25 36.656 10.508 1 98.75 127 PHE B O 1
ATOM 5600 N N . LEU B 1 128 ? -14.188 37.188 11.328 1 98.81 128 LEU B N 1
ATOM 5601 C CA . LEU B 1 128 ? -13.656 37.5 10.008 1 98.81 128 LEU B CA 1
ATOM 5602 C C . LEU B 1 128 ? -12.664 36.438 9.555 1 98.81 128 LEU B C 1
ATOM 5604 O O . LEU B 1 128 ? -11.891 35.906 10.367 1 98.81 128 LEU B O 1
ATOM 5608 N N . LEU B 1 129 ? -12.758 36.031 8.281 1 98.88 129 LEU B N 1
ATOM 5609 C CA . LEU B 1 129 ? -11.664 35.344 7.602 1 98.88 129 LEU B CA 1
ATOM 5610 C C . LEU B 1 129 ? -10.805 36.344 6.812 1 98.88 129 LEU B C 1
ATOM 5612 O O . LEU B 1 129 ? -11.289 36.969 5.875 1 98.88 129 LEU B O 1
ATOM 5616 N N . ARG B 1 130 ? -9.602 36.5 7.207 1 98.69 130 ARG B N 1
ATOM 5617 C CA . ARG B 1 130 ? -8.727 37.438 6.508 1 98.69 130 ARG B CA 1
ATOM 5618 C C . ARG B 1 130 ? -7.48 36.719 5.984 1 98.69 130 ARG B C 1
ATOM 5620 O O . ARG B 1 130 ? -6.652 36.25 6.77 1 98.69 130 ARG B O 1
ATOM 5627 N N . PHE B 1 131 ? -7.316 36.688 4.68 1 98.62 131 PHE B N 1
ATOM 5628 C CA . PHE B 1 131 ? -6.117 36.094 4.098 1 98.62 131 PHE B CA 1
ATOM 5629 C C . PHE B 1 131 ? -4.934 37.031 4.203 1 98.62 131 PHE B C 1
ATOM 5631 O O . PHE B 1 131 ? -5.004 38.188 3.721 1 98.62 131 PHE B O 1
ATOM 5638 N N . GLU B 1 132 ? -3.93 36.594 4.867 1 97.69 132 GLU B N 1
ATOM 5639 C CA . GLU B 1 132 ? -2.691 37.375 4.969 1 97.69 132 GLU B CA 1
ATOM 5640 C C . GLU B 1 132 ? -1.743 37.031 3.82 1 97.69 132 GLU B C 1
ATOM 5642 O O . GLU B 1 132 ? -0.739 36.344 4.012 1 97.69 132 GLU B O 1
ATOM 5647 N N . ASP B 1 133 ? -1.973 37.625 2.686 1 97.88 133 ASP B N 1
ATOM 5648 C CA . ASP B 1 133 ? -1.271 37.25 1.459 1 97.88 133 ASP B CA 1
ATOM 5649 C C . ASP B 1 133 ? -0.306 38.375 1.027 1 97.88 133 ASP B C 1
ATOM 5651 O O . ASP B 1 133 ? -0.387 38.875 -0.099 1 97.88 133 ASP B O 1
ATOM 5655 N N . THR B 1 134 ? 0.685 38.625 1.911 1 97.38 134 THR B N 1
ATOM 5656 C CA . THR B 1 134 ? 1.651 39.688 1.615 1 97.38 134 THR B CA 1
ATOM 5657 C C . THR B 1 134 ? 3.025 39.094 1.324 1 97.38 134 THR B C 1
ATOM 5659 O O . THR B 1 134 ? 4.035 39.781 1.358 1 97.38 134 THR B O 1
ATOM 5662 N N . ASN B 1 135 ? 3.123 37.812 1.112 1 97 135 ASN B N 1
ATOM 5663 C CA . ASN B 1 135 ? 4.336 37.125 0.681 1 97 135 ASN B CA 1
ATOM 5664 C C . ASN B 1 135 ? 4.102 36.344 -0.607 1 97 135 ASN B C 1
ATOM 5666 O O . ASN B 1 135 ? 3.965 35.125 -0.577 1 97 135 ASN B O 1
ATOM 5670 N N . PRO B 1 136 ? 4.262 37 -1.718 1 96.69 136 PRO B N 1
ATOM 5671 C CA . PRO B 1 136 ? 3.906 36.375 -2.998 1 96.69 136 PRO B CA 1
ATOM 5672 C C . PRO B 1 136 ? 4.789 35.188 -3.344 1 96.69 136 PRO B C 1
ATOM 5674 O O . PRO B 1 136 ? 4.441 34.375 -4.223 1 96.69 136 PRO B O 1
ATOM 5677 N N . ARG B 1 137 ? 5.863 34.938 -2.639 1 94.69 137 ARG B N 1
ATOM 5678 C CA . ARG B 1 137 ? 6.793 33.844 -2.955 1 94.69 137 ARG B CA 1
ATOM 5679 C C . ARG B 1 137 ? 6.164 32.5 -2.688 1 94.69 137 ARG B C 1
ATOM 5681 O O . ARG B 1 137 ? 6.48 31.516 -3.369 1 94.69 137 ARG B O 1
ATOM 5688 N N . VAL B 1 138 ? 5.309 32.375 -1.712 1 94.31 138 VAL B N 1
ATOM 5689 C CA . VAL B 1 138 ? 4.883 31.062 -1.245 1 94.31 138 VAL B CA 1
ATOM 5690 C C . VAL B 1 138 ? 3.367 30.953 -1.359 1 94.31 138 VAL B C 1
ATOM 5692 O O . VAL B 1 138 ? 2.805 29.875 -1.112 1 94.31 138 VAL B O 1
ATOM 5695 N N . GLU B 1 139 ? 2.742 32 -1.719 1 96.75 139 GLU B N 1
ATOM 5696 C CA . GLU B 1 139 ? 1.285 32.031 -1.792 1 96.75 139 GLU B CA 1
ATOM 5697 C C . GLU B 1 139 ? 0.795 31.5 -3.141 1 96.75 139 GLU B C 1
ATOM 5699 O O . GLU B 1 139 ? 1.421 31.75 -4.172 1 96.75 139 GLU B O 1
ATOM 5704 N N . ARG B 1 140 ? -0.291 30.703 -3.09 1 96.5 140 ARG B N 1
ATOM 5705 C CA . ARG B 1 140 ? -0.879 30.141 -4.297 1 96.5 140 ARG B CA 1
ATOM 5706 C C . ARG B 1 140 ? -2.402 30.156 -4.223 1 96.5 140 ARG B C 1
ATOM 5708 O O . ARG B 1 140 ? -2.979 30 -3.143 1 96.5 140 ARG B O 1
ATOM 5715 N N . LEU B 1 141 ? -3.041 30.234 -5.395 1 97.75 141 LEU B N 1
ATOM 5716 C CA . LEU B 1 141 ? -4.5 30.281 -5.465 1 97.75 141 LEU B CA 1
ATOM 5717 C C . LEU B 1 141 ? -5.105 29 -4.879 1 97.75 141 LEU B C 1
ATOM 5719 O O . LEU B 1 141 ? -6.156 29.062 -4.234 1 97.75 141 LEU B O 1
ATOM 5723 N N . GLU B 1 142 ? -4.477 27.906 -5.043 1 97.12 142 GLU B N 1
ATOM 5724 C CA . GLU B 1 142 ? -4.984 26.625 -4.555 1 97.12 142 GLU B CA 1
ATOM 5725 C C . GLU B 1 142 ? -5.113 26.641 -3.033 1 97.12 142 GLU B C 1
ATOM 5727 O O . GLU B 1 142 ? -6.008 25.984 -2.482 1 97.12 142 GLU B O 1
ATOM 5732 N N . TYR B 1 143 ? -4.27 27.375 -2.414 1 97.62 143 TYR B N 1
ATOM 5733 C CA . TYR B 1 143 ? -4.277 27.375 -0.955 1 97.62 143 TYR B CA 1
ATOM 5734 C C . TYR B 1 143 ? -5.418 28.234 -0.418 1 97.62 143 TYR B C 1
ATOM 5736 O O . TYR B 1 143 ? -5.988 27.938 0.63 1 97.62 143 TYR B O 1
ATOM 5744 N N . TYR B 1 144 ? -5.828 29.312 -1.144 1 98.38 144 TYR B N 1
ATOM 5745 C CA . TYR B 1 144 ? -7.012 30.078 -0.768 1 98.38 144 TYR B CA 1
ATOM 5746 C C . TYR B 1 144 ? -8.242 29.188 -0.712 1 98.38 144 TYR B C 1
ATOM 5748 O O . TYR B 1 144 ? -8.977 29.188 0.277 1 98.38 144 TYR B O 1
ATOM 5756 N N . GLU B 1 145 ? -8.336 28.453 -1.734 1 98.12 145 GLU B N 1
ATOM 5757 C CA . GLU B 1 145 ? -9.508 27.594 -1.874 1 98.12 145 GLU B CA 1
ATOM 5758 C C . GLU B 1 145 ? -9.5 26.484 -0.825 1 98.12 145 GLU B C 1
ATOM 5760 O O . GLU B 1 145 ? -10.539 26.172 -0.248 1 98.12 145 GLU B O 1
ATOM 5765 N N . ALA B 1 146 ? -8.344 25.906 -0.624 1 97.75 146 ALA B N 1
ATOM 5766 C CA . ALA B 1 146 ? -8.227 24.844 0.366 1 97.75 146 ALA B CA 1
ATOM 5767 C C . ALA B 1 146 ? -8.609 25.344 1.758 1 97.75 146 ALA B C 1
ATOM 5769 O O . ALA B 1 146 ? -9.344 24.672 2.484 1 97.75 146 ALA B O 1
ATOM 5770 N N . ILE B 1 147 ? -8.148 26.5 2.074 1 98.5 147 ILE B N 1
ATOM 5771 C CA . ILE B 1 147 ? -8.43 27.094 3.379 1 98.5 147 ILE B CA 1
ATOM 5772 C C . ILE B 1 147 ? -9.922 27.359 3.514 1 98.5 147 ILE B C 1
ATOM 5774 O O . ILE B 1 147 ? -10.539 27 4.52 1 98.5 147 ILE B O 1
ATOM 5778 N N . ARG B 1 148 ? -10.523 27.938 2.455 1 98.5 148 ARG B N 1
ATOM 5779 C CA . ARG B 1 148 ? -11.961 28.203 2.455 1 98.5 148 ARG B CA 1
ATOM 5780 C C . ARG B 1 148 ? -12.75 26.922 2.699 1 98.5 148 ARG B C 1
ATOM 5782 O O . ARG B 1 148 ? -13.648 26.891 3.547 1 98.5 148 ARG B O 1
ATOM 5789 N N . ASN B 1 149 ? -12.383 25.906 2.008 1 98.12 149 ASN B N 1
ATOM 5790 C CA . ASN B 1 149 ? -13.133 24.656 2.051 1 98.12 149 ASN B CA 1
ATOM 5791 C C . ASN B 1 149 ? -13.008 23.984 3.41 1 98.12 149 ASN B C 1
ATOM 5793 O O . ASN B 1 149 ? -14.008 23.594 4.012 1 98.12 149 ASN B O 1
ATOM 5797 N N . GLU B 1 150 ? -11.82 23.828 3.908 1 98.31 150 GLU B N 1
ATOM 5798 C CA . GLU B 1 150 ? -11.586 23.094 5.152 1 98.31 150 GLU B CA 1
ATOM 5799 C C . GLU B 1 150 ? -12.125 23.875 6.352 1 98.31 150 GLU B C 1
ATOM 5801 O O . GLU B 1 150 ? -12.711 23.297 7.266 1 98.31 150 GLU B O 1
ATOM 5806 N N . PHE B 1 151 ? -11.898 25.203 6.309 1 98.75 151 PHE B N 1
ATOM 5807 C CA . PHE B 1 151 ? -12.391 26.031 7.402 1 98.75 151 PHE B CA 1
ATOM 5808 C C . PHE B 1 151 ? -13.914 26.047 7.438 1 98.75 151 PHE B C 1
ATOM 5810 O O . PHE B 1 151 ? -14.516 25.969 8.508 1 98.75 151 PHE B O 1
ATOM 5817 N N . SER B 1 152 ? -14.516 26.109 6.242 1 98.62 152 SER B N 1
ATOM 5818 C CA . SER B 1 152 ? -15.969 26.109 6.184 1 98.62 152 SER B CA 1
ATOM 5819 C C . SER B 1 152 ? -16.547 24.828 6.789 1 98.62 152 SER B C 1
ATOM 5821 O O . SER B 1 152 ? -17.531 24.859 7.52 1 98.62 152 SER B O 1
ATOM 5823 N N . ARG B 1 153 ? -15.914 23.734 6.547 1 98.06 153 ARG B N 1
ATOM 5824 C CA . ARG B 1 153 ? -16.375 22.453 7.074 1 98.06 153 ARG B CA 1
ATOM 5825 C C . ARG B 1 153 ? -16.312 22.438 8.602 1 98.06 153 ARG B C 1
ATOM 5827 O O . ARG B 1 153 ? -17.234 21.938 9.258 1 98.06 153 ARG B O 1
ATOM 5834 N N . LEU B 1 154 ? -15.281 22.953 9.141 1 98.5 154 LEU B N 1
ATOM 5835 C CA . LEU B 1 154 ? -15.125 23 10.594 1 98.5 154 LEU B CA 1
ATOM 5836 C C . LEU B 1 154 ? -16.141 23.938 11.219 1 98.5 154 LEU B C 1
ATOM 5838 O O . LEU B 1 154 ? -16.703 23.641 12.281 1 98.5 154 LEU B O 1
ATOM 5842 N N . LEU B 1 155 ? -16.391 25.062 10.586 1 98.69 155 LEU B N 1
ATOM 5843 C CA . LEU B 1 155 ? -17.312 26.031 11.141 1 98.69 155 LEU B CA 1
ATOM 5844 C C . LEU B 1 155 ? -18.75 25.516 11.086 1 98.69 155 LEU B C 1
ATOM 5846 O O . LEU B 1 155 ? -19.531 25.719 12.023 1 98.69 155 LEU B O 1
ATOM 5850 N N . GLU B 1 156 ? -19.062 24.844 9.992 1 98.44 156 GLU B N 1
ATOM 5851 C CA . GLU B 1 156 ? -20.359 24.172 9.922 1 98.44 156 GLU B CA 1
ATOM 5852 C C . GLU B 1 156 ? -20.516 23.125 11.023 1 98.44 156 GLU B C 1
ATOM 5854 O O . GLU B 1 156 ? -21.562 23.031 11.656 1 98.44 156 GLU B O 1
ATOM 5859 N N . ALA B 1 157 ? -19.484 22.422 11.25 1 98.12 157 ALA B N 1
ATOM 5860 C CA . ALA B 1 157 ? -19.469 21.406 12.297 1 98.12 157 ALA B CA 1
ATOM 5861 C C . ALA B 1 157 ? -19.609 22.047 13.68 1 98.12 157 ALA B C 1
ATOM 5863 O O . ALA B 1 157 ? -20.203 21.453 14.586 1 98.12 157 ALA B O 1
ATOM 5864 N N . CYS B 1 158 ? -19.016 23.188 13.797 1 97.5 158 CYS B N 1
ATOM 5865 C CA . CYS B 1 158 ? -19.125 23.891 15.062 1 97.5 158 CYS B CA 1
ATOM 5866 C C . CYS B 1 158 ? -20.562 24.266 15.367 1 97.5 158 CYS B C 1
ATOM 5868 O O . CYS B 1 158 ? -21.016 24.141 16.5 1 97.5 158 CYS B O 1
ATOM 5870 N N . GLU B 1 159 ? -21.25 24.75 14.359 1 97.38 159 GLU B N 1
ATOM 5871 C CA . GLU B 1 159 ? -22.672 25.047 14.523 1 97.38 159 GLU B CA 1
ATOM 5872 C C . GLU B 1 159 ? -23.453 23.797 14.922 1 97.38 159 GLU B C 1
ATOM 5874 O O . GLU B 1 159 ? -24.297 23.844 15.836 1 97.38 159 GLU B O 1
ATOM 5879 N N . GLU B 1 160 ? -23.172 22.703 14.32 1 96.25 160 GLU B N 1
ATOM 5880 C CA . GLU B 1 160 ? -23.875 21.453 14.578 1 96.25 160 GLU B CA 1
ATOM 5881 C C . GLU B 1 160 ? -23.547 20.906 15.969 1 96.25 160 GLU B C 1
ATOM 5883 O O . GLU B 1 160 ? -24.438 20.438 16.672 1 96.25 160 GLU B O 1
ATOM 5888 N N . GLU B 1 161 ? -22.266 20.969 16.344 1 95.56 161 GLU B N 1
ATOM 5889 C CA . GLU B 1 161 ? -21.781 20.312 17.547 1 95.56 161 GLU B CA 1
ATOM 5890 C C . GLU B 1 161 ? -22.016 21.172 18.781 1 95.56 161 GLU B C 1
ATOM 5892 O O . GLU B 1 161 ? -22.359 20.656 19.844 1 95.56 161 GLU B O 1
ATOM 5897 N N . LEU B 1 162 ? -21.891 22.531 18.609 1 95.94 162 LEU B N 1
ATOM 5898 C CA . LEU B 1 162 ? -21.906 23.406 19.766 1 95.94 162 LEU B CA 1
ATOM 5899 C C . LEU B 1 162 ? -23.125 24.344 19.719 1 95.94 162 LEU B C 1
ATOM 5901 O O . LEU B 1 162 ? -23.375 25.078 20.688 1 95.94 162 LEU B O 1
ATOM 5905 N N . GLY B 1 163 ? -23.828 24.375 18.656 1 95.62 163 GLY B N 1
ATOM 5906 C CA . GLY B 1 163 ? -25 25.234 18.516 1 95.62 163 GLY B CA 1
ATOM 5907 C C . GLY B 1 163 ? -24.625 26.688 18.297 1 95.62 163 GLY B C 1
ATOM 5908 O O . GLY B 1 163 ? -25.438 27.594 18.562 1 95.62 163 GLY B O 1
ATOM 5909 N N . LEU B 1 164 ? -23.438 26.891 17.828 1 94.81 164 LEU B N 1
ATOM 5910 C CA . LEU B 1 164 ? -22.969 28.25 17.594 1 94.81 164 LEU B CA 1
ATOM 5911 C C . LEU B 1 164 ? -23.25 28.688 16.172 1 94.81 164 LEU B C 1
ATOM 5913 O O . LEU B 1 164 ? -22.578 28.25 15.234 1 94.81 164 LEU B O 1
ATOM 5917 N N . SER B 1 165 ? -24.188 29.625 16.047 1 94.56 165 SER B N 1
ATOM 5918 C CA . SER B 1 165 ? -24.672 30.047 14.727 1 94.56 165 SER B CA 1
ATOM 5919 C C . SER B 1 165 ? -24.391 31.531 14.492 1 94.56 165 SER B C 1
ATOM 5921 O O . SER B 1 165 ? -24.438 32.344 15.422 1 94.56 165 SER B O 1
ATOM 5923 N N . PRO B 1 166 ? -24.094 31.875 13.172 1 96.44 166 PRO B N 1
ATOM 5924 C CA . PRO B 1 166 ? -23.922 31.016 11.992 1 96.44 166 PRO B CA 1
ATOM 5925 C C . PRO B 1 166 ? -22.562 30.344 11.938 1 96.44 166 PRO B C 1
ATOM 5927 O O . PRO B 1 166 ? -21.562 30.938 12.367 1 96.44 166 PRO B O 1
ATOM 5930 N N . GLY B 1 167 ? -22.516 29.172 11.477 1 97.81 167 GLY B N 1
ATOM 5931 C CA . GLY B 1 167 ? -21.281 28.422 11.328 1 97.81 167 GLY B CA 1
ATOM 5932 C C . GLY B 1 167 ? -20.5 28.812 10.094 1 97.81 167 GLY B C 1
ATOM 5933 O O . GLY B 1 167 ? -20.172 27.969 9.258 1 97.81 167 GLY B O 1
ATOM 5934 N N . ARG B 1 168 ? -20.219 30 9.93 1 98.44 168 ARG B N 1
ATOM 5935 C CA . ARG B 1 168 ? -19.469 30.594 8.82 1 98.44 168 ARG B CA 1
ATOM 5936 C C . ARG B 1 168 ? -18.859 31.922 9.219 1 98.44 168 ARG B C 1
ATOM 5938 O O . ARG B 1 168 ? -19.188 32.469 10.281 1 98.44 168 ARG B O 1
ATOM 5945 N N . TRP B 1 169 ? -17.906 32.375 8.5 1 98.75 169 TRP B N 1
ATOM 5946 C CA . TRP B 1 169 ? -17.391 33.719 8.742 1 98.75 169 TRP B CA 1
ATOM 5947 C C . TRP B 1 169 ? -18.391 34.781 8.266 1 98.75 169 TRP B C 1
ATOM 5949 O O . TRP B 1 169 ? -19.188 34.531 7.363 1 98.75 169 TRP B O 1
ATOM 5959 N N . ASP B 1 170 ? -18.328 35.938 8.906 1 98.5 170 ASP B N 1
ATOM 5960 C CA . ASP B 1 170 ? -19.234 37.031 8.57 1 98.5 170 ASP B CA 1
ATOM 5961 C C . ASP B 1 170 ? -18.719 37.844 7.383 1 98.5 170 ASP B C 1
ATOM 5963 O O . ASP B 1 170 ? -19.5 38.406 6.625 1 98.5 170 ASP B O 1
ATOM 5967 N N . GLU B 1 171 ? -17.469 37.938 7.266 1 98.38 171 GLU B N 1
ATOM 5968 C CA . GLU B 1 171 ? -16.828 38.688 6.203 1 98.38 171 GLU B CA 1
ATOM 5969 C C . GLU B 1 171 ? -15.461 38.094 5.855 1 98.38 171 GLU B C 1
ATOM 5971 O O . GLU B 1 171 ? -14.75 37.594 6.734 1 98.38 171 GLU B O 1
ATOM 5976 N N . GLU B 1 172 ? -15.164 38 4.562 1 98.56 172 GLU B N 1
ATOM 5977 C CA . GLU B 1 172 ? -13.852 37.594 4.074 1 98.56 172 GLU B CA 1
ATOM 5978 C C . GLU B 1 172 ? -13.055 38.812 3.576 1 98.56 172 GLU B C 1
ATOM 5980 O O . GLU B 1 172 ? -13.578 39.625 2.838 1 98.56 172 GLU B O 1
ATOM 5985 N N . ILE B 1 173 ? -11.891 38.906 4.051 1 98.5 173 ILE B N 1
ATOM 5986 C CA . ILE B 1 173 ? -11.016 40.031 3.666 1 98.5 173 ILE B CA 1
ATOM 5987 C C . ILE B 1 173 ? -9.727 39.469 3.068 1 98.5 173 ILE B C 1
ATOM 5989 O O . ILE B 1 173 ? -9.164 38.5 3.582 1 98.5 173 ILE B O 1
ATOM 5993 N N . ILE B 1 174 ? -9.305 40 1.983 1 98.38 174 ILE B N 1
ATOM 5994 C CA . ILE B 1 174 ? -8.016 39.719 1.381 1 98.38 174 ILE B CA 1
ATOM 5995 C C . ILE B 1 174 ? -7.062 40.875 1.574 1 98.38 174 ILE B C 1
ATOM 5997 O O . ILE B 1 174 ? -7.289 41.969 1.032 1 98.38 174 ILE B O 1
ATOM 6001 N N . GLU B 1 175 ? -6.074 40.656 2.285 1 97.88 175 GLU B N 1
ATOM 6002 C CA . GLU B 1 175 ? -5.203 41.719 2.768 1 97.88 175 GLU B CA 1
ATOM 6003 C C . GLU B 1 175 ? -4.516 42.438 1.607 1 97.88 175 GLU B C 1
ATOM 6005 O O . GLU B 1 175 ? -4.293 43.656 1.665 1 97.88 175 GLU B O 1
ATOM 6010 N N . SER B 1 176 ? -4.18 41.75 0.553 1 97.81 176 SER B N 1
ATOM 6011 C CA . SER B 1 176 ? -3.42 42.312 -0.556 1 97.81 176 SER B CA 1
ATOM 6012 C C . SER B 1 176 ? -4.227 43.375 -1.284 1 97.81 176 SER B C 1
ATOM 6014 O O . SER B 1 176 ? -3.658 44.219 -1.971 1 97.81 176 SER B O 1
ATOM 6016 N N . TYR B 1 177 ? -5.461 43.406 -1.147 1 97.88 177 TYR B N 1
ATOM 6017 C CA . TYR B 1 177 ? -6.293 44.438 -1.747 1 97.88 177 TYR B CA 1
ATOM 6018 C C . TYR B 1 177 ? -6.156 45.75 -0.987 1 97.88 177 TYR B C 1
ATOM 6020 O O . TYR B 1 177 ? -6.598 46.812 -1.465 1 97.88 177 TYR B O 1
ATOM 6028 N N . HIS B 1 178 ? -5.531 45.75 0.159 1 98.12 178 HIS B N 1
ATOM 6029 C CA . HIS B 1 178 ? -5.402 46.938 0.996 1 98.12 178 HIS B CA 1
ATOM 6030 C C . HIS B 1 178 ? -3.971 47.469 0.993 1 98.12 178 HIS B C 1
ATOM 6032 O O . HIS B 1 178 ? -3.586 48.25 1.87 1 98.12 178 HIS B O 1
ATOM 6038 N N . LEU B 1 179 ? -3.162 47.062 0.052 1 98.25 179 LEU B N 1
ATOM 6039 C CA . LEU B 1 179 ? -1.757 47.469 -0.001 1 98.25 179 LEU B CA 1
ATOM 6040 C C . LEU B 1 179 ? -1.617 48.969 -0.141 1 98.25 179 LEU B C 1
ATOM 6042 O O . LEU B 1 179 ? -0.762 49.594 0.505 1 98.25 179 LEU B O 1
ATOM 6046 N N . GLU B 1 180 ? -2.418 49.625 -0.98 1 97.88 180 GLU B N 1
ATOM 6047 C CA . GLU B 1 180 ? -2.334 51.062 -1.186 1 97.88 180 GLU B CA 1
ATOM 6048 C C . GLU B 1 180 ? -2.633 51.844 0.104 1 97.88 180 GLU B C 1
ATOM 6050 O O . GLU B 1 180 ? -2.004 52.844 0.389 1 97.88 180 GLU B O 1
ATOM 6055 N N . GLU B 1 181 ? -3.592 51.312 0.821 1 98.06 181 GLU B N 1
ATOM 6056 C CA . GLU B 1 181 ? -3.881 51.906 2.129 1 98.06 181 GLU B CA 1
ATOM 6057 C C . GLU B 1 181 ? -2.689 51.75 3.072 1 98.06 181 GLU B C 1
ATOM 6059 O O . GLU B 1 181 ? -2.367 52.688 3.816 1 98.06 181 GLU B O 1
ATOM 6064 N N . MET B 1 182 ? -2.078 50.688 3.068 1 98.5 182 MET B N 1
ATOM 6065 C CA . MET B 1 182 ? -0.913 50.438 3.916 1 98.5 182 MET B CA 1
ATOM 6066 C C . MET B 1 182 ? 0.26 51.312 3.486 1 98.5 182 MET B C 1
ATOM 6068 O O . MET B 1 182 ? 1.032 51.781 4.328 1 98.5 182 MET B O 1
ATOM 6072 N N . TYR B 1 183 ? 0.357 51.594 2.148 1 98.56 183 TYR B N 1
ATOM 6073 C CA . TYR B 1 183 ? 1.377 52.531 1.651 1 98.56 183 TYR B CA 1
ATOM 6074 C C . TYR B 1 183 ? 1.158 53.938 2.195 1 98.56 183 TYR B C 1
ATOM 6076 O O . TYR B 1 183 ? 2.111 54.594 2.592 1 98.56 183 TYR B O 1
ATOM 6084 N N . SER B 1 184 ? -0.032 54.281 2.176 1 98.5 184 SER B N 1
ATOM 6085 C CA . SER B 1 184 ? -0.368 55.594 2.684 1 98.5 184 SER B CA 1
ATOM 6086 C C . SER B 1 184 ? -0.005 55.75 4.16 1 98.5 184 SER B C 1
ATOM 6088 O O . SER B 1 184 ? 0.474 56.781 4.594 1 98.5 184 SER B O 1
ATOM 6090 N N . LEU B 1 185 ? -0.284 54.75 4.891 1 98.69 185 LEU B N 1
ATOM 6091 C CA . LEU B 1 185 ? 0.041 54.781 6.312 1 98.69 185 LEU B CA 1
ATOM 6092 C C . LEU B 1 185 ? 1.551 54.75 6.523 1 98.69 185 LEU B C 1
ATOM 6094 O O . LEU B 1 185 ? 2.055 55.406 7.453 1 98.69 185 LEU B O 1
ATOM 6098 N N . ALA B 1 186 ? 2.221 54.031 5.688 1 98.5 186 ALA B N 1
ATOM 6099 C CA . ALA B 1 186 ? 3.68 54.062 5.734 1 98.5 186 ALA B CA 1
ATOM 6100 C C . ALA B 1 186 ? 4.215 55.469 5.48 1 98.5 186 ALA B C 1
ATOM 6102 O O . ALA B 1 186 ? 5.129 55.906 6.168 1 98.5 186 ALA B O 1
ATOM 6103 N N . LYS B 1 187 ? 3.693 56.125 4.477 1 98.44 187 LYS B N 1
ATOM 6104 C CA . LYS B 1 187 ? 4.082 57.469 4.156 1 98.44 187 LYS B CA 1
ATOM 6105 C C . LYS B 1 187 ? 3.85 58.406 5.344 1 98.44 187 LYS B C 1
ATOM 6107 O O . LYS B 1 187 ? 4.68 59.281 5.629 1 98.44 187 LYS B O 1
ATOM 6112 N N . LYS B 1 188 ? 2.756 58.188 6.023 1 98.38 188 LYS B N 1
ATOM 6113 C CA . LYS B 1 188 ? 2.447 59 7.203 1 98.38 188 LYS B CA 1
ATOM 6114 C C . LYS B 1 188 ? 3.514 58.812 8.281 1 98.38 188 LYS B C 1
ATOM 6116 O O . LYS B 1 188 ? 3.881 59.781 8.961 1 98.38 188 LYS B O 1
ATOM 6121 N N . LEU B 1 189 ? 3.939 57.656 8.469 1 98.56 189 LEU B N 1
ATOM 6122 C CA . LEU B 1 189 ? 4.988 57.375 9.445 1 98.56 189 LEU B CA 1
ATOM 6123 C C . LEU B 1 189 ? 6.277 58.094 9.07 1 98.56 189 LEU B C 1
ATOM 6125 O O . LEU B 1 189 ? 6.961 58.656 9.93 1 98.56 189 LEU B O 1
ATOM 6129 N N . ILE B 1 190 ? 6.594 58.062 7.77 1 98.5 190 ILE B N 1
ATOM 6130 C CA . ILE B 1 190 ? 7.793 58.75 7.289 1 98.5 190 ILE B CA 1
ATOM 6131 C C . ILE B 1 190 ? 7.668 60.25 7.539 1 98.5 190 ILE B C 1
ATOM 6133 O O . ILE B 1 190 ? 8.594 60.875 8.07 1 98.5 190 ILE B O 1
ATOM 6137 N N . GLU B 1 191 ? 6.59 60.781 7.211 1 98.25 191 GLU B N 1
ATOM 6138 C CA . GLU B 1 191 ? 6.344 62.219 7.359 1 98.25 191 GLU B CA 1
ATOM 6139 C C . GLU B 1 191 ? 6.402 62.625 8.828 1 98.25 191 GLU B C 1
ATOM 6141 O O . GLU B 1 191 ? 6.793 63.75 9.141 1 98.25 191 GLU B O 1
ATOM 6146 N N . ALA B 1 192 ? 6.059 61.719 9.719 1 97.62 192 ALA B N 1
ATOM 6147 C CA . ALA B 1 192 ? 6.066 62 11.148 1 97.62 192 ALA B CA 1
ATOM 6148 C C . ALA B 1 192 ? 7.449 61.75 11.75 1 97.62 192 ALA B C 1
ATOM 6150 O O . ALA B 1 192 ? 7.652 61.938 12.953 1 97.62 192 ALA B O 1
ATOM 6151 N N . GLY B 1 193 ? 8.344 61.344 10.945 1 97.06 193 GLY B N 1
ATOM 6152 C CA . GLY B 1 193 ? 9.695 61.062 11.406 1 97.06 193 GLY B CA 1
ATOM 6153 C C . GLY B 1 193 ? 9.812 59.75 12.164 1 97.06 193 GLY B C 1
ATOM 6154 O O . GLY B 1 193 ? 10.758 59.562 12.938 1 97.06 193 GLY B O 1
ATOM 6155 N N . LYS B 1 194 ? 8.859 58.906 11.945 1 97.75 194 LYS B N 1
ATOM 6156 C CA . LYS B 1 194 ? 8.797 57.688 12.734 1 97.75 194 LYS B CA 1
ATOM 6157 C C . LYS B 1 194 ? 9.227 56.469 11.906 1 97.75 194 LYS B C 1
ATOM 6159 O O . LYS B 1 194 ? 9.18 55.344 12.383 1 97.75 194 LYS B O 1
ATOM 6164 N N . ALA B 1 195 ? 9.609 56.656 10.656 1 98.38 195 ALA B N 1
ATOM 6165 C CA . ALA B 1 195 ? 10.109 55.594 9.797 1 98.38 195 ALA B CA 1
ATOM 6166 C C . ALA B 1 195 ? 11.18 56.125 8.844 1 98.38 195 ALA B C 1
ATOM 6168 O O . ALA B 1 195 ? 11.227 57.312 8.555 1 98.38 195 ALA B O 1
ATOM 6169 N N . TYR B 1 196 ? 12.039 55.25 8.414 1 98.38 196 TYR B N 1
ATOM 6170 C CA . TYR B 1 196 ? 13.102 55.625 7.488 1 98.38 196 TYR B CA 1
ATOM 6171 C C . TYR B 1 196 ? 13.445 54.469 6.562 1 98.38 196 TYR B C 1
ATOM 6173 O O . TYR B 1 196 ? 13.211 53.312 6.89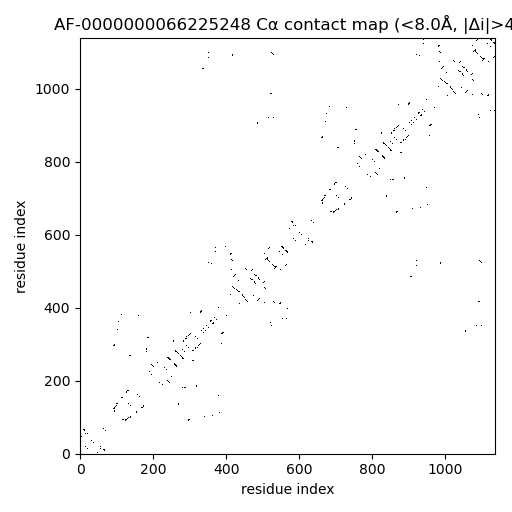5 1 98.38 196 TYR B O 1
ATOM 6181 N N . VAL B 1 197 ? 13.961 54.781 5.379 1 98.44 197 VAL B N 1
ATOM 6182 C CA . VAL B 1 197 ? 14.391 53.781 4.422 1 98.44 197 VAL B CA 1
ATOM 6183 C C . VAL B 1 197 ? 15.844 53.406 4.684 1 98.44 197 VAL B C 1
ATOM 6185 O O . VAL B 1 197 ? 16.719 54.25 4.707 1 98.44 197 VAL B O 1
ATOM 6188 N N . CYS B 1 198 ? 16.031 52.156 4.977 1 97.88 198 CYS B N 1
ATOM 6189 C CA . CYS B 1 198 ? 17.359 51.625 5.242 1 97.88 198 CYS B CA 1
ATOM 6190 C C . CYS B 1 198 ? 17.891 50.844 4.043 1 97.88 198 CYS B C 1
ATOM 6192 O O . CYS B 1 198 ? 17.219 49.938 3.545 1 97.88 198 CYS B O 1
ATOM 6194 N N . THR B 1 199 ? 19.047 51.125 3.568 1 96.94 199 THR B N 1
ATOM 6195 C CA . THR B 1 199 ? 19.656 50.406 2.436 1 96.94 199 THR B CA 1
ATOM 6196 C C . THR B 1 199 ? 20.859 49.594 2.881 1 96.94 199 THR B C 1
ATOM 6198 O O . THR B 1 199 ? 21.688 49.188 2.055 1 96.94 199 THR B O 1
ATOM 6201 N N . CYS B 1 200 ? 20.984 49.344 4.168 1 96.19 200 CYS B N 1
ATOM 6202 C CA . CYS B 1 200 ? 22.062 48.531 4.688 1 96.19 200 CYS B CA 1
ATOM 6203 C C . CYS B 1 200 ? 21.875 47.062 4.289 1 96.19 200 CYS B C 1
ATOM 6205 O O . CYS B 1 200 ? 20.734 46.594 4.18 1 96.19 200 CYS B O 1
ATOM 6207 N N . PRO B 1 201 ? 23.047 46.406 4.055 1 94.06 201 PRO B N 1
ATOM 6208 C CA . PRO B 1 201 ? 22.922 44.969 3.818 1 94.06 201 PRO B CA 1
ATOM 6209 C C . PRO B 1 201 ? 22.297 44.219 5 1 94.06 201 PRO B C 1
ATOM 6211 O O . PRO B 1 201 ? 22.531 44.594 6.156 1 94.06 201 PRO B O 1
ATOM 6214 N N . ALA B 1 202 ? 21.578 43.188 4.664 1 91.56 202 ALA B N 1
ATOM 6215 C CA . ALA B 1 202 ? 20.797 42.438 5.656 1 91.56 202 ALA B CA 1
ATOM 6216 C C . ALA B 1 202 ? 21.703 41.969 6.801 1 91.56 202 ALA B C 1
ATOM 6218 O O . ALA B 1 202 ? 21.297 42 7.965 1 91.56 202 ALA B O 1
ATOM 6219 N N . ALA B 1 203 ? 22.875 41.438 6.508 1 93.25 203 ALA B N 1
ATOM 6220 C CA . ALA B 1 203 ? 23.812 40.938 7.52 1 93.25 203 ALA B CA 1
ATOM 6221 C C . ALA B 1 203 ? 24.203 42.031 8.5 1 93.25 203 ALA B C 1
ATOM 6223 O O . ALA B 1 203 ? 24.312 41.812 9.703 1 93.25 203 ALA B O 1
ATOM 6224 N N . GLU B 1 204 ? 24.406 43.219 7.984 1 93.56 204 GLU B N 1
ATOM 6225 C CA . GLU B 1 204 ? 24.781 44.344 8.812 1 93.56 204 GLU B CA 1
ATOM 6226 C C . GLU B 1 204 ? 23.625 44.781 9.711 1 93.56 204 GLU B C 1
ATOM 6228 O O . GLU B 1 204 ? 23.828 45.125 10.875 1 93.56 204 GLU B O 1
ATOM 6233 N N . VAL B 1 205 ? 22.5 44.844 9.195 1 93.44 205 VAL B N 1
ATOM 6234 C CA . VAL B 1 205 ? 21.312 45.219 9.953 1 93.44 205 VAL B CA 1
ATOM 6235 C C . VAL B 1 205 ? 21.125 44.25 11.133 1 93.44 205 VAL B C 1
ATOM 6237 O O . VAL B 1 205 ? 20.875 44.719 12.258 1 93.44 205 VAL B O 1
ATOM 6240 N N . ARG B 1 206 ? 21.203 42.969 10.891 1 93 206 ARG B N 1
ATOM 6241 C CA . ARG B 1 206 ? 21.047 41.938 11.938 1 93 206 ARG B CA 1
ATOM 6242 C C . ARG B 1 206 ? 22.047 42.156 13.062 1 93 206 ARG B C 1
ATOM 6244 O O . ARG B 1 206 ? 21.703 42.094 14.234 1 93 206 ARG B O 1
ATOM 6251 N N . LYS B 1 207 ? 23.266 42.375 12.648 1 94 207 LYS B N 1
ATOM 6252 C CA . LYS B 1 207 ? 24.328 42.594 13.617 1 94 207 LYS B CA 1
ATOM 6253 C C . LYS B 1 207 ? 24.078 43.844 14.445 1 94 207 LYS B C 1
ATOM 6255 O O . LYS B 1 207 ? 24.188 43.812 15.672 1 94 207 LYS B O 1
ATOM 6260 N N . ARG B 1 208 ? 23.719 44.906 13.828 1 94 208 ARG B N 1
ATOM 6261 C CA . ARG B 1 208 ? 23.5 46.188 14.5 1 94 208 ARG B CA 1
ATOM 6262 C C . ARG B 1 208 ? 22.297 46.094 15.438 1 94 208 ARG B C 1
ATOM 6264 O O . ARG B 1 208 ? 22.328 46.656 16.547 1 94 208 ARG B O 1
ATOM 6271 N N . ARG B 1 209 ? 21.281 45.5 15 1 94.06 209 ARG B N 1
ATOM 6272 C CA . ARG B 1 209 ? 20.094 45.375 15.844 1 94.06 209 ARG B CA 1
ATOM 6273 C C . ARG B 1 209 ? 20.406 44.562 17.094 1 94.06 209 ARG B C 1
ATOM 6275 O O . ARG B 1 209 ? 19.922 44.875 18.188 1 94.06 209 ARG B O 1
ATOM 6282 N N . LYS B 1 210 ? 21.188 43.5 16.922 1 94.25 210 LYS B N 1
ATOM 6283 C CA . LYS B 1 210 ? 21.578 42.688 18.062 1 94.25 210 LYS B CA 1
ATOM 6284 C C . LYS B 1 210 ? 22.391 43.5 19.078 1 94.25 210 LYS B C 1
ATOM 6286 O O . LYS B 1 210 ? 22.234 43.312 20.281 1 94.25 210 LYS B O 1
ATOM 6291 N N . LEU B 1 211 ? 23.156 44.438 18.516 1 94.44 211 LEU B N 1
ATOM 6292 C CA . LEU B 1 211 ? 24.047 45.219 19.359 1 94.44 211 LEU B CA 1
ATOM 6293 C C . LEU B 1 211 ? 23.344 46.469 19.844 1 94.44 211 LEU B C 1
ATOM 6295 O O . LEU B 1 211 ? 23.875 47.188 20.703 1 94.44 211 LEU B O 1
ATOM 6299 N N . GLY B 1 212 ? 22.25 46.812 19.297 1 94.25 212 GLY B N 1
ATOM 6300 C CA . GLY B 1 212 ? 21.531 48 19.672 1 94.25 212 GLY B CA 1
ATOM 6301 C C . GLY B 1 212 ? 22.125 49.281 19.109 1 94.25 212 GLY B C 1
ATOM 6302 O O . GLY B 1 212 ? 22.094 50.344 19.75 1 94.25 212 GLY B O 1
ATOM 6303 N N . ILE B 1 213 ? 22.719 49.156 17.969 1 94.5 213 ILE B N 1
ATOM 6304 C CA . ILE B 1 213 ? 23.375 50.281 17.328 1 94.5 213 ILE B CA 1
ATOM 6305 C C . ILE B 1 213 ? 22.578 50.719 16.109 1 94.5 213 ILE B C 1
ATOM 6307 O O . ILE B 1 213 ? 22.172 49.906 15.289 1 94.5 213 ILE B O 1
ATOM 6311 N N . SER B 1 214 ? 22.391 52.031 16.031 1 93.44 214 SER B N 1
ATOM 6312 C CA . SER B 1 214 ? 21.641 52.594 14.906 1 93.44 214 SER B CA 1
ATOM 6313 C C . SER B 1 214 ? 22.5 52.688 13.656 1 93.44 214 SER B C 1
ATOM 6315 O O . SER B 1 214 ? 23.734 52.75 13.75 1 93.44 214 SER B O 1
ATOM 6317 N N . CYS B 1 215 ? 21.844 52.562 12.523 1 92.44 215 CYS B N 1
ATOM 6318 C CA . CYS B 1 215 ? 22.562 52.844 11.289 1 92.44 215 CYS B CA 1
ATOM 6319 C C . CYS B 1 215 ? 22.438 54.312 10.906 1 92.44 215 CYS B C 1
ATOM 6321 O O . CYS B 1 215 ? 21.641 55.031 11.484 1 92.44 215 CYS B O 1
ATOM 6323 N N . ASP B 1 216 ? 23.219 54.719 9.859 1 90.44 216 ASP B N 1
ATOM 6324 C CA . ASP B 1 216 ? 23.281 56.125 9.461 1 90.44 216 ASP B CA 1
ATOM 6325 C C . ASP B 1 216 ? 21.984 56.562 8.797 1 90.44 216 ASP B C 1
ATOM 6327 O O . ASP B 1 216 ? 21.641 57.75 8.828 1 90.44 216 ASP B O 1
ATOM 6331 N N . HIS B 1 217 ? 21.328 55.688 8.289 1 95.69 217 HIS B N 1
ATOM 6332 C CA . HIS B 1 217 ? 20.109 56.031 7.57 1 95.69 217 HIS B CA 1
ATOM 6333 C C . HIS B 1 217 ? 19.016 56.5 8.523 1 95.69 217 HIS B C 1
ATOM 6335 O O . HIS B 1 217 ? 18.047 57.125 8.109 1 95.69 217 HIS B O 1
ATOM 6341 N N . ARG B 1 218 ? 19.078 56.125 9.742 1 95.56 218 ARG B N 1
ATOM 6342 C CA . ARG B 1 218 ? 18.078 56.438 10.75 1 95.56 218 ARG B CA 1
ATOM 6343 C C . ARG B 1 218 ? 17.891 57.969 10.891 1 95.56 218 ARG B C 1
ATOM 6345 O O . ARG B 1 218 ? 16.781 58.438 11.164 1 95.56 218 ARG B O 1
ATOM 6352 N N . ASP B 1 219 ? 18.953 58.719 10.672 1 92.94 219 ASP B N 1
ATOM 6353 C CA . ASP B 1 219 ? 18.906 60.156 10.891 1 92.94 219 ASP B CA 1
ATOM 6354 C C . ASP B 1 219 ? 18.75 60.906 9.578 1 92.94 219 ASP B C 1
ATOM 6356 O O . ASP B 1 219 ? 18.891 62.156 9.539 1 92.94 219 ASP B O 1
ATOM 6360 N N . GLN B 1 220 ? 18.438 60.188 8.57 1 94.44 220 GLN B N 1
ATOM 6361 C CA . GLN B 1 220 ? 18.141 60.812 7.293 1 94.44 220 GLN B CA 1
ATOM 6362 C C . GLN B 1 220 ? 16.953 61.781 7.41 1 94.44 220 GLN B C 1
ATOM 6364 O O . GLN B 1 220 ? 16.016 61.5 8.156 1 94.44 220 GLN B O 1
ATOM 6369 N N . PRO B 1 221 ? 17.062 62.875 6.609 1 96.88 221 PRO B N 1
ATOM 6370 C CA . PRO B 1 221 ? 15.93 63.781 6.633 1 96.88 221 PRO B CA 1
ATOM 6371 C C . PRO B 1 221 ? 14.656 63.156 6.078 1 96.88 221 PRO B C 1
ATOM 6373 O O . PRO B 1 221 ? 14.719 62.25 5.242 1 96.88 221 PRO B O 1
ATOM 6376 N N . ILE B 1 222 ? 13.594 63.656 6.516 1 98 222 ILE B N 1
ATOM 6377 C CA . ILE B 1 222 ? 12.273 63.188 6.125 1 98 222 ILE B CA 1
ATOM 6378 C C . ILE B 1 222 ? 12.141 63.219 4.605 1 98 222 ILE B C 1
ATOM 6380 O O . ILE B 1 222 ? 11.641 62.25 3.998 1 98 222 ILE B O 1
ATOM 6384 N N . GLU B 1 223 ? 12.641 64.25 3.992 1 97.88 223 GLU B N 1
ATOM 6385 C CA . GLU B 1 223 ? 12.531 64.438 2.547 1 97.88 223 GLU B CA 1
ATOM 6386 C C . GLU B 1 223 ? 13.281 63.344 1.799 1 97.88 223 GLU B C 1
ATOM 6388 O O . GLU B 1 223 ? 12.789 62.844 0.791 1 97.88 223 GLU B O 1
ATOM 6393 N N . LYS B 1 224 ? 14.359 63.062 2.322 1 97.75 224 LYS B N 1
ATOM 6394 C CA . LYS B 1 224 ? 15.148 62 1.701 1 97.75 224 LYS B CA 1
ATOM 6395 C C . LYS B 1 224 ? 14.453 60.656 1.819 1 97.75 224 LYS B C 1
ATOM 6397 O O . LYS B 1 224 ? 14.453 59.844 0.875 1 97.75 224 LYS B O 1
ATOM 6402 N N . ASN B 1 225 ? 13.922 60.406 2.965 1 98.31 225 ASN B N 1
ATOM 6403 C CA . ASN B 1 225 ? 13.195 59.156 3.17 1 98.31 225 ASN B CA 1
ATOM 6404 C C . ASN B 1 225 ? 11.977 59.062 2.252 1 98.31 225 ASN B C 1
ATOM 6406 O O . ASN B 1 225 ? 11.656 58 1.75 1 98.31 225 ASN B O 1
ATOM 6410 N N . LEU B 1 226 ? 11.281 60.125 2.049 1 98.5 226 LEU B N 1
ATOM 6411 C CA . LEU B 1 226 ? 10.141 60.156 1.148 1 98.5 226 LEU B CA 1
ATOM 6412 C C . LEU B 1 226 ? 10.57 59.844 -0.284 1 98.5 226 LEU B C 1
ATOM 6414 O O . LEU B 1 226 ? 9.875 59.125 -1.011 1 98.5 226 LEU B O 1
ATOM 6418 N N . GLU B 1 227 ? 11.711 60.406 -0.636 1 98.19 227 GLU B N 1
ATOM 6419 C CA . GLU B 1 227 ? 12.258 60.156 -1.961 1 98.19 227 GLU B CA 1
ATOM 6420 C C . GLU B 1 227 ? 12.602 58.656 -2.135 1 98.19 227 GLU B C 1
ATOM 6422 O O . GLU B 1 227 ? 12.273 58.062 -3.156 1 98.19 227 GLU B O 1
ATOM 6427 N N . LEU B 1 228 ? 13.234 58.156 -1.182 1 98.31 228 LEU B N 1
ATOM 6428 C CA . LEU B 1 228 ? 13.641 56.75 -1.237 1 98.31 228 LEU B CA 1
ATOM 6429 C C . LEU B 1 228 ? 12.43 55.812 -1.222 1 98.31 228 LEU B C 1
ATOM 6431 O O . LEU B 1 228 ? 12.43 54.781 -1.866 1 98.31 228 LEU B O 1
ATOM 6435 N N . TRP B 1 229 ? 11.43 56.188 -0.443 1 98.44 229 TRP B N 1
ATOM 6436 C CA . TRP B 1 229 ? 10.188 55.406 -0.394 1 98.44 229 TRP B CA 1
ATOM 6437 C C . TRP B 1 229 ? 9.523 55.375 -1.766 1 98.44 229 TRP B C 1
ATOM 6439 O O . TRP B 1 229 ? 9.102 54.312 -2.223 1 98.44 229 TRP B O 1
ATOM 6449 N N . GLU B 1 230 ? 9.453 56.5 -2.424 1 98 230 GLU B N 1
ATOM 6450 C CA . GLU B 1 230 ? 8.914 56.531 -3.777 1 98 230 GLU B CA 1
ATOM 6451 C C . GLU B 1 230 ? 9.734 55.688 -4.734 1 98 230 GLU B C 1
ATOM 6453 O O . GLU B 1 230 ? 9.188 55.031 -5.625 1 98 230 GLU B O 1
ATOM 6458 N N . LYS B 1 231 ? 10.969 55.719 -4.586 1 98 231 LYS B N 1
ATOM 6459 C CA . LYS B 1 231 ? 11.867 54.906 -5.391 1 98 231 LYS B CA 1
ATOM 6460 C C . LYS B 1 231 ? 11.594 53.406 -5.172 1 98 231 LYS B C 1
ATOM 6462 O O . LYS B 1 231 ? 11.617 52.625 -6.121 1 98 231 LYS B O 1
ATOM 6467 N N . MET B 1 232 ? 11.383 53.031 -3.945 1 98.06 232 MET B N 1
ATOM 6468 C CA . MET B 1 232 ? 11.039 51.656 -3.623 1 98.06 232 MET B CA 1
ATOM 6469 C C . MET B 1 232 ? 9.773 51.219 -4.359 1 98.06 232 MET B C 1
ATOM 6471 O O . MET B 1 232 ? 9.734 50.156 -4.977 1 98.06 232 MET B O 1
ATOM 6475 N N . LEU B 1 233 ? 8.781 52.062 -4.34 1 97.5 233 LEU B N 1
ATOM 6476 C CA . LEU B 1 233 ? 7.48 51.781 -4.926 1 97.5 233 LEU B CA 1
ATOM 6477 C C . LEU B 1 233 ? 7.57 51.719 -6.445 1 97.5 233 LEU B C 1
ATOM 6479 O O . LEU B 1 233 ? 6.812 50.969 -7.086 1 97.5 233 LEU B O 1
ATOM 6483 N N . ASN B 1 234 ? 8.547 52.438 -7.016 1 95.94 234 ASN B N 1
ATOM 6484 C CA . ASN B 1 234 ? 8.633 52.562 -8.469 1 95.94 234 ASN B CA 1
ATOM 6485 C C . ASN B 1 234 ? 9.695 51.656 -9.055 1 95.94 234 ASN B C 1
ATOM 6487 O O . ASN B 1 234 ? 10.141 51.844 -10.188 1 95.94 234 ASN B O 1
ATOM 6491 N N . GLY B 1 235 ? 10.172 50.75 -8.297 1 95.06 235 GLY B N 1
ATOM 6492 C CA . GLY B 1 235 ? 11.055 49.719 -8.828 1 95.06 235 GLY B CA 1
ATOM 6493 C C . GLY B 1 235 ? 12.516 50.125 -8.828 1 95.06 235 GLY B C 1
ATOM 6494 O O . GLY B 1 235 ? 13.32 49.531 -9.555 1 95.06 235 GLY B O 1
ATOM 6495 N N . GLY B 1 236 ? 12.828 51.031 -8.086 1 96.56 236 GLY B N 1
ATOM 6496 C CA . GLY B 1 236 ? 14.188 51.562 -8.07 1 96.56 236 GLY B CA 1
ATOM 6497 C C . GLY B 1 236 ? 15.141 50.688 -7.254 1 96.56 236 GLY B C 1
ATOM 6498 O O . GLY B 1 236 ? 16.359 50.906 -7.289 1 96.56 236 GLY B O 1
ATOM 6499 N N . PHE B 1 237 ? 14.641 49.781 -6.52 1 97.38 237 PHE B N 1
ATOM 6500 C CA . PHE B 1 237 ? 15.469 48.906 -5.707 1 97.38 237 PHE B CA 1
ATOM 6501 C C . PHE B 1 237 ? 15.156 47.438 -6.004 1 97.38 237 PHE B C 1
ATOM 6503 O O . PHE B 1 237 ? 14 47.094 -6.266 1 97.38 237 PHE B O 1
ATOM 6510 N N . ARG B 1 238 ? 16.234 46.625 -5.953 1 96.31 238 ARG B N 1
ATOM 6511 C CA . ARG B 1 238 ? 16.047 45.188 -6.035 1 96.31 238 ARG B CA 1
ATOM 6512 C C . ARG B 1 238 ? 15.75 44.594 -4.664 1 96.31 238 ARG B C 1
ATOM 6514 O O . ARG B 1 238 ? 15.875 45.281 -3.645 1 96.31 238 ARG B O 1
ATOM 6521 N N . GLU B 1 239 ? 15.203 43.375 -4.719 1 96.06 239 GLU B N 1
ATOM 6522 C CA . GLU B 1 239 ? 14.922 42.688 -3.469 1 96.06 239 GLU B CA 1
ATOM 6523 C C . GLU B 1 239 ? 16.156 42.625 -2.576 1 96.06 239 GLU B C 1
ATOM 6525 O O . GLU B 1 239 ? 17.234 42.25 -3.029 1 96.06 239 GLU B O 1
ATOM 6530 N N . GLY B 1 240 ? 15.977 43.031 -1.366 1 95 240 GLY B N 1
ATOM 6531 C CA . GLY B 1 240 ? 17.062 42.969 -0.397 1 95 240 GLY B CA 1
ATOM 6532 C C . GLY B 1 240 ? 17.859 44.281 -0.318 1 95 240 GLY B C 1
ATOM 6533 O O . GLY B 1 240 ? 18.609 44.469 0.627 1 95 240 GLY B O 1
ATOM 6534 N N . GLU B 1 241 ? 17.641 45.25 -1.151 1 96.38 241 GLU B N 1
ATOM 6535 C CA . GLU B 1 241 ? 18.453 46.469 -1.244 1 96.38 241 GLU B CA 1
ATOM 6536 C C . GLU B 1 241 ? 17.938 47.562 -0.337 1 96.38 241 GLU B C 1
ATOM 6538 O O . GLU B 1 241 ? 18.688 48.438 0.067 1 96.38 241 GLU B O 1
ATOM 6543 N N . ALA B 1 242 ? 16.688 47.5 -0.103 1 97.19 242 ALA B N 1
ATOM 6544 C CA . ALA B 1 242 ? 16.078 48.562 0.697 1 97.19 242 ALA B CA 1
ATOM 6545 C C . ALA B 1 242 ? 14.93 48.031 1.545 1 97.19 242 ALA B C 1
ATOM 6547 O O . ALA B 1 242 ? 14.164 47.156 1.095 1 97.19 242 ALA B O 1
ATOM 6548 N N . HIS B 1 243 ? 14.828 48.531 2.756 1 97.75 243 HIS B N 1
ATOM 6549 C CA . HIS B 1 243 ? 13.75 48.25 3.691 1 97.75 243 HIS B CA 1
ATOM 6550 C C . HIS B 1 243 ? 13.25 49.5 4.375 1 97.75 243 HIS B C 1
ATOM 6552 O O . HIS B 1 243 ? 14.031 50.406 4.68 1 97.75 243 HIS B O 1
ATOM 6558 N N . LEU B 1 244 ? 11.922 49.562 4.477 1 98.44 244 LEU B N 1
ATOM 6559 C CA . LEU B 1 244 ? 11.391 50.625 5.352 1 98.44 244 LEU B CA 1
ATOM 6560 C C . LEU B 1 244 ? 11.367 50.125 6.801 1 98.44 244 LEU B C 1
ATOM 6562 O O . LEU B 1 244 ? 10.844 49.062 7.098 1 98.44 244 LEU B O 1
ATOM 6566 N N . ARG B 1 245 ? 11.914 50.875 7.668 1 98.19 245 ARG B N 1
ATOM 6567 C CA . ARG B 1 245 ? 12.008 50.5 9.07 1 98.19 245 ARG B CA 1
ATOM 6568 C C . ARG B 1 245 ? 11.281 51.469 9.969 1 98.19 245 ARG B C 1
ATOM 6570 O O . ARG B 1 245 ? 11.234 52.688 9.672 1 98.19 245 ARG B O 1
ATOM 6577 N N . LEU B 1 246 ? 10.695 50.969 11.008 1 97.5 246 LEU B N 1
ATOM 6578 C CA . LEU B 1 246 ? 10.086 51.781 12.055 1 97.5 246 LEU B CA 1
ATOM 6579 C C . LEU B 1 246 ? 11.133 52.281 13.039 1 97.5 246 LEU B C 1
ATOM 6581 O O . LEU B 1 246 ? 12.008 51.531 13.461 1 97.5 246 LEU B O 1
ATOM 6585 N N . LYS B 1 247 ? 11.055 53.531 13.312 1 96.12 247 LYS B N 1
ATOM 6586 C CA . LYS B 1 247 ? 11.961 54.125 14.305 1 96.12 247 LYS B CA 1
ATOM 6587 C C . LYS B 1 247 ? 11.461 53.875 15.719 1 96.12 247 LYS B C 1
ATOM 6589 O O . LYS B 1 247 ? 10.398 54.375 16.109 1 96.12 247 LYS B O 1
ATOM 6594 N N . THR B 1 248 ? 12.141 53.094 16.391 1 94.75 248 THR B N 1
ATOM 6595 C CA . THR B 1 248 ? 11.812 52.812 17.781 1 94.75 248 THR B CA 1
ATOM 6596 C C . THR B 1 248 ? 13.031 53 18.688 1 94.75 248 THR B C 1
ATOM 6598 O O . THR B 1 248 ? 13.867 53.875 18.422 1 94.75 248 THR B O 1
ATOM 6601 N N . ASP B 1 249 ? 13.047 52.344 19.844 1 93.31 249 ASP B N 1
ATOM 6602 C CA . ASP B 1 249 ? 14.172 52.406 20.766 1 93.31 249 ASP B CA 1
ATOM 6603 C C . ASP B 1 249 ? 15.188 51.312 20.5 1 93.31 249 ASP B C 1
ATOM 6605 O O . ASP B 1 249 ? 14.93 50.156 20.797 1 93.31 249 ASP B O 1
ATOM 6609 N N . MET B 1 250 ? 16.344 51.656 19.969 1 94.94 250 MET B N 1
ATOM 6610 C CA . MET B 1 250 ? 17.375 50.688 19.594 1 94.94 250 MET B CA 1
ATOM 6611 C C . MET B 1 250 ? 17.969 50.031 20.828 1 94.94 250 MET B C 1
ATOM 6613 O O . MET B 1 250 ? 18.641 49 20.719 1 94.94 250 MET B O 1
ATOM 6617 N N . SER B 1 251 ? 17.656 50.531 22.031 1 93.38 251 SER B N 1
ATOM 6618 C CA . SER B 1 251 ? 18.172 49.969 23.266 1 93.38 251 SER B CA 1
ATOM 6619 C C . SER B 1 251 ? 17.109 49.094 23.953 1 93.38 251 SER B C 1
ATOM 6621 O O . SER B 1 251 ? 17.344 48.562 25.047 1 93.38 251 SER B O 1
ATOM 6623 N N . HIS B 1 252 ? 16.047 48.938 23.297 1 94 252 HIS B N 1
ATOM 6624 C CA . HIS B 1 252 ? 14.961 48.156 23.891 1 94 252 HIS B CA 1
ATOM 6625 C C . HIS B 1 252 ? 15.406 46.75 24.203 1 94 252 HIS B C 1
ATOM 6627 O O . HIS B 1 252 ? 16.125 46.125 23.422 1 94 252 HIS B O 1
ATOM 6633 N N . PRO B 1 253 ? 15.039 46.156 25.328 1 93.38 253 PRO B N 1
ATOM 6634 C CA . PRO B 1 253 ? 15.422 44.781 25.688 1 93.38 253 PRO B CA 1
ATOM 6635 C C . PRO B 1 253 ? 14.844 43.75 24.734 1 93.38 253 PRO B C 1
ATOM 6637 O O . PRO B 1 253 ? 15.461 42.688 24.516 1 93.38 253 PRO B O 1
ATOM 6640 N N . ASN B 1 254 ? 13.711 44 24.297 1 93.44 254 ASN B N 1
ATOM 6641 C CA . ASN B 1 254 ? 13.117 43.156 23.25 1 93.44 254 ASN B CA 1
ATOM 6642 C C . ASN B 1 254 ? 13.695 43.5 21.875 1 93.44 254 ASN B C 1
ATOM 6644 O O . ASN B 1 254 ? 13.359 44.531 21.281 1 93.44 254 ASN B O 1
ATOM 6648 N N . VAL B 1 255 ? 14.453 42.594 21.312 1 92 255 VAL B N 1
ATOM 6649 C CA . VAL B 1 255 ? 15.195 42.812 20.078 1 92 255 VAL B CA 1
ATOM 6650 C C . VAL B 1 255 ? 14.219 43.094 18.938 1 92 255 VAL B C 1
ATOM 6652 O O . VAL B 1 255 ? 14.523 43.844 18.016 1 92 255 VAL B O 1
ATOM 6655 N N . THR B 1 256 ? 13.055 42.531 18.984 1 92.25 256 THR B N 1
ATOM 6656 C CA . THR B 1 256 ? 12.062 42.688 17.938 1 92.25 256 THR B CA 1
ATOM 6657 C C . THR B 1 256 ? 11.633 44.156 17.828 1 92.25 256 THR B C 1
ATOM 6659 O O . THR B 1 256 ? 11.156 44.594 16.781 1 92.25 256 THR B O 1
ATOM 6662 N N . MET B 1 257 ? 11.828 44.906 18.859 1 94.75 257 MET B N 1
ATOM 6663 C CA . MET B 1 257 ? 11.406 46.312 18.922 1 94.75 257 MET B CA 1
ATOM 6664 C C . MET B 1 257 ? 12.477 47.219 18.328 1 94.75 257 MET B C 1
ATOM 6666 O O . MET B 1 257 ? 12.203 48.406 18.031 1 94.75 257 MET B O 1
ATOM 6670 N N . ARG B 1 258 ? 13.641 46.719 18.141 1 96.19 258 ARG B N 1
ATOM 6671 C CA . ARG B 1 258 ? 14.75 47.562 17.688 1 96.19 258 ARG B CA 1
ATOM 6672 C C . ARG B 1 258 ? 14.656 47.844 16.188 1 96.19 258 ARG B C 1
ATOM 6674 O O . ARG B 1 258 ? 15.289 47.156 15.383 1 96.19 258 ARG B O 1
ATOM 6681 N N . ASP B 1 259 ? 14.047 48.906 15.852 1 96.56 259 ASP B N 1
ATOM 6682 C CA . ASP B 1 259 ? 13.82 49.406 14.492 1 96.56 259 ASP B CA 1
ATOM 6683 C C . ASP B 1 259 ? 13.445 48.281 13.547 1 96.56 259 ASP B C 1
ATOM 6685 O O . ASP B 1 259 ? 14.125 48.062 12.539 1 96.56 259 ASP B O 1
ATOM 6689 N N . PRO B 1 260 ? 12.359 47.625 13.836 1 96.38 260 PRO B N 1
ATOM 6690 C CA . PRO B 1 260 ? 11.93 46.5 12.977 1 96.38 260 PRO B CA 1
ATOM 6691 C C . PRO B 1 260 ? 11.602 46.969 11.555 1 96.38 260 PRO B C 1
ATOM 6693 O O . PRO B 1 260 ? 11.164 48.094 11.352 1 96.38 260 PRO B O 1
ATOM 6696 N N . GLY B 1 261 ? 11.898 46.062 10.609 1 96.31 261 GLY B N 1
ATOM 6697 C CA . GLY B 1 261 ? 11.414 46.312 9.258 1 96.31 261 GLY B CA 1
ATOM 6698 C C . GLY B 1 261 ? 9.898 46.281 9.156 1 96.31 261 GLY B C 1
ATOM 6699 O O . GLY B 1 261 ? 9.242 45.469 9.797 1 96.31 261 GLY B O 1
ATOM 6700 N N . ILE B 1 262 ? 9.359 47.156 8.32 1 98.12 262 ILE B N 1
ATOM 6701 C CA . ILE B 1 262 ? 7.91 47.156 8.203 1 98.12 262 ILE B CA 1
ATOM 6702 C C . ILE B 1 262 ? 7.508 46.969 6.742 1 98.12 262 ILE B C 1
ATOM 6704 O O . ILE B 1 262 ? 6.387 46.562 6.449 1 98.12 262 ILE B O 1
ATOM 6708 N N . PHE B 1 263 ? 8.359 47.281 5.812 1 98.62 263 PHE B N 1
ATOM 6709 C CA . PHE B 1 263 ? 8.148 47 4.402 1 98.62 263 PHE B CA 1
ATOM 6710 C C . PHE B 1 263 ? 9.43 46.5 3.754 1 98.62 263 PHE B C 1
ATOM 6712 O O . PHE B 1 263 ? 10.531 46.875 4.168 1 98.62 263 PHE B O 1
ATOM 6719 N N . ARG B 1 264 ? 9.242 45.688 2.672 1 97.94 264 ARG B N 1
ATOM 6720 C CA . ARG B 1 264 ? 10.359 45.156 1.917 1 97.94 264 ARG B CA 1
ATOM 6721 C C . ARG B 1 264 ? 10 44.969 0.444 1 97.94 264 ARG B C 1
ATOM 6723 O O . ARG B 1 264 ? 8.82 44.938 0.089 1 97.94 264 ARG B O 1
ATOM 6730 N N . VAL B 1 265 ? 11.031 44.938 -0.324 1 97.75 265 VAL B N 1
ATOM 6731 C CA . VAL B 1 265 ? 10.859 44.656 -1.746 1 97.75 265 VAL B CA 1
ATOM 6732 C C . VAL B 1 265 ? 10.891 43.156 -1.983 1 97.75 265 VAL B C 1
ATOM 6734 O O . VAL B 1 265 ? 11.781 42.469 -1.49 1 97.75 265 VAL B O 1
ATOM 6737 N N . ILE B 1 266 ? 9.875 42.594 -2.646 1 97.5 266 ILE B N 1
ATOM 6738 C CA . ILE B 1 266 ? 9.836 41.188 -3.043 1 97.5 266 ILE B CA 1
ATOM 6739 C C . ILE B 1 266 ? 9.664 41.094 -4.559 1 97.5 266 ILE B C 1
ATOM 6741 O O . ILE B 1 266 ? 8.727 41.656 -5.121 1 97.5 266 ILE B O 1
ATOM 6745 N N . GLU B 1 267 ? 10.586 40.375 -5.176 1 95.94 267 GLU B N 1
ATOM 6746 C CA . GLU B 1 267 ? 10.516 40.156 -6.617 1 95.94 267 GLU B CA 1
ATOM 6747 C C . GLU B 1 267 ? 9.859 38.812 -6.953 1 95.94 267 GLU B C 1
ATOM 6749 O O . GLU B 1 267 ? 10.547 37.875 -7.328 1 95.94 267 GLU B O 1
ATOM 6754 N N . ALA B 1 268 ? 8.602 38.719 -6.863 1 96.62 268 ALA B N 1
ATOM 6755 C CA . ALA B 1 268 ? 7.789 37.531 -7.18 1 96.62 268 ALA B CA 1
ATOM 6756 C C . ALA B 1 268 ? 6.387 37.938 -7.617 1 96.62 268 ALA B C 1
ATOM 6758 O O . ALA B 1 268 ? 5.859 38.969 -7.172 1 96.62 268 ALA B O 1
ATOM 6759 N N . GLU B 1 269 ? 5.855 37.156 -8.492 1 96.69 269 GLU B N 1
ATOM 6760 C CA . GLU B 1 269 ? 4.492 37.438 -8.953 1 96.69 269 GLU B CA 1
ATOM 6761 C C . GLU B 1 269 ? 3.471 37.031 -7.887 1 96.69 269 GLU B C 1
ATOM 6763 O O . GLU B 1 269 ? 3.525 35.938 -7.344 1 96.69 269 GLU B O 1
ATOM 6768 N N . HIS B 1 270 ? 2.625 37.969 -7.547 1 97.62 270 HIS B N 1
ATOM 6769 C CA . HIS B 1 270 ? 1.541 37.688 -6.613 1 97.62 270 HIS B CA 1
ATOM 6770 C C . HIS B 1 270 ? 0.436 36.875 -7.289 1 97.62 270 HIS B C 1
ATOM 6772 O O . HIS B 1 270 ? 0.093 37.125 -8.445 1 97.62 270 HIS B O 1
ATOM 6778 N N . PRO B 1 271 ? -0.177 35.875 -6.625 1 97.31 271 PRO B N 1
ATOM 6779 C CA . PRO B 1 271 ? -1.19 35.031 -7.27 1 97.31 271 PRO B CA 1
ATOM 6780 C C . PRO B 1 271 ? -2.42 35.844 -7.707 1 97.31 271 PRO B C 1
ATOM 6782 O O . PRO B 1 271 ? -3.066 35.469 -8.695 1 97.31 271 PRO B O 1
ATOM 6785 N N . ILE B 1 272 ? -2.707 36.906 -6.992 1 97.62 272 ILE B N 1
ATOM 6786 C CA . ILE B 1 272 ? -3.91 37.688 -7.285 1 97.62 272 ILE B CA 1
ATOM 6787 C C . ILE B 1 272 ? -3.547 38.906 -8.133 1 97.62 272 ILE B C 1
ATOM 6789 O O . ILE B 1 272 ? -4.227 39.219 -9.109 1 97.62 272 ILE B O 1
ATOM 6793 N N . HIS B 1 273 ? -2.416 39.594 -7.859 1 97.56 273 HIS B N 1
ATOM 6794 C CA . HIS B 1 273 ? -2.145 40.906 -8.414 1 97.56 273 HIS B CA 1
ATOM 6795 C C . HIS B 1 273 ? -1.043 40.844 -9.461 1 97.56 273 HIS B C 1
ATOM 6797 O O . HIS B 1 273 ? -0.71 41.875 -10.078 1 97.56 273 HIS B O 1
ATOM 6803 N N . GLY B 1 274 ? -0.478 39.688 -9.688 1 97 274 GLY B N 1
ATOM 6804 C CA . GLY B 1 274 ? 0.636 39.594 -10.617 1 97 274 GLY B CA 1
ATOM 6805 C C . GLY B 1 274 ? 1.825 40.438 -10.219 1 97 274 GLY B C 1
ATOM 6806 O O . GLY B 1 274 ? 2.293 40.344 -9.078 1 97 274 GLY B O 1
ATOM 6807 N N . ASP B 1 275 ? 2.238 41.344 -11.133 1 95.38 275 ASP B N 1
ATOM 6808 C CA . ASP B 1 275 ? 3.43 42.156 -10.898 1 95.38 275 ASP B CA 1
ATOM 6809 C C . ASP B 1 275 ? 3.059 43.594 -10.578 1 95.38 275 ASP B C 1
ATOM 6811 O O . ASP B 1 275 ? 3.898 44.5 -10.664 1 95.38 275 ASP B O 1
ATOM 6815 N N . LYS B 1 276 ? 1.818 43.812 -10.188 1 96.25 276 LYS B N 1
ATOM 6816 C CA . LYS B 1 276 ? 1.341 45.156 -9.906 1 96.25 276 LYS B CA 1
ATOM 6817 C C . LYS B 1 276 ? 2.115 45.781 -8.75 1 96.25 276 LYS B C 1
ATOM 6819 O O . LYS B 1 276 ? 2.387 47 -8.758 1 96.25 276 LYS B O 1
ATOM 6824 N N . TYR B 1 277 ? 2.371 45 -7.773 1 97.06 277 TYR B N 1
ATOM 6825 C CA . TYR B 1 277 ? 3.062 45.469 -6.582 1 97.06 277 TYR B CA 1
ATOM 6826 C C . TYR B 1 277 ? 4.426 44.812 -6.434 1 97.06 277 TYR B C 1
ATOM 6828 O O . TYR B 1 277 ? 4.633 43.688 -6.93 1 97.06 277 TYR B O 1
ATOM 6836 N N . ARG B 1 278 ? 5.352 45.5 -5.758 1 96.62 278 ARG B N 1
ATOM 6837 C CA . ARG B 1 278 ? 6.68 44.938 -5.535 1 96.62 278 ARG B CA 1
ATOM 6838 C C . ARG B 1 278 ? 7.137 45.156 -4.094 1 96.62 278 ARG B C 1
ATOM 6840 O O . ARG B 1 278 ? 8.117 44.562 -3.648 1 96.62 278 ARG B O 1
ATOM 6847 N N . VAL B 1 279 ? 6.453 46.094 -3.469 1 98.38 279 VAL B N 1
ATOM 6848 C CA . VAL B 1 279 ? 6.773 46.406 -2.076 1 98.38 279 VAL B CA 1
ATOM 6849 C C . VAL B 1 279 ? 5.676 45.875 -1.164 1 98.38 279 VAL B C 1
ATOM 6851 O O . VAL B 1 279 ? 4.5 46.188 -1.335 1 98.38 279 VAL B O 1
ATOM 6854 N N . TYR B 1 280 ? 6.07 45 -0.227 1 98.62 280 TYR B N 1
ATOM 6855 C CA . TYR B 1 280 ? 5.09 44.344 0.629 1 98.62 280 TYR B CA 1
ATOM 6856 C C . TYR B 1 280 ? 5.402 44.562 2.102 1 98.62 280 TYR B C 1
ATOM 6858 O O . TYR B 1 280 ? 6.57 44.594 2.496 1 98.62 280 TYR B O 1
ATOM 6866 N N . PRO B 1 281 ? 4.371 44.781 2.9 1 98.5 281 PRO B N 1
ATOM 6867 C CA . PRO B 1 281 ? 4.582 44.906 4.344 1 98.5 281 PRO B CA 1
ATOM 6868 C C . PRO B 1 281 ? 5.031 43.594 4.988 1 98.5 281 PRO B C 1
ATOM 6870 O O . PRO B 1 281 ? 4.727 42.531 4.477 1 98.5 281 PRO B O 1
ATOM 6873 N N . VAL B 1 282 ? 5.77 43.719 6.027 1 97.19 282 VAL B N 1
ATOM 6874 C CA . VAL B 1 282 ? 6.117 42.562 6.836 1 97.19 282 VAL B CA 1
ATOM 6875 C C . VAL B 1 282 ? 4.965 42.219 7.781 1 97.19 282 VAL B C 1
ATOM 6877 O O . VAL B 1 282 ? 4.031 43.031 7.938 1 97.19 282 VAL B O 1
ATOM 6880 N N . TYR B 1 283 ? 4.984 41.125 8.344 1 96.19 283 TYR B N 1
ATOM 6881 C CA . TYR B 1 283 ? 3.896 40.531 9.117 1 96.19 283 TYR B CA 1
ATOM 6882 C C . TYR B 1 283 ? 3.426 41.5 10.211 1 96.19 283 TYR B C 1
ATOM 6884 O O . TYR B 1 283 ? 2.236 41.812 10.305 1 96.19 283 TYR B O 1
ATOM 6892 N N . ASP B 1 284 ? 4.262 42 11.008 1 96.88 284 ASP B N 1
ATOM 6893 C CA . ASP B 1 284 ? 3.891 42.812 12.164 1 96.88 284 ASP B CA 1
ATOM 6894 C C . ASP B 1 284 ? 3.16 44.094 11.734 1 96.88 284 ASP B C 1
ATOM 6896 O O . ASP B 1 284 ? 2.234 44.531 12.414 1 96.88 284 ASP B O 1
ATOM 6900 N N . PHE B 1 285 ? 3.609 44.688 10.656 1 98.31 285 PHE B N 1
ATOM 6901 C CA . PHE B 1 285 ? 2.957 45.906 10.172 1 98.31 285 PHE B CA 1
ATOM 6902 C C . PHE B 1 285 ? 1.57 45.594 9.625 1 98.31 285 PHE B C 1
ATOM 6904 O O . PHE B 1 285 ? 0.585 46.219 10.008 1 98.31 285 PHE B O 1
ATOM 6911 N N . SER B 1 286 ? 1.529 44.625 8.734 1 97.75 286 SER B N 1
ATOM 6912 C CA . SER B 1 286 ? 0.283 44.344 8.039 1 97.75 286 SER B CA 1
ATOM 6913 C C . SER B 1 286 ? -0.794 43.875 9.016 1 97.75 286 SER B C 1
ATOM 6915 O O . SER B 1 286 ? -1.935 44.344 8.953 1 97.75 286 SER B O 1
ATOM 6917 N N . VAL B 1 287 ? -0.477 43 9.945 1 97.19 287 VAL B N 1
ATOM 6918 C CA . VAL B 1 287 ? -1.476 42.406 10.844 1 97.19 287 VAL B CA 1
ATOM 6919 C C . VAL B 1 287 ? -1.99 43.5 11.805 1 97.19 287 VAL B C 1
ATOM 6921 O O . VAL B 1 287 ? -3.186 43.531 12.102 1 97.19 287 VAL B O 1
ATOM 6924 N N . SER B 1 288 ? -1.132 44.312 12.312 1 97.38 288 SER B N 1
ATOM 6925 C CA . SER B 1 288 ? -1.526 45.375 13.266 1 97.38 288 SER B CA 1
ATOM 6926 C C . SER B 1 288 ? -2.455 46.375 12.617 1 97.38 288 SER B C 1
ATOM 6928 O O . SER B 1 288 ? -3.492 46.719 13.188 1 97.38 288 SER B O 1
ATOM 6930 N N . VAL B 1 289 ? -2.051 46.781 11.453 1 98.25 289 VAL B N 1
ATOM 6931 C CA . VAL B 1 289 ? -2.824 47.781 10.727 1 98.25 289 VAL B CA 1
ATOM 6932 C C . VAL B 1 289 ? -4.188 47.219 10.352 1 98.25 289 VAL B C 1
ATOM 6934 O O . VAL B 1 289 ? -5.219 47.844 10.578 1 98.25 289 VAL B O 1
ATOM 6937 N N . MET B 1 290 ? -4.184 46.031 9.828 1 98.5 290 MET B N 1
ATOM 6938 C CA . MET B 1 290 ? -5.418 45.438 9.32 1 98.5 290 MET B CA 1
ATOM 6939 C C . MET B 1 290 ? -6.363 45.094 10.469 1 98.5 290 MET B C 1
ATOM 6941 O O . MET B 1 290 ? -7.582 45.188 10.328 1 98.5 290 MET B O 1
ATOM 6945 N N . ASP B 1 291 ? -5.809 44.562 11.594 1 98.56 291 ASP B N 1
ATOM 6946 C CA . ASP B 1 291 ? -6.66 44.312 12.75 1 98.56 291 ASP B CA 1
ATOM 6947 C C . ASP B 1 291 ? -7.379 45.562 13.203 1 98.56 291 ASP B C 1
ATOM 6949 O O . ASP B 1 291 ? -8.578 45.531 13.508 1 98.56 291 ASP B O 1
ATOM 6953 N N . SER B 1 292 ? -6.672 46.625 13.234 1 98.31 292 SER B N 1
ATOM 6954 C CA . SER B 1 292 ? -7.273 47.875 13.641 1 98.31 292 SER B CA 1
ATOM 6955 C C . SER B 1 292 ? -8.305 48.375 12.617 1 98.31 292 SER B C 1
ATOM 6957 O O . SER B 1 292 ? -9.445 48.656 12.977 1 98.31 292 SER B O 1
ATOM 6959 N N . LEU B 1 293 ? -7.957 48.375 11.344 1 97.88 293 LEU B N 1
ATOM 6960 C CA . LEU B 1 293 ? -8.789 48.938 10.281 1 97.88 293 LEU B CA 1
ATOM 6961 C C . LEU B 1 293 ? -10.055 48.125 10.094 1 97.88 293 LEU B C 1
ATOM 6963 O O . LEU B 1 293 ? -11.094 48.656 9.711 1 97.88 293 LEU B O 1
ATOM 6967 N N . THR B 1 294 ? -9.992 46.812 10.367 1 97.88 294 THR B N 1
ATOM 6968 C CA . THR B 1 294 ? -11.133 45.938 10.102 1 97.88 294 THR B CA 1
ATOM 6969 C C . THR B 1 294 ? -11.977 45.75 11.359 1 97.88 294 THR B C 1
ATOM 6971 O O . THR B 1 294 ? -12.898 44.938 11.383 1 97.88 294 THR B O 1
ATOM 6974 N N . GLY B 1 295 ? -11.609 46.438 12.43 1 97.69 295 GLY B N 1
ATOM 6975 C CA . GLY B 1 295 ? -12.469 46.531 13.594 1 97.69 295 GLY B CA 1
ATOM 6976 C C . GLY B 1 295 ? -12.266 45.375 14.57 1 97.69 295 GLY B C 1
ATOM 6977 O O . GLY B 1 295 ? -13.078 45.156 15.469 1 97.69 295 GLY B O 1
ATOM 6978 N N . VAL B 1 296 ? -11.242 44.656 14.445 1 98.69 296 VAL B N 1
ATOM 6979 C CA . VAL B 1 296 ? -10.961 43.531 15.359 1 98.69 296 VAL B CA 1
ATOM 6980 C C . VAL B 1 296 ? -10.805 44.094 16.781 1 98.69 296 VAL B C 1
ATOM 6982 O O . VAL B 1 296 ? -10.07 45.031 17.016 1 98.69 296 VAL B O 1
ATOM 6985 N N . THR B 1 297 ? -11.555 43.5 17.703 1 98.62 297 THR B N 1
ATOM 6986 C CA . THR B 1 297 ? -11.469 43.906 19.109 1 98.62 297 THR B CA 1
ATOM 6987 C C . THR B 1 297 ? -10.539 42.969 19.875 1 98.62 297 THR B C 1
ATOM 6989 O O . THR B 1 297 ? -9.898 43.406 20.844 1 98.62 297 THR B O 1
ATOM 6992 N N . HIS B 1 298 ? -10.57 41.688 19.484 1 98.56 298 HIS B N 1
ATOM 6993 C CA . HIS B 1 298 ? -9.75 40.688 20.125 1 98.56 298 HIS B CA 1
ATOM 6994 C C . HIS B 1 298 ? -9.031 39.812 19.078 1 98.56 298 HIS B C 1
ATOM 6996 O O . HIS B 1 298 ? -9.672 39.031 18.359 1 98.56 298 HIS B O 1
ATOM 7002 N N . ALA B 1 299 ? -7.738 39.938 19.047 1 98.06 299 ALA B N 1
ATOM 7003 C CA . ALA B 1 299 ? -6.926 39.156 18.125 1 98.06 299 ALA B CA 1
ATOM 7004 C C . ALA B 1 299 ? -6.27 37.969 18.859 1 98.06 299 ALA B C 1
ATOM 7006 O O . ALA B 1 299 ? -5.504 38.188 19.812 1 98.06 299 ALA B O 1
ATOM 7007 N N . PHE B 1 300 ? -6.555 36.75 18.359 1 96.81 300 PHE B N 1
ATOM 7008 C CA . PHE B 1 300 ? -5.988 35.562 18.969 1 96.81 300 PHE B CA 1
ATOM 7009 C C . PHE B 1 300 ? -4.809 35.031 18.141 1 96.81 300 PHE B C 1
ATOM 7011 O O . PHE B 1 300 ? -4.871 35 16.906 1 96.81 300 PHE B O 1
ATOM 7018 N N . ARG B 1 301 ? -3.734 34.719 18.844 1 93.31 301 ARG B N 1
ATOM 7019 C CA . ARG B 1 301 ? -2.568 34.125 18.203 1 93.31 301 ARG B CA 1
ATOM 7020 C C . ARG B 1 301 ? -1.902 33.094 19.109 1 93.31 301 ARG B C 1
ATOM 7022 O O . ARG B 1 301 ? -2.148 33.094 20.312 1 93.31 301 ARG B O 1
ATOM 7029 N N . SER B 1 302 ? -1.072 32.25 18.5 1 92.12 302 SER B N 1
ATOM 7030 C CA . SER B 1 302 ? -0.306 31.281 19.281 1 92.12 302 SER B CA 1
ATOM 7031 C C . SER B 1 302 ? 0.75 31.984 20.141 1 92.12 302 SER B C 1
ATOM 7033 O O . SER B 1 302 ? 1.185 33.094 19.812 1 92.12 302 SER B O 1
ATOM 7035 N N . LYS B 1 303 ? 1.196 31.359 21.109 1 91.06 303 LYS B N 1
ATOM 7036 C CA . LYS B 1 303 ? 2.098 31.922 22.109 1 91.06 303 LYS B CA 1
ATOM 7037 C C . LYS B 1 303 ? 3.443 32.281 21.484 1 91.06 303 LYS B C 1
ATOM 7039 O O . LYS B 1 303 ? 4.152 33.156 22 1 91.06 303 LYS B O 1
ATOM 7044 N N . GLU B 1 304 ? 3.771 31.734 20.391 1 87.31 304 GLU B N 1
ATOM 7045 C CA . GLU B 1 304 ? 5.051 32 19.734 1 87.31 304 GLU B CA 1
ATOM 7046 C C . GLU B 1 304 ? 5.113 33.438 19.234 1 87.31 304 GLU B C 1
ATOM 7048 O O . GLU B 1 304 ? 6.195 33.969 18.969 1 87.31 304 GLU B O 1
ATOM 7053 N N . PHE B 1 305 ? 4.008 34.125 19.203 1 89.81 305 PHE B N 1
ATOM 7054 C CA . PHE B 1 305 ? 3.945 35.469 18.688 1 89.81 305 PHE B CA 1
ATOM 7055 C C . PHE B 1 305 ? 3.953 36.5 19.812 1 89.81 305 PHE B C 1
ATOM 7057 O O . PHE B 1 305 ? 3.873 37.719 19.578 1 89.81 305 PHE B O 1
ATOM 7064 N N . GLU B 1 306 ? 4.145 36.062 21 1 89.25 306 GLU B N 1
ATOM 7065 C CA . GLU B 1 306 ? 4.113 36.938 22.172 1 89.25 306 GLU B CA 1
ATOM 7066 C C . GLU B 1 306 ? 5.156 38.062 22.047 1 89.25 306 GLU B C 1
ATOM 7068 O O . GLU B 1 306 ? 4.875 39.219 22.359 1 89.25 306 GLU B O 1
ATOM 7073 N N . PRO B 1 307 ? 6.324 37.781 21.562 1 89.69 307 PRO B N 1
ATOM 7074 C CA . PRO B 1 307 ? 7.316 38.844 21.438 1 89.69 307 PRO B CA 1
ATOM 7075 C C . PRO B 1 307 ? 6.91 39.906 20.406 1 89.69 307 PRO B C 1
ATOM 7077 O O . PRO B 1 307 ? 7.453 41.031 20.422 1 89.69 307 PRO B O 1
ATOM 7080 N N . HIS B 1 308 ? 5.984 39.594 19.562 1 94.5 308 HIS B N 1
ATOM 7081 C CA . HIS B 1 308 ? 5.586 40.5 18.5 1 94.5 308 HIS B CA 1
ATOM 7082 C C . HIS B 1 308 ? 4.52 41.469 18.984 1 94.5 308 HIS B C 1
ATOM 7084 O O . HIS B 1 308 ? 4.25 42.5 18.312 1 94.5 308 HIS B O 1
ATOM 7090 N N . VAL B 1 309 ? 3.969 41.219 20.141 1 94.62 309 VAL B N 1
ATOM 7091 C CA . VAL B 1 309 ? 2.873 42.031 20.656 1 94.62 309 VAL B CA 1
ATOM 7092 C C . VAL B 1 309 ? 3.346 43.469 20.859 1 94.62 309 VAL B C 1
ATOM 7094 O O . VAL B 1 309 ? 2.643 44.406 20.516 1 94.62 309 VAL B O 1
ATOM 7097 N N . ASP B 1 310 ? 4.535 43.625 21.344 1 94.81 310 ASP B N 1
ATOM 7098 C CA . ASP B 1 310 ? 5.07 44.938 21.625 1 94.81 310 ASP B CA 1
ATOM 7099 C C . ASP B 1 310 ? 5.219 45.75 20.344 1 94.81 310 ASP B C 1
ATOM 7101 O O . ASP B 1 310 ? 4.848 46.938 20.297 1 94.81 310 ASP B O 1
ATOM 7105 N N . VAL B 1 311 ? 5.762 45.125 19.391 1 96.25 311 VAL B N 1
ATOM 7106 C CA . VAL B 1 311 ? 5.973 45.812 18.109 1 96.25 311 VAL B CA 1
ATOM 7107 C C . VAL B 1 311 ? 4.625 46.188 17.5 1 96.25 311 VAL B C 1
ATOM 7109 O O . VAL B 1 311 ? 4.449 47.281 16.984 1 96.25 311 VAL B O 1
ATOM 7112 N N . GLN B 1 312 ? 3.693 45.344 17.547 1 97.12 312 GLN B N 1
ATOM 7113 C CA . GLN B 1 312 ? 2.377 45.562 16.953 1 97.12 312 GLN B CA 1
ATOM 7114 C C . GLN B 1 312 ? 1.639 46.688 17.656 1 97.12 312 GLN B C 1
ATOM 7116 O O . GLN B 1 312 ? 1.032 47.531 17.016 1 97.12 312 GLN B O 1
ATOM 7121 N N . ARG B 1 313 ? 1.723 46.719 18.938 1 96.56 313 ARG B N 1
ATOM 7122 C CA . ARG B 1 313 ? 1.127 47.781 19.703 1 96.56 313 ARG B CA 1
ATOM 7123 C C . ARG B 1 313 ? 1.775 49.125 19.359 1 96.56 313 ARG B C 1
ATOM 7125 O O . ARG B 1 313 ? 1.089 50.156 19.25 1 96.56 313 ARG B O 1
ATOM 7132 N N . HIS B 1 314 ? 3.047 49.094 19.266 1 97.12 314 HIS B N 1
ATOM 7133 C CA . HIS B 1 314 ? 3.777 50.312 18.938 1 97.12 314 HIS B CA 1
ATOM 7134 C C . HIS B 1 314 ? 3.35 50.875 17.578 1 97.12 314 HIS B C 1
ATOM 7136 O O . HIS B 1 314 ? 3.195 52.094 17.406 1 97.12 314 HIS B O 1
ATOM 7142 N N . ILE B 1 315 ? 3.219 50 16.609 1 98.06 315 ILE B N 1
ATOM 7143 C CA . ILE B 1 315 ? 2.801 50.406 15.266 1 98.06 315 ILE B CA 1
ATOM 7144 C C . ILE B 1 315 ? 1.43 51.062 15.336 1 98.06 315 ILE B C 1
ATOM 7146 O O . ILE B 1 315 ? 1.233 52.156 14.781 1 98.06 315 ILE B O 1
ATOM 7150 N N . VAL B 1 316 ? 0.51 50.5 16.031 1 98.12 316 VAL B N 1
ATOM 7151 C CA . VAL B 1 316 ? -0.854 51 16.156 1 98.12 316 VAL B CA 1
ATOM 7152 C C . VAL B 1 316 ? -0.838 52.375 16.797 1 98.12 316 VAL B C 1
ATOM 7154 O O . VAL B 1 316 ? -1.493 53.312 16.328 1 98.12 316 VAL B O 1
ATOM 7157 N N . ARG B 1 317 ? -0.087 52.531 17.828 1 97.25 317 ARG B N 1
ATOM 7158 C CA . ARG B 1 317 ? -0.004 53.781 18.547 1 97.25 317 ARG B CA 1
ATOM 7159 C C . ARG B 1 317 ? 0.668 54.875 17.703 1 97.25 317 ARG B C 1
ATOM 7161 O O . ARG B 1 317 ? 0.217 56 17.672 1 97.25 317 ARG B O 1
ATOM 7168 N N . ALA B 1 318 ? 1.731 54.469 17.047 1 97.5 318 ALA B N 1
ATOM 7169 C CA . ALA B 1 318 ? 2.471 55.406 16.219 1 97.5 318 ALA B CA 1
ATOM 7170 C C . ALA B 1 318 ? 1.586 55.969 15.102 1 97.5 318 ALA B C 1
ATOM 7172 O O . ALA B 1 318 ? 1.752 57.094 14.68 1 97.5 318 ALA B O 1
ATOM 7173 N N . LEU B 1 319 ? 0.654 55.188 14.656 1 98.25 319 LEU B N 1
ATOM 7174 C CA . LEU B 1 319 ? -0.214 55.562 13.547 1 98.25 319 LEU B CA 1
ATOM 7175 C C . LEU B 1 319 ? -1.508 56.188 14.062 1 98.25 319 LEU B C 1
ATOM 7177 O O . LEU B 1 319 ? -2.326 56.656 13.273 1 98.25 319 LEU B O 1
ATOM 7181 N N . GLY B 1 320 ? -1.671 56.125 15.367 1 97.56 320 GLY B N 1
ATOM 7182 C CA . GLY B 1 320 ? -2.891 56.656 15.961 1 97.56 320 GLY B CA 1
ATOM 7183 C C . GLY B 1 320 ? -4.125 55.844 15.609 1 97.56 320 GLY B C 1
ATOM 7184 O O . GLY B 1 320 ? -5.211 56.406 15.438 1 97.56 320 GLY B O 1
ATOM 7185 N N . LEU B 1 321 ? -3.949 54.594 15.43 1 98.06 321 LEU B N 1
ATOM 7186 C CA . LEU B 1 321 ? -5.055 53.719 15.078 1 98.06 321 LEU B CA 1
ATOM 7187 C C . LEU B 1 321 ? -5.719 53.156 16.328 1 98.06 321 LEU B C 1
ATOM 7189 O O . LEU B 1 321 ? -5.168 53.25 17.438 1 98.06 321 LEU B O 1
ATOM 7193 N N . ARG B 1 322 ? -6.887 52.562 16.109 1 97.69 322 ARG B N 1
ATOM 7194 C CA . ARG B 1 322 ? -7.633 51.969 17.219 1 97.69 322 ARG B CA 1
ATOM 7195 C C . ARG B 1 322 ? -6.906 50.781 17.797 1 97.69 322 ARG B C 1
ATOM 7197 O O . ARG B 1 322 ? -6.461 49.906 17.062 1 97.69 322 ARG B O 1
ATOM 7204 N N . GLU B 1 323 ? -6.793 50.75 19.125 1 97.06 323 GLU B N 1
ATOM 7205 C CA . GLU B 1 323 ? -6.156 49.625 19.797 1 97.06 323 GLU B CA 1
ATOM 7206 C C . GLU B 1 323 ? -7.125 48.469 19.953 1 97.06 323 GLU B C 1
ATOM 7208 O O . GLU B 1 323 ? -8.344 48.625 19.844 1 97.06 323 GLU B O 1
ATOM 7213 N N . TYR B 1 324 ? -6.719 47.312 20.141 1 97.62 324 TYR B N 1
ATOM 7214 C CA . TYR B 1 324 ? -7.469 46.094 20.344 1 97.62 324 TYR B CA 1
ATOM 7215 C C . TYR B 1 324 ? -6.707 45.125 21.25 1 97.62 324 TYR B C 1
ATOM 7217 O O . TYR B 1 324 ? -5.527 45.344 21.547 1 97.62 324 TYR B O 1
ATOM 7225 N N . GLU B 1 325 ? -7.367 44.094 21.75 1 97.25 325 GLU B N 1
ATOM 7226 C CA . GLU B 1 325 ? -6.754 43.125 22.656 1 97.25 325 GLU B CA 1
ATOM 7227 C C . GLU B 1 325 ? -6.047 42 21.875 1 97.25 325 GLU B C 1
ATOM 7229 O O . GLU B 1 325 ? -6.551 41.562 20.844 1 97.25 325 GLU B O 1
ATOM 7234 N N . MET B 1 326 ? -4.859 41.719 22.297 1 96.62 326 MET B N 1
ATOM 7235 C CA . MET B 1 326 ? -4.102 40.594 21.734 1 96.62 326 MET B CA 1
ATOM 7236 C C . MET B 1 326 ? -3.969 39.469 22.75 1 96.62 326 MET B C 1
ATOM 7238 O O . MET B 1 326 ? -3.361 39.625 23.812 1 96.62 326 MET B O 1
ATOM 7242 N N . ILE B 1 327 ? -4.562 38.312 22.391 1 95.62 327 ILE B N 1
ATOM 7243 C CA . ILE B 1 327 ? -4.652 37.188 23.312 1 95.62 327 ILE B CA 1
ATOM 7244 C C . ILE B 1 327 ? -3.893 36 22.734 1 95.62 327 ILE B C 1
ATOM 7246 O O . ILE B 1 327 ? -4.027 35.688 21.547 1 95.62 327 ILE B O 1
ATOM 7250 N N . GLN B 1 328 ? -3.088 35.375 23.578 1 94.56 328 GLN B N 1
ATOM 7251 C CA . GLN B 1 328 ? -2.299 34.25 23.125 1 94.56 328 GLN B CA 1
ATOM 7252 C C . GLN B 1 328 ? -2.869 32.938 23.641 1 94.56 328 GLN B C 1
ATOM 7254 O O . GLN B 1 328 ? -3.445 32.875 24.734 1 94.56 328 GLN B O 1
ATOM 7259 N N . PHE B 1 329 ? -2.82 31.906 22.875 1 93.56 329 PHE B N 1
ATOM 7260 C CA . PHE B 1 329 ? -3.127 30.547 23.297 1 93.56 329 PHE B CA 1
ATOM 7261 C C . PHE B 1 329 ? -1.968 29.609 22.984 1 93.56 329 PHE B C 1
ATOM 7263 O O . PHE B 1 329 ? -1.067 29.969 22.219 1 93.56 329 PHE B O 1
ATOM 7270 N N . GLY B 1 330 ? -1.992 28.484 23.641 1 92 330 GLY B N 1
ATOM 7271 C CA . GLY B 1 330 ? -0.9 27.531 23.5 1 92 330 GLY B CA 1
ATOM 7272 C C . GLY B 1 330 ? -0.879 26.844 22.141 1 92 330 GLY B C 1
ATOM 7273 O O . GLY B 1 330 ? -1.931 26.609 21.547 1 92 330 GLY B O 1
ATOM 7274 N N . ARG B 1 331 ? 0.318 26.438 21.75 1 89.56 331 ARG B N 1
ATOM 7275 C CA . ARG B 1 331 ? 0.488 25.672 20.531 1 89.56 331 ARG B CA 1
ATOM 7276 C C . ARG B 1 331 ? 0.13 24.203 20.734 1 89.56 331 ARG B C 1
ATOM 7278 O O . ARG B 1 331 ? 0.15 23.703 21.875 1 89.56 331 ARG B O 1
ATOM 7285 N N . ILE B 1 332 ? -0.183 23.578 19.547 1 89.12 332 ILE B N 1
ATOM 7286 C CA . ILE B 1 332 ? -0.474 22.156 19.625 1 89.12 332 ILE B CA 1
ATOM 7287 C C . ILE B 1 332 ? 0.554 21.375 18.828 1 89.12 332 ILE B C 1
ATOM 7289 O O . ILE B 1 332 ? 1.021 21.844 17.781 1 89.12 332 ILE B O 1
ATOM 7293 N N . THR B 1 333 ? 0.93 20.297 19.359 1 87.31 333 THR B N 1
ATOM 7294 C CA . THR B 1 333 ? 1.719 19.297 18.656 1 87.31 333 THR B CA 1
ATOM 7295 C C . THR B 1 333 ? 0.999 17.938 18.641 1 87.31 333 THR B C 1
ATOM 7297 O O . THR B 1 333 ? 0.129 17.688 19.484 1 87.31 333 THR B O 1
ATOM 7300 N N . VAL B 1 334 ? 1.246 17.203 17.594 1 87.81 334 VAL B N 1
ATOM 7301 C CA . VAL B 1 334 ? 0.678 15.859 17.516 1 87.81 334 VAL B CA 1
ATOM 7302 C C . VAL B 1 334 ? 1.764 14.82 17.797 1 87.81 334 VAL B C 1
ATOM 7304 O O . VAL B 1 334 ? 2.848 14.875 17.203 1 87.81 334 VAL B O 1
ATOM 7307 N N . GLU B 1 335 ? 1.427 13.945 18.594 1 82.69 335 GLU B N 1
ATOM 7308 C CA . GLU B 1 335 ? 2.396 12.93 18.984 1 82.69 335 GLU B CA 1
ATOM 7309 C C . GLU B 1 335 ? 2.83 12.078 17.797 1 82.69 335 GLU B C 1
ATOM 7311 O O . GLU B 1 335 ? 1.998 11.461 17.125 1 82.69 335 GLU B O 1
ATOM 7316 N N . GLY B 1 336 ? 4.086 12.125 17.547 1 78 336 GLY B N 1
ATOM 7317 C CA . GLY B 1 336 ? 4.672 11.227 16.562 1 78 336 GLY B CA 1
ATOM 7318 C C . GLY B 1 336 ? 4.477 11.703 15.133 1 78 336 GLY B C 1
ATOM 7319 O O . GLY B 1 336 ? 4.895 11.031 14.188 1 78 336 GLY B O 1
ATOM 7320 N N . ILE B 1 337 ? 3.801 12.742 14.977 1 81.5 337 ILE B N 1
ATOM 7321 C CA . ILE B 1 337 ? 3.521 13.242 13.633 1 81.5 337 ILE B CA 1
ATOM 7322 C C . ILE B 1 337 ? 3.838 14.734 13.562 1 81.5 337 ILE B C 1
ATOM 7324 O O . ILE B 1 337 ? 3.131 15.555 14.148 1 81.5 337 ILE B O 1
ATOM 7328 N N . PRO B 1 338 ? 4.75 15.031 12.852 1 77.56 338 PRO B N 1
ATOM 7329 C CA . PRO B 1 338 ? 5.039 16.469 12.719 1 77.56 338 PRO B CA 1
ATOM 7330 C C . PRO B 1 338 ? 3.953 17.219 11.953 1 77.56 338 PRO B C 1
ATOM 7332 O O . PRO B 1 338 ? 3.41 16.703 10.977 1 77.56 338 PRO B O 1
ATOM 7335 N N . LEU B 1 339 ? 3.666 18.422 12.391 1 78.12 339 LEU B N 1
ATOM 7336 C CA . LEU B 1 339 ? 2.609 19.234 11.805 1 78.12 339 LEU B CA 1
ATOM 7337 C C . LEU B 1 339 ? 3.182 20.219 10.781 1 78.12 339 LEU B C 1
ATOM 7339 O O . LEU B 1 339 ? 2.445 20.75 9.961 1 78.12 339 LEU B O 1
ATOM 7343 N N . SER B 1 340 ? 4.406 20.391 10.805 1 83.25 340 SER B N 1
ATOM 7344 C CA . SER B 1 340 ? 5 21.469 10.016 1 83.25 340 SER B CA 1
ATOM 7345 C C . SER B 1 340 ? 5.016 21.109 8.531 1 83.25 340 SER B C 1
ATOM 7347 O O . SER B 1 340 ? 5.25 19.953 8.164 1 83.25 340 SER B O 1
ATOM 7349 N N . LYS B 1 341 ? 4.758 22.109 7.746 1 86.19 341 LYS B N 1
ATOM 7350 C CA . LYS B 1 341 ? 4.793 21.953 6.297 1 86.19 341 LYS B CA 1
ATOM 7351 C C . LYS B 1 341 ? 6.188 21.562 5.82 1 86.19 341 LYS B C 1
ATOM 7353 O O . LYS B 1 341 ? 6.328 20.812 4.84 1 86.19 341 LYS B O 1
ATOM 7358 N N . ARG B 1 342 ? 7.141 22.062 6.531 1 83.44 342 ARG B N 1
ATOM 7359 C CA . ARG B 1 342 ? 8.531 21.781 6.18 1 83.44 342 ARG B CA 1
ATOM 7360 C C . ARG B 1 342 ? 8.828 20.297 6.285 1 83.44 342 ARG B C 1
ATOM 7362 O O . ARG B 1 342 ? 9.688 19.781 5.57 1 83.44 342 ARG B O 1
ATOM 7369 N N . TYR B 1 343 ? 8.094 19.625 7.125 1 86.5 343 TYR B N 1
ATOM 7370 C CA . TYR B 1 343 ? 8.242 18.188 7.305 1 86.5 343 TYR B CA 1
ATOM 7371 C C . TYR B 1 343 ? 7.406 17.406 6.293 1 86.5 343 TYR B C 1
ATOM 7373 O O . TYR B 1 343 ? 7.871 16.438 5.707 1 86.5 343 TYR B O 1
ATOM 7381 N N . ILE B 1 344 ? 6.23 17.844 5.984 1 92.06 344 ILE B N 1
ATOM 7382 C CA . ILE B 1 344 ? 5.262 17.109 5.18 1 92.06 344 ILE B CA 1
ATOM 7383 C C . ILE B 1 344 ? 5.598 17.266 3.699 1 92.06 344 ILE B C 1
ATOM 7385 O O . ILE B 1 344 ? 5.488 16.297 2.93 1 92.06 344 ILE B O 1
ATOM 7389 N N . ARG B 1 345 ? 6.02 18.391 3.318 1 92 345 ARG B N 1
ATOM 7390 C CA . ARG B 1 345 ? 6.227 18.719 1.91 1 92 345 ARG B CA 1
ATOM 7391 C C . ARG B 1 345 ? 7.211 17.75 1.264 1 92 345 ARG B C 1
ATOM 7393 O O . ARG B 1 345 ? 6.918 17.156 0.22 1 92 345 ARG B O 1
ATOM 7400 N N . PRO B 1 346 ? 8.375 17.531 1.911 1 91.88 346 PRO B N 1
ATOM 7401 C CA . PRO B 1 346 ? 9.312 16.578 1.291 1 91.88 346 PRO B CA 1
ATOM 7402 C C . PRO B 1 346 ? 8.727 15.18 1.139 1 91.88 346 PRO B C 1
ATOM 7404 O O . PRO B 1 346 ? 9.062 14.469 0.189 1 91.88 346 PRO B O 1
ATOM 7407 N N . LEU B 1 347 ? 7.879 14.773 2.018 1 95.25 347 LEU B N 1
ATOM 7408 C CA . LEU B 1 347 ? 7.262 13.453 1.96 1 95.25 347 LEU B CA 1
ATOM 7409 C C . LEU B 1 347 ? 6.293 13.352 0.787 1 95.25 347 LEU B C 1
ATOM 7411 O O . LEU B 1 347 ? 6.207 12.312 0.13 1 95.25 347 LEU B O 1
ATOM 7415 N N . VAL B 1 348 ? 5.59 14.438 0.52 1 95.69 348 VAL B N 1
ATOM 7416 C CA . VAL B 1 348 ? 4.672 14.492 -0.612 1 95.69 348 VAL B CA 1
ATOM 7417 C C . VAL B 1 348 ? 5.461 14.516 -1.919 1 95.69 348 VAL B C 1
ATOM 7419 O O . VAL B 1 348 ? 5.18 13.742 -2.838 1 95.69 348 VAL B O 1
ATOM 7422 N N . GLU B 1 349 ? 6.473 15.32 -1.971 1 94.06 349 GLU B N 1
ATOM 7423 C CA . GLU B 1 349 ? 7.262 15.508 -3.186 1 94.06 349 GLU B CA 1
ATOM 7424 C C . GLU B 1 349 ? 8.039 14.242 -3.541 1 94.06 349 GLU B C 1
ATOM 7426 O O . GLU B 1 349 ? 8.266 13.961 -4.719 1 94.06 349 GLU B O 1
ATOM 7431 N N . SER B 1 350 ? 8.461 13.484 -2.531 1 94.62 350 SER B N 1
ATOM 7432 C CA . SER B 1 350 ? 9.25 12.273 -2.744 1 94.62 350 SER B CA 1
ATOM 7433 C C . SER B 1 350 ? 8.359 11.086 -3.109 1 94.62 350 SER B C 1
ATOM 7435 O O . SER B 1 350 ? 8.859 10.039 -3.533 1 94.62 350 SER B O 1
ATOM 7437 N N . GLY B 1 351 ? 7.074 11.234 -2.877 1 95.44 351 GLY B N 1
ATOM 7438 C CA . GLY B 1 351 ? 6.148 10.164 -3.193 1 95.44 351 GLY B CA 1
ATOM 7439 C C . GLY B 1 351 ? 5.93 9.203 -2.037 1 95.44 351 GLY B C 1
ATOM 7440 O O . GLY B 1 351 ? 5.219 8.203 -2.178 1 95.44 351 GLY B O 1
ATOM 7441 N N . ILE B 1 352 ? 6.551 9.469 -0.886 1 96.44 352 ILE B N 1
ATOM 7442 C CA . ILE B 1 352 ? 6.277 8.672 0.303 1 96.44 352 ILE B CA 1
ATOM 7443 C C . ILE B 1 352 ? 4.812 8.828 0.708 1 96.44 352 ILE B C 1
ATOM 7445 O O . ILE B 1 352 ? 4.156 7.848 1.071 1 96.44 352 ILE B O 1
ATOM 7449 N N . LEU B 1 353 ? 4.367 10.094 0.559 1 97.12 353 LEU B N 1
ATOM 7450 C CA . LEU B 1 353 ? 2.945 10.383 0.713 1 97.12 353 LEU B CA 1
ATOM 7451 C C . LEU B 1 353 ? 2.277 10.57 -0.646 1 97.12 353 LEU B C 1
ATOM 7453 O O . LEU B 1 353 ? 2.914 11.031 -1.597 1 97.12 353 LEU B O 1
ATOM 7457 N N . GLU B 1 354 ? 0.965 10.227 -0.737 1 95 354 GLU B N 1
ATOM 7458 C CA . GLU B 1 354 ? 0.228 10.375 -1.988 1 95 354 GLU B CA 1
ATOM 7459 C C . GLU B 1 354 ? -0.06 11.844 -2.295 1 95 354 GLU B C 1
ATOM 7461 O O . GLU B 1 354 ? -0.103 12.242 -3.459 1 95 354 GLU B O 1
ATOM 7466 N N . GLY B 1 355 ? -0.236 12.594 -1.329 1 96.06 355 GLY B N 1
ATOM 7467 C CA . GLY B 1 355 ? -0.585 14 -1.446 1 96.06 355 GLY B CA 1
ATOM 7468 C C . GLY B 1 355 ? -0.9 14.648 -0.112 1 96.06 355 GLY B C 1
ATOM 7469 O O . GLY B 1 355 ? -0.646 14.07 0.943 1 96.06 355 GLY B O 1
ATOM 7470 N N . TRP B 1 356 ? -1.387 15.836 -0.203 1 96 356 TRP B N 1
ATOM 7471 C CA . TRP B 1 356 ? -1.66 16.594 1.011 1 96 356 TRP B CA 1
ATOM 7472 C C . TRP B 1 356 ? -2.953 16.125 1.67 1 96 356 TRP B C 1
ATOM 7474 O O . TRP B 1 356 ? -3.256 16.516 2.801 1 96 356 TRP B O 1
ATOM 7484 N N . ASP B 1 357 ? -3.721 15.281 0.949 1 97.38 357 ASP B N 1
ATOM 7485 C CA . ASP B 1 357 ? -4.934 14.695 1.51 1 97.38 357 ASP B CA 1
ATOM 7486 C C . ASP B 1 357 ? -4.691 13.266 1.985 1 97.38 357 ASP B C 1
ATOM 7488 O O . ASP B 1 357 ? -5.637 12.516 2.217 1 97.38 357 ASP B O 1
ATOM 7492 N N . ASP B 1 358 ? -3.406 12.875 2.061 1 97.88 358 ASP B N 1
ATOM 7493 C CA . ASP B 1 358 ? -3.066 11.539 2.537 1 97.88 358 ASP B CA 1
ATOM 7494 C C . ASP B 1 358 ? -3.625 11.297 3.938 1 97.88 358 ASP B C 1
ATOM 7496 O O . ASP B 1 358 ? -3.4 12.094 4.848 1 97.88 358 ASP B O 1
ATOM 7500 N N . PRO B 1 359 ? -4.305 10.195 4.137 1 97.69 359 PRO B N 1
ATOM 7501 C CA . PRO B 1 359 ? -4.957 9.93 5.422 1 97.69 359 PRO B CA 1
ATOM 7502 C C . PRO B 1 359 ? -3.963 9.672 6.551 1 97.69 359 PRO B C 1
ATOM 7504 O O . PRO B 1 359 ? -4.355 9.57 7.715 1 97.69 359 PRO B O 1
ATOM 7507 N N . ARG B 1 360 ? -2.668 9.633 6.332 1 96.31 360 ARG B N 1
ATOM 7508 C CA . ARG B 1 360 ? -1.64 9.32 7.324 1 96.31 360 ARG B CA 1
ATOM 7509 C C . ARG B 1 360 ? -1.146 10.594 8.016 1 96.31 360 ARG B C 1
ATOM 7511 O O . ARG B 1 360 ? -0.437 10.523 9.016 1 96.31 360 ARG B O 1
ATOM 7518 N N . ILE B 1 361 ? -1.524 11.719 7.457 1 95.06 361 ILE B N 1
ATOM 7519 C CA . ILE B 1 361 ? -0.967 12.953 8.016 1 95.06 361 ILE B CA 1
ATOM 7520 C C . ILE B 1 361 ? -2.092 13.82 8.578 1 95.06 361 ILE B C 1
ATOM 7522 O O . ILE B 1 361 ? -3.256 13.656 8.203 1 95.06 361 ILE B O 1
ATOM 7526 N N . PRO B 1 362 ? -1.749 14.75 9.43 1 94.12 362 PRO B N 1
ATOM 7527 C CA . PRO B 1 362 ? -2.758 15.492 10.188 1 94.12 362 PRO B CA 1
ATOM 7528 C C . PRO B 1 362 ? -3.184 16.781 9.492 1 94.12 362 PRO B C 1
ATOM 7530 O O . PRO B 1 362 ? -3.395 17.797 10.156 1 94.12 362 PRO B O 1
ATOM 7533 N N . THR B 1 363 ? -3.145 16.844 8.156 1 96.31 363 THR B N 1
ATOM 7534 C CA . THR B 1 363 ? -3.879 17.891 7.461 1 96.31 363 THR B CA 1
ATOM 7535 C C . THR B 1 363 ? -5.383 17.719 7.645 1 96.31 363 THR B C 1
ATOM 7537 O O . THR B 1 363 ? -5.859 16.594 7.855 1 96.31 363 THR B O 1
ATOM 7540 N N . LEU B 1 364 ? -6.059 18.797 7.637 1 97.75 364 LEU B N 1
ATOM 7541 C CA . LEU B 1 364 ? -7.504 18.688 7.801 1 97.75 364 LEU B CA 1
ATOM 7542 C C . LEU B 1 364 ? -8.102 17.812 6.703 1 97.75 364 LEU B C 1
ATOM 7544 O O . LEU B 1 364 ? -8.914 16.922 6.984 1 97.75 364 LEU B O 1
ATOM 7548 N N . ARG B 1 365 ? -7.711 18.078 5.438 1 97.62 365 ARG B N 1
ATOM 7549 C CA . ARG B 1 365 ? -8.227 17.281 4.332 1 97.62 365 ARG B CA 1
ATOM 7550 C C . ARG B 1 365 ? -7.859 15.805 4.508 1 97.62 365 ARG B C 1
ATOM 7552 O O . ARG B 1 365 ? -8.648 14.922 4.18 1 97.62 365 ARG B O 1
ATOM 7559 N N . GLY B 1 366 ? -6.664 15.5 4.961 1 97.38 366 GLY B N 1
ATOM 7560 C CA . GLY B 1 366 ? -6.27 14.133 5.242 1 97.38 366 GLY B CA 1
ATOM 7561 C C . GLY B 1 366 ? -7.113 13.477 6.316 1 97.38 366 GLY B C 1
ATOM 7562 O O . GLY B 1 366 ? -7.516 12.32 6.18 1 97.38 366 GLY B O 1
ATOM 7563 N N . LEU B 1 367 ? -7.352 14.219 7.348 1 97.56 367 LEU B N 1
ATOM 7564 C CA . LEU B 1 367 ? -8.156 13.703 8.453 1 97.56 367 LEU B CA 1
ATOM 7565 C C . LEU B 1 367 ? -9.594 13.445 8.008 1 97.56 367 LEU B C 1
ATOM 7567 O O . LEU B 1 367 ? -10.195 12.438 8.383 1 97.56 367 LEU B O 1
ATOM 7571 N N . PHE B 1 368 ? -10.109 14.367 7.242 1 98.06 368 PHE B N 1
ATOM 7572 C CA . PHE B 1 368 ? -11.453 14.188 6.715 1 98.06 368 PHE B CA 1
ATOM 7573 C C . PHE B 1 368 ? -11.523 12.961 5.816 1 98.06 368 PHE B C 1
ATOM 7575 O O . PHE B 1 368 ? -12.453 12.156 5.934 1 98.06 368 PHE B O 1
ATOM 7582 N N . ARG B 1 369 ? -10.562 12.812 4.941 1 98.12 369 ARG B N 1
ATOM 7583 C CA . ARG B 1 369 ? -10.516 11.656 4.051 1 98.12 369 ARG B CA 1
ATOM 7584 C C . ARG B 1 369 ? -10.398 10.359 4.836 1 98.12 369 ARG B C 1
ATOM 7586 O O . ARG B 1 369 ? -10.969 9.336 4.449 1 98.12 369 ARG B O 1
ATOM 7593 N N . ARG B 1 370 ? -9.688 10.422 5.922 1 98 370 ARG B N 1
ATOM 7594 C CA . ARG B 1 370 ? -9.5 9.258 6.777 1 98 370 ARG B CA 1
ATOM 7595 C C . ARG B 1 370 ? -10.812 8.836 7.43 1 98 370 ARG B C 1
ATOM 7597 O O . ARG B 1 370 ? -10.977 7.68 7.82 1 98 370 ARG B O 1
ATOM 7604 N N . GLY B 1 371 ? -11.688 9.781 7.637 1 97.81 371 GLY B N 1
ATOM 7605 C CA . GLY B 1 371 ? -12.969 9.477 8.25 1 97.81 371 GLY B CA 1
ATOM 7606 C C . GLY B 1 371 ? -13.164 10.148 9.594 1 97.81 371 GLY B C 1
ATOM 7607 O O . GLY B 1 371 ? -14.055 9.773 10.359 1 97.81 371 GLY B O 1
ATOM 7608 N N . ILE B 1 372 ? -12.328 11.062 9.93 1 98.12 372 ILE B N 1
ATOM 7609 C CA . ILE B 1 372 ? -12.539 11.852 11.141 1 98.12 372 ILE B CA 1
ATOM 7610 C C . ILE B 1 372 ? -13.617 12.906 10.891 1 98.12 372 ILE B C 1
ATOM 7612 O O . ILE B 1 372 ? -13.469 13.766 10.023 1 98.12 372 ILE B O 1
ATOM 7616 N N . ASN B 1 373 ? -14.641 12.781 11.586 1 97.94 373 ASN B N 1
ATOM 7617 C CA . ASN B 1 373 ? -15.734 13.75 11.477 1 97.94 373 ASN B CA 1
ATOM 7618 C C . ASN B 1 373 ? -15.305 15.133 11.953 1 97.94 373 ASN B C 1
ATOM 7620 O O . ASN B 1 373 ? -14.727 15.273 13.031 1 97.94 373 ASN B O 1
ATOM 7624 N N . PRO B 1 374 ? -15.578 16.172 11.188 1 98.12 374 PRO B N 1
ATOM 7625 C CA . PRO B 1 374 ? -15.219 17.516 11.625 1 98.12 374 PRO B CA 1
ATOM 7626 C C . PRO B 1 374 ? -15.758 17.859 13.016 1 98.12 374 PRO B C 1
ATOM 7628 O O . PRO B 1 374 ? -15.109 18.594 13.773 1 98.12 374 PRO B O 1
ATOM 7631 N N . ARG B 1 375 ? -16.875 17.312 13.406 1 98.19 375 ARG B N 1
ATOM 7632 C CA . ARG B 1 375 ? -17.453 17.547 14.727 1 98.19 375 ARG B CA 1
ATOM 7633 C C . ARG B 1 375 ? -16.531 17.047 15.82 1 98.19 375 ARG B C 1
ATOM 7635 O O . ARG B 1 375 ? -16.484 17.609 16.922 1 98.19 375 ARG B O 1
ATOM 7642 N N . ALA B 1 376 ? -15.82 15.945 15.484 1 98.06 376 ALA B N 1
ATOM 7643 C CA . ALA B 1 376 ? -14.883 15.398 16.469 1 98.06 376 ALA B CA 1
ATOM 7644 C C . ALA B 1 376 ? -13.742 16.375 16.734 1 98.06 376 ALA B C 1
ATOM 7646 O O . ALA B 1 376 ? -13.328 16.547 17.891 1 98.06 376 ALA B O 1
ATOM 7647 N N . ILE B 1 377 ? -13.289 17.016 15.711 1 97.88 377 ILE B N 1
ATOM 7648 C CA . ILE B 1 377 ? -12.227 18 15.844 1 97.88 377 ILE B CA 1
ATOM 7649 C C . ILE B 1 377 ? -12.727 19.203 16.641 1 97.88 377 ILE B C 1
ATOM 7651 O O . ILE B 1 377 ? -12.039 19.688 17.547 1 97.88 377 ILE B O 1
ATOM 7655 N N . VAL B 1 378 ? -13.945 19.656 16.359 1 98.06 378 VAL B N 1
ATOM 7656 C CA . VAL B 1 378 ? -14.555 20.781 17.047 1 98.06 378 VAL B CA 1
ATOM 7657 C C . VAL B 1 378 ? -14.68 20.453 18.531 1 98.06 378 VAL B C 1
ATOM 7659 O O . VAL B 1 378 ? -14.25 21.25 19.391 1 98.06 378 VAL B O 1
ATOM 7662 N N . ARG B 1 379 ? -15.203 19.266 18.812 1 97.19 379 ARG B N 1
ATOM 7663 C CA . ARG B 1 379 ? -15.398 18.859 20.203 1 97.19 379 ARG B CA 1
ATOM 7664 C C . ARG B 1 379 ? -14.062 18.766 20.938 1 97.19 379 ARG B C 1
ATOM 7666 O O . ARG B 1 379 ? -13.945 19.172 22.094 1 97.19 379 ARG B O 1
ATOM 7673 N N . PHE B 1 380 ? -13.133 18.203 20.297 1 96.62 380 PHE B N 1
ATOM 7674 C CA . PHE B 1 380 ? -11.812 18.047 20.891 1 96.62 380 PHE B CA 1
ATOM 7675 C C . PHE B 1 380 ? -11.25 19.391 21.328 1 96.62 380 PHE B C 1
ATOM 7677 O O . PHE B 1 380 ? -10.836 19.547 22.469 1 96.62 380 PHE B O 1
ATOM 7684 N N . PHE B 1 381 ? -11.266 20.391 20.438 1 95.88 381 PHE B N 1
ATOM 7685 C CA . PHE B 1 381 ? -10.648 21.688 20.75 1 95.88 381 PHE B CA 1
ATOM 7686 C C . PHE B 1 381 ? -11.516 22.484 21.703 1 95.88 381 PHE B C 1
ATOM 7688 O O . PHE B 1 381 ? -11 23.266 22.5 1 95.88 381 PHE B O 1
ATOM 7695 N N . TYR B 1 382 ? -12.812 22.281 21.625 1 96.38 382 TYR B N 1
ATOM 7696 C CA . TYR B 1 382 ? -13.672 22.922 22.609 1 96.38 382 TYR B CA 1
ATOM 7697 C C . TYR B 1 382 ? -13.336 22.453 24.016 1 96.38 382 TYR B C 1
ATOM 7699 O O . TYR B 1 382 ? -13.227 23.266 24.938 1 96.38 382 TYR B O 1
ATOM 7707 N N . GLU B 1 383 ? -13.133 21.141 24.125 1 94.12 383 GLU B N 1
ATOM 7708 C CA . GLU B 1 383 ? -12.805 20.562 25.422 1 94.12 383 GLU B CA 1
ATOM 7709 C C . GLU B 1 383 ? -11.398 20.969 25.875 1 94.12 383 GLU B C 1
ATOM 7711 O O . GLU B 1 383 ? -11.156 21.141 27.078 1 94.12 383 GLU B O 1
ATOM 7716 N N . LEU B 1 384 ? -10.508 21.031 24.938 1 91.88 384 LEU B N 1
ATOM 7717 C CA . LEU B 1 384 ? -9.148 21.469 25.25 1 91.88 384 LEU B CA 1
ATOM 7718 C C . LEU B 1 384 ? -9.148 22.891 25.766 1 91.88 384 LEU B C 1
ATOM 7720 O O . LEU B 1 384 ? -8.383 23.219 26.688 1 91.88 384 LEU B O 1
ATOM 7724 N N . GLY B 1 385 ? -9.992 23.766 25.172 1 92 385 GLY B N 1
ATOM 7725 C CA . GLY B 1 385 ? -10.125 25.141 25.625 1 92 385 GLY B CA 1
ATOM 7726 C C . GLY B 1 385 ? -9.031 26.047 25.094 1 92 385 GLY B C 1
ATOM 7727 O O . GLY B 1 385 ? -8.117 25.594 24.406 1 92 385 GLY B O 1
ATOM 7728 N N . PRO B 1 386 ? -9.188 27.328 25.391 1 92.12 386 PRO B N 1
ATOM 7729 C CA . PRO B 1 386 ? -8.258 28.344 24.875 1 92.12 386 PRO B CA 1
ATOM 7730 C C . PRO B 1 386 ? -7.039 28.516 25.781 1 92.12 386 PRO B C 1
ATOM 7732 O O . PRO B 1 386 ? -6.434 29.594 25.797 1 92.12 386 PRO B O 1
ATOM 7735 N N . SER B 1 387 ? -6.566 27.578 26.406 1 88.44 387 SER B N 1
ATOM 7736 C CA . SER B 1 387 ? -5.477 27.656 27.375 1 88.44 387 SER B CA 1
ATOM 7737 C C . SER B 1 387 ? -4.184 28.125 26.703 1 88.44 387 SER B C 1
ATOM 7739 O O . SER B 1 387 ? -3.951 27.828 25.531 1 88.44 387 SER B O 1
ATOM 7741 N N . LYS B 1 388 ? -3.299 28.797 27.453 1 89.81 388 LYS B N 1
ATOM 7742 C CA . LYS B 1 388 ? -2.002 29.281 26.984 1 89.81 388 LYS B CA 1
ATOM 7743 C C . LYS B 1 388 ? -0.943 28.188 27.078 1 89.81 388 LYS B C 1
ATOM 7745 O O . LYS B 1 388 ? 0.144 28.328 26.516 1 89.81 388 LYS B O 1
ATOM 7750 N N . VAL B 1 389 ? -1.328 27.172 27.672 1 88.94 389 VAL B N 1
ATOM 7751 C CA . VAL B 1 389 ? -0.376 26.078 27.844 1 88.94 389 VAL B CA 1
ATOM 7752 C C . VAL B 1 389 ? -0.317 25.25 26.562 1 88.94 389 VAL B C 1
ATOM 7754 O O . VAL B 1 389 ? -1.354 24.906 26 1 88.94 389 VAL B O 1
ATOM 7757 N N . ASP B 1 390 ? 0.918 24.953 26.172 1 89.75 390 ASP B N 1
ATOM 7758 C CA . ASP B 1 390 ? 1.098 24.078 25.016 1 89.75 390 ASP B CA 1
ATOM 7759 C C . ASP B 1 390 ? 0.535 22.688 25.297 1 89.75 390 ASP B C 1
ATOM 7761 O O . ASP B 1 390 ? 0.536 22.219 26.438 1 89.75 390 ASP B O 1
ATOM 7765 N N . ALA B 1 391 ? -0.002 22.141 24.219 1 87.75 391 ALA B N 1
ATOM 7766 C CA . ALA B 1 391 ? -0.589 20.812 24.391 1 87.75 391 ALA B CA 1
ATOM 7767 C C . ALA B 1 391 ? -0.095 19.859 23.297 1 87.75 391 ALA B C 1
ATOM 7769 O O . ALA B 1 391 ? 0.093 20.25 22.156 1 87.75 391 ALA B O 1
ATOM 7770 N N . THR B 1 392 ? 0.194 18.594 23.734 1 87.88 392 THR B N 1
ATOM 7771 C CA . THR B 1 392 ? 0.475 17.516 22.797 1 87.88 392 THR B CA 1
ATOM 7772 C C . THR B 1 392 ? -0.762 16.641 22.594 1 87.88 392 THR B C 1
ATOM 7774 O O . THR B 1 392 ? -1.293 16.078 23.547 1 87.88 392 THR B O 1
ATOM 7777 N N . VAL B 1 393 ? -1.135 16.594 21.375 1 88.19 393 VAL B N 1
ATOM 7778 C CA . VAL B 1 393 ? -2.361 15.875 21.031 1 88.19 393 VAL B CA 1
ATOM 7779 C C . VAL B 1 393 ? -2.037 14.438 20.641 1 88.19 393 VAL B C 1
ATOM 7781 O O . VAL B 1 393 ? -1.095 14.188 19.891 1 88.19 393 VAL B O 1
ATOM 7784 N N . ASN B 1 394 ? -2.807 13.539 21.203 1 87.69 394 ASN B N 1
ATOM 7785 C CA . ASN B 1 394 ? -2.82 12.133 20.812 1 87.69 394 ASN B CA 1
ATOM 7786 C C . ASN B 1 394 ? -3.982 11.828 19.875 1 87.69 394 ASN B C 1
ATOM 7788 O O . ASN B 1 394 ? -5.145 12.047 20.219 1 87.69 394 ASN B O 1
ATOM 7792 N N . MET B 1 395 ? -3.674 11.336 18.766 1 91 395 MET B N 1
ATOM 7793 C CA . MET B 1 395 ? -4.711 11.047 17.781 1 91 395 MET B CA 1
ATOM 7794 C C . MET B 1 395 ? -5.766 10.109 18.359 1 91 395 MET B C 1
ATOM 7796 O O . MET B 1 395 ? -6.914 10.109 17.906 1 91 395 MET B O 1
ATOM 7800 N N . GLU B 1 396 ? -5.398 9.367 19.375 1 92.56 396 GLU B N 1
ATOM 7801 C CA . GLU B 1 396 ? -6.344 8.469 20.031 1 92.56 396 GLU B CA 1
ATOM 7802 C C . GLU B 1 396 ? -7.445 9.25 20.734 1 92.56 396 GLU B C 1
ATOM 7804 O O . GLU B 1 396 ? -8.586 8.797 20.828 1 92.56 396 GLU B O 1
ATOM 7809 N N . ALA B 1 397 ? -7.055 10.398 21.234 1 93.94 397 ALA B N 1
ATOM 7810 C CA . ALA B 1 397 ? -8.047 11.25 21.891 1 93.94 397 ALA B CA 1
ATOM 7811 C C . ALA B 1 397 ? -9.109 11.711 20.891 1 93.94 397 ALA B C 1
ATOM 7813 O O . ALA B 1 397 ? -10.305 11.664 21.188 1 93.94 397 ALA B O 1
ATOM 7814 N N . ILE B 1 398 ? -8.688 12.055 19.766 1 95.5 398 ILE B N 1
ATOM 7815 C CA . ILE B 1 398 ? -9.617 12.477 18.719 1 95.5 398 ILE B CA 1
ATOM 7816 C C . ILE B 1 398 ? -10.438 11.281 18.234 1 95.5 398 ILE B C 1
ATOM 7818 O O . ILE B 1 398 ? -11.641 11.391 18.031 1 95.5 398 ILE B O 1
ATOM 7822 N N . ALA B 1 399 ? -9.766 10.164 18.156 1 96.62 399 ALA B N 1
ATOM 7823 C CA . ALA B 1 399 ? -10.43 8.938 17.719 1 96.62 399 ALA B CA 1
ATOM 7824 C C . ALA B 1 399 ? -11.531 8.539 18.703 1 96.62 399 ALA B C 1
ATOM 7826 O O . ALA B 1 399 ? -12.602 8.078 18.281 1 96.62 399 ALA B O 1
ATOM 7827 N N . SER B 1 400 ? -11.273 8.727 19.938 1 96.75 400 SER B N 1
ATOM 7828 C CA . SER B 1 400 ? -12.266 8.406 20.969 1 96.75 400 SER B CA 1
ATOM 7829 C C . SER B 1 400 ? -13.5 9.281 20.828 1 96.75 400 SER B C 1
ATOM 7831 O O . SER B 1 400 ? -14.633 8.789 20.938 1 96.75 400 SER B O 1
ATOM 7833 N N . ILE B 1 401 ? -13.281 10.508 20.625 1 97.12 401 ILE B N 1
ATOM 7834 C CA . ILE B 1 401 ? -14.398 11.422 20.406 1 97.12 401 ILE B CA 1
ATOM 7835 C C . ILE B 1 401 ? -15.117 11.062 19.109 1 97.12 401 ILE B C 1
ATOM 7837 O O . ILE B 1 401 ? -16.359 11.031 19.078 1 97.12 401 ILE B O 1
ATOM 7841 N N . ASN B 1 402 ? -14.32 10.773 18.109 1 98.06 402 ASN B N 1
ATOM 7842 C CA . ASN B 1 402 ? -14.891 10.398 16.812 1 98.06 402 ASN B CA 1
ATOM 7843 C C . ASN B 1 402 ? -15.758 9.148 16.922 1 98.06 402 ASN B C 1
ATOM 7845 O O . ASN B 1 402 ? -16.812 9.07 16.297 1 98.06 402 ASN B O 1
ATOM 7849 N N . ARG B 1 403 ? -15.336 8.242 17.719 1 96.94 403 ARG B N 1
ATOM 7850 C CA . ARG B 1 403 ? -16.094 7.012 17.953 1 96.94 403 ARG B CA 1
ATOM 7851 C C . ARG B 1 403 ? -17.484 7.324 18.516 1 96.94 403 ARG B C 1
ATOM 7853 O O . ARG B 1 403 ? -18.484 6.773 18.062 1 96.94 403 ARG B O 1
ATOM 7860 N N . LYS B 1 404 ? -17.516 8.211 19.453 1 95.19 404 LYS B N 1
ATOM 7861 C CA . LYS B 1 404 ? -18.781 8.586 20.094 1 95.19 404 LYS B CA 1
ATOM 7862 C C . LYS B 1 404 ? -19.734 9.211 19.078 1 95.19 404 LYS B C 1
ATOM 7864 O O . LYS B 1 404 ? -20.953 9 19.156 1 95.19 404 LYS B O 1
ATOM 7869 N N . ILE B 1 405 ? -19.172 9.875 18.172 1 96 405 ILE B N 1
ATOM 7870 C CA . ILE B 1 405 ? -19.969 10.562 17.156 1 96 405 ILE B CA 1
ATOM 7871 C C . ILE B 1 405 ? -20.438 9.555 16.109 1 96 405 ILE B C 1
ATOM 7873 O O . ILE B 1 405 ? -21.578 9.609 15.648 1 96 405 ILE B O 1
ATOM 7877 N N . LEU B 1 406 ? -19.562 8.617 15.75 1 95.69 406 LEU B N 1
ATOM 7878 C CA . LEU B 1 406 ? -19.812 7.719 14.625 1 95.69 406 LEU B CA 1
ATOM 7879 C C . LEU B 1 406 ? -20.656 6.523 15.062 1 95.69 406 LEU B C 1
ATOM 7881 O O . LEU B 1 406 ? -21.422 5.969 14.273 1 95.69 406 LEU B O 1
ATOM 7885 N N . ASP B 1 407 ? -20.594 6.145 16.281 1 92.44 407 ASP B N 1
ATOM 7886 C CA . ASP B 1 407 ? -21.219 4.93 16.781 1 92.44 407 ASP B CA 1
ATOM 7887 C C . ASP B 1 407 ? -22.719 4.918 16.484 1 92.44 407 ASP B C 1
ATOM 7889 O O . ASP B 1 407 ? -23.25 3.922 15.992 1 92.44 407 ASP B O 1
ATOM 7893 N N . PRO B 1 408 ? -23.391 6.008 16.75 1 90.5 408 PRO B N 1
ATOM 7894 C CA . PRO B 1 408 ? -24.844 6 16.531 1 90.5 408 PRO B CA 1
ATOM 7895 C C . PRO B 1 408 ? -25.219 6.078 15.055 1 90.5 408 PRO B C 1
ATOM 7897 O O . PRO B 1 408 ? -26.344 5.77 14.688 1 90.5 408 PRO B O 1
ATOM 7900 N N . ILE B 1 409 ? -24.312 6.477 14.18 1 90.12 409 ILE B N 1
ATOM 7901 C CA . ILE B 1 409 ? -24.734 6.789 12.82 1 90.12 409 ILE B CA 1
ATOM 7902 C C . ILE B 1 409 ? -24.125 5.777 11.852 1 90.12 409 ILE B C 1
ATOM 7904 O O . ILE B 1 409 ? -24.672 5.547 10.766 1 90.12 409 ILE B O 1
ATOM 7908 N N . ALA B 1 410 ? -23.016 5.141 12.156 1 94.69 410 ALA B N 1
ATOM 7909 C CA . ALA B 1 410 ? -22.344 4.215 11.242 1 94.69 410 ALA B CA 1
ATOM 7910 C C . ALA B 1 410 ? -22.969 2.82 11.336 1 94.69 410 ALA B C 1
ATOM 7912 O O . ALA B 1 410 ? -23.062 2.246 12.422 1 94.69 410 ALA B O 1
ATOM 7913 N N . GLU B 1 411 ? -23.344 2.283 10.234 1 95.19 411 GLU B N 1
ATOM 7914 C CA . GLU B 1 411 ? -23.891 0.925 10.211 1 95.19 411 GLU B CA 1
ATOM 7915 C C . GLU B 1 411 ? -22.766 -0.109 10.281 1 95.19 411 GLU B C 1
ATOM 7917 O O . GLU B 1 411 ? -21.656 0.129 9.789 1 95.19 411 GLU B O 1
ATOM 7922 N N . ARG B 1 412 ? -23.094 -1.237 10.898 1 96 412 ARG B N 1
ATOM 7923 C CA . ARG B 1 412 ? -22.125 -2.318 11.039 1 96 412 ARG B CA 1
ATOM 7924 C C . ARG B 1 412 ? -22.188 -3.262 9.836 1 96 412 ARG B C 1
ATOM 7926 O O . ARG B 1 412 ? -23.266 -3.611 9.367 1 96 412 ARG B O 1
ATOM 7933 N N . TYR B 1 413 ? -21.031 -3.598 9.328 1 97.31 413 TYR B N 1
ATOM 7934 C CA . TYR B 1 413 ? -20.922 -4.535 8.219 1 97.31 413 TYR B CA 1
ATOM 7935 C C . TYR B 1 413 ? -19.875 -5.605 8.531 1 97.31 413 TYR B C 1
ATOM 7937 O O . TYR B 1 413 ? -18.922 -5.363 9.281 1 97.31 413 TYR B O 1
ATOM 7945 N N . MET B 1 414 ? -20.031 -6.754 7.961 1 97.62 414 MET B N 1
ATOM 7946 C CA . MET B 1 414 ? -19.031 -7.809 8.039 1 97.62 414 MET B CA 1
ATOM 7947 C C . MET B 1 414 ? -17.953 -7.613 6.977 1 97.62 414 MET B C 1
ATOM 7949 O O . MET B 1 414 ? -18.266 -7.359 5.809 1 97.62 414 MET B O 1
ATOM 7953 N N . PHE B 1 415 ? -16.734 -7.621 7.336 1 98.31 415 PHE B N 1
ATOM 7954 C CA . PHE B 1 415 ? -15.555 -7.621 6.469 1 98.31 415 PHE B CA 1
ATOM 7955 C C . PHE B 1 415 ? -14.477 -8.547 7.02 1 98.31 415 PHE B C 1
ATOM 7957 O O . PHE B 1 415 ? -14.109 -8.453 8.195 1 98.31 415 PHE B O 1
ATOM 7964 N N . VAL B 1 416 ? -14.031 -9.43 6.195 1 98.56 416 VAL B N 1
ATOM 7965 C CA . VAL B 1 416 ? -13.055 -10.43 6.613 1 98.56 416 VAL B CA 1
ATOM 7966 C C . VAL B 1 416 ? -11.719 -10.164 5.918 1 98.56 416 VAL B C 1
ATOM 7968 O O . VAL B 1 416 ? -11.531 -10.547 4.762 1 98.56 416 VAL B O 1
ATOM 7971 N N . PRO B 1 417 ? -10.773 -9.547 6.633 1 97.88 417 PRO B N 1
ATOM 7972 C CA . PRO B 1 417 ? -9.438 -9.383 6.055 1 97.88 417 PRO B CA 1
ATOM 7973 C C . PRO B 1 417 ? -8.648 -10.695 6.023 1 97.88 417 PRO B C 1
ATOM 7975 O O . PRO B 1 417 ? -8.82 -11.539 6.902 1 97.88 417 PRO B O 1
ATOM 7978 N N . ASN B 1 418 ? -7.793 -10.867 4.984 1 95.81 418 ASN B N 1
ATOM 7979 C CA . ASN B 1 418 ? -6.961 -12.055 4.848 1 95.81 418 ASN B CA 1
ATOM 7980 C C . ASN B 1 418 ? -7.773 -13.328 5.055 1 95.81 418 ASN B C 1
ATOM 7982 O O . ASN B 1 418 ? -7.469 -14.125 5.949 1 95.81 418 ASN B O 1
ATOM 7986 N N . PRO B 1 419 ? -8.688 -13.555 4.191 1 95.88 419 PRO B N 1
ATOM 7987 C CA . PRO B 1 419 ? -9.68 -14.617 4.387 1 95.88 419 PRO B CA 1
ATOM 7988 C C . PRO B 1 419 ? -9.117 -16.016 4.121 1 95.88 419 PRO B C 1
ATOM 7990 O O . PRO B 1 419 ? -8.18 -16.156 3.332 1 95.88 419 PRO B O 1
ATOM 7993 N N . ILE B 1 420 ? -9.641 -16.969 4.773 1 93.19 420 ILE B N 1
ATOM 7994 C CA . ILE B 1 420 ? -9.477 -18.391 4.496 1 93.19 420 ILE B CA 1
ATOM 7995 C C . ILE B 1 420 ? -10.844 -19.047 4.371 1 93.19 420 ILE B C 1
ATOM 7997 O O . ILE B 1 420 ? -11.773 -18.719 5.105 1 93.19 420 ILE B O 1
ATOM 8001 N N . LYS B 1 421 ? -10.992 -19.938 3.441 1 93.25 421 LYS B N 1
ATOM 8002 C CA . LYS B 1 421 ? -12.258 -20.641 3.236 1 93.25 421 LYS B CA 1
ATOM 8003 C C . LYS B 1 421 ? -12.492 -21.688 4.324 1 93.25 421 LYS B C 1
ATOM 8005 O O . LYS B 1 421 ? -11.586 -22.453 4.664 1 93.25 421 LYS B O 1
ATOM 8010 N N . ALA B 1 422 ? -13.68 -21.656 4.848 1 96.12 422 ALA B N 1
ATOM 8011 C CA . ALA B 1 422 ? -14.078 -22.641 5.859 1 96.12 422 ALA B CA 1
ATOM 8012 C C . ALA B 1 422 ? -15.328 -23.391 5.426 1 96.12 422 ALA B C 1
ATOM 8014 O O . ALA B 1 422 ? -16.344 -22.797 5.098 1 96.12 422 ALA B O 1
ATOM 8015 N N . LYS B 1 423 ? -15.211 -24.688 5.402 1 96.56 423 LYS B N 1
ATOM 8016 C CA . LYS B 1 423 ? -16.359 -25.547 5.129 1 96.56 423 LYS B CA 1
ATOM 8017 C C . LYS B 1 423 ? -17.078 -25.922 6.418 1 96.56 423 LYS B C 1
ATOM 8019 O O . LYS B 1 423 ? -16.453 -26.328 7.395 1 96.56 423 LYS B O 1
ATOM 8024 N N . ILE B 1 424 ? -18.344 -25.797 6.355 1 96.94 424 ILE B N 1
ATOM 8025 C CA . ILE B 1 424 ? -19.125 -26.047 7.555 1 96.94 424 ILE B CA 1
ATOM 8026 C C . ILE B 1 424 ? -19.953 -27.312 7.367 1 96.94 424 ILE B C 1
ATOM 8028 O O . ILE B 1 424 ? -21.016 -27.281 6.727 1 96.94 424 ILE B O 1
ATOM 8032 N N . GLU B 1 425 ? -19.531 -28.328 8.023 1 95.69 425 GLU B N 1
ATOM 8033 C CA . GLU B 1 425 ? -20.281 -29.578 7.996 1 95.69 425 GLU B CA 1
ATOM 8034 C C . GLU B 1 425 ? -21.531 -29.484 8.867 1 95.69 425 GLU B C 1
ATOM 8036 O O . GLU B 1 425 ? -21.484 -28.938 9.977 1 95.69 425 GLU B O 1
ATOM 8041 N N . GLY B 1 426 ? -22.641 -30.016 8.43 1 94.19 426 GLY B N 1
ATOM 8042 C CA . GLY B 1 426 ? -23.875 -30.016 9.203 1 94.19 426 GLY B CA 1
ATOM 8043 C C . GLY B 1 426 ? -24.766 -28.828 8.914 1 94.19 426 GLY B C 1
ATOM 8044 O O . GLY B 1 426 ? -25.891 -28.75 9.414 1 94.19 426 GLY B O 1
ATOM 8045 N N . LEU B 1 427 ? -24.234 -27.922 8.125 1 94.06 427 LEU B N 1
ATOM 8046 C CA . LEU B 1 427 ? -25.047 -26.781 7.723 1 94.06 427 LEU B CA 1
ATOM 8047 C C . LEU B 1 427 ? -25.844 -27.109 6.461 1 94.06 427 LEU B C 1
ATOM 8049 O O . LEU B 1 427 ? -25.281 -27.594 5.477 1 94.06 427 LEU B O 1
ATOM 8053 N N . THR B 1 428 ? -27.141 -26.859 6.434 1 93.25 428 THR B N 1
ATOM 8054 C CA . THR B 1 428 ? -28 -27.125 5.281 1 93.25 428 THR B CA 1
ATOM 8055 C C . THR B 1 428 ? -28.5 -25.812 4.664 1 93.25 428 THR B C 1
ATOM 8057 O O . THR B 1 428 ? -29.5 -25.25 5.117 1 93.25 428 THR B O 1
ATOM 8060 N N . PRO B 1 429 ? -27.875 -25.406 3.658 1 93.12 429 PRO B N 1
ATOM 8061 C CA . PRO B 1 429 ? -28.312 -24.172 2.994 1 93.12 429 PRO B CA 1
ATOM 8062 C C . PRO B 1 429 ? -29.641 -24.344 2.256 1 93.12 429 PRO B C 1
ATOM 8064 O O . PRO B 1 429 ? -30.047 -25.469 1.951 1 93.12 429 PRO B O 1
ATOM 8067 N N . PRO B 1 430 ? -30.406 -23.266 1.979 1 94.75 430 PRO B N 1
ATOM 8068 C CA . PRO B 1 430 ? -30.062 -21.891 2.318 1 94.75 430 PRO B CA 1
ATOM 8069 C C . PRO B 1 430 ? -30.344 -21.547 3.779 1 94.75 430 PRO B C 1
ATOM 8071 O O . PRO B 1 430 ? -31.297 -22.062 4.359 1 94.75 430 PRO B O 1
ATOM 8074 N N . VAL B 1 431 ? -29.484 -20.812 4.395 1 95.19 431 VAL B N 1
ATOM 8075 C CA . VAL B 1 431 ? -29.672 -20.312 5.75 1 95.19 431 VAL B CA 1
ATOM 8076 C C . VAL B 1 431 ? -29.609 -18.781 5.746 1 95.19 431 VAL B C 1
ATOM 8078 O O . VAL B 1 431 ? -28.828 -18.188 4.988 1 95.19 431 VAL B O 1
ATOM 8081 N N . ILE B 1 432 ? -30.422 -18.156 6.488 1 95.88 432 ILE B N 1
ATOM 8082 C CA . ILE B 1 432 ? -30.438 -16.703 6.598 1 95.88 432 ILE B CA 1
ATOM 8083 C C . ILE B 1 432 ? -29.844 -16.281 7.934 1 95.88 432 ILE B C 1
ATOM 8085 O O . ILE B 1 432 ? -30.375 -16.609 8.992 1 95.88 432 ILE B O 1
ATOM 8089 N N . ALA B 1 433 ? -28.734 -15.617 7.859 1 95 433 ALA B N 1
ATOM 8090 C CA . ALA B 1 433 ? -28.109 -15.062 9.055 1 95 433 ALA B CA 1
ATOM 8091 C C . ALA B 1 433 ? -28.672 -13.68 9.367 1 95 433 ALA B C 1
ATOM 8093 O O . ALA B 1 433 ? -28.984 -12.906 8.461 1 95 433 ALA B O 1
ATOM 8094 N N . GLN B 1 434 ? -28.812 -13.375 10.609 1 93.12 434 GLN B N 1
ATOM 8095 C CA . GLN B 1 434 ? -29.25 -12.062 11.07 1 93.12 434 GLN B CA 1
ATOM 8096 C C . GLN B 1 434 ? -28.156 -11.367 11.875 1 93.12 434 GLN B C 1
ATOM 8098 O O . GLN B 1 434 ? -27.75 -11.844 12.938 1 93.12 434 GLN B O 1
ATOM 8103 N N . VAL B 1 435 ? -27.719 -10.281 11.273 1 92.44 435 VAL B N 1
ATOM 8104 C CA . VAL B 1 435 ? -26.625 -9.562 11.93 1 92.44 435 VAL B CA 1
ATOM 8105 C C . VAL B 1 435 ? -27.094 -8.172 12.344 1 92.44 435 VAL B C 1
ATOM 8107 O O . VAL B 1 435 ? -27.812 -7.5 11.594 1 92.44 435 VAL B O 1
ATOM 8110 N N . GLU B 1 436 ? -26.719 -7.734 13.484 1 89 436 GLU B N 1
ATOM 8111 C CA . GLU B 1 436 ? -27.125 -6.43 14.008 1 89 436 GLU B CA 1
ATOM 8112 C C . GLU B 1 436 ? -26.422 -5.301 13.25 1 89 436 GLU B C 1
ATOM 8114 O O . GLU B 1 436 ? -25.219 -5.367 12.992 1 89 436 GLU B O 1
ATOM 8119 N N . VAL B 1 437 ? -27.156 -4.309 12.828 1 89.62 437 VAL B N 1
ATOM 8120 C CA . VAL B 1 437 ? -26.625 -3.166 12.086 1 89.62 437 VAL B CA 1
ATOM 8121 C C . VAL B 1 437 ? -26.141 -2.094 13.062 1 89.62 437 VAL B C 1
ATOM 8123 O O . VAL B 1 437 ? -25.344 -1.231 12.695 1 89.62 437 VAL B O 1
ATOM 8126 N N . HIS B 1 438 ? -26.719 -2.021 14.258 1 84.44 438 HIS B N 1
ATOM 8127 C CA . HIS B 1 438 ? -26.328 -1.098 15.312 1 84.44 438 HIS B CA 1
ATOM 8128 C C . HIS B 1 438 ? -26.484 -1.733 16.688 1 84.44 438 HIS B C 1
ATOM 8130 O O . HIS B 1 438 ? -27.359 -2.568 16.891 1 84.44 438 HIS B O 1
ATOM 8136 N N . PRO B 1 439 ? -25.562 -1.426 17.547 1 67.94 439 PRO B N 1
ATOM 8137 C CA . PRO B 1 439 ? -25.672 -2.043 18.875 1 67.94 439 PRO B CA 1
ATOM 8138 C C . PRO B 1 439 ? -27.016 -1.779 19.547 1 67.94 439 PRO B C 1
ATOM 8140 O O . PRO B 1 439 ? -27.531 -2.639 20.266 1 67.94 439 PRO B O 1
ATOM 8143 N N . ASP B 1 440 ? -27.547 -0.533 19.375 1 66.88 440 ASP B N 1
ATOM 8144 C CA . ASP B 1 440 ? -28.766 -0.161 20.078 1 66.88 440 ASP B CA 1
ATOM 8145 C C . ASP B 1 440 ? -30 -0.427 19.203 1 66.88 440 ASP B C 1
ATOM 8147 O O . ASP B 1 440 ? -31.125 -0.298 19.672 1 66.88 440 ASP B O 1
ATOM 8151 N N . SER B 1 441 ? -29.734 -0.653 17.891 1 64.19 441 SER B N 1
ATOM 8152 C CA . SER B 1 441 ? -30.906 -0.745 17.016 1 64.19 441 SER B CA 1
ATOM 8153 C C . SER B 1 441 ? -31.438 -2.174 16.953 1 64.19 441 SER B C 1
ATOM 8155 O O . SER B 1 441 ? -30.672 -3.131 17.125 1 64.19 441 SER B O 1
ATOM 8157 N N . LYS B 1 442 ? -32.656 -2.314 16.984 1 70.62 442 LYS B N 1
ATOM 8158 C CA . LYS B 1 442 ? -33.375 -3.559 16.766 1 70.62 442 LYS B CA 1
ATOM 8159 C C . LYS B 1 442 ? -33.312 -3.971 15.297 1 70.62 442 LYS B C 1
ATOM 8161 O O . LYS B 1 442 ? -33.719 -5.078 14.938 1 70.62 442 LYS B O 1
ATOM 8166 N N . ARG B 1 443 ? -32.562 -3.107 14.523 1 85.5 443 ARG B N 1
ATOM 8167 C CA . ARG B 1 443 ? -32.531 -3.418 13.102 1 85.5 443 ARG B CA 1
ATOM 8168 C C . ARG B 1 443 ? -31.469 -4.473 12.797 1 85.5 443 ARG B C 1
ATOM 8170 O O . ARG B 1 443 ? -30.344 -4.379 13.289 1 85.5 443 ARG B O 1
ATOM 8177 N N . LYS B 1 444 ? -31.891 -5.445 12.195 1 90.06 444 LYS B N 1
ATOM 8178 C CA . LYS B 1 444 ? -31.016 -6.531 11.766 1 90.06 444 LYS B CA 1
ATOM 8179 C C . LYS B 1 444 ? -30.953 -6.633 10.25 1 90.06 444 LYS B C 1
ATOM 8181 O O . LYS B 1 444 ? -31.922 -6.297 9.562 1 90.06 444 LYS B O 1
ATOM 8186 N N . ARG B 1 445 ? -29.812 -6.891 9.734 1 92.81 445 ARG B N 1
ATOM 8187 C CA . ARG B 1 445 ? -29.625 -7.18 8.312 1 92.81 445 ARG B CA 1
ATOM 8188 C C . ARG B 1 445 ? -29.547 -8.68 8.062 1 92.81 445 ARG B C 1
ATOM 8190 O O . ARG B 1 445 ? -28.922 -9.414 8.844 1 92.81 445 ARG B O 1
ATOM 8197 N N . GLU B 1 446 ? -30.25 -9.07 7.031 1 94.88 446 GLU B N 1
ATOM 8198 C CA . GLU B 1 446 ? -30.266 -10.484 6.672 1 94.88 446 GLU B CA 1
ATOM 8199 C C . GLU B 1 446 ? -29.219 -10.797 5.613 1 94.88 446 GLU B C 1
ATOM 8201 O O . GLU B 1 446 ? -29.078 -10.07 4.625 1 94.88 446 GLU B O 1
ATOM 8206 N N . ILE B 1 447 ? -28.422 -11.844 5.859 1 95.81 447 ILE B N 1
ATOM 8207 C CA . ILE B 1 447 ? -27.453 -12.336 4.887 1 95.81 447 ILE B CA 1
ATOM 8208 C C . ILE B 1 447 ? -27.797 -13.773 4.5 1 95.81 447 ILE B C 1
ATOM 8210 O O . ILE B 1 447 ? -27.75 -14.672 5.34 1 95.81 447 ILE B O 1
ATOM 8214 N N . ARG B 1 448 ? -28.078 -13.977 3.297 1 95.31 448 ARG B N 1
ATOM 8215 C CA . ARG B 1 448 ? -28.422 -15.305 2.797 1 95.31 448 ARG B CA 1
ATOM 8216 C C . ARG B 1 448 ? -27.156 -16.094 2.447 1 95.31 448 ARG B C 1
ATOM 8218 O O . ARG B 1 448 ? -26.281 -15.602 1.733 1 95.31 448 ARG B O 1
ATOM 8225 N N . LEU B 1 449 ? -27.078 -17.234 2.982 1 95.38 449 LEU B N 1
ATOM 8226 C CA . LEU B 1 449 ? -26 -18.156 2.666 1 95.38 449 LEU B CA 1
ATOM 8227 C C . LEU B 1 449 ? -26.531 -19.359 1.888 1 95.38 449 LEU B C 1
ATOM 8229 O O . LEU B 1 449 ? -27.297 -20.172 2.424 1 95.38 449 LEU B O 1
ATOM 8233 N N . ASP B 1 450 ? -26.078 -19.531 0.644 1 94.56 450 ASP B N 1
ATOM 8234 C CA . ASP B 1 450 ? -26.594 -20.562 -0.245 1 94.56 450 ASP B CA 1
ATOM 8235 C C . ASP B 1 450 ? -25.625 -21.766 -0.312 1 94.56 450 ASP B C 1
ATOM 8237 O O . ASP B 1 450 ? -25.859 -22.703 -1.071 1 94.56 450 ASP B O 1
ATOM 8241 N N . GLU B 1 451 ? -24.562 -21.734 0.419 1 95 451 GLU B N 1
ATOM 8242 C CA . GLU B 1 451 ? -23.578 -22.797 0.459 1 95 451 GLU B CA 1
ATOM 8243 C C . GLU B 1 451 ? -23.094 -23.047 1.885 1 95 451 GLU B C 1
ATOM 8245 O O . GLU B 1 451 ? -23.391 -22.266 2.793 1 95 451 GLU B O 1
ATOM 8250 N N . SER B 1 452 ? -22.406 -24.141 2.066 1 95.88 452 SER B N 1
ATOM 8251 C CA . SER B 1 452 ? -21.938 -24.516 3.398 1 95.88 452 SER B CA 1
ATOM 8252 C C . SER B 1 452 ? -20.5 -24.094 3.619 1 95.88 452 SER B C 1
ATOM 8254 O O . SER B 1 452 ? -19.734 -24.797 4.27 1 95.88 452 SER B O 1
ATOM 8256 N N . GLU B 1 453 ? -20.078 -23.031 2.945 1 96.38 453 GLU B N 1
ATOM 8257 C CA . GLU B 1 453 ? -18.719 -22.5 3.1 1 96.38 453 GLU B CA 1
ATOM 8258 C C . GLU B 1 453 ? -18.75 -20.984 3.33 1 96.38 453 GLU B C 1
ATOM 8260 O O . GLU B 1 453 ? -19.594 -20.281 2.771 1 96.38 453 GLU B O 1
ATOM 8265 N N . VAL B 1 454 ? -17.844 -20.547 4.188 1 97.5 454 VAL B N 1
ATOM 8266 C CA . VAL B 1 454 ? -17.734 -19.125 4.469 1 97.5 454 VAL B CA 1
ATOM 8267 C C . VAL B 1 454 ? -16.266 -18.734 4.516 1 97.5 454 VAL B C 1
ATOM 8269 O O . VAL B 1 454 ? -15.383 -19.578 4.621 1 97.5 454 VAL B O 1
ATOM 8272 N N . PHE B 1 455 ? -16.016 -17.422 4.352 1 97.06 455 PHE B N 1
ATOM 8273 C CA . PHE B 1 455 ? -14.703 -16.875 4.629 1 97.06 455 PHE B CA 1
ATOM 8274 C C . PHE B 1 455 ? -14.594 -16.438 6.09 1 97.06 455 PHE B C 1
ATOM 8276 O O . PHE B 1 455 ? -15.523 -15.836 6.637 1 97.06 455 PHE B O 1
ATOM 8283 N N . ILE B 1 456 ? -13.555 -16.766 6.723 1 97.12 456 ILE B N 1
ATOM 8284 C CA . ILE B 1 456 ? -13.195 -16.25 8.031 1 97.12 456 ILE B CA 1
ATOM 8285 C C . ILE B 1 456 ? -11.758 -15.727 8.008 1 97.12 456 ILE B C 1
ATOM 8287 O O . ILE B 1 456 ? -11.008 -16.016 7.078 1 97.12 456 ILE B O 1
ATOM 8291 N N . ALA B 1 457 ? -11.406 -14.914 8.945 1 96.06 457 ALA B N 1
ATOM 8292 C CA . ALA B 1 457 ? -10.055 -14.367 8.977 1 96.06 457 ALA B CA 1
ATOM 8293 C C . ALA B 1 457 ? -9.047 -15.414 9.445 1 96.06 457 ALA B C 1
ATOM 8295 O O . ALA B 1 457 ? -9.289 -16.109 10.43 1 96.06 457 ALA B O 1
ATOM 8296 N N . SER B 1 458 ? -7.941 -15.492 8.789 1 92.06 458 SER B N 1
ATOM 8297 C CA . SER B 1 458 ? -6.902 -16.438 9.18 1 92.06 458 SER B CA 1
ATOM 8298 C C . SER B 1 458 ? -6.441 -16.188 10.617 1 92.06 458 SER B C 1
ATOM 8300 O O . SER B 1 458 ? -6.105 -17.125 11.336 1 92.06 458 SER B O 1
ATOM 8302 N N . SER B 1 459 ? -6.438 -14.938 10.992 1 92.81 459 SER B N 1
ATOM 8303 C CA . SER B 1 459 ? -5.98 -14.547 12.32 1 92.81 459 SER B CA 1
ATOM 8304 C C . SER B 1 459 ? -6.898 -15.109 13.406 1 92.81 459 SER B C 1
ATOM 8306 O O . SER B 1 459 ? -6.488 -15.258 14.555 1 92.81 459 SER B O 1
ATOM 8308 N N . ASP B 1 460 ? -8.156 -15.383 13.055 1 94.19 460 ASP B N 1
ATOM 8309 C CA . ASP B 1 460 ? -9.125 -15.883 14.031 1 94.19 460 ASP B CA 1
ATOM 8310 C C . ASP B 1 460 ? -8.797 -17.312 14.438 1 94.19 460 ASP B C 1
ATOM 8312 O O . ASP B 1 460 ? -9.297 -17.812 15.453 1 94.19 460 ASP B O 1
ATOM 8316 N N . LEU B 1 461 ? -7.988 -17.938 13.664 1 91.5 461 LEU B N 1
ATOM 8317 C CA . LEU B 1 461 ? -7.66 -19.328 13.914 1 91.5 461 LEU B CA 1
ATOM 8318 C C . LEU B 1 461 ? -6.395 -19.453 14.75 1 91.5 461 LEU B C 1
ATOM 8320 O O . LEU B 1 461 ? -6.043 -20.547 15.203 1 91.5 461 LEU B O 1
ATOM 8324 N N . GLU B 1 462 ? -5.672 -18.359 14.883 1 88.31 462 GLU B N 1
ATOM 8325 C CA . GLU B 1 462 ? -4.422 -18.391 15.633 1 88.31 462 GLU B CA 1
ATOM 8326 C C . GLU B 1 462 ? -4.648 -18.844 17.062 1 88.31 462 GLU B C 1
ATOM 8328 O O . GLU B 1 462 ? -5.516 -18.328 17.766 1 88.31 462 GLU B O 1
ATOM 8333 N N . GLY B 1 463 ? -3.928 -19.828 17.5 1 85.5 463 GLY B N 1
ATOM 8334 C CA . GLY B 1 463 ? -3.996 -20.328 18.859 1 85.5 463 GLY B CA 1
ATOM 8335 C C . GLY B 1 463 ? -5.125 -21.328 19.078 1 85.5 463 GLY B C 1
ATOM 8336 O O . GLY B 1 463 ? -5.312 -21.828 20.172 1 85.5 463 GLY B O 1
ATOM 8337 N N . LEU B 1 464 ? -5.902 -21.578 18.047 1 87.88 464 LEU B N 1
ATOM 8338 C CA . LEU B 1 464 ? -7.012 -22.516 18.172 1 87.88 464 LEU B CA 1
ATOM 8339 C C . LEU B 1 464 ? -6.621 -23.891 17.656 1 87.88 464 LEU B C 1
ATOM 8341 O O . LEU B 1 464 ? -5.727 -24.016 16.812 1 87.88 464 LEU B O 1
ATOM 8345 N N . LYS B 1 465 ? -7.219 -24.891 18.203 1 89 465 LYS B N 1
ATOM 8346 C CA . LYS B 1 465 ? -6.965 -26.281 17.859 1 89 465 LYS B CA 1
ATOM 8347 C C . LYS B 1 465 ? -8.266 -27.031 17.547 1 89 465 LYS B C 1
ATOM 8349 O O . LYS B 1 465 ? -9.352 -26.547 17.891 1 89 465 LYS B O 1
ATOM 8354 N N . PRO B 1 466 ? -8.117 -28.172 16.844 1 92.38 466 PRO B N 1
ATOM 8355 C CA . PRO B 1 466 ? -9.32 -28.969 16.656 1 92.38 466 PRO B CA 1
ATOM 8356 C C . PRO B 1 466 ? -10.055 -29.266 17.969 1 92.38 466 PRO B C 1
ATOM 8358 O O . PRO B 1 466 ? -9.422 -29.562 18.984 1 92.38 466 PRO B O 1
ATOM 8361 N N . GLY B 1 467 ? -11.328 -29.062 17.953 1 92 467 GLY B N 1
ATOM 8362 C CA . GLY B 1 467 ? -12.125 -29.234 19.156 1 92 467 GLY B CA 1
ATOM 8363 C C . GLY B 1 467 ? -12.594 -27.922 19.766 1 92 467 GLY B C 1
ATOM 8364 O O . GLY B 1 467 ? -13.586 -27.891 20.484 1 92 467 GLY B O 1
ATOM 8365 N N . ASP B 1 468 ? -11.891 -26.875 19.453 1 92.25 468 ASP B N 1
ATOM 8366 C CA . ASP B 1 468 ? -12.273 -25.562 19.969 1 92.25 468 ASP B CA 1
ATOM 8367 C C . ASP B 1 468 ? -13.555 -25.062 19.297 1 92.25 468 ASP B C 1
ATOM 8369 O O . ASP B 1 468 ? -13.898 -25.5 18.203 1 92.25 468 ASP B O 1
ATOM 8373 N N . GLU B 1 469 ? -14.25 -24.219 20 1 92.69 469 GLU B N 1
ATOM 8374 C CA . GLU B 1 469 ? -15.531 -23.719 19.5 1 92.69 469 GLU B CA 1
ATOM 8375 C C . GLU B 1 469 ? -15.445 -22.25 19.125 1 92.69 469 GLU B C 1
ATOM 8377 O O . GLU B 1 469 ? -14.688 -21.484 19.734 1 92.69 469 GLU B O 1
ATOM 8382 N N . LEU B 1 470 ? -16.188 -21.859 18.094 1 93.62 470 LEU B N 1
ATOM 8383 C CA . LEU B 1 470 ? -16.359 -20.5 17.609 1 93.62 470 LEU B CA 1
ATOM 8384 C C . LEU B 1 470 ? -17.828 -20.219 17.266 1 93.62 470 LEU B C 1
ATOM 8386 O O . LEU B 1 470 ? -18.578 -21.141 16.969 1 93.62 470 LEU B O 1
ATOM 8390 N N . ARG B 1 471 ? -18.156 -19.016 17.391 1 95.31 471 ARG B N 1
ATOM 8391 C CA . ARG B 1 471 ? -19.469 -18.609 16.922 1 95.31 471 ARG B CA 1
ATOM 8392 C C . ARG B 1 471 ? -19.359 -17.703 15.703 1 95.31 471 ARG B C 1
ATOM 8394 O O . ARG B 1 471 ? -18.656 -16.688 15.734 1 95.31 471 ARG B O 1
ATOM 8401 N N . LEU B 1 472 ? -19.969 -18.094 14.656 1 96.56 472 LEU B N 1
ATOM 8402 C CA . LEU B 1 472 ? -20.125 -17.219 13.5 1 96.56 472 LEU B CA 1
ATOM 8403 C C . LEU B 1 472 ? -21.266 -16.234 13.719 1 96.56 472 LEU B C 1
ATOM 8405 O O . LEU B 1 472 ? -22.422 -16.641 13.82 1 96.56 472 LEU B O 1
ATOM 8409 N N . ARG B 1 473 ? -20.922 -15.023 13.766 1 94.88 473 ARG B N 1
ATOM 8410 C CA . ARG B 1 473 ? -21.844 -13.969 14.164 1 94.88 473 ARG B CA 1
ATOM 8411 C C . ARG B 1 473 ? -23.141 -14.039 13.359 1 94.88 473 ARG B C 1
ATOM 8413 O O . ARG B 1 473 ? -23.125 -13.953 12.133 1 94.88 473 ARG B O 1
ATOM 8420 N N . GLY B 1 474 ? -24.266 -14.18 14.102 1 93.12 474 GLY B N 1
ATOM 8421 C CA . GLY B 1 474 ? -25.594 -14.141 13.5 1 93.12 474 GLY B CA 1
ATOM 8422 C C . GLY B 1 474 ? -25.938 -15.406 12.734 1 93.12 474 GLY B C 1
ATOM 8423 O O . GLY B 1 474 ? -27.016 -15.523 12.164 1 93.12 474 GLY B O 1
ATOM 8424 N N . LEU B 1 475 ? -25.047 -16.453 12.742 1 94.25 475 LEU B N 1
ATOM 8425 C CA . LEU B 1 475 ? -25.266 -17.641 11.914 1 94.25 475 LEU B CA 1
ATOM 8426 C C . LEU B 1 475 ? -25.359 -18.891 12.773 1 94.25 475 LEU B C 1
ATOM 8428 O O . LEU B 1 475 ? -26.453 -19.391 13.055 1 94.25 475 LEU B O 1
ATOM 8432 N N . VAL B 1 476 ? -24.156 -19.375 13.359 1 93.69 476 VAL B N 1
ATOM 8433 C CA . VAL B 1 476 ? -24.203 -20.641 14.094 1 93.69 476 VAL B CA 1
ATOM 8434 C C . VAL B 1 476 ? -22.922 -20.797 14.906 1 93.69 476 VAL B C 1
ATOM 8436 O O . VAL B 1 476 ? -21.891 -20.188 14.586 1 93.69 476 VAL B O 1
ATOM 8439 N N . ASN B 1 477 ? -23.016 -21.641 15.953 1 95.06 477 ASN B N 1
ATOM 8440 C CA . ASN B 1 477 ? -21.828 -22.109 16.641 1 95.06 477 ASN B CA 1
ATOM 8441 C C . ASN B 1 477 ? -21.188 -23.297 15.922 1 95.06 477 ASN B C 1
ATOM 8443 O O . ASN B 1 477 ? -21.891 -24.188 15.438 1 95.06 477 ASN B O 1
ATOM 8447 N N . VAL B 1 478 ? -19.875 -23.234 15.844 1 95.69 478 VAL B N 1
ATOM 8448 C CA . VAL B 1 478 ? -19.172 -24.297 15.117 1 95.69 478 VAL B CA 1
ATOM 8449 C C . VAL B 1 478 ? -18 -24.812 15.953 1 95.69 478 VAL B C 1
ATOM 8451 O O . VAL B 1 478 ? -17.484 -24.094 16.812 1 95.69 478 VAL B O 1
ATOM 8454 N N . THR B 1 479 ? -17.625 -26.016 15.711 1 94.75 479 THR B N 1
ATOM 8455 C CA . THR B 1 479 ? -16.438 -26.656 16.281 1 94.75 479 THR B CA 1
ATOM 8456 C C . THR B 1 479 ? -15.391 -26.891 15.195 1 94.75 479 THR B C 1
ATOM 8458 O O . THR B 1 479 ? -15.711 -27.328 14.094 1 94.75 479 THR B O 1
ATOM 8461 N N . ILE B 1 480 ? -14.188 -26.562 15.492 1 95.12 480 ILE B N 1
ATOM 8462 C CA . ILE B 1 480 ? -13.102 -26.734 14.531 1 95.12 480 ILE B CA 1
ATOM 8463 C C . ILE B 1 480 ? -12.766 -28.219 14.391 1 95.12 480 ILE B C 1
ATOM 8465 O O . ILE B 1 480 ? -12.492 -28.906 15.375 1 95.12 480 ILE B O 1
ATOM 8469 N N . ARG B 1 481 ? -12.789 -28.688 13.211 1 94.75 481 ARG B N 1
ATOM 8470 C CA . ARG B 1 481 ? -12.445 -30.078 12.938 1 94.75 481 ARG B CA 1
ATOM 8471 C C . ARG B 1 481 ? -11 -30.203 12.461 1 94.75 481 ARG B C 1
ATOM 8473 O O . ARG B 1 481 ? -10.258 -31.062 12.93 1 94.75 481 ARG B O 1
ATOM 8480 N N . SER B 1 482 ? -10.672 -29.391 11.547 1 92.31 482 SER B N 1
ATOM 8481 C CA . SER B 1 482 ? -9.305 -29.375 11.039 1 92.31 482 SER B CA 1
ATOM 8482 C C . SER B 1 482 ? -8.922 -27.984 10.523 1 92.31 482 SER B C 1
ATOM 8484 O O . SER B 1 482 ? -9.773 -27.234 10.047 1 92.31 482 SER B O 1
ATOM 8486 N N . VAL B 1 483 ? -7.648 -27.719 10.781 1 86.12 483 VAL B N 1
ATOM 8487 C CA . VAL B 1 483 ? -7.09 -26.453 10.289 1 86.12 483 VAL B CA 1
ATOM 8488 C C . VAL B 1 483 ? -5.918 -26.734 9.359 1 86.12 483 VAL B C 1
ATOM 8490 O O . VAL B 1 483 ? -4.871 -27.234 9.789 1 86.12 483 VAL B O 1
ATOM 8493 N N . ASN B 1 484 ? -6.172 -26.531 8.125 1 78.62 484 ASN B N 1
ATOM 8494 C CA . ASN B 1 484 ? -5.113 -26.594 7.129 1 78.62 484 ASN B CA 1
ATOM 8495 C C . ASN B 1 484 ? -4.789 -25.219 6.559 1 78.62 484 ASN B C 1
ATOM 8497 O O . ASN B 1 484 ? -5.59 -24.297 6.668 1 78.62 484 ASN B O 1
ATOM 8501 N N . PRO B 1 485 ? -3.676 -25.062 5.996 1 71.31 485 PRO B N 1
ATOM 8502 C CA . PRO B 1 485 ? -3.268 -23.75 5.496 1 71.31 485 PRO B CA 1
ATOM 8503 C C . PRO B 1 485 ? -4.203 -23.219 4.414 1 71.31 485 PRO B C 1
ATOM 8505 O O . PRO B 1 485 ? -4.336 -22 4.258 1 71.31 485 PRO B O 1
ATOM 8508 N N . ASP B 1 486 ? -4.898 -24.094 3.746 1 73.06 486 ASP B N 1
ATOM 8509 C CA . ASP B 1 486 ? -5.688 -23.609 2.613 1 73.06 486 ASP B CA 1
ATOM 8510 C C . ASP B 1 486 ? -7.184 -23.688 2.914 1 73.06 486 ASP B C 1
ATOM 8512 O O . ASP B 1 486 ? -7.988 -23.062 2.227 1 73.06 486 ASP B O 1
ATOM 8516 N N . GLU B 1 487 ? -7.48 -24.516 3.855 1 81.31 487 GLU B N 1
ATOM 8517 C CA . GLU B 1 487 ? -8.898 -24.719 4.145 1 81.31 487 GLU B CA 1
ATOM 8518 C C . GLU B 1 487 ? -9.109 -25.172 5.586 1 81.31 487 GLU B C 1
ATOM 8520 O O . GLU B 1 487 ? -8.266 -25.859 6.152 1 81.31 487 GLU B O 1
ATOM 8525 N N . VAL B 1 488 ? -10.242 -24.609 6.078 1 91.44 488 VAL B N 1
ATOM 8526 C CA . VAL B 1 488 ? -10.633 -24.984 7.438 1 91.44 488 VAL B CA 1
ATOM 8527 C C . VAL B 1 488 ? -11.945 -25.766 7.406 1 91.44 488 VAL B C 1
ATOM 8529 O O . VAL B 1 488 ? -12.844 -25.453 6.625 1 91.44 488 VAL B O 1
ATOM 8532 N N . SER B 1 489 ? -11.945 -26.844 8.188 1 95.44 489 SER B N 1
ATOM 8533 C CA . SER B 1 489 ? -13.172 -27.625 8.32 1 95.44 489 SER B CA 1
ATOM 8534 C C . SER B 1 489 ? -13.828 -27.391 9.672 1 95.44 489 SER B C 1
ATOM 8536 O O . SER B 1 489 ? -13.195 -27.562 10.719 1 95.44 489 SER B O 1
ATOM 8538 N N . LEU B 1 490 ? -15.055 -26.969 9.57 1 96.12 490 LEU B N 1
ATOM 8539 C CA . LEU B 1 490 ? -15.852 -26.703 10.758 1 96.12 490 LEU B CA 1
ATOM 8540 C C . LEU B 1 490 ? -17.078 -27.625 10.805 1 96.12 490 LEU B C 1
ATOM 8542 O O . LEU B 1 490 ? -17.484 -28.172 9.789 1 96.12 490 LEU B O 1
ATOM 8546 N N . ARG B 1 491 ? -17.594 -27.812 12.008 1 95.81 491 ARG B N 1
ATOM 8547 C CA . ARG B 1 491 ? -18.828 -28.562 12.211 1 95.81 491 ARG B CA 1
ATOM 8548 C C . ARG B 1 491 ? -19.797 -27.797 13.109 1 95.81 491 ARG B C 1
ATOM 8550 O O . ARG B 1 491 ? -19.375 -27.203 14.102 1 95.81 491 ARG B O 1
ATOM 8557 N N . VAL B 1 492 ? -21.094 -27.797 12.656 1 94.75 492 VAL B N 1
ATOM 8558 C CA . VAL B 1 492 ? -22.094 -27.141 13.492 1 94.75 492 VAL B CA 1
ATOM 8559 C C . VAL B 1 492 ? -22.125 -27.797 14.875 1 94.75 492 VAL B C 1
ATOM 8561 O O . VAL B 1 492 ? -22.203 -29.016 14.984 1 94.75 492 VAL B O 1
ATOM 8564 N N . SER B 1 493 ? -22.047 -26.875 15.781 1 88.62 493 SER B N 1
ATOM 8565 C CA . SER B 1 493 ? -22.062 -27.391 17.141 1 88.62 493 SER B CA 1
ATOM 8566 C C . SER B 1 493 ? -23.453 -27.875 17.547 1 88.62 493 SER B C 1
ATOM 8568 O O . SER B 1 493 ? -24.453 -27.344 17.062 1 88.62 493 SER B O 1
ATOM 8570 N N . GLU B 1 494 ? -23.453 -28.844 18.359 1 76.69 494 GLU B N 1
ATOM 8571 C CA . GLU B 1 494 ? -24.719 -29.344 18.875 1 76.69 494 GLU B CA 1
ATOM 8572 C C . GLU B 1 494 ? -25.375 -28.344 19.828 1 76.69 494 GLU B C 1
ATOM 8574 O O . GLU B 1 494 ? -26.578 -28.125 19.766 1 76.69 494 GLU B O 1
ATOM 8579 N N . GLU B 1 495 ? -24.5 -27.766 20.609 1 70.19 495 GLU B N 1
ATOM 8580 C CA . GLU B 1 495 ? -24.984 -26.766 21.547 1 70.19 495 GLU B CA 1
ATOM 8581 C C . GLU B 1 495 ? -24.812 -25.344 20.984 1 70.19 495 GLU B C 1
ATOM 8583 O O . GLU B 1 495 ? -23.703 -24.906 20.719 1 70.19 495 GLU B O 1
ATOM 8588 N N . GLN B 1 496 ? -25.828 -24.656 20.719 1 67.81 496 GLN B N 1
ATOM 8589 C CA . GLN B 1 496 ? -25.781 -23.344 20.078 1 67.81 496 GLN B CA 1
ATOM 8590 C C . GLN B 1 496 ? -25.719 -22.234 21.125 1 67.81 496 GLN B C 1
ATOM 8592 O O . GLN B 1 496 ? -25.391 -21.094 20.797 1 67.81 496 GLN B O 1
ATOM 8597 N N . ARG B 1 497 ? -25.938 -22.562 22.406 1 60.34 497 ARG B N 1
ATOM 8598 C CA . ARG B 1 497 ? -25.906 -21.547 23.438 1 60.34 497 ARG B CA 1
ATOM 8599 C C . ARG B 1 497 ? -24.688 -21.719 24.344 1 60.34 497 ARG B C 1
ATOM 8601 O O . ARG B 1 497 ? -24.781 -22.359 25.406 1 60.34 497 ARG B O 1
ATOM 8608 N N . VAL B 1 498 ? -23.516 -21.672 23.719 1 61.38 498 VAL B N 1
ATOM 8609 C CA . VAL B 1 498 ? -22.328 -21.812 24.562 1 61.38 498 VAL B CA 1
ATOM 8610 C C . VAL B 1 498 ? -21.797 -20.438 24.953 1 61.38 498 VAL B C 1
ATOM 8612 O O . VAL B 1 498 ? -21.672 -19.547 24.094 1 61.38 498 VAL B O 1
ATOM 8615 N N . LYS B 1 499 ? -21.656 -20.125 26.266 1 67.69 499 LYS B N 1
ATOM 8616 C CA . LYS B 1 499 ? -21.109 -18.891 26.828 1 67.69 499 LYS B CA 1
ATOM 8617 C C . LYS B 1 499 ? -19.594 -18.859 26.719 1 67.69 499 LYS B C 1
ATOM 8619 O O . LYS B 1 499 ? -18.938 -19.891 26.859 1 67.69 499 LYS B O 1
ATOM 8624 N N . GLY B 1 500 ? -18.969 -17.734 26.297 1 78.44 500 GLY B N 1
ATOM 8625 C CA . GLY B 1 500 ? -17.547 -17.5 26.375 1 78.44 500 GLY B CA 1
ATOM 8626 C C . GLY B 1 500 ? -16.812 -17.844 25.094 1 78.44 500 GLY B C 1
ATOM 8627 O O . GLY B 1 500 ? -15.586 -17.969 25.078 1 78.44 500 GLY B O 1
ATOM 8628 N N . VAL B 1 501 ? -17.625 -18.141 24.047 1 85.62 501 VAL B N 1
ATOM 8629 C CA . VAL B 1 501 ? -16.984 -18.531 22.797 1 85.62 501 VAL B CA 1
ATOM 8630 C C . VAL B 1 501 ? -16.656 -17.281 21.984 1 85.62 501 VAL B C 1
ATOM 8632 O O . VAL B 1 501 ? -17.406 -16.281 22.031 1 85.62 501 VAL B O 1
ATOM 8635 N N . LYS B 1 502 ? -15.523 -17.312 21.344 1 92 502 LYS B N 1
ATOM 8636 C CA . LYS B 1 502 ? -15.117 -16.219 20.484 1 92 502 LYS B CA 1
ATOM 8637 C C . LYS B 1 502 ? -16.078 -16.031 19.312 1 92 502 LYS B C 1
ATOM 8639 O O . LYS B 1 502 ? -16.344 -16.984 18.562 1 92 502 LYS B O 1
ATOM 8644 N N . ILE B 1 503 ? -16.734 -14.867 19.234 1 94.81 503 ILE B N 1
ATOM 8645 C CA . ILE B 1 503 ? -17.656 -14.555 18.141 1 94.81 503 ILE B CA 1
ATOM 8646 C C . ILE B 1 503 ? -16.891 -13.859 17.016 1 94.81 503 ILE B C 1
ATOM 8648 O O . ILE B 1 503 ? -16.219 -12.852 17.234 1 94.81 503 ILE B O 1
ATOM 8652 N N . ILE B 1 504 ? -16.969 -14.375 15.812 1 97.06 504 ILE B N 1
ATOM 8653 C CA . ILE B 1 504 ? -16.172 -13.805 14.727 1 97.06 504 ILE B CA 1
ATOM 8654 C C . ILE B 1 504 ? -17.078 -13.445 13.555 1 97.06 504 ILE B C 1
ATOM 8656 O O . ILE B 1 504 ? -18.156 -14.016 13.406 1 97.06 504 ILE B O 1
ATOM 8660 N N . GLN B 1 505 ? -16.672 -12.414 12.82 1 97.62 505 GLN B N 1
ATOM 8661 C CA . GLN B 1 505 ? -17.359 -12.07 11.578 1 97.62 505 GLN B CA 1
ATOM 8662 C C . GLN B 1 505 ? -17.016 -13.062 10.469 1 97.62 505 GLN B C 1
ATOM 8664 O O . GLN B 1 505 ? -16.031 -13.797 10.57 1 97.62 505 GLN B O 1
ATOM 8669 N N . TRP B 1 506 ? -17.797 -13.109 9.461 1 97.88 506 TRP B N 1
ATOM 8670 C CA . TRP B 1 506 ? -17.641 -13.992 8.312 1 97.88 506 TRP B CA 1
ATOM 8671 C C . TRP B 1 506 ? -18.234 -13.359 7.055 1 97.88 506 TRP B C 1
ATOM 8673 O O . TRP B 1 506 ? -18.969 -12.367 7.133 1 97.88 506 TRP B O 1
ATOM 8683 N N . ALA B 1 507 ? -17.891 -13.875 5.859 1 98.12 507 ALA B N 1
ATOM 8684 C CA . ALA B 1 507 ? -18.453 -13.469 4.574 1 98.12 507 ALA B CA 1
ATOM 8685 C C . ALA B 1 507 ? -18.766 -14.68 3.703 1 98.12 507 ALA B C 1
ATOM 8687 O O . ALA B 1 507 ? -18.078 -15.688 3.75 1 98.12 507 ALA B O 1
ATOM 8688 N N . PRO B 1 508 ? -19.828 -14.57 2.93 1 97.5 508 PRO B N 1
ATOM 8689 C CA . PRO B 1 508 ? -20.141 -15.672 2.016 1 97.5 508 PRO B CA 1
ATOM 8690 C C . PRO B 1 508 ? -19.094 -15.828 0.908 1 97.5 508 PRO B C 1
ATOM 8692 O O . PRO B 1 508 ? -18.547 -14.828 0.434 1 97.5 508 PRO B O 1
ATOM 8695 N N . VAL B 1 509 ? -18.891 -17.047 0.464 1 94.69 509 VAL B N 1
ATOM 8696 C CA . VAL B 1 509 ? -17.891 -17.312 -0.578 1 94.69 509 VAL B CA 1
ATOM 8697 C C . VAL B 1 509 ? -18.469 -16.938 -1.94 1 94.69 509 VAL B C 1
ATOM 8699 O O . VAL B 1 509 ? -17.828 -16.203 -2.711 1 94.69 509 VAL B O 1
ATOM 8702 N N . ARG B 1 510 ? -19.656 -17.297 -2.246 1 92.31 510 ARG B N 1
ATOM 8703 C CA . ARG B 1 510 ? -20.25 -17.109 -3.566 1 92.31 510 ARG B CA 1
ATOM 8704 C C . ARG B 1 510 ? -20.625 -15.656 -3.803 1 92.31 510 ARG B C 1
ATOM 8706 O O . ARG B 1 510 ? -20.344 -15.102 -4.863 1 92.31 510 ARG B O 1
ATOM 8713 N N . ASN B 1 511 ? -21.188 -14.969 -2.816 1 93.75 511 ASN B N 1
ATOM 8714 C CA . ASN B 1 511 ? -21.688 -13.617 -3.047 1 93.75 511 ASN B CA 1
ATOM 8715 C C . ASN B 1 511 ? -20.953 -12.594 -2.176 1 93.75 511 ASN B C 1
ATOM 8717 O O . ASN B 1 511 ? -21.453 -11.477 -1.986 1 93.75 511 ASN B O 1
ATOM 8721 N N . GLY B 1 512 ? -19.875 -13.047 -1.621 1 96.38 512 GLY B N 1
ATOM 8722 C CA . GLY B 1 512 ? -19.031 -12.094 -0.904 1 96.38 512 GLY B CA 1
ATOM 8723 C C . GLY B 1 512 ? -18.484 -10.992 -1.792 1 96.38 512 GLY B C 1
ATOM 8724 O O . GLY B 1 512 ? -18.25 -11.211 -2.98 1 96.38 512 GLY B O 1
ATOM 8725 N N . VAL B 1 513 ? -18.344 -9.82 -1.293 1 97.75 513 VAL B N 1
ATOM 8726 C CA . VAL B 1 513 ? -17.891 -8.656 -2.051 1 97.75 513 VAL B CA 1
ATOM 8727 C C . VAL B 1 513 ? -16.406 -8.391 -1.752 1 97.75 513 VAL B C 1
ATOM 8729 O O . VAL B 1 513 ? -16.031 -8.156 -0.601 1 97.75 513 VAL B O 1
ATOM 8732 N N . PRO B 1 514 ? -15.539 -8.484 -2.768 1 97.94 514 PRO B N 1
ATOM 8733 C CA . PRO B 1 514 ? -14.133 -8.148 -2.537 1 97.94 514 PRO B CA 1
ATOM 8734 C C . PRO B 1 514 ? -13.93 -6.68 -2.178 1 97.94 514 PRO B C 1
ATOM 8736 O O . PRO B 1 514 ? -14.594 -5.805 -2.736 1 97.94 514 PRO B O 1
ATOM 8739 N N . ALA B 1 515 ? -13.055 -6.441 -1.221 1 98.38 515 ALA B N 1
ATOM 8740 C CA . ALA B 1 515 ? -12.781 -5.078 -0.785 1 98.38 515 ALA B CA 1
ATOM 8741 C C . ALA B 1 515 ? -11.367 -4.961 -0.213 1 98.38 515 ALA B C 1
ATOM 8743 O O . ALA B 1 515 ? -10.75 -5.969 0.13 1 98.38 515 ALA B O 1
ATOM 8744 N N . ARG B 1 516 ? -10.891 -3.738 -0.199 1 98.38 516 ARG B N 1
ATOM 8745 C CA . ARG B 1 516 ? -9.594 -3.404 0.378 1 98.38 516 ARG B CA 1
ATOM 8746 C C . ARG B 1 516 ? -9.742 -2.412 1.526 1 98.38 516 ARG B C 1
ATOM 8748 O O . ARG B 1 516 ? -10.664 -1.591 1.526 1 98.38 516 ARG B O 1
ATOM 8755 N N . LEU B 1 517 ? -8.875 -2.533 2.465 1 98.69 517 LEU B N 1
ATOM 8756 C CA . LEU B 1 517 ? -8.836 -1.621 3.604 1 98.69 517 LEU B CA 1
ATOM 8757 C C . LEU B 1 517 ? -7.453 -1.01 3.77 1 98.69 517 LEU B C 1
ATOM 8759 O O . LEU B 1 517 ? -6.484 -1.722 4.047 1 98.69 517 LEU B O 1
ATOM 8763 N N . PHE B 1 518 ? -7.379 0.274 3.477 1 98.69 518 PHE B N 1
ATOM 8764 C CA . PHE B 1 518 ? -6.172 1.049 3.725 1 98.69 518 PHE B CA 1
ATOM 8765 C C . PHE B 1 518 ? -6.02 1.357 5.211 1 98.69 518 PHE B C 1
ATOM 8767 O O . PHE B 1 518 ? -6.887 1.999 5.809 1 98.69 518 PHE B O 1
ATOM 8774 N N . VAL B 1 519 ? -4.926 0.913 5.832 1 98.56 519 VAL B N 1
ATOM 8775 C CA . VAL B 1 519 ? -4.695 1.104 7.258 1 98.56 519 VAL B CA 1
ATOM 8776 C C . VAL B 1 519 ? -3.492 2.02 7.473 1 98.56 519 VAL B C 1
ATOM 8778 O O . VAL B 1 519 ? -2.344 1.588 7.344 1 98.56 519 VAL B O 1
ATOM 8781 N N . PRO B 1 520 ? -3.744 3.32 7.82 1 97 520 PRO B N 1
ATOM 8782 C CA . PRO B 1 520 ? -2.611 4.199 8.125 1 97 520 PRO B CA 1
ATOM 8783 C C . PRO B 1 520 ? -1.826 3.746 9.352 1 97 520 PRO B C 1
ATOM 8785 O O . PRO B 1 520 ? -2.422 3.383 10.367 1 97 520 PRO B O 1
ATOM 8788 N N . GLU B 1 521 ? -0.511 3.74 9.266 1 95 521 GLU B N 1
ATOM 8789 C CA . GLU B 1 521 ? 0.329 3.336 10.383 1 95 521 GLU B CA 1
ATOM 8790 C C . GLU B 1 521 ? 1.171 4.504 10.891 1 95 521 GLU B C 1
ATOM 8792 O O . GLU B 1 521 ? 1.283 4.715 12.102 1 95 521 GLU B O 1
ATOM 8797 N N . SER B 1 522 ? 1.853 5.188 10.062 1 93.44 522 SER B N 1
ATOM 8798 C CA . SER B 1 522 ? 2.678 6.367 10.312 1 93.44 522 SER B CA 1
ATOM 8799 C C . SER B 1 522 ? 2.754 7.258 9.078 1 93.44 522 SER B C 1
ATOM 8801 O O . SER B 1 522 ? 2.291 6.879 8 1 93.44 522 SER B O 1
ATOM 8803 N N . PRO B 1 523 ? 3.285 8.406 9.211 1 94.38 523 PRO B N 1
ATOM 8804 C CA . PRO B 1 523 ? 3.445 9.227 8.008 1 94.38 523 PRO B CA 1
ATOM 8805 C C . PRO B 1 523 ? 4.273 8.539 6.926 1 94.38 523 PRO B C 1
ATOM 8807 O O . PRO B 1 523 ? 4.227 8.938 5.762 1 94.38 523 PRO B O 1
ATOM 8810 N N . TYR B 1 524 ? 5.023 7.473 7.336 1 96.44 524 TYR B N 1
ATOM 8811 C CA . TYR B 1 524 ? 5.941 6.84 6.398 1 96.44 524 TYR B CA 1
ATOM 8812 C C . TYR B 1 524 ? 5.414 5.48 5.949 1 96.44 524 TYR B C 1
ATOM 8814 O O . TYR B 1 524 ? 5.953 4.875 5.02 1 96.44 524 TYR B O 1
ATOM 8822 N N . SER B 1 525 ? 4.344 4.98 6.625 1 97.38 525 SER B N 1
ATOM 8823 C CA . SER B 1 525 ? 3.996 3.592 6.332 1 97.38 525 SER B CA 1
ATOM 8824 C C . SER B 1 525 ? 2.488 3.375 6.395 1 97.38 525 SER B C 1
ATOM 8826 O O . SER B 1 525 ? 1.775 4.113 7.078 1 97.38 525 SER B O 1
ATOM 8828 N N . PHE B 1 526 ? 2.012 2.434 5.641 1 98.19 526 PHE B N 1
ATOM 8829 C CA . PHE B 1 526 ? 0.634 1.959 5.688 1 98.19 526 PHE B CA 1
ATOM 8830 C C . PHE B 1 526 ? 0.559 0.478 5.336 1 98.19 526 PHE B C 1
ATOM 8832 O O . PHE B 1 526 ? 1.534 -0.1 4.848 1 98.19 526 PHE B O 1
ATOM 8839 N N . ARG B 1 527 ? -0.549 -0.076 5.695 1 97.88 527 ARG B N 1
ATOM 8840 C CA . ARG B 1 527 ? -0.868 -1.451 5.324 1 97.88 527 ARG B CA 1
ATOM 8841 C C . ARG B 1 527 ? -2.115 -1.507 4.449 1 97.88 527 ARG B C 1
ATOM 8843 O O . ARG B 1 527 ? -3.066 -0.752 4.664 1 97.88 527 ARG B O 1
ATOM 8850 N N . MET B 1 528 ? -2.104 -2.271 3.418 1 98.44 528 MET B N 1
ATOM 8851 C CA . MET B 1 528 ? -3.285 -2.57 2.615 1 98.44 528 MET B CA 1
ATOM 8852 C C . MET B 1 528 ? -3.785 -3.984 2.891 1 98.44 528 MET B C 1
ATOM 8854 O O . MET B 1 528 ? -3.055 -4.957 2.686 1 98.44 528 MET B O 1
ATOM 8858 N N . LEU B 1 529 ? -5.012 -4.094 3.367 1 98.31 529 LEU B N 1
ATOM 8859 C CA . LEU B 1 529 ? -5.621 -5.387 3.666 1 98.31 529 LEU B CA 1
ATOM 8860 C C . LEU B 1 529 ? -6.719 -5.715 2.66 1 98.31 529 LEU B C 1
ATOM 8862 O O . LEU B 1 529 ? -7.645 -4.926 2.463 1 98.31 529 LEU B O 1
ATOM 8866 N N . GLY B 1 530 ? -6.57 -6.781 1.979 1 98.06 530 GLY B N 1
ATOM 8867 C CA . GLY B 1 530 ? -7.629 -7.281 1.118 1 98.06 530 GLY B CA 1
ATOM 8868 C C . GLY B 1 530 ? -8.484 -8.352 1.779 1 98.06 530 GLY B C 1
ATOM 8869 O O . GLY B 1 530 ? -8.031 -9.023 2.705 1 98.06 530 GLY B O 1
ATOM 8870 N N . GLY B 1 531 ? -9.672 -8.469 1.291 1 97.88 531 GLY B N 1
ATOM 8871 C CA . GLY B 1 531 ? -10.57 -9.484 1.823 1 97.88 531 GLY B CA 1
ATOM 8872 C C . GLY B 1 531 ? -11.945 -9.461 1.172 1 97.88 531 GLY B C 1
ATOM 8873 O O . GLY B 1 531 ? -12.086 -9.023 0.028 1 97.88 531 GLY B O 1
ATOM 8874 N N . TYR B 1 532 ? -12.914 -10.078 1.912 1 98.19 532 TYR B N 1
ATOM 8875 C CA . TYR B 1 532 ? -14.289 -10.164 1.43 1 98.19 532 TYR B CA 1
ATOM 8876 C C . TYR B 1 532 ? -15.273 -9.703 2.5 1 98.19 532 TYR B C 1
ATOM 8878 O O . TYR B 1 532 ? -15.078 -9.969 3.688 1 98.19 532 TYR B O 1
ATOM 8886 N N . GLY B 1 533 ? -16.234 -9 2.064 1 98.19 533 GLY B N 1
ATOM 8887 C CA . GLY B 1 533 ? -17.312 -8.562 2.955 1 98.19 533 GLY B CA 1
ATOM 8888 C C . GLY B 1 533 ? -18.672 -9.102 2.561 1 98.19 533 GLY B C 1
ATOM 8889 O O . GLY B 1 533 ? -18.797 -9.844 1.584 1 98.19 533 GLY B O 1
ATOM 8890 N N . GLU B 1 534 ? -19.672 -8.812 3.422 1 97.88 534 GLU B N 1
ATOM 8891 C CA . GLU B 1 534 ? -21.047 -9.211 3.146 1 97.88 534 GLU B CA 1
ATOM 8892 C C . GLU B 1 534 ? -21.578 -8.508 1.902 1 97.88 534 GLU B C 1
ATOM 8894 O O . GLU B 1 534 ? -21.062 -7.473 1.49 1 97.88 534 GLU B O 1
ATOM 8899 N N . PRO B 1 535 ? -22.656 -9.031 1.307 1 97.5 535 PRO B N 1
ATOM 8900 C CA . PRO B 1 535 ? -23.188 -8.508 0.041 1 97.5 535 PRO B CA 1
ATOM 8901 C C . PRO B 1 535 ? -23.625 -7.055 0.142 1 97.5 535 PRO B C 1
ATOM 8903 O O . PRO B 1 535 ? -23.547 -6.309 -0.837 1 97.5 535 PRO B O 1
ATOM 8906 N N . ALA B 1 536 ? -24 -6.582 1.273 1 97.12 536 ALA B N 1
ATOM 8907 C CA . ALA B 1 536 ? -24.547 -5.242 1.452 1 97.12 536 ALA B CA 1
ATOM 8908 C C . ALA B 1 536 ? -23.469 -4.176 1.225 1 97.12 536 ALA B C 1
ATOM 8910 O O . ALA B 1 536 ? -23.797 -2.994 1.071 1 97.12 536 ALA B O 1
ATOM 8911 N N . LEU B 1 537 ? -22.203 -4.523 1.191 1 97.56 537 LEU B N 1
ATOM 8912 C CA . LEU B 1 537 ? -21.109 -3.578 0.942 1 97.56 537 LEU B CA 1
ATOM 8913 C C . LEU B 1 537 ? -21.281 -2.912 -0.419 1 97.56 537 LEU B C 1
ATOM 8915 O O . LEU B 1 537 ? -20.812 -1.79 -0.625 1 97.56 537 LEU B O 1
ATOM 8919 N N . ARG B 1 538 ? -21.922 -3.553 -1.354 1 96.5 538 ARG B N 1
ATOM 8920 C CA . ARG B 1 538 ? -22.094 -3.051 -2.713 1 96.5 538 ARG B CA 1
ATOM 8921 C C . ARG B 1 538 ? -22.906 -1.758 -2.713 1 96.5 538 ARG B C 1
ATOM 8923 O O . ARG B 1 538 ? -22.781 -0.939 -3.627 1 96.5 538 ARG B O 1
ATOM 8930 N N . GLY B 1 539 ? -23.672 -1.57 -1.707 1 96.88 539 GLY B N 1
ATOM 8931 C CA . GLY B 1 539 ? -24.594 -0.441 -1.684 1 96.88 539 GLY B CA 1
ATOM 8932 C C . GLY B 1 539 ? -24.016 0.775 -0.979 1 96.88 539 GLY B C 1
ATOM 8933 O O . GLY B 1 539 ? -24.641 1.844 -0.979 1 96.88 539 GLY B O 1
ATOM 8934 N N . ILE B 1 540 ? -22.812 0.615 -0.433 1 97.19 540 ILE B N 1
ATOM 8935 C CA . ILE B 1 540 ? -22.234 1.725 0.308 1 97.19 540 ILE B CA 1
ATOM 8936 C C . ILE B 1 540 ? -21.766 2.809 -0.664 1 97.19 540 ILE B C 1
ATOM 8938 O O . ILE B 1 540 ? -21.203 2.506 -1.72 1 97.19 540 ILE B O 1
ATOM 8942 N N . LYS B 1 541 ? -21.953 4.059 -0.337 1 97.38 541 LYS B N 1
ATOM 8943 C CA . LYS B 1 541 ? -21.578 5.184 -1.195 1 97.38 541 LYS B CA 1
ATOM 8944 C C . LYS B 1 541 ? -20.219 5.742 -0.814 1 97.38 541 LYS B C 1
ATOM 8946 O O . LYS B 1 541 ? -19.812 5.664 0.347 1 97.38 541 LYS B O 1
ATOM 8951 N N . GLU B 1 542 ? -19.516 6.301 -1.788 1 97.69 542 GLU B N 1
ATOM 8952 C CA . GLU B 1 542 ? -18.234 6.949 -1.517 1 97.69 542 GLU B CA 1
ATOM 8953 C C . GLU B 1 542 ? -18.375 8.047 -0.464 1 97.69 542 GLU B C 1
ATOM 8955 O O . GLU B 1 542 ? -19.328 8.836 -0.512 1 97.69 542 GLU B O 1
ATOM 8960 N N . GLY B 1 543 ? -17.484 8.07 0.477 1 97.38 543 GLY B N 1
ATOM 8961 C CA . GLY B 1 543 ? -17.531 9.055 1.541 1 97.38 543 GLY B CA 1
ATOM 8962 C C . GLY B 1 543 ? -18.297 8.586 2.766 1 97.38 543 GLY B C 1
ATOM 8963 O O . GLY B 1 543 ? -18.188 9.18 3.84 1 97.38 543 GLY B O 1
ATOM 8964 N N . GLU B 1 544 ? -19.031 7.492 2.652 1 97.5 544 GLU B N 1
ATOM 8965 C CA . GLU B 1 544 ? -19.828 6.969 3.766 1 97.5 544 GLU B CA 1
ATOM 8966 C C . GLU B 1 544 ? -18.922 6.277 4.793 1 97.5 544 GLU B C 1
ATOM 8968 O O . GLU B 1 544 ? -18 5.559 4.43 1 97.5 544 GLU B O 1
ATOM 8973 N N . ILE B 1 545 ? -19.234 6.504 6.062 1 97.81 545 ILE B N 1
ATOM 8974 C CA . ILE B 1 545 ? -18.484 5.875 7.148 1 97.81 545 ILE B CA 1
ATOM 8975 C C . ILE B 1 545 ? -19.266 4.66 7.664 1 97.81 545 ILE B C 1
ATOM 8977 O O . ILE B 1 545 ? -20.469 4.746 7.922 1 97.81 545 ILE B O 1
ATOM 8981 N N . VAL B 1 546 ? -18.562 3.566 7.785 1 97.75 546 VAL B N 1
ATOM 8982 C CA . VAL B 1 546 ? -19.156 2.332 8.281 1 97.75 546 VAL B CA 1
ATOM 8983 C C . VAL B 1 546 ? -18.312 1.772 9.43 1 97.75 546 VAL B C 1
ATOM 8985 O O . VAL B 1 546 ? -17.203 2.254 9.68 1 97.75 546 VAL B O 1
ATOM 8988 N N . GLN B 1 547 ? -18.859 0.861 10.148 1 97.31 547 GLN B N 1
ATOM 8989 C CA . GLN B 1 547 ? -18.078 0.11 11.133 1 97.31 547 GLN B CA 1
ATOM 8990 C C . GLN B 1 547 ? -17.922 -1.35 10.719 1 97.31 547 GLN B C 1
ATOM 8992 O O . GLN B 1 547 ? -18.922 -2.08 10.625 1 97.31 547 GLN B O 1
ATOM 8997 N N . PHE B 1 548 ? -16.75 -1.779 10.422 1 97.88 548 PHE B N 1
ATOM 8998 C CA . PHE B 1 548 ? -16.484 -3.195 10.203 1 97.88 548 PHE B CA 1
ATOM 8999 C C . PHE B 1 548 ? -16.375 -3.938 11.531 1 97.88 548 PHE B C 1
ATOM 9001 O O . PHE B 1 548 ? -15.578 -3.57 12.391 1 97.88 548 PHE B O 1
ATOM 9008 N N . VAL B 1 549 ? -17.141 -4.914 11.664 1 96.25 549 VAL B N 1
ATOM 9009 C CA . VAL B 1 549 ? -17.219 -5.691 12.898 1 96.25 549 VAL B CA 1
ATOM 9010 C C . VAL B 1 549 ? -15.82 -6.176 13.281 1 96.25 549 VAL B C 1
ATOM 9012 O O . VAL B 1 549 ? -15.125 -6.801 12.477 1 96.25 549 VAL B O 1
ATOM 9015 N N . ARG B 1 550 ? -15.359 -5.824 14.539 1 95.94 550 ARG B N 1
ATOM 9016 C CA . ARG B 1 550 ? -14.117 -6.258 15.164 1 95.94 550 ARG B CA 1
ATOM 9017 C C . ARG B 1 550 ? -12.906 -5.66 14.453 1 95.94 550 ARG B C 1
ATOM 9019 O O . ARG B 1 550 ? -11.773 -6.074 14.688 1 95.94 550 ARG B O 1
ATOM 9026 N N . VAL B 1 551 ? -13.078 -4.75 13.469 1 96.69 551 VAL B N 1
ATOM 9027 C CA . VAL B 1 551 ? -11.992 -4.117 12.734 1 96.69 551 VAL B CA 1
ATOM 9028 C C . VAL B 1 551 ? -11.914 -2.637 13.094 1 96.69 551 VAL B C 1
ATOM 9030 O O . VAL B 1 551 ? -10.891 -2.17 13.602 1 96.69 551 VAL B O 1
ATOM 9033 N N . GLY B 1 552 ? -12.969 -1.911 12.883 1 97.5 552 GLY B N 1
ATOM 9034 C CA . GLY B 1 552 ? -13 -0.493 13.203 1 97.5 552 GLY B CA 1
ATOM 9035 C C . GLY B 1 552 ? -13.891 0.311 12.273 1 97.5 552 GLY B C 1
ATOM 9036 O O . GLY B 1 552 ? -14.641 -0.258 11.477 1 97.5 552 GLY B O 1
ATOM 9037 N N . PHE B 1 553 ? -13.859 1.603 12.484 1 98.38 553 PHE B N 1
ATOM 9038 C CA . PHE B 1 553 ? -14.586 2.516 11.617 1 98.38 553 PHE B CA 1
ATOM 9039 C C . PHE B 1 553 ? -13.805 2.787 10.336 1 98.38 553 PHE B C 1
ATOM 9041 O O . PHE B 1 553 ? -12.586 2.965 10.375 1 98.38 553 PHE B O 1
ATOM 9048 N N . ALA B 1 554 ? -14.492 2.715 9.211 1 98.62 554 ALA B N 1
ATOM 9049 C CA . ALA B 1 554 ? -13.844 2.91 7.922 1 98.62 554 ALA B CA 1
ATOM 9050 C C . ALA B 1 554 ? -14.703 3.764 6.992 1 98.62 554 ALA B C 1
ATOM 9052 O O . ALA B 1 554 ? -15.93 3.744 7.086 1 98.62 554 ALA B O 1
ATOM 9053 N N . ARG B 1 555 ? -14.039 4.492 6.16 1 98.69 555 ARG B N 1
ATOM 9054 C CA . ARG B 1 555 ? -14.695 5.324 5.16 1 98.69 555 ARG B CA 1
ATOM 9055 C C . ARG B 1 555 ? -14.461 4.781 3.756 1 98.69 555 ARG B C 1
ATOM 9057 O O . ARG B 1 555 ? -13.328 4.438 3.398 1 98.69 555 ARG B O 1
ATOM 9064 N N . LEU B 1 556 ? -15.539 4.652 2.945 1 98.75 556 LEU B N 1
ATOM 9065 C CA . LEU B 1 556 ? -15.344 4.238 1.562 1 98.75 556 LEU B CA 1
ATOM 9066 C C . LEU B 1 556 ? -14.672 5.348 0.754 1 98.75 556 LEU B C 1
ATOM 9068 O O . LEU B 1 556 ? -15.242 6.43 0.591 1 98.75 556 LEU B O 1
ATOM 9072 N N . ASP B 1 557 ? -13.492 5.113 0.323 1 98.31 557 ASP B N 1
ATOM 9073 C CA . ASP B 1 557 ? -12.719 6.109 -0.411 1 98.31 557 ASP B CA 1
ATOM 9074 C C . ASP B 1 557 ? -13.008 6.035 -1.908 1 98.31 557 ASP B C 1
ATOM 9076 O O . ASP B 1 557 ? -13.195 7.062 -2.561 1 98.31 557 ASP B O 1
ATOM 9080 N N . ARG B 1 558 ? -13.031 4.84 -2.469 1 96.75 558 ARG B N 1
ATOM 9081 C CA . ARG B 1 558 ? -13.305 4.613 -3.885 1 96.75 558 ARG B CA 1
ATOM 9082 C C . ARG B 1 558 ? -14.047 3.297 -4.094 1 96.75 558 ARG B C 1
ATOM 9084 O O . ARG B 1 558 ? -13.836 2.334 -3.355 1 96.75 558 ARG B O 1
ATOM 9091 N N . ARG B 1 559 ? -14.781 3.209 -5.152 1 94.56 559 ARG B N 1
ATOM 9092 C CA . ARG B 1 559 ? -15.633 2.043 -5.383 1 94.56 559 ARG B CA 1
ATOM 9093 C C . ARG B 1 559 ? -14.922 1.01 -6.246 1 94.56 559 ARG B C 1
ATOM 9095 O O . ARG B 1 559 ? -15.18 -0.19 -6.129 1 94.56 559 ARG B O 1
ATOM 9102 N N . ASP B 1 560 ? -13.992 1.374 -7.117 1 91.69 560 ASP B N 1
ATOM 9103 C CA . ASP B 1 560 ? -13.352 0.433 -8.023 1 91.69 560 ASP B CA 1
ATOM 9104 C C . ASP B 1 560 ? -11.836 0.64 -8.047 1 91.69 560 ASP B C 1
ATOM 9106 O O . ASP B 1 560 ? -11.344 1.564 -8.695 1 91.69 560 ASP B O 1
ATOM 9110 N N . PRO B 1 561 ? -11.188 -0.287 -7.461 1 94.19 561 PRO B N 1
ATOM 9111 C CA . PRO B 1 561 ? -11.648 -1.331 -6.543 1 94.19 561 PRO B CA 1
ATOM 9112 C C . PRO B 1 561 ? -12.281 -0.764 -5.277 1 94.19 561 PRO B C 1
ATOM 9114 O O . PRO B 1 561 ? -11.977 0.363 -4.879 1 94.19 561 PRO B O 1
ATOM 9117 N N . LEU B 1 562 ? -13.211 -1.52 -4.699 1 97.44 562 LEU B N 1
ATOM 9118 C CA . LEU B 1 562 ? -13.844 -1.104 -3.453 1 97.44 562 LEU B CA 1
ATOM 9119 C C . LEU B 1 562 ? -12.82 -0.958 -2.338 1 97.44 562 LEU B C 1
ATOM 9121 O O . LEU B 1 562 ? -12.344 -1.956 -1.792 1 97.44 562 LEU B O 1
ATOM 9125 N N . THR B 1 563 ? -12.453 0.317 -2.035 1 98.5 563 THR B N 1
ATOM 9126 C CA . THR B 1 563 ? -11.352 0.599 -1.117 1 98.5 563 THR B CA 1
ATOM 9127 C C . THR B 1 563 ? -11.82 1.484 0.033 1 98.5 563 THR B C 1
ATOM 9129 O O . THR B 1 563 ? -12.328 2.588 -0.192 1 98.5 563 THR B O 1
ATOM 9132 N N . PHE B 1 564 ? -11.656 0.949 1.203 1 98.75 564 PHE B N 1
ATOM 9133 C CA . PHE B 1 564 ? -11.984 1.689 2.416 1 98.75 564 PHE B CA 1
ATOM 9134 C C . PHE B 1 564 ? -10.719 2.191 3.102 1 98.75 564 PHE B C 1
ATOM 9136 O O . PHE B 1 564 ? -9.633 1.637 2.902 1 98.75 564 PHE B O 1
ATOM 9143 N N . ILE B 1 565 ? -10.797 3.236 3.869 1 98.81 565 ILE B N 1
ATOM 9144 C CA . ILE B 1 565 ? -9.734 3.738 4.73 1 98.81 565 ILE B CA 1
ATOM 9145 C C . ILE B 1 565 ? -10.125 3.562 6.195 1 98.81 565 ILE B C 1
ATOM 9147 O O . ILE B 1 565 ? -11.188 4.02 6.617 1 98.81 565 ILE B O 1
ATOM 9151 N N . LEU B 1 566 ? -9.305 2.854 6.945 1 98.75 566 LEU B N 1
ATOM 9152 C CA . LEU B 1 566 ? -9.555 2.699 8.375 1 98.75 566 LEU B CA 1
ATOM 9153 C C . LEU B 1 566 ? -9.367 4.027 9.102 1 98.75 566 LEU B C 1
ATOM 9155 O O . LEU B 1 566 ? -8.297 4.633 9.039 1 98.75 566 LEU B O 1
ATOM 9159 N N . SER B 1 567 ? -10.359 4.469 9.727 1 98.12 567 SER B N 1
ATOM 9160 C CA . SER B 1 567 ? -10.258 5.676 10.539 1 98.12 567 SER B CA 1
ATOM 9161 C C . SER B 1 567 ? -9.602 5.387 11.883 1 98.12 567 SER B C 1
ATOM 9163 O O . SER B 1 567 ? -8.562 5.957 12.211 1 98.12 567 SER B O 1
ATOM 9165 N N . HIS B 1 568 ? -10.188 4.512 12.594 1 95.5 568 HIS B N 1
ATOM 9166 C CA . HIS B 1 568 ? -9.695 4.043 13.883 1 95.5 568 HIS B CA 1
ATOM 9167 C C . HIS B 1 568 ? -10.516 2.861 14.391 1 95.5 568 HIS B C 1
ATOM 9169 O O . HIS B 1 568 ? -11.562 2.537 13.82 1 95.5 568 HIS B O 1
ATOM 9175 N N . ASP B 1 569 ? -10.008 2.182 15.438 1 91 569 ASP B N 1
ATOM 9176 C CA . ASP B 1 569 ? -10.695 1.029 16.016 1 91 569 ASP B CA 1
ATOM 9177 C C . ASP B 1 569 ? -11.82 1.471 16.953 1 91 569 ASP B C 1
ATOM 9179 O O . ASP B 1 569 ? -11.742 2.537 17.562 1 91 569 ASP B O 1
#

Radius of gyration: 40.1 Å; Cα contacts (8 Å, |Δi|>4): 2229; chains: 2; bounding box: 78×117×101 Å

Foldseek 3Di:
DVVLLLLLLQLLLVCCLVVVAGDLVVSLVVSCVVPVVCVVVSVVVSVSNVVSRVVNNPDDNVVSCCSNVVVVVVVPVPLPDFDDDPPDAQAQAEEEQEEALQDFAFLQSLLSLQFRLVNCQVRVHAYEYEYPHQAQPRHAPVSVVNCQVLQLQLLPLLCVQVVRPDSDHPYYHYLVVCVVVLLVLLLVCLQVLFKAKDQDAPVVVVVCLVVLHDDPRSPDDSVVRNVVSVCLFVVVDDWRRIFMWTDARSPDPLSCRRGHTFKTFADHQHNVHGPNTGIGTDDLSSVLVCCQVVSHAEYEEAPVCVSSPVVSVVNCVSSVTDDHHYHHFHTEAEPQAGRDCVVQVVCCVVPLAVDPLCLQHRRSNNLLLLPQRSNLSSVVSSVVHRHNHYYYDYVVSSVVSSCVVCQVPAFEWAWAWQWAKEAEPPDDDQDWFWAGRHPPDPDTDIFTAGHRMWIHHPVVCPPPDFQAWEAEGRGAIWGWHDDDPRYTYIYGDPDGPDPPHHYGYIEHDPQWQKEWEWEHDHSRDIDITITTITNCLLVDDASGWHAHPPQAIWGQHDVVVRYIYHSDD/DVVLLLLLLLLLLVCCLVVVAGDLVVSLVVSCVVPVVCVVVSVVVSVSNVVSRVVNNPDDNVVSCCSNVVVVVVVPVPLPDFDDDPPDAQAQAEEEQEEALQDFAFLQSLLSLQFRLVNCQVRVHAYEYEYPHQAQPRHAPVSVVNCQV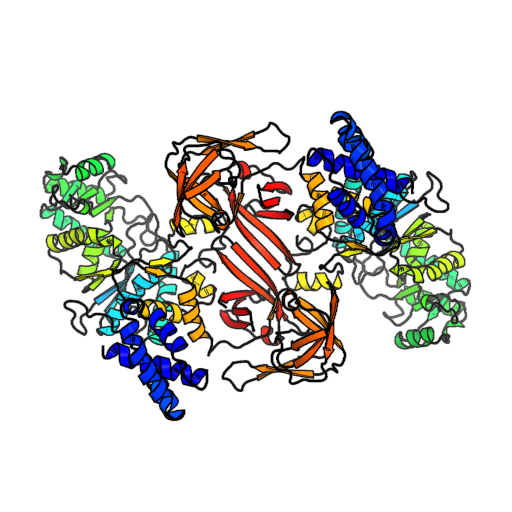LQLQLLPLCCVQVVRPDSDHPYYHYLVVCVVVLLVLLLVCLVVLFKAKDQDAPVVVVVCLVVLHDDPRSPDDSVVRNVVSVCLFVVVDDWRRMFMWTDARSPDPLSCRRGHTFKTFADHQHNVHGPNTGIGTDDLSSVLVCCQVVSHQEYEEAPVCVSSPVVSQVNCVSSVTDDHHYHHAHTEAEPQAGRDCVVQVVCCVVPLAVDPLCLQHRRSNNLLLLPQRSNLSSVVSSVVHRHNHYYYDYVVSSVVSSCVVCQVPAFEWAWAWQWAKEAEPPDDDQDWFWAGRHPPDPDTDIFTAGHRMWIHYPVVCPPPDFQAWEAEGRGAIWGWHDDDPRYTYIYGDPDGDDPPHHYGYIEHDPQWQKEWEWEHDHSRDIDITITTITNCLLVDDASGWHAHPPQAIWGQHDVVVRYIYHNDD

Organism: Korarchaeum cryptofilum (strain OPF8) (NCBI:txid374847)